Protein AF-0000000079155772 (afdb_homodimer)

Sequence (1200 aa):
MSNVIRKEHMIHVKEYICRWAYECAIPFHAFEKDSFKIMLEAVGQFGRGAPPPTRYEMGETYLKKEVERTINLLTPYKDEWKSNGCSIMTDAWFDRKRRSIMNLCVNSKMVTVFLSSKESSDEAHTSEHIHEYVESCINEVGPENVVQIVTDNASNNMGAAKFLKEKRPTIFWTYCATHTLNLMLEGIGGLPRYKKILNHAKTLTVFIYDHHKTLAMMRHFTKKRDIVRPGVTRFASAFLTLQSLADKKAQLKQMFTSDEWESCRLSNTVKGKAAYDTVVNATFWTGVALCLKVFAPLVKVLRMVDADRKPSMGFVYGEIQNAKQEIINALGNNKKTYEPIMDIISKKMKGRLDTTLHLTAYLLNPYYLYKNLEIQNDIDVTDALVDFVDTIYPVDHSLQNHIVMVELPVYMGKQEKFSREIAIKGCEVNNDKFDPANWWVAYGASTPQLRKIATRILSLTTSSSGCERNWSTFEGVHTKKRNRLEASKLNNLVFVQFNANLMENNKKRKTKDMEVLLAKDASEAQEWIVENDVLLDEGEPDEAIGDEEFLQNRRSSRLRELDEEEFVSDDEEELNEDVEYESDGVNINEQIGATLEEEDMSNVIRKEHMIHVKEYICRWAYECAIPFHAFEKDSFKIMLEAVGQFGRGAPPPTRYEMGETYLKKEVERTINLLTPYKDEWKSNGCSIMTDAWFDRKRRSIMNLCVNSKMVTVFLSSKESSDEAHTSEHIHEYVESCINEVGPENVVQIVTDNASNNMGAAKFLKEKRPTIFWTYCATHTLNLMLEGIGGLPRYKKILNHAKTLTVFIYDHHKTLAMMRHFTKKRDIVRPGVTRFASAFLTLQSLADKKAQLKQMFTSDEWESCRLSNTVKGKAAYDTVVNATFWTGVALCLKVFAPLVKVLRMVDADRKPSMGFVYGEIQNAKQEIINALGNNKKTYEPIMDIISKKMKGRLDTTLHLTAYLLNPYYLYKNLEIQNDIDVTDALVDFVDTIYPVDHSLQNHIVMVELPVYMGKQEKFSREIAIKGCEVNNDKFDPANWWVAYGASTPQLRKIATRILSLTTSSSGCERNWSTFEGVHTKKRNRLEASKLNNLVFVQFNANLMENNKKRKTKDMEVLLAKDASEAQEWIVENDVLLDEGEPDEAIGDEEFLQNRRSSRLRELDEEEFVSDDEEELNEDVEYESDGVNINEQIGATLEEED

InterPro domains:
  IPR007021 Domain of unknown function DUF659 [PF04937] (53-203)
  IPR008906 HAT, C-terminal dimerisation domain [PF05699] (428-499)
  IPR012337 Ribonuclease H-like superfamily [SSF53098] (78-502)

Solvent-accessible surface area (backbone atoms only — not comparable to full-atom values): 64706 Å² total; per-residue (Å²): 107,72,63,59,52,45,49,51,47,49,51,50,35,37,45,32,47,42,51,32,31,44,56,61,65,51,63,65,69,57,54,70,37,68,50,41,53,52,26,43,35,42,35,6,65,67,18,69,75,63,71,71,62,49,61,63,42,50,65,43,59,49,40,55,52,47,42,53,50,48,56,60,70,45,45,68,60,56,56,44,24,68,71,32,25,26,29,41,26,44,45,66,45,52,50,90,86,58,40,32,34,38,37,37,29,40,35,36,65,86,49,71,42,65,72,50,60,41,79,35,35,75,49,60,81,38,22,65,55,51,34,51,55,51,49,53,48,38,62,71,74,32,62,90,20,44,47,32,35,29,28,60,78,36,64,37,50,54,49,16,39,52,54,41,43,73,75,40,60,57,41,43,72,43,34,18,44,43,62,42,47,35,49,33,50,43,53,49,43,63,35,69,86,44,30,56,50,50,49,50,52,49,53,42,51,40,54,33,69,62,32,50,62,48,37,39,49,47,28,62,56,48,71,68,50,77,71,51,66,66,27,89,86,39,51,65,26,47,55,46,22,50,51,38,47,61,75,38,42,68,38,50,42,48,46,65,70,30,69,69,34,68,70,35,74,56,48,74,35,74,68,34,42,50,40,42,50,51,61,70,34,63,66,52,55,52,44,49,53,50,49,50,57,56,45,46,46,56,50,53,49,36,48,51,40,51,61,55,84,52,47,27,28,32,43,53,48,55,48,50,54,50,23,53,50,49,34,34,57,70,56,69,67,38,61,84,70,41,44,66,49,51,51,43,45,51,59,55,32,58,82,36,55,61,32,46,67,33,33,29,21,31,59,64,20,53,51,51,32,75,73,38,65,67,54,74,71,34,61,71,39,51,48,17,41,55,53,42,42,46,43,69,39,70,82,42,61,66,59,42,46,44,42,63,69,51,37,43,51,36,62,78,62,39,38,77,59,44,51,37,66,67,52,52,61,59,32,68,53,90,51,93,79,54,46,65,26,59,50,32,70,71,42,25,70,90,26,58,70,55,28,52,51,41,26,26,48,28,23,25,67,43,38,38,48,74,64,55,70,51,39,66,59,46,50,63,57,54,27,79,87,42,61,81,52,52,69,66,50,47,37,50,49,49,41,39,20,52,43,48,51,44,52,50,48,52,53,44,48,75,67,52,79,60,68,70,69,79,32,80,51,34,71,51,41,40,47,63,59,27,46,78,72,41,49,61,70,73,69,72,81,68,80,72,81,75,86,76,74,74,77,60,22,13,43,63,84,64,61,78,72,60,66,77,72,77,79,72,75,72,75,73,74,75,76,69,82,74,74,76,75,76,72,81,77,73,92,79,78,92,78,86,70,86,64,95,72,88,80,135,109,71,64,58,52,45,50,51,47,49,50,50,34,36,45,32,48,44,50,32,30,45,56,62,65,50,63,66,67,58,54,69,37,65,50,41,54,52,28,42,34,42,35,7,66,68,18,69,74,62,71,71,61,49,62,64,42,50,66,43,59,48,39,55,51,46,42,53,50,49,55,59,69,45,45,68,60,56,55,43,24,67,71,32,26,26,29,40,27,46,46,71,48,60,48,88,87,58,41,31,33,38,36,37,31,40,36,36,66,86,48,71,42,62,71,50,60,43,80,35,35,76,50,63,82,37,24,64,56,50,34,50,55,51,49,53,47,37,62,70,73,32,63,89,23,43,47,32,36,30,28,59,77,35,61,36,51,55,51,16,42,54,55,42,43,71,75,40,59,56,40,45,72,44,35,16,44,43,60,41,48,36,48,32,51,43,53,49,42,61,36,67,85,42,29,55,50,51,49,51,51,50,52,40,52,40,54,33,69,71,33,50,62,48,37,39,49,46,28,61,55,48,71,67,51,78,69,48,64,65,25,89,87,38,48,66,28,47,55,45,22,49,51,38,46,61,75,39,42,68,39,50,42,48,44,63,68,30,68,69,35,69,71,34,77,56,49,75,34,75,67,34,42,51,41,41,49,51,61,70,33,64,65,50,55,54,44,49,53,49,48,50,55,57,46,44,46,56,49,51,50,36,50,51,41,51,64,54,83,52,46,27,27,32,42,53,48,57,48,50,55,50,22,52,52,50,34,33,57,69,56,69,67,38,62,84,70,40,46,64,49,51,50,43,45,52,60,53,31,59,81,36,56,61,33,47,67,32,32,28,20,32,60,64,20,52,51,52,32,75,73,38,65,67,56,74,72,34,62,71,40,52,49,17,39,54,52,43,43,44,42,68,38,70,82,42,60,67,59,41,47,43,39,64,68,52,36,42,49,35,62,77,63,40,39,78,58,45,52,37,66,67,52,51,61,59,32,68,54,90,52,95,78,53,46,63,24,58,49,31,70,73,41,25,72,90,26,57,69,55,26,54,51,41,26,25,48,28,25,26,66,42,39,38,48,75,64,56,70,52,39,65,56,46,50,64,56,52,27,80,88,43,61,79,53,51,70,66,53,48,37,48,49,50,42,41,21,52,43,48,51,45,53,48,49,52,52,43,50,74,66,52,79,61,67,70,70,79,32,80,51,33,71,50,42,40,48,62,58,26,46,76,73,40,51,60,75,72,71,72,83,66,81,72,80,77,82,75,77,73,77,63,32,12,39,61,87,68,64,80,72,59,63,78,72,76,78,73,76,74,77,74,75,74,76,68,79,74,73,74,76,76,69,82,78,76,84,75,82,68,93,84,73,82,84,75,84,90,89,124

Nearest PDB structures (foldseek):
  6dww-assembly1_A  TM=7.690E-01  e=1.644E-14  Musca domestica
  4d1q-assembly1_H-2  TM=7.116E-01  e=4.304E-15  Musca domestica
  6dwz-assembly1_E  TM=7.554E-01  e=4.445E-14  Musca domestica
  8sjd-assembly1_C  TM=7.728E-01  e=3.697E-13  Musca domestica
  3f2k-assembly1_A  TM=3.544E-01  e=8.106E-02  Homo sapiens

Organism: Lactuca saligna (NCBI:txid75948)

Secondary structure (DSSP, 8-state):
-HHHHHHHHHHHHHHHHHHHHHHTT--GGGGGSHHHHHHHHHHHHH-TTPPPPPHHIIIIIHHHHHHHHHHHHTHHHHHHHHHH-EEEEEEEEE-TT--EEEEEEEE-SS-EEEEEEEE-SSS-S-HHHHHHHHHHHHHHH-TTTEEEEEE-S-HHHHHHHHHHHHH-TTSEEEE-HHHHHHHHHHHHHTSHHHHHHHHHHHHHHHHHHH-HHHHHHHHHHTTSPPPPPPPSS-THHHHHHHHHHHHTHHHHHHHHTSHHHHHSGGGGSHHHHHHHHHHH-HHHHHHHHHHHHHHHHHHHHHHHHHH-SS--TTTHHHHHHHHHHHHHHHTTT-HHHHHHHHHHHHHHHTTTTSSHHHHHHHHH-HHHHTT-GGGGG-HHHHHHHHHHHHHHSSS-HHHHHIIIIIIHHHHHTT-GGGGSHHHHHHTS---TT--HHHHHHHH-TTSHHHHHHHHHHHT--S--HHHHTTHHHHHHHTSGGGTTS-HHHHHHHHHHHHHHHHHHHHHHHHHH---SSSSTTHHHHHHHHS-S----------SSS---TT--------------------------------------------------/-HHHHHHHHHHHHHHHHHHHHHHTT--GGGGGSHHHHHHHHHHHHH-TTPPPPPHHIIIIIHHHHHHHHHHHHTHHHHHHHHHH-EEEEEEEEE-TT--EEEEEEEE-SS-EEEEEEEE-SSS-S-HHHHHHHHHHHHHHH-TTTEEEEEE-S-HHHHHHHHHHHHH-TTSEEEE-HHHHHHHHHHHHHTSHHHHHHHHHHHHHHHHHHH-HHHHHHHHHHTTSPPPPPPPSS-THHHHHHHHHHHHTHHHHHHHHTSHHHHHSGGGGSHHHHHHHHHHH-HHHHHHHHHHHHHHHHHHHHHHHHHH-SS--HHHHHHHHHHHHHHHHHHTTT-HHHHHHHHHHHHHHHTTTTSSHHHHHHHHH-HHHHTT-GGGGG-HHHHHHHHHHHHHHSSS-HHHHHIIIIIIHHHHHTT-GGGGSHHHHHHTS---TT--HHHHHHHH-TTSHHHHHHHHHHHT--S--HHHHTTHHHHHHHTSGGGTTS-HHHHHHHHHHHHHHHHHHHHHHHHHH---SSSSTTHHHHHHHHS-S----------SS----TT--------------------------------------------------

pLDDT: mean 78.75, std 24.97, range [15.59, 98.25]

Foldseek 3Di:
DVVVVVVVVVVVVVVVVVVVCVVVVPDPVVCVDPVNVVVVVVDVVVDPDDDDDDPCCVLPVVLVVLLVVLVVVCVVVLVQLLQQAKEKEKFWFAFPVGFIKIWIWIDWFQFIATDFMDGCRPPPLALVVVLVVVVVVCVVSPVNSHAEYEYALFPRVVSVQVVCCVVAVRHYYFYAPLNLLQQLLVQVCPPPLNVVLLVLLLLLLLVQVLDPLSVVLLCVLVVNDHQQHAADQGCLSSLSNLVSCLVCLVSLLCSCPDPSNVPDPLCPDPSNVSSNCLSVDPVSSVSSVLSNQLSVQSSVLSCVQLLPLGACLLPNVVSVVVSLVSNCVSVVVDCVPSVSSVVSSCVSCPPHCLALLSLQSPCLQLLNCLVPLCSCVDPSSLVSNLVSLCRNPVPCVVVSCCLSPPLSCCCSVCHDQSVDPCLSVLSNDDDSPRQSLVSLVVRVPVRVVVNSVNSNSSGYRSRSSLVVLCVVVLNVCCDPVNVPDDSVSSGSVSSSVVSVVRVVVSVCVVVPVDDSCPPPCVVVVVVVSRQPCQSPCPPDPPPPDPDPDDPPRPDGSDRPNNPPPDPPPPPPPPPVPCPPPPPPDDPDDDDDDDDPDDDD/DVVVVVVVVVVVVVVVVVVVCVVVVPDPVVCVDVVNVVVVVVDVVVDPDDDDDDPCCVLPVVLVVLLVVLVVVCVVVLVQLLQQAKEKEKFWFAAPVGFIKIWIWIDWQQFIATDFMDTCRPPPLALVVVLVVVVVVCVVSPVNSHAEYEYALAPRVVSVQVVCCVVAVRHYYFYAPLNLLQQLLVQVCPPPLNVVLLVLLLLLLLVQVVDPLSVVLLCVLVVNDHQQHAADQGCLSSLSNLVSCLVCLVSLLCSCPDPSNVPDPLCPDPSNVSSNCLSVDPVSSVSSVLSNQLSVQSSVLSCVQLLPLGACLLPNVVSVVVSLVSNCVSVVVDCVPSVSSVVSSCVSCPPHCLALLSLQSPCLQCLNCLVPLCSCVDPSSLVSNLVSLCRNPVPCVVVSCCLNPPLVCCCSVCHDQSVDPCLSVLNNDDDSPRQSLVSLVVRVPVRVVVNSVNSNSSGYRNRSSLVQLLVVVLNVCCDPVNVPDDSVSSGSVSSSVSSVVRVVVSVCVVPPVDDSCPPPCVVVVSVVSRQPCQSPPPPDPPPPDPPPDPPDRDDGSDRPPNP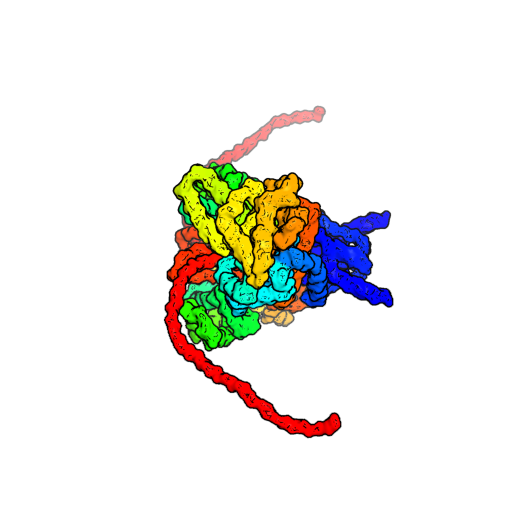PPPPPPPPPPPPPPCPPPPPPDDPPDDPDDDDDDDDD

Radius of gyration: 36.74 Å; Cα contacts (8 Å, |Δi|>4): 1649; chains: 2; bounding box: 143×110×102 Å

Structure (mmCIF, N/CA/C/O backbone):
data_AF-0000000079155772-model_v1
#
loop_
_entity.id
_entity.type
_entity.pdbx_description
1 polymer 'DUF659 domain-containing protein'
#
loop_
_atom_site.group_PDB
_atom_site.id
_atom_site.type_symbol
_atom_site.label_atom_id
_atom_site.label_alt_id
_atom_site.label_comp_id
_atom_site.label_asym_id
_atom_site.label_entity_id
_atom_site.label_seq_id
_atom_site.pdbx_PDB_ins_code
_atom_site.Cartn_x
_atom_site.Cartn_y
_atom_site.Cartn_z
_atom_site.occupancy
_atom_site.B_iso_or_equiv
_atom_site.auth_seq_id
_atom_site.auth_comp_id
_atom_site.auth_asym_id
_atom_site.auth_atom_id
_atom_site.pdbx_PDB_model_num
ATOM 1 N N . MET A 1 1 ? 27.094 -21.469 36.656 1 51.09 1 MET A N 1
ATOM 2 C CA . MET A 1 1 ? 26.172 -22.359 35.969 1 51.09 1 MET A CA 1
ATOM 3 C C . MET A 1 1 ? 24.812 -21.688 35.781 1 51.09 1 MET A C 1
ATOM 5 O O . MET A 1 1 ? 24.234 -21.766 34.688 1 51.09 1 MET A O 1
ATOM 9 N N . SER A 1 2 ? 24.422 -20.906 36.875 1 62.75 2 SER A N 1
ATOM 10 C CA . SER A 1 2 ? 23.125 -20.234 36.875 1 62.75 2 SER A CA 1
ATOM 11 C C . SER A 1 2 ? 23.109 -19.078 35.875 1 62.75 2 SER A C 1
ATOM 13 O O . SER A 1 2 ? 22.125 -18.891 35.125 1 62.75 2 SER A O 1
ATOM 15 N N . ASN A 1 3 ? 24.297 -18.453 35.688 1 71.44 3 ASN A N 1
ATOM 16 C CA . ASN A 1 3 ? 24.406 -17.312 34.812 1 71.44 3 ASN A CA 1
ATOM 17 C C . ASN A 1 3 ? 24.422 -17.75 33.344 1 71.44 3 ASN A C 1
ATOM 19 O O . ASN A 1 3 ? 23.859 -17.078 32.469 1 71.44 3 ASN A O 1
ATOM 23 N N . VAL A 1 4 ? 25.203 -18.891 33.156 1 73.88 4 VAL A N 1
ATOM 24 C CA . VAL A 1 4 ? 25.297 -19.422 31.797 1 73.88 4 VAL A CA 1
ATOM 25 C C . VAL A 1 4 ? 23.922 -19.875 31.328 1 73.88 4 VAL A C 1
ATOM 27 O O . VAL A 1 4 ? 23.547 -19.641 30.172 1 73.88 4 VAL A O 1
ATOM 30 N N . ILE A 1 5 ? 23.234 -20.562 32.25 1 73.5 5 ILE A N 1
ATOM 31 C CA . ILE A 1 5 ? 21.891 -21.047 31.906 1 73.5 5 ILE A CA 1
ATOM 32 C C . ILE A 1 5 ? 20.969 -19.875 31.625 1 73.5 5 ILE A C 1
ATOM 34 O O . ILE A 1 5 ? 20.156 -19.922 30.703 1 73.5 5 ILE A O 1
ATOM 38 N N . ARG A 1 6 ? 21.234 -18.891 32.312 1 81.62 6 ARG A N 1
ATOM 39 C CA . ARG A 1 6 ? 20.391 -17.719 32.156 1 81.62 6 ARG A CA 1
ATOM 40 C C . ARG A 1 6 ? 20.672 -17.047 30.797 1 81.62 6 ARG A C 1
ATOM 42 O O . ARG A 1 6 ? 19.75 -16.578 30.125 1 81.62 6 ARG A O 1
ATOM 49 N N . LYS A 1 7 ? 21.938 -17.047 30.484 1 84.94 7 LYS A N 1
ATOM 50 C CA . LYS A 1 7 ? 22.328 -16.469 29.203 1 84.94 7 LYS A CA 1
ATOM 51 C C . LYS A 1 7 ? 21.75 -17.266 28.031 1 84.94 7 LYS A C 1
ATOM 53 O O . LYS A 1 7 ? 21.312 -16.688 27.031 1 84.94 7 LYS A O 1
ATOM 58 N N . GLU A 1 8 ? 21.766 -18.516 28.234 1 87.12 8 GLU A N 1
ATOM 59 C CA . GLU A 1 8 ? 21.203 -19.391 27.203 1 87.12 8 GLU A CA 1
ATOM 60 C C . GLU A 1 8 ? 19.703 -19.172 27.062 1 87.12 8 GLU A C 1
ATOM 62 O O . GLU A 1 8 ? 19.156 -19.156 25.953 1 87.12 8 GLU A O 1
ATOM 67 N N . HIS A 1 9 ? 19.109 -19.016 28.219 1 88.5 9 HIS A N 1
ATOM 68 C CA . HIS A 1 9 ? 17.672 -18.766 28.203 1 88.5 9 HIS A CA 1
ATOM 69 C C . HIS A 1 9 ? 17.359 -17.422 27.562 1 88.5 9 HIS A C 1
ATOM 71 O O . HIS A 1 9 ? 16.359 -17.297 26.859 1 88.5 9 HIS A O 1
ATOM 77 N N . MET A 1 10 ? 18.234 -16.531 27.781 1 91.62 10 MET A N 1
ATOM 78 C CA . MET A 1 10 ? 18.078 -15.219 27.188 1 91.62 10 MET A CA 1
ATOM 79 C C . MET A 1 10 ? 18.156 -15.297 25.672 1 91.62 10 MET A C 1
ATOM 81 O O . MET A 1 10 ? 17.391 -14.648 24.969 1 91.62 10 MET A O 1
ATOM 85 N N . ILE A 1 11 ? 19.047 -16.047 25.25 1 92 11 ILE A N 1
ATOM 86 C CA . ILE A 1 11 ? 19.234 -16.234 23.812 1 92 11 ILE A CA 1
ATOM 87 C C . ILE A 1 11 ? 17.984 -16.891 23.203 1 92 11 ILE A C 1
ATOM 89 O O . ILE A 1 11 ? 17.516 -16.469 22.156 1 92 11 ILE A O 1
ATOM 93 N N . HIS A 1 12 ? 17.422 -17.828 23.922 1 92 12 HIS A N 1
ATOM 94 C CA . HIS A 1 12 ? 16.234 -18.516 23.453 1 92 12 HIS A CA 1
ATOM 95 C C . HIS A 1 12 ? 15.047 -17.562 23.359 1 92 12 HIS A C 1
ATOM 97 O O . HIS A 1 12 ? 14.266 -17.625 22.406 1 92 12 HIS A O 1
ATOM 103 N N . VAL A 1 13 ? 14.977 -16.75 24.344 1 94.62 13 VAL A N 1
ATOM 104 C CA . VAL A 1 13 ? 13.883 -15.789 24.359 1 94.62 13 VAL A CA 1
ATOM 105 C C . VAL A 1 13 ? 13.984 -14.875 23.141 1 94.62 13 VAL A C 1
ATOM 107 O O . VAL A 1 13 ? 13.008 -14.672 22.422 1 94.62 13 VAL A O 1
ATOM 110 N N . LYS A 1 14 ? 15.156 -14.383 22.875 1 95.62 14 LYS A N 1
ATOM 111 C CA . LYS A 1 14 ? 15.367 -13.469 21.766 1 95.62 14 LYS A CA 1
ATOM 112 C C . LYS A 1 14 ? 15.133 -14.18 20.422 1 95.62 14 LYS A C 1
ATOM 114 O O . LYS A 1 14 ? 14.578 -13.586 19.5 1 95.62 14 LYS A O 1
ATOM 119 N N . GLU A 1 15 ? 15.492 -15.406 20.391 1 95.19 15 GLU A N 1
ATOM 120 C CA . GLU A 1 15 ? 15.289 -16.188 19.172 1 95.19 15 GLU A CA 1
ATOM 121 C C . GLU A 1 15 ? 13.805 -16.359 18.875 1 95.19 15 GLU A C 1
ATOM 123 O O . GLU A 1 15 ? 13.375 -16.219 17.719 1 95.19 15 GLU A O 1
ATOM 128 N N . TYR A 1 16 ? 13.094 -16.641 19.891 1 95.5 16 TYR A N 1
ATOM 129 C CA . TYR A 1 16 ? 11.672 -16.875 19.703 1 95.5 16 TYR A CA 1
ATOM 130 C C . TYR A 1 16 ? 10.938 -15.578 19.391 1 95.5 16 TYR A C 1
ATOM 132 O O . TYR A 1 16 ? 9.977 -15.57 18.625 1 95.5 16 TYR A O 1
ATOM 140 N N . ILE A 1 17 ? 11.391 -14.461 19.969 1 96.38 17 ILE A N 1
ATOM 141 C CA . ILE A 1 17 ? 10.836 -13.156 19.625 1 96.38 17 ILE A CA 1
ATOM 142 C C . ILE A 1 17 ? 11.078 -12.867 18.141 1 96.38 17 ILE A C 1
ATOM 144 O O . ILE A 1 17 ? 10.156 -12.477 17.422 1 96.38 17 ILE A O 1
ATOM 148 N N . CYS A 1 18 ? 12.258 -13.109 17.719 1 96 18 CYS A N 1
ATOM 149 C CA . CYS A 1 18 ? 12.641 -12.812 16.344 1 96 18 CYS A CA 1
ATOM 150 C C . CYS A 1 18 ? 11.898 -13.727 15.367 1 96 18 CYS A C 1
ATOM 152 O O . CYS A 1 18 ? 11.469 -13.273 14.305 1 96 18 CYS A O 1
ATOM 154 N N . ARG A 1 19 ? 11.766 -14.953 15.727 1 94.31 19 ARG A N 1
ATOM 155 C CA . ARG A 1 19 ? 11.039 -15.891 14.875 1 94.31 19 ARG A CA 1
ATOM 156 C C . ARG A 1 19 ? 9.617 -15.414 14.609 1 94.31 19 ARG A C 1
ATOM 158 O O . ARG A 1 19 ? 9.156 -15.422 13.469 1 94.31 19 ARG A O 1
ATOM 165 N N . TRP A 1 20 ? 8.984 -14.992 15.664 1 94 20 TRP A N 1
ATOM 166 C CA . TRP A 1 20 ? 7.629 -14.461 15.523 1 94 20 TRP A CA 1
ATOM 167 C C . TRP A 1 20 ? 7.621 -13.188 14.695 1 94 20 TRP A C 1
ATOM 169 O O . TRP A 1 20 ? 6.754 -13 13.836 1 94 20 TRP A O 1
ATOM 179 N N . ALA A 1 21 ? 8.578 -12.344 14.914 1 93.88 21 ALA A N 1
ATOM 180 C CA . ALA A 1 21 ? 8.688 -11.086 14.172 1 93.88 21 ALA A CA 1
ATOM 181 C C . ALA A 1 21 ? 8.836 -11.344 12.68 1 93.88 21 ALA A C 1
ATOM 183 O O . ALA A 1 21 ? 8.18 -10.688 11.859 1 93.88 21 ALA A O 1
ATOM 184 N N . TYR A 1 22 ? 9.688 -12.336 12.352 1 89.44 22 TYR A N 1
ATOM 185 C CA . TYR A 1 22 ? 9.953 -12.641 10.945 1 89.44 22 TYR A CA 1
ATOM 186 C C . TYR A 1 22 ? 8.727 -13.25 10.281 1 89.44 22 TYR A C 1
ATOM 188 O O . TYR A 1 22 ? 8.359 -12.859 9.164 1 89.44 22 TYR A O 1
ATOM 196 N N . GLU A 1 23 ? 8.109 -14.125 10.914 1 87.19 23 GLU A N 1
ATOM 197 C CA . GLU A 1 23 ? 6.961 -14.852 10.375 1 87.19 23 GLU A CA 1
ATOM 198 C C . GLU A 1 23 ? 5.801 -13.898 10.078 1 87.19 23 GLU A C 1
ATOM 200 O O . GLU A 1 23 ? 5.109 -14.047 9.07 1 87.19 23 GLU A O 1
ATOM 205 N N . CYS A 1 24 ? 5.648 -12.945 10.945 1 86.62 24 CYS A N 1
ATOM 206 C CA . CYS A 1 24 ? 4.5 -12.047 10.812 1 86.62 24 CYS A CA 1
ATOM 207 C C . CYS A 1 24 ? 4.91 -10.719 10.188 1 86.62 24 CYS A C 1
ATOM 209 O O . CYS A 1 24 ? 4.102 -9.797 10.102 1 86.62 24 CYS A O 1
ATOM 211 N N . ALA A 1 25 ? 6.117 -10.609 9.797 1 82.81 25 ALA A N 1
ATOM 212 C CA . ALA A 1 25 ? 6.637 -9.398 9.156 1 82.81 25 ALA A CA 1
ATOM 213 C C . ALA A 1 25 ? 6.391 -8.172 10.031 1 82.81 25 ALA A C 1
ATOM 215 O O . ALA A 1 25 ? 5.922 -7.141 9.547 1 82.81 25 ALA A O 1
ATOM 216 N N . ILE A 1 26 ? 6.594 -8.266 11.32 1 87.25 26 ILE A N 1
ATOM 217 C CA . ILE A 1 26 ? 6.48 -7.133 12.234 1 87.25 26 ILE A CA 1
ATOM 218 C C . ILE A 1 26 ? 7.727 -6.258 12.133 1 87.25 26 ILE A C 1
ATOM 220 O O . ILE A 1 26 ? 8.852 -6.758 12.195 1 87.25 26 ILE A O 1
ATOM 224 N N . PRO A 1 27 ? 7.578 -4.977 11.922 1 84.25 27 PRO A N 1
ATOM 225 C CA . PRO A 1 27 ? 8.75 -4.105 11.836 1 84.25 27 PRO A CA 1
ATOM 226 C C . PRO A 1 27 ? 9.625 -4.156 13.086 1 84.25 27 PRO A C 1
ATOM 228 O O . PRO A 1 27 ? 9.102 -4.207 14.203 1 84.25 27 PRO A O 1
ATOM 231 N N . PHE A 1 28 ? 10.93 -4.051 12.922 1 88.44 28 PHE A N 1
ATOM 232 C CA . PHE A 1 28 ? 11.875 -4.242 14.016 1 88.44 28 PHE A CA 1
ATOM 233 C C . PHE A 1 28 ? 11.766 -3.111 15.031 1 88.44 28 PHE A C 1
ATOM 235 O O . PHE A 1 28 ? 12.016 -3.311 16.219 1 88.44 28 PHE A O 1
ATOM 242 N N . HIS A 1 29 ? 11.352 -1.942 14.609 1 87 29 HIS A N 1
ATOM 243 C CA . HIS A 1 29 ? 11.273 -0.809 15.523 1 87 29 HIS A CA 1
ATOM 244 C C . HIS A 1 29 ? 10.164 -1.011 16.562 1 87 29 HIS A C 1
ATOM 246 O O . HIS A 1 29 ? 10.18 -0.386 17.625 1 87 29 HIS A O 1
ATOM 252 N N . ALA A 1 30 ? 9.125 -1.816 16.219 1 89.25 30 ALA A N 1
ATOM 253 C CA . ALA A 1 30 ? 8.031 -2.107 17.141 1 89.25 30 ALA A CA 1
ATOM 254 C C . ALA A 1 30 ? 8.555 -2.734 18.422 1 89.25 30 ALA A C 1
ATOM 256 O O . ALA A 1 30 ? 7.965 -2.557 19.5 1 89.25 30 ALA A O 1
ATOM 257 N N . PHE A 1 31 ? 9.711 -3.404 18.359 1 94.06 31 PHE A N 1
ATOM 258 C CA . PHE A 1 31 ? 10.227 -4.152 19.5 1 94.06 31 PHE A CA 1
ATOM 259 C C . PHE A 1 31 ? 11.125 -3.271 20.359 1 94.06 31 PHE A C 1
ATOM 261 O O . PHE A 1 31 ? 11.602 -3.703 21.422 1 94.06 31 PHE A O 1
ATOM 268 N N . GLU A 1 32 ? 11.312 -2.047 19.969 1 89.81 32 GLU A N 1
ATOM 269 C CA . GLU A 1 32 ? 12.086 -1.084 20.75 1 89.81 32 GLU A CA 1
ATOM 270 C C . GLU A 1 32 ? 11.18 -0.212 21.609 1 89.81 32 GLU A C 1
ATOM 272 O O . GLU A 1 32 ? 11.648 0.488 22.5 1 89.81 32 GLU A O 1
ATOM 277 N N . LYS A 1 33 ? 9.891 -0.283 21.359 1 89.88 33 LYS A N 1
ATOM 278 C CA . LYS A 1 33 ? 8.938 0.563 22.078 1 89.88 33 LYS A CA 1
ATOM 279 C C . LYS A 1 33 ? 8.836 0.171 23.547 1 89.88 33 LYS A C 1
ATOM 281 O O . LYS A 1 33 ? 9 -1 23.891 1 89.88 33 LYS A O 1
ATOM 286 N N . ASP A 1 34 ? 8.523 1.099 24.375 1 89.31 34 ASP A N 1
ATOM 287 C CA . ASP A 1 34 ? 8.375 0.866 25.812 1 89.31 34 ASP A CA 1
ATOM 288 C C . ASP A 1 34 ? 7.211 -0.082 26.094 1 89.31 34 ASP A C 1
ATOM 290 O O . ASP A 1 34 ? 7.27 -0.882 27.031 1 89.31 34 ASP A O 1
ATOM 294 N N . SER A 1 35 ? 6.168 0.038 25.281 1 91.69 35 SER A N 1
ATOM 295 C CA . SER A 1 35 ? 5.008 -0.824 25.469 1 91.69 35 SER A CA 1
ATOM 296 C C . SER A 1 35 ? 5.383 -2.295 25.344 1 91.69 35 SER A C 1
ATOM 298 O O . SER A 1 35 ? 4.844 -3.146 26.047 1 91.69 35 SER A O 1
ATOM 300 N N . PHE A 1 36 ? 6.312 -2.688 24.453 1 95.12 36 PHE A N 1
ATOM 301 C CA . PHE A 1 36 ? 6.758 -4.07 24.297 1 95.12 36 PHE A CA 1
ATOM 302 C C . PHE A 1 36 ? 7.527 -4.52 25.531 1 95.12 36 PHE A C 1
ATOM 304 O O . PHE A 1 36 ? 7.348 -5.645 26.016 1 95.12 36 PHE A O 1
ATOM 311 N N . LYS A 1 37 ? 8.398 -3.646 26.031 1 94 37 LYS A N 1
ATOM 312 C CA . LYS A 1 37 ? 9.172 -3.953 27.219 1 94 37 LYS A CA 1
ATOM 313 C C . LYS A 1 37 ? 8.266 -4.223 28.422 1 94 37 LYS A C 1
ATOM 315 O O . LYS A 1 37 ? 8.508 -5.148 29.188 1 94 37 LYS A O 1
ATOM 320 N N . ILE A 1 38 ? 7.27 -3.389 28.531 1 94 38 ILE A N 1
ATOM 321 C CA . ILE A 1 38 ? 6.316 -3.541 29.625 1 94 38 ILE A CA 1
ATOM 322 C C . ILE A 1 38 ? 5.562 -4.863 29.484 1 94 38 ILE A C 1
ATOM 324 O O . ILE A 1 38 ? 5.328 -5.562 30.469 1 94 38 ILE A O 1
ATOM 328 N N . MET A 1 39 ? 5.203 -5.156 28.266 1 94.75 39 MET A N 1
ATOM 329 C CA . MET A 1 39 ? 4.531 -6.422 27.984 1 94.75 39 MET A CA 1
ATOM 330 C C . MET A 1 39 ? 5.422 -7.605 28.359 1 94.75 39 MET A C 1
ATOM 332 O O . MET A 1 39 ? 4.965 -8.555 29 1 94.75 39 MET A O 1
ATOM 336 N N . LEU A 1 40 ? 6.723 -7.559 27.984 1 94.94 40 LEU A N 1
ATOM 337 C CA . LEU A 1 40 ? 7.672 -8.617 28.312 1 94.94 40 LEU A CA 1
ATOM 338 C C . LEU A 1 40 ? 7.781 -8.812 29.828 1 94.94 40 LEU A C 1
ATOM 340 O O . LEU A 1 40 ? 7.809 -9.945 30.312 1 94.94 40 LEU A O 1
ATOM 344 N N . GLU A 1 41 ? 7.852 -7.688 30.453 1 94.5 41 GLU A N 1
ATOM 345 C CA . GLU A 1 41 ? 7.961 -7.73 31.906 1 94.5 41 GLU A CA 1
ATOM 346 C C . GLU A 1 41 ? 6.715 -8.344 32.531 1 94.5 41 GLU A C 1
ATOM 348 O O . GLU A 1 41 ? 6.816 -9.125 33.469 1 94.5 41 GLU A O 1
ATOM 353 N N . ALA A 1 42 ? 5.574 -7.98 32.031 1 94.38 42 ALA A N 1
ATOM 354 C CA . ALA A 1 42 ? 4.316 -8.508 32.562 1 94.38 42 ALA A CA 1
ATOM 355 C C . ALA A 1 42 ? 4.227 -10.023 32.344 1 94.38 42 ALA A C 1
ATOM 357 O O . ALA A 1 42 ? 3.779 -10.75 33.25 1 94.38 42 ALA A O 1
ATOM 358 N N . VAL A 1 43 ? 4.633 -10.492 31.219 1 94.5 43 VAL A N 1
ATOM 359 C CA . VAL A 1 43 ? 4.617 -11.914 30.922 1 94.5 43 VAL A CA 1
ATOM 360 C C . VAL A 1 43 ? 5.625 -12.641 31.812 1 94.5 43 VAL A C 1
ATOM 362 O O . VAL A 1 43 ? 5.34 -13.727 32.312 1 94.5 43 VAL A O 1
ATOM 365 N N . GLY A 1 44 ? 6.793 -12.031 31.906 1 93.5 44 GLY A N 1
ATOM 366 C CA . GLY A 1 44 ? 7.789 -12.602 32.781 1 93.5 44 GLY A CA 1
ATOM 367 C C . GLY A 1 44 ? 7.312 -12.727 34.219 1 93.5 44 GLY A C 1
ATOM 368 O O . GLY A 1 44 ? 7.621 -13.711 34.906 1 93.5 44 GLY A O 1
ATOM 369 N N . GLN A 1 45 ? 6.574 -11.734 34.688 1 92 45 GLN A N 1
ATOM 370 C CA . GLN A 1 45 ? 6.035 -11.742 36.031 1 92 45 GLN A CA 1
ATOM 371 C C . GLN A 1 45 ? 4.957 -12.805 36.188 1 92 45 GLN A C 1
ATOM 373 O O . GLN A 1 45 ? 4.824 -13.406 37.281 1 92 45 GLN A O 1
ATOM 378 N N . PHE A 1 46 ? 4.219 -13.031 35.219 1 92.25 46 PHE A N 1
ATOM 379 C CA . PHE A 1 46 ? 3.172 -14.047 35.25 1 92.25 46 PHE A CA 1
ATOM 380 C C . PHE A 1 46 ? 3.771 -15.445 35.312 1 92.25 46 PHE A C 1
ATOM 382 O O . PHE A 1 46 ? 3.279 -16.297 36.031 1 92.25 46 PHE A O 1
ATOM 389 N N . GLY A 1 47 ? 4.789 -15.672 34.438 1 90.69 47 GLY A N 1
ATOM 390 C CA . GLY A 1 47 ? 5.441 -16.969 34.438 1 90.69 47 GLY A CA 1
ATOM 391 C C . GLY A 1 47 ? 4.934 -17.875 33.344 1 90.69 47 GLY A C 1
ATOM 392 O O . GLY A 1 47 ? 4.539 -17.406 32.25 1 90.69 47 GLY A O 1
ATOM 393 N N . ARG A 1 48 ? 4.969 -19.156 33.562 1 90.62 48 ARG A N 1
ATOM 394 C CA . ARG A 1 48 ? 4.641 -20.141 32.531 1 90.62 48 ARG A CA 1
ATOM 395 C C . ARG A 1 48 ? 3.137 -20.203 32.312 1 90.62 48 ARG A C 1
ATOM 397 O O . ARG A 1 48 ? 2.344 -20.031 33.219 1 90.62 48 ARG A O 1
ATOM 404 N N . GLY A 1 49 ? 2.77 -20.344 30.969 1 89.88 49 GLY A N 1
ATOM 405 C CA . GLY A 1 49 ? 1.392 -20.672 30.641 1 89.88 49 GLY A CA 1
ATOM 406 C C . GLY A 1 49 ? 0.541 -19.438 30.391 1 89.88 49 GLY A C 1
ATOM 407 O O . GLY A 1 49 ? -0.688 -19.5 30.469 1 89.88 49 GLY A O 1
ATOM 408 N N . ALA A 1 50 ? 1.136 -18.328 30.219 1 90.12 50 ALA A N 1
ATOM 409 C CA . ALA A 1 50 ? 0.355 -17.125 29.922 1 90.12 50 ALA A CA 1
ATOM 410 C C . ALA A 1 50 ? -0.404 -17.281 28.609 1 90.12 50 ALA A C 1
ATOM 412 O O . ALA A 1 50 ? 0.195 -17.578 27.562 1 90.12 50 ALA A O 1
ATOM 413 N N . PRO A 1 51 ? -1.697 -17.141 28.641 1 89.62 51 PRO A N 1
ATOM 414 C CA . PRO A 1 51 ? -2.453 -17.281 27.391 1 89.62 51 PRO A CA 1
ATOM 415 C C . PRO A 1 51 ? -2.486 -16 26.578 1 89.62 51 PRO A C 1
ATOM 417 O O . PRO A 1 51 ? -2.576 -14.906 27.141 1 89.62 51 PRO A O 1
ATOM 420 N N . PRO A 1 52 ? -2.414 -16.109 25.281 1 93.88 52 PRO A N 1
ATOM 421 C CA . PRO A 1 52 ? -2.604 -14.914 24.453 1 93.88 52 PRO A CA 1
ATOM 422 C C . PRO A 1 52 ? -4.055 -14.445 24.406 1 93.88 52 PRO A C 1
ATOM 424 O O . PRO A 1 52 ? -4.969 -15.234 24.672 1 93.88 52 PRO A O 1
ATOM 427 N N . PRO A 1 53 ? -4.301 -13.188 24.203 1 94.69 53 PRO A N 1
ATOM 428 C CA . PRO A 1 53 ? -5.672 -12.711 24 1 94.69 53 PRO A CA 1
ATOM 429 C C . PRO A 1 53 ? -6.293 -13.227 22.703 1 94.69 53 PRO A C 1
ATOM 431 O O . PRO A 1 53 ? -5.578 -13.477 21.734 1 94.69 53 PRO A O 1
ATOM 434 N N . THR A 1 54 ? -7.598 -13.422 22.734 1 92.44 54 THR A N 1
ATOM 435 C CA . THR A 1 54 ? -8.32 -13.797 21.531 1 92.44 54 THR A CA 1
ATOM 436 C C . THR A 1 54 ? -8.594 -12.578 20.656 1 92.44 54 THR A C 1
ATOM 438 O O . THR A 1 54 ? -8.477 -11.445 21.109 1 92.44 54 THR A O 1
ATOM 441 N N . ARG A 1 55 ? -8.961 -12.852 19.453 1 88.94 55 ARG A N 1
ATOM 442 C CA . ARG A 1 55 ? -9.281 -11.766 18.531 1 88.94 55 ARG A CA 1
ATOM 443 C C . ARG A 1 55 ? -10.453 -10.938 19.047 1 88.94 55 ARG A C 1
ATOM 445 O O . ARG A 1 55 ? -10.453 -9.711 18.922 1 88.94 55 ARG A O 1
ATOM 452 N N . TYR A 1 56 ? -11.352 -11.586 19.578 1 89.25 56 TYR A N 1
ATOM 453 C CA . TYR A 1 56 ? -12.508 -10.898 20.141 1 89.25 56 TYR A CA 1
ATOM 454 C C . TYR A 1 56 ? -12.102 -10.008 21.312 1 89.25 56 TYR A C 1
ATOM 456 O O . TYR A 1 56 ? -12.547 -8.859 21.406 1 89.25 56 TYR A O 1
ATOM 464 N N . GLU A 1 57 ? -11.32 -10.562 22.156 1 94.31 57 GLU A N 1
ATOM 465 C CA . GLU A 1 57 ? -10.852 -9.781 23.297 1 94.31 57 GLU A CA 1
ATOM 466 C C . GLU A 1 57 ? -10.062 -8.555 22.844 1 94.31 57 GLU A C 1
ATOM 468 O O . GLU A 1 57 ? -10.203 -7.477 23.422 1 94.31 57 GLU A O 1
ATOM 473 N N . MET A 1 58 ? -9.266 -8.727 21.828 1 94.31 58 MET A N 1
ATOM 474 C CA . MET A 1 58 ? -8.422 -7.637 21.344 1 94.31 58 MET A CA 1
ATOM 475 C C . MET A 1 58 ? -9.266 -6.566 20.656 1 94.31 58 MET A C 1
ATOM 477 O O . MET A 1 58 ? -8.969 -5.375 20.766 1 94.31 58 MET A O 1
ATOM 481 N N . GLY A 1 59 ? -10.281 -6.973 19.922 1 89.75 59 GLY A N 1
ATOM 482 C CA . GLY A 1 59 ? -11.078 -6.051 19.125 1 89.75 59 GLY A CA 1
ATOM 483 C C . GLY A 1 59 ? -12.172 -5.363 19.922 1 89.75 59 GLY A C 1
ATOM 484 O O . GLY A 1 59 ? -12.68 -4.316 19.516 1 89.75 59 GLY A O 1
ATOM 485 N N . GLU A 1 60 ? -12.516 -5.914 21.094 1 91.19 60 GLU A N 1
ATOM 486 C CA . GLU A 1 60 ? -13.664 -5.375 21.828 1 91.19 60 GLU A CA 1
ATOM 487 C C . GLU A 1 60 ? -13.297 -5.078 23.281 1 91.19 60 GLU A C 1
ATOM 489 O O . GLU A 1 60 ? -13.109 -3.918 23.641 1 91.19 60 GLU A O 1
ATOM 494 N N . THR A 1 61 ? -12.977 -6.094 24 1 93.19 61 THR A N 1
ATOM 495 C CA . THR A 1 61 ? -12.812 -5.973 25.438 1 93.19 61 THR A CA 1
ATOM 496 C C . THR A 1 61 ? -11.648 -5.043 25.766 1 93.19 61 THR A C 1
ATOM 498 O O . THR A 1 61 ? -11.828 -4.035 26.453 1 93.19 61 THR A O 1
ATOM 501 N N . TYR A 1 62 ? -10.562 -5.359 25.375 1 95.19 62 TYR A N 1
ATOM 502 C CA . TYR A 1 62 ? -9.375 -4.617 25.781 1 95.19 62 TYR A CA 1
ATOM 503 C C . TYR A 1 62 ? -9.234 -3.33 24.984 1 95.19 62 TYR A C 1
ATOM 505 O O . TYR A 1 62 ? -8.57 -2.387 25.422 1 95.19 62 TYR A O 1
ATOM 513 N N . LEU A 1 63 ? -9.82 -3.285 23.781 1 93.81 63 LEU A N 1
ATOM 514 C CA . LEU A 1 63 ? -9.82 -2.041 23.016 1 93.81 63 LEU A CA 1
ATOM 515 C C . LEU A 1 63 ? -10.625 -0.962 23.734 1 93.81 63 LEU A C 1
ATOM 517 O O . LEU A 1 63 ? -10.18 0.182 23.844 1 93.81 63 LEU A O 1
ATOM 521 N N . LYS A 1 64 ? -11.812 -1.37 24.234 1 93.56 64 LYS A N 1
ATOM 522 C CA . LYS A 1 64 ? -12.641 -0.436 24.984 1 93.56 64 LYS A CA 1
ATOM 523 C C . LYS A 1 64 ? -11.914 0.069 26.219 1 93.56 64 LYS A C 1
ATOM 525 O O . LYS A 1 64 ? -11.961 1.262 26.531 1 93.56 64 LYS A O 1
ATOM 530 N N . LYS A 1 65 ? -11.273 -0.804 26.859 1 94.38 65 LYS A N 1
ATOM 531 C CA . LYS A 1 65 ? -10.523 -0.433 28.047 1 94.38 65 LYS A CA 1
ATOM 532 C C . LYS A 1 65 ? -9.383 0.525 27.703 1 94.38 65 LYS A C 1
ATOM 534 O O . LYS A 1 65 ? -9.117 1.474 28.438 1 94.38 65 LYS A O 1
ATOM 539 N N . GLU A 1 66 ? -8.719 0.238 26.609 1 94.56 66 GLU A N 1
ATOM 540 C CA . GLU A 1 66 ? -7.598 1.08 26.203 1 94.56 66 GLU A CA 1
ATOM 541 C C . GLU A 1 66 ? -8.07 2.467 25.781 1 94.56 66 GLU A C 1
ATOM 543 O O . GLU A 1 66 ? -7.367 3.457 25.984 1 94.56 66 GLU A O 1
ATOM 548 N N . VAL A 1 67 ? -9.242 2.518 25.172 1 93.31 67 VAL A N 1
ATOM 549 C CA . VAL A 1 67 ? -9.836 3.805 24.812 1 93.31 67 VAL A CA 1
ATOM 550 C C . VAL A 1 67 ? -10.062 4.637 26.078 1 93.31 67 VAL A C 1
ATOM 552 O O . VAL A 1 67 ? -9.695 5.812 26.125 1 93.31 67 VAL A O 1
ATOM 555 N N . GLU A 1 68 ? -10.602 3.99 27.062 1 93.19 68 GLU A N 1
ATOM 556 C CA . GLU A 1 68 ? -10.852 4.672 28.328 1 93.19 68 GLU A CA 1
ATOM 557 C C . GLU A 1 68 ? -9.547 5.141 28.969 1 93.19 68 GLU A C 1
ATOM 559 O O . GLU A 1 68 ? -9.477 6.258 29.484 1 93.19 68 GLU A O 1
ATOM 564 N N . ARG A 1 69 ? -8.625 4.32 28.938 1 93.5 69 ARG A N 1
ATOM 565 C CA . ARG A 1 69 ? -7.324 4.684 29.484 1 93.5 69 ARG A CA 1
ATOM 566 C C . ARG A 1 69 ? -6.727 5.871 28.75 1 93.5 69 ARG A C 1
ATOM 568 O O . ARG A 1 69 ? -6.191 6.793 29.359 1 93.5 69 ARG A O 1
ATOM 575 N N . THR A 1 70 ? -6.785 5.832 27.469 1 91.75 70 THR A N 1
ATOM 576 C CA . THR A 1 70 ? -6.238 6.898 26.641 1 91.75 70 THR A CA 1
ATOM 577 C C . THR A 1 70 ? -6.957 8.219 26.922 1 91.75 70 THR A C 1
ATOM 579 O O . THR A 1 70 ? -6.324 9.273 26.984 1 91.75 70 THR A O 1
ATOM 582 N N . ILE A 1 71 ? -8.289 8.141 27.094 1 89.75 71 ILE A N 1
ATOM 583 C CA . ILE A 1 71 ? -9.078 9.328 27.406 1 89.75 71 ILE A CA 1
ATOM 584 C C . ILE A 1 71 ? -8.578 9.945 28.719 1 89.75 71 ILE A C 1
ATOM 586 O O . ILE A 1 71 ? -8.406 11.164 28.812 1 89.75 71 ILE A O 1
ATOM 590 N N . ASN A 1 72 ? -8.258 9.102 29.625 1 90.62 72 ASN A N 1
ATOM 591 C CA . ASN A 1 72 ? -7.77 9.578 30.922 1 90.62 72 ASN A CA 1
ATOM 592 C C . ASN A 1 72 ? -6.379 10.195 30.797 1 90.62 72 ASN A C 1
ATOM 594 O O . ASN A 1 72 ? -6.078 11.188 31.469 1 90.62 72 ASN A O 1
ATOM 598 N N . LEU A 1 73 ? -5.574 9.602 30.016 1 88.69 73 LEU A N 1
ATOM 599 C CA . LEU A 1 73 ? -4.219 10.102 29.828 1 88.69 73 LEU A CA 1
ATOM 600 C C . LEU A 1 73 ? -4.234 11.453 29.125 1 88.69 73 LEU A C 1
ATOM 602 O O . LEU A 1 73 ? -3.289 12.234 29.25 1 88.69 73 LEU A O 1
ATOM 606 N N . LEU A 1 74 ? -5.324 11.766 28.391 1 88.31 74 LEU A N 1
ATOM 607 C CA . LEU A 1 74 ? -5.414 13.008 27.625 1 88.31 74 LEU A CA 1
ATOM 608 C C . LEU A 1 74 ? -5.992 14.125 28.484 1 88.31 74 LEU A C 1
ATOM 610 O O . LEU A 1 74 ? -6 15.289 28.062 1 88.31 74 LEU A O 1
ATOM 614 N N . THR A 1 75 ? -6.359 13.844 29.688 1 87 75 THR A N 1
ATOM 615 C CA . THR A 1 75 ? -7.043 14.797 30.562 1 87 75 THR A CA 1
ATOM 616 C C . THR A 1 75 ? -6.164 16.016 30.828 1 87 75 THR A C 1
ATOM 618 O O . THR A 1 75 ? -6.637 17.156 30.766 1 87 75 THR A O 1
ATOM 621 N N . PRO A 1 76 ? -4.891 15.805 31.031 1 82.38 76 PRO A N 1
ATOM 622 C CA . PRO A 1 76 ? -4.059 16.984 31.266 1 82.38 76 PRO A CA 1
ATOM 623 C C . PRO A 1 76 ? -4.02 17.938 30.062 1 82.38 76 PRO A C 1
ATOM 625 O O . PRO A 1 76 ? -3.916 19.141 30.234 1 82.38 76 PRO A O 1
ATOM 628 N N . TYR A 1 77 ? -4.066 17.438 28.984 1 82.19 77 TYR A N 1
ATOM 629 C CA . TYR A 1 77 ? -4.059 18.266 27.781 1 82.19 77 TYR A CA 1
ATOM 630 C C . TYR A 1 77 ? -5.379 19.016 27.625 1 82.19 77 TYR A C 1
ATOM 632 O O . TYR A 1 77 ? -5.398 20.156 27.156 1 82.19 77 TYR A O 1
ATOM 640 N N . LYS A 1 78 ? -6.395 18.391 28.078 1 85.19 78 LYS A N 1
ATOM 641 C CA . LYS A 1 78 ? -7.703 19.047 28.016 1 85.19 78 LYS A CA 1
ATOM 642 C C . LYS A 1 78 ? -7.766 20.25 28.938 1 85.19 78 LYS A C 1
ATOM 644 O O . LYS A 1 78 ? -8.445 21.234 28.641 1 85.19 78 LYS A O 1
ATOM 649 N N . ASP A 1 79 ? -7.051 20.156 29.938 1 86.19 79 ASP A N 1
ATOM 650 C CA . ASP A 1 79 ? -7.004 21.266 30.875 1 86.19 79 ASP A CA 1
ATOM 651 C C . ASP A 1 79 ? -6.281 22.469 30.266 1 86.19 79 ASP A C 1
ATOM 653 O O . ASP A 1 79 ? -6.602 23.609 30.578 1 86.19 79 ASP A O 1
ATOM 657 N N . GLU A 1 80 ? -5.402 22.188 29.453 1 86.69 80 GLU A N 1
ATOM 658 C CA . GLU A 1 80 ? -4.676 23.266 28.781 1 86.69 80 GLU A CA 1
ATOM 659 C C . GLU A 1 80 ? -5.582 24.031 27.828 1 86.69 80 GLU A C 1
ATOM 661 O O . GLU A 1 80 ? -5.355 25.203 27.547 1 86.69 80 GLU A O 1
ATOM 666 N N . TRP A 1 81 ? -6.617 23.328 27.312 1 90.38 81 TRP A N 1
ATOM 667 C CA . TRP A 1 81 ? -7.547 23.984 26.391 1 90.38 81 TRP A CA 1
ATOM 668 C C . TRP A 1 81 ? -8.25 25.156 27.078 1 90.38 81 TRP A C 1
ATOM 670 O O . TRP A 1 81 ? -8.562 26.156 26.422 1 90.38 81 TRP A O 1
ATOM 680 N N . LYS A 1 82 ? -8.359 25.031 28.344 1 87.12 82 LYS A N 1
ATOM 681 C CA . LYS A 1 82 ? -9.055 26.062 29.109 1 87.12 82 LYS A CA 1
ATOM 682 C C . LYS A 1 82 ? -8.211 27.328 29.219 1 87.12 82 LYS A C 1
ATOM 684 O O . LYS A 1 82 ? -8.734 28.438 29.141 1 87.12 82 LYS A O 1
ATOM 689 N N . SER A 1 83 ? -6.977 27.125 29.359 1 84.12 83 SER A N 1
ATOM 690 C CA . SER A 1 83 ? -6.102 28.25 29.609 1 84.12 83 SER A CA 1
ATOM 691 C C . SER A 1 83 ? -5.621 28.891 28.312 1 84.12 83 SER A C 1
ATOM 693 O O . SER A 1 83 ? -5.645 30.109 28.156 1 84.12 83 SER A O 1
ATOM 695 N N . ASN A 1 84 ? -5.199 28.125 27.359 1 88.44 84 ASN A N 1
ATOM 696 C CA . ASN A 1 84 ? -4.523 28.625 26.172 1 88.44 84 ASN A CA 1
ATOM 697 C C . ASN A 1 84 ? -5.43 28.562 24.953 1 88.44 84 ASN A C 1
ATOM 699 O O . ASN A 1 84 ? -5.066 29.047 23.875 1 88.44 84 ASN A O 1
ATOM 703 N N . GLY A 1 85 ? -6.629 28.078 25.141 1 91.38 85 GLY A N 1
ATOM 704 C CA . GLY A 1 85 ? -7.484 27.891 23.969 1 91.38 85 GLY A CA 1
ATOM 705 C C . GLY A 1 85 ? -7.039 26.766 23.062 1 91.38 85 GLY A C 1
ATOM 706 O O . GLY A 1 85 ? -5.984 26.172 23.297 1 91.38 85 GLY A O 1
ATOM 707 N N . CYS A 1 86 ? -7.887 26.391 22.109 1 94.75 86 CYS A N 1
ATOM 708 C CA . CYS A 1 86 ? -7.527 25.312 21.203 1 94.75 86 CYS A CA 1
ATOM 709 C C . CYS A 1 86 ? -8.141 25.516 19.828 1 94.75 86 CYS A C 1
ATOM 711 O O . CYS A 1 86 ? -8.969 26.406 19.641 1 94.75 86 CYS A O 1
ATOM 713 N N . SER A 1 87 ? -7.586 24.828 18.891 1 95.31 87 SER A N 1
ATOM 714 C CA . SER A 1 87 ? -8.078 24.812 17.516 1 95.31 87 SER A CA 1
ATOM 715 C C . SER A 1 87 ? -8.656 23.438 17.156 1 95.31 87 SER A C 1
ATOM 717 O O . SER A 1 87 ? -8.055 22.406 17.453 1 95.31 87 SER A O 1
ATOM 719 N N . ILE A 1 88 ? -9.812 23.453 16.562 1 95.06 88 ILE A N 1
ATOM 720 C CA . ILE A 1 88 ? -10.359 22.219 16 1 95.06 88 ILE A CA 1
ATOM 721 C C . ILE A 1 88 ? -9.977 22.094 14.531 1 95.06 88 ILE A C 1
ATOM 723 O O . ILE A 1 88 ? -10.102 23.062 13.766 1 95.06 88 ILE A O 1
ATOM 727 N N . MET A 1 89 ? -9.469 21.016 14.227 1 91.94 89 MET A N 1
ATOM 728 C CA . MET A 1 89 ? -9.039 20.766 12.852 1 91.94 89 MET A CA 1
ATOM 729 C C . MET A 1 89 ? -9.805 19.609 12.234 1 91.94 89 MET A C 1
ATOM 731 O O . MET A 1 89 ? -10.102 18.625 12.914 1 91.94 89 MET A O 1
ATOM 735 N N . THR A 1 90 ? -10.133 19.75 10.977 1 84.19 90 THR A N 1
ATOM 736 C CA . THR A 1 90 ? -10.797 18.672 10.258 1 84.19 90 THR A CA 1
ATOM 737 C C . THR A 1 90 ? -10.031 18.297 8.992 1 84.19 90 THR A C 1
ATOM 739 O O . THR A 1 90 ? -9.367 19.156 8.398 1 84.19 90 THR A O 1
ATOM 742 N N . ASP A 1 91 ? -9.977 17.062 8.734 1 75.5 91 ASP A N 1
ATOM 743 C CA . ASP A 1 91 ? -9.422 16.578 7.473 1 75.5 91 ASP A CA 1
ATOM 744 C C . ASP A 1 91 ? -10.25 15.422 6.922 1 75.5 91 ASP A C 1
ATOM 746 O O . ASP A 1 91 ? -10.867 14.68 7.684 1 75.5 91 ASP A O 1
ATOM 750 N N . ALA A 1 92 ? -10.43 15.469 5.672 1 72.88 92 ALA A N 1
ATOM 751 C CA . ALA A 1 92 ? -11.164 14.391 5.023 1 72.88 92 ALA A CA 1
ATOM 752 C C . ALA A 1 92 ? -10.234 13.508 4.199 1 72.88 92 ALA A C 1
ATOM 754 O O . ALA A 1 92 ? -9.297 14.008 3.562 1 72.88 92 ALA A O 1
ATOM 755 N N . TRP A 1 93 ? -10.422 12.188 4.324 1 67.69 93 TRP A N 1
ATOM 756 C CA . TRP A 1 93 ? -9.633 11.258 3.518 1 67.69 93 TRP A CA 1
ATOM 757 C C . TRP A 1 93 ? -10.492 10.102 3.029 1 67.69 93 TRP A C 1
ATOM 759 O O . TRP A 1 93 ? -11.609 9.906 3.512 1 67.69 93 TRP A O 1
ATOM 769 N N . PHE A 1 94 ? -10.047 9.492 2.006 1 66.31 94 PHE A N 1
ATOM 770 C CA . PHE A 1 94 ? -10.711 8.32 1.464 1 66.31 94 PHE A CA 1
ATOM 771 C C . PHE A 1 94 ? -9.883 7.062 1.704 1 66.31 94 PHE A C 1
ATOM 773 O O . PHE A 1 94 ? -8.656 7.094 1.573 1 66.31 94 PHE A O 1
ATOM 780 N N . ASP A 1 95 ? -10.484 6.039 2.135 1 62.06 95 ASP A N 1
ATOM 781 C CA . ASP A 1 95 ? -9.766 4.781 2.312 1 62.06 95 ASP A CA 1
ATOM 782 C C . ASP A 1 95 ? -9.695 4.004 1.001 1 62.06 95 ASP A C 1
ATOM 784 O O . ASP A 1 95 ? -10.188 4.465 -0.031 1 62.06 95 ASP A O 1
ATOM 788 N N . ARG A 1 96 ? -9.078 2.855 1.059 1 57.53 96 ARG A N 1
ATOM 789 C CA . ARG A 1 96 ? -8.859 2.035 -0.13 1 57.53 96 ARG A CA 1
ATOM 790 C C . ARG A 1 96 ? -10.188 1.599 -0.74 1 57.53 96 ARG A C 1
ATOM 792 O O . ARG A 1 96 ? -10.281 1.38 -1.95 1 57.53 96 ARG A O 1
ATOM 799 N N . LYS A 1 97 ? -11.227 1.547 0.081 1 60.84 97 LYS A N 1
ATOM 800 C CA . LYS A 1 97 ? -12.555 1.173 -0.394 1 60.84 97 LYS A CA 1
ATOM 801 C C . LYS A 1 97 ? -13.352 2.4 -0.832 1 60.84 97 LYS A C 1
ATOM 803 O O . LYS A 1 97 ? -14.555 2.314 -1.069 1 60.84 97 LYS A O 1
ATOM 808 N N . ARG A 1 98 ? -12.633 3.617 -0.777 1 65.31 98 ARG A N 1
ATOM 809 C CA . ARG A 1 98 ? -13.188 4.891 -1.223 1 65.31 98 ARG A CA 1
ATOM 810 C C . ARG A 1 98 ? -14.273 5.379 -0.267 1 65.31 98 ARG A C 1
ATOM 812 O O . ARG A 1 98 ? -15.234 6.012 -0.689 1 65.31 98 ARG A O 1
ATOM 819 N N . ARG A 1 99 ? -14.188 4.898 0.832 1 70 99 ARG A N 1
ATOM 820 C CA . ARG A 1 99 ? -15.039 5.492 1.86 1 70 99 ARG A CA 1
ATOM 821 C C . ARG A 1 99 ? -14.508 6.863 2.277 1 70 99 ARG A C 1
ATOM 823 O O . ARG A 1 99 ? -13.305 7.043 2.457 1 70 99 ARG A O 1
ATOM 830 N N . SER A 1 100 ? -15.367 7.742 2.328 1 72.81 100 SER A N 1
ATOM 831 C CA . SER A 1 100 ? -14.984 9.078 2.771 1 72.81 100 SER A CA 1
ATOM 832 C C . SER A 1 100 ? -14.992 9.18 4.293 1 72.81 100 SER A C 1
ATOM 834 O O . SER A 1 100 ? -16.016 8.914 4.93 1 72.81 100 SER A O 1
ATOM 836 N N . ILE A 1 101 ? -13.867 9.492 4.863 1 74.88 101 ILE A N 1
ATOM 837 C CA . ILE A 1 101 ? -13.742 9.602 6.312 1 74.88 101 ILE A CA 1
ATOM 838 C C . ILE A 1 101 ? -13.32 11.016 6.688 1 74.88 101 ILE A C 1
ATOM 840 O O . ILE A 1 101 ? -12.406 11.586 6.078 1 74.88 101 ILE A O 1
ATOM 844 N N . MET A 1 102 ? -14.023 11.617 7.617 1 80.38 102 MET A N 1
ATOM 845 C CA . MET A 1 102 ? -13.664 12.922 8.156 1 80.38 102 MET A CA 1
ATOM 846 C C . MET A 1 102 ? -13.117 12.797 9.578 1 80.38 102 MET A C 1
ATOM 848 O O . MET A 1 102 ? -13.734 12.156 10.43 1 80.38 102 MET A O 1
ATOM 852 N N . ASN A 1 103 ? -11.93 13.344 9.758 1 80.38 103 ASN A N 1
ATOM 853 C CA . ASN A 1 103 ? -11.281 13.305 11.062 1 80.38 103 ASN A CA 1
ATOM 854 C C . ASN A 1 103 ? -11.398 14.641 11.789 1 80.38 103 ASN A C 1
ATOM 856 O O . ASN A 1 103 ? -11.391 15.695 11.156 1 80.38 103 ASN A O 1
ATOM 860 N N . LEU A 1 104 ? -11.508 14.539 13.078 1 87.5 104 LEU A N 1
ATOM 861 C CA . LEU A 1 104 ? -11.484 15.719 13.938 1 87.5 104 LEU A CA 1
ATOM 862 C C . LEU A 1 104 ? -10.336 15.648 14.938 1 87.5 104 LEU A C 1
ATOM 864 O O . LEU A 1 104 ? -10.164 14.633 15.625 1 87.5 104 LEU A O 1
ATOM 868 N N . CYS A 1 105 ? -9.57 16.672 14.953 1 89 105 CYS A N 1
ATOM 869 C CA . CYS A 1 105 ? -8.461 16.797 15.891 1 89 105 CYS A CA 1
ATOM 870 C C . CYS A 1 105 ? -8.523 18.141 16.625 1 89 105 CYS A C 1
ATOM 872 O O . CYS A 1 105 ? -9.078 19.109 16.109 1 89 105 CYS A O 1
ATOM 874 N N . VAL A 1 106 ? -8.031 18.109 17.766 1 91.19 106 VAL A N 1
ATOM 875 C CA . VAL A 1 106 ? -7.918 19.344 18.547 1 91.19 106 VAL A CA 1
ATOM 876 C C . VAL A 1 106 ? -6.445 19.672 18.781 1 91.19 106 VAL A C 1
ATOM 878 O O . VAL A 1 106 ? -5.688 18.844 19.266 1 91.19 106 VAL A O 1
ATOM 881 N N . ASN A 1 107 ? -6.082 20.844 18.312 1 90.5 107 ASN A N 1
ATOM 882 C CA . ASN A 1 107 ? -4.703 21.297 18.484 1 90.5 107 ASN A CA 1
ATOM 883 C C . ASN A 1 107 ? -4.582 22.344 19.578 1 90.5 107 ASN A C 1
ATOM 885 O O . ASN A 1 107 ? -5.418 23.25 19.672 1 90.5 107 ASN A O 1
ATOM 889 N N . SER A 1 108 ? -3.686 22.141 20.422 1 89.62 108 SER A N 1
ATOM 890 C CA . SER A 1 108 ? -3.299 23.125 21.438 1 89.62 108 SER A CA 1
ATOM 891 C C . SER A 1 108 ? -1.794 23.359 21.422 1 89.62 108 SER A C 1
ATOM 893 O O . SER A 1 108 ? -1.078 22.812 20.578 1 89.62 108 SER A O 1
ATOM 895 N N . LYS A 1 109 ? -1.357 24.234 22.25 1 86.25 109 LYS A N 1
ATOM 896 C CA . LYS A 1 109 ? 0.045 24.641 22.266 1 86.25 109 LYS A CA 1
ATOM 897 C C . LYS A 1 109 ? 0.966 23.438 22.406 1 86.25 109 LYS A C 1
ATOM 899 O O . LYS A 1 109 ? 2.006 23.359 21.75 1 86.25 109 LYS A O 1
ATOM 904 N N . MET A 1 110 ? 0.515 22.469 23.062 1 76.38 110 MET A N 1
ATOM 905 C CA . MET A 1 110 ? 1.407 21.359 23.422 1 76.38 110 MET A CA 1
ATOM 906 C C . MET A 1 110 ? 1.282 20.219 22.422 1 76.38 110 MET A C 1
ATOM 908 O O . MET A 1 110 ? 2.27 19.547 22.109 1 76.38 110 MET A O 1
ATOM 912 N N . VAL A 1 111 ? -0.003 20 22.016 1 78.88 111 VAL A N 1
ATOM 913 C CA . VAL A 1 111 ? -0.155 18.734 21.297 1 78.88 111 VAL A CA 1
ATOM 914 C C . VAL A 1 111 ? -1.407 18.781 20.422 1 78.88 111 VAL A C 1
ATOM 916 O O . VAL A 1 111 ? -2.273 19.641 20.609 1 78.88 111 VAL A O 1
ATOM 919 N N . THR A 1 112 ? -1.408 17.984 19.406 1 84 112 THR A N 1
ATOM 920 C CA . THR A 1 112 ? -2.617 17.703 18.641 1 84 112 THR A CA 1
ATOM 921 C C . THR A 1 112 ? -3.24 16.375 19.078 1 84 112 THR A C 1
ATOM 923 O O . THR A 1 112 ? -2.576 15.336 19.062 1 84 112 THR A O 1
ATOM 926 N N . VAL A 1 113 ? -4.465 16.422 19.547 1 85.38 113 VAL A N 1
ATOM 927 C CA . VAL A 1 113 ? -5.184 15.25 20.016 1 85.38 113 VAL A CA 1
ATOM 928 C C . VAL A 1 113 ? -6.215 14.812 18.984 1 85.38 113 VAL A C 1
ATOM 930 O O . VAL A 1 113 ? -6.945 15.648 18.438 1 85.38 113 VAL A O 1
ATOM 933 N N . PHE A 1 114 ? -6.184 13.555 18.688 1 86 114 PHE A N 1
ATOM 934 C CA . PHE A 1 114 ? -7.234 13 17.844 1 86 114 PHE A CA 1
ATOM 935 C C . PHE A 1 114 ? -8.508 12.758 18.656 1 86 114 PHE A C 1
ATOM 937 O O . PHE A 1 114 ? -8.469 12.133 19.719 1 86 114 PHE A O 1
ATOM 944 N N . LEU A 1 115 ? -9.602 13.227 18.125 1 86.44 115 LEU A N 1
ATOM 945 C CA . LEU A 1 115 ? -10.844 13.102 18.875 1 86.44 115 LEU A CA 1
ATOM 946 C C . LEU A 1 115 ? -11.727 12.016 18.281 1 86.44 115 LEU A C 1
ATOM 948 O O . LEU A 1 115 ? -12.203 11.133 19 1 86.44 115 LEU A O 1
ATOM 952 N N . SER A 1 116 ? -11.984 12.117 16.969 1 82.94 116 SER A N 1
ATOM 953 C CA . SER A 1 116 ? -12.898 11.148 16.375 1 82.94 116 SER A CA 1
ATOM 954 C C . SER A 1 116 ? -12.82 11.18 14.852 1 82.94 116 SER A C 1
ATOM 956 O O . SER A 1 116 ? -12.258 12.117 14.273 1 82.94 116 SER A O 1
ATOM 958 N N . SER A 1 117 ? -13.312 10.094 14.273 1 79.62 117 SER A N 1
ATOM 959 C CA . SER A 1 117 ? -13.484 10.008 12.828 1 79.62 117 SER A CA 1
ATOM 960 C C . SER A 1 117 ? -14.891 9.547 12.461 1 79.62 117 SER A C 1
ATOM 962 O O . SER A 1 117 ? -15.492 8.758 13.188 1 79.62 117 SER A O 1
ATOM 964 N N . LYS A 1 118 ? -15.398 10.117 11.438 1 76.44 118 LYS A N 1
ATOM 965 C CA . LYS A 1 118 ? -16.734 9.75 10.977 1 76.44 118 LYS A CA 1
ATOM 966 C C . LYS A 1 118 ? -16.734 9.406 9.492 1 76.44 118 LYS A C 1
ATOM 968 O O . LYS A 1 118 ? -16.094 10.094 8.695 1 76.44 118 LYS A O 1
ATOM 973 N N . GLU A 1 119 ? -17.312 8.219 9.219 1 73.88 119 GLU A N 1
ATOM 974 C CA . GLU A 1 119 ? -17.5 7.891 7.809 1 73.88 119 GLU A CA 1
ATOM 975 C C . GLU A 1 119 ? -18.609 8.758 7.191 1 73.88 119 GLU A C 1
ATOM 977 O O . GLU A 1 119 ? -19.688 8.883 7.758 1 73.88 119 GLU A O 1
ATOM 982 N N . SER A 1 120 ? -18.281 9.477 6.195 1 71.25 120 SER A N 1
ATOM 983 C CA . SER A 1 120 ? -19.234 10.375 5.559 1 71.25 120 SER A CA 1
ATOM 984 C C . SER A 1 120 ? -19.5 9.977 4.109 1 71.25 120 SER A C 1
ATOM 986 O O . SER A 1 120 ? -19.703 10.836 3.25 1 71.25 120 SER A O 1
ATOM 988 N N . SER A 1 121 ? -19.453 8.688 3.865 1 63.62 121 SER A N 1
ATOM 989 C CA . SER A 1 121 ? -19.594 8.242 2.482 1 63.62 121 SER A CA 1
ATOM 990 C C . SER A 1 121 ? -20.984 8.586 1.939 1 63.62 121 SER A C 1
ATOM 992 O O . SER A 1 121 ? -21.125 8.898 0.756 1 63.62 121 SER A O 1
ATOM 994 N N . ASP A 1 122 ? -22 8.508 2.828 1 60.78 122 ASP A N 1
ATOM 995 C CA . ASP A 1 122 ? -23.391 8.727 2.412 1 60.78 122 ASP A CA 1
ATOM 996 C C . ASP A 1 122 ? -23.703 10.219 2.307 1 60.78 122 ASP A C 1
ATOM 998 O O . ASP A 1 122 ? -24.547 10.625 1.503 1 60.78 122 ASP A O 1
ATOM 1002 N N . GLU A 1 123 ? -23.109 10.953 3.234 1 60.25 123 GLU A N 1
ATOM 1003 C CA . GLU A 1 123 ? -23.406 12.375 3.338 1 60.25 123 GLU A CA 1
ATOM 1004 C C . GLU A 1 123 ? -22.344 13.211 2.639 1 60.25 123 GLU A C 1
ATOM 1006 O O . GLU A 1 123 ? -21.156 13.094 2.943 1 60.25 123 GLU A O 1
ATOM 1011 N N . ALA A 1 124 ? -22.531 13.281 1.299 1 58.06 124 ALA A N 1
ATOM 1012 C CA . ALA A 1 124 ? -21.562 14.117 0.604 1 58.06 124 ALA A CA 1
ATOM 1013 C C . ALA A 1 124 ? -20.891 15.094 1.567 1 58.06 124 ALA A C 1
ATOM 1015 O O . ALA A 1 124 ? -21.438 15.406 2.627 1 58.06 124 ALA A O 1
ATOM 1016 N N . HIS A 1 125 ? -19.625 15.203 1.569 1 66.88 125 HIS A N 1
ATOM 1017 C CA . HIS A 1 125 ? -18.969 16.266 2.324 1 66.88 125 HIS A CA 1
ATOM 1018 C C . HIS A 1 125 ? -19.641 17.609 2.094 1 66.88 125 HIS A C 1
ATOM 1020 O O . HIS A 1 125 ? -19.016 18.531 1.566 1 66.88 125 HIS A O 1
ATOM 1026 N N . THR A 1 126 ? -21.016 17.625 2.555 1 76.69 126 THR A N 1
ATOM 1027 C CA . THR A 1 126 ? -21.719 18.891 2.373 1 76.69 126 THR A CA 1
ATOM 1028 C C . THR A 1 126 ? -21.359 19.875 3.482 1 76.69 126 THR A C 1
ATOM 1030 O O . THR A 1 126 ? -20.891 19.469 4.547 1 76.69 126 THR A O 1
ATOM 1033 N N . SER A 1 127 ? -21.609 21.141 3.209 1 85.75 127 SER A N 1
ATOM 1034 C CA . SER A 1 127 ? -21.328 22.203 4.172 1 85.75 127 SER A CA 1
ATOM 1035 C C . SER A 1 127 ? -22.109 22 5.465 1 85.75 127 SER A C 1
ATOM 1037 O O . SER A 1 127 ? -21.594 22.219 6.559 1 85.75 127 SER A O 1
ATOM 1039 N N . GLU A 1 128 ? -23.312 21.531 5.332 1 86.75 128 GLU A N 1
ATOM 1040 C CA . GLU A 1 128 ? -24.172 21.328 6.488 1 86.75 128 GLU A CA 1
ATOM 1041 C C . GLU A 1 128 ? -23.672 20.203 7.375 1 86.75 128 GLU A C 1
ATOM 1043 O O . GLU A 1 128 ? -23.641 20.328 8.602 1 86.75 128 GLU A O 1
ATOM 1048 N N . HIS A 1 129 ? -23.281 19.234 6.727 1 84 129 HIS A N 1
ATOM 1049 C CA . HIS A 1 129 ? -22.812 18.062 7.477 1 84 129 HIS A CA 1
ATOM 1050 C C . HIS A 1 129 ? -21.5 18.359 8.18 1 84 129 HIS A C 1
ATOM 1052 O O . HIS A 1 129 ? -21.281 17.922 9.312 1 84 129 HIS A O 1
ATOM 1058 N N . ILE A 1 130 ? -20.688 19.016 7.461 1 87.75 130 ILE A N 1
ATOM 1059 C CA . ILE A 1 130 ? -19.422 19.391 8.062 1 87.75 130 ILE A CA 1
ATOM 1060 C C . ILE A 1 130 ? -19.672 20.281 9.281 1 87.75 130 ILE A C 1
ATOM 1062 O O . ILE A 1 130 ? -19.062 20.078 10.336 1 87.75 130 ILE A O 1
ATOM 1066 N N . HIS A 1 131 ? -20.578 21.219 9.078 1 91.75 131 HIS A N 1
ATOM 1067 C CA . HIS A 1 131 ? -20.906 22.109 10.172 1 91.75 131 HIS A CA 1
ATOM 1068 C C . HIS A 1 131 ? -21.453 21.344 11.375 1 91.75 131 HIS A C 1
ATOM 1070 O O . HIS A 1 131 ? -21.078 21.625 12.516 1 91.75 131 HIS A O 1
ATOM 1076 N N . GLU A 1 132 ? -22.281 20.391 11.109 1 90.31 132 GLU A N 1
ATOM 1077 C CA . GLU A 1 132 ? -22.859 19.594 12.188 1 90.31 132 GLU A CA 1
ATOM 1078 C C . GLU A 1 132 ? -21.781 18.812 12.93 1 90.31 132 GLU A C 1
ATOM 1080 O O . GLU A 1 132 ? -21.828 18.703 14.164 1 90.31 132 GLU A O 1
ATOM 1085 N N . TYR A 1 133 ? -20.984 18.281 12.227 1 89 133 TYR A N 1
ATOM 1086 C CA . TYR A 1 133 ? -19.922 17.484 12.812 1 89 133 TYR A CA 1
ATOM 1087 C C . TYR A 1 133 ? -18.984 18.359 13.648 1 89 133 TYR A C 1
ATOM 1089 O O . TYR A 1 133 ? -18.609 17.984 14.766 1 89 133 TYR A O 1
ATOM 1097 N N . VAL A 1 134 ? -18.641 19.516 13.172 1 92.88 134 VAL A N 1
ATOM 1098 C CA . VAL A 1 134 ? -17.781 20.453 13.875 1 92.88 134 VAL A CA 1
ATOM 1099 C C . VAL A 1 134 ? -18.5 20.969 15.125 1 92.88 134 VAL A C 1
ATOM 1101 O O . VAL A 1 134 ? -17.875 21.125 16.188 1 92.88 134 VAL A O 1
ATOM 1104 N N . GLU A 1 135 ? -19.766 21.203 14.953 1 94.38 135 GLU A N 1
ATOM 1105 C CA . GLU A 1 135 ? -20.547 21.688 16.078 1 94.38 135 GLU A CA 1
ATOM 1106 C C . GLU A 1 135 ? -20.562 20.672 17.219 1 94.38 135 GLU A C 1
ATOM 1108 O O . GLU A 1 135 ? -20.469 21.047 18.391 1 94.38 135 GLU A O 1
ATOM 1113 N N . SER A 1 136 ? -20.719 19.5 16.828 1 92.44 136 SER A N 1
ATOM 1114 C CA . SER A 1 136 ? -20.688 18.453 17.844 1 92.44 136 SER A CA 1
ATOM 1115 C C . SER A 1 136 ? -19.344 18.422 18.578 1 92.44 136 SER A C 1
ATOM 1117 O O . SER A 1 136 ? -19.297 18.234 19.781 1 92.44 136 SER A O 1
ATOM 1119 N N . CYS A 1 137 ? -18.328 18.641 17.891 1 92.56 137 CYS A N 1
ATOM 1120 C CA . CYS A 1 137 ? -17 18.672 18.469 1 92.56 137 CYS A CA 1
ATOM 1121 C C . CYS A 1 137 ? -16.812 19.859 19.391 1 92.56 137 CYS A C 1
ATOM 1123 O O . CYS A 1 137 ? -16.219 19.75 20.469 1 92.56 137 CYS A O 1
ATOM 1125 N N . ILE A 1 138 ? -17.312 21.016 18.969 1 96.06 138 ILE A N 1
ATOM 1126 C CA . ILE A 1 138 ? -17.234 22.234 19.766 1 96.06 138 ILE A CA 1
ATOM 1127 C C . ILE A 1 138 ? -17.906 22 21.125 1 96.06 138 ILE A C 1
ATOM 1129 O O . ILE A 1 138 ? -17.359 22.375 22.156 1 96.06 138 ILE A O 1
ATOM 1133 N N . ASN A 1 139 ? -19 21.312 21.047 1 95 139 ASN A N 1
ATOM 1134 C CA . ASN A 1 139 ? -19.734 21.031 22.281 1 95 139 ASN A CA 1
ATOM 1135 C C . ASN A 1 139 ? -18.969 20.062 23.188 1 95 139 ASN A C 1
ATOM 1137 O O . ASN A 1 139 ? -19 20.203 24.406 1 95 139 ASN A O 1
ATOM 1141 N N . GLU A 1 140 ? -18.359 19.156 22.578 1 91.06 140 GLU A N 1
ATOM 1142 C CA . GLU A 1 140 ? -17.594 18.188 23.344 1 91.06 140 GLU A CA 1
ATOM 1143 C C . GLU A 1 140 ? -16.375 18.844 24 1 91.06 140 GLU A C 1
ATOM 1145 O O . GLU A 1 140 ? -16.062 18.547 25.156 1 91.06 140 GLU A O 1
ATOM 1150 N N . VAL A 1 141 ? -15.648 19.672 23.312 1 93.56 141 VAL A N 1
ATOM 1151 C CA . VAL A 1 141 ? -14.422 20.328 23.766 1 93.56 141 VAL A CA 1
ATOM 1152 C C . VAL A 1 141 ? -14.781 21.453 24.734 1 93.56 141 VAL A C 1
ATOM 1154 O O . VAL A 1 141 ? -14.039 21.719 25.688 1 93.56 141 VAL A O 1
ATOM 1157 N N . GLY A 1 142 ? -15.938 22.047 24.578 1 94 142 GLY A N 1
ATOM 1158 C CA . GLY A 1 142 ? -16.344 23.266 25.266 1 94 142 GLY A CA 1
ATOM 1159 C C . GLY A 1 142 ? -16.203 24.516 24.422 1 94 142 GLY A C 1
ATOM 1160 O O . GLY A 1 142 ? -15.086 24.938 24.125 1 94 142 GLY A O 1
ATOM 1161 N N . PRO A 1 143 ? -17.25 25.125 24.078 1 94.56 143 PRO A N 1
ATOM 1162 C CA . PRO A 1 143 ? -17.203 26.281 23.188 1 94.56 143 PRO A CA 1
ATOM 1163 C C . PRO A 1 143 ? -16.281 27.391 23.703 1 94.56 143 PRO A C 1
ATOM 1165 O O . PRO A 1 143 ? -15.695 28.125 22.891 1 94.56 143 PRO A O 1
ATOM 1168 N N . GLU A 1 144 ? -16.156 27.484 25 1 92.31 144 GLU A N 1
ATOM 1169 C CA . GLU A 1 144 ? -15.344 28.547 25.578 1 92.31 144 GLU A CA 1
ATOM 1170 C C . GLU A 1 144 ? -13.859 28.281 25.328 1 92.31 144 GLU A C 1
ATOM 1172 O O . GLU A 1 144 ? -13.047 29.219 25.375 1 92.31 144 GLU A O 1
ATOM 1177 N N . ASN A 1 145 ? -13.555 27.031 25.062 1 94.69 145 ASN A N 1
ATOM 1178 C CA . ASN A 1 145 ? -12.164 26.656 24.875 1 94.69 145 ASN A CA 1
ATOM 1179 C C . ASN A 1 145 ? -11.734 26.797 23.422 1 94.69 145 ASN A C 1
ATOM 1181 O O . ASN A 1 145 ? -10.539 26.891 23.125 1 94.69 145 ASN A O 1
ATOM 1185 N N . VAL A 1 146 ? -12.703 26.812 22.516 1 96.44 146 VAL A N 1
ATOM 1186 C CA . VAL A 1 146 ? -12.406 26.781 21.078 1 96.44 146 VAL A CA 1
ATOM 1187 C C . VAL A 1 146 ? -12.234 28.203 20.547 1 96.44 146 VAL A C 1
ATOM 1189 O O . VAL A 1 146 ? -13.141 29.031 20.688 1 96.44 146 VAL A O 1
ATOM 1192 N N . VAL A 1 147 ? -11.102 28.438 19.969 1 96.25 147 VAL A N 1
ATOM 1193 C CA . VAL A 1 147 ? -10.836 29.766 19.422 1 96.25 147 VAL A CA 1
ATOM 1194 C C . VAL A 1 147 ? -11.094 29.75 17.906 1 96.25 147 VAL A C 1
ATOM 1196 O O . VAL A 1 147 ? -11.625 30.719 17.359 1 96.25 147 VAL A O 1
ATOM 1199 N N . GLN A 1 148 ? -10.695 28.609 17.328 1 96.56 148 GLN A N 1
ATOM 1200 C CA . GLN A 1 148 ? -10.836 28.594 15.875 1 96.56 148 GLN A CA 1
ATOM 1201 C C . GLN A 1 148 ? -11.039 27.172 15.359 1 96.56 148 GLN A C 1
ATOM 1203 O O . GLN A 1 148 ? -10.734 26.203 16.062 1 96.56 148 GLN A O 1
ATOM 1208 N N . ILE A 1 149 ? -11.555 27.141 14.133 1 96.06 149 ILE A N 1
ATOM 1209 C CA . ILE A 1 149 ? -11.625 25.938 13.312 1 96.06 149 ILE A CA 1
ATOM 1210 C C . ILE A 1 149 ? -10.703 26.094 12.102 1 96.06 149 ILE A C 1
ATOM 1212 O O . ILE A 1 149 ? -10.711 27.125 11.43 1 96.06 149 ILE A O 1
ATOM 1216 N N . VAL A 1 150 ? -9.867 25.094 11.93 1 94 150 VAL A N 1
ATOM 1217 C CA . VAL A 1 150 ? -8.953 25.141 10.797 1 94 150 VAL A CA 1
ATOM 1218 C C . VAL A 1 150 ? -9.297 24.031 9.812 1 94 150 VAL A C 1
ATOM 1220 O O . VAL A 1 150 ? -9.344 22.844 10.18 1 94 150 VAL A O 1
ATOM 1223 N N . THR A 1 151 ? -9.578 24.328 8.617 1 89.81 151 THR A N 1
ATOM 1224 C CA . THR A 1 151 ? -9.891 23.344 7.582 1 89.81 151 THR A CA 1
ATOM 1225 C C . THR A 1 151 ? -9.117 23.641 6.301 1 89.81 151 THR A C 1
ATOM 1227 O O . THR A 1 151 ? -8.453 24.672 6.199 1 89.81 151 THR A O 1
ATOM 1230 N N . ASP A 1 152 ? -9.18 22.75 5.434 1 82.69 152 ASP A N 1
ATOM 1231 C CA . ASP A 1 152 ? -8.586 23.016 4.125 1 82.69 152 ASP A CA 1
ATOM 1232 C C . ASP A 1 152 ? -9.43 24.016 3.342 1 82.69 152 ASP A C 1
ATOM 1234 O O . ASP A 1 152 ? -10.391 24.578 3.873 1 82.69 152 ASP A O 1
ATOM 1238 N N . ASN A 1 153 ? -9 24.391 2.168 1 77.81 153 ASN A N 1
ATOM 1239 C CA . ASN A 1 153 ? -9.609 25.469 1.386 1 77.81 153 ASN A CA 1
ATOM 1240 C C . ASN A 1 153 ? -10.742 24.938 0.507 1 77.81 153 ASN A C 1
ATOM 1242 O O . ASN A 1 153 ? -11.133 25.578 -0.466 1 77.81 153 ASN A O 1
ATOM 1246 N N . ALA A 1 154 ? -11.344 23.797 0.868 1 77.62 154 ALA A N 1
ATOM 1247 C CA . ALA A 1 154 ? -12.414 23.234 0.047 1 77.62 154 ALA A CA 1
ATOM 1248 C C . ALA A 1 154 ? -13.695 24.047 0.176 1 77.62 154 ALA A C 1
ATOM 1250 O O . ALA A 1 154 ? -13.961 24.641 1.229 1 77.62 154 ALA A O 1
ATOM 1251 N N . SER A 1 155 ? -14.469 24.125 -0.866 1 78.69 155 SER A N 1
ATOM 1252 C CA . SER A 1 155 ? -15.68 24.953 -0.924 1 78.69 155 SER A CA 1
ATOM 1253 C C . SER A 1 155 ? -16.688 24.516 0.136 1 78.69 155 SER A C 1
ATOM 1255 O O . SER A 1 155 ? -17.391 25.359 0.707 1 78.69 155 SER A O 1
ATOM 1257 N N . ASN A 1 156 ? -16.734 23.281 0.352 1 81.88 156 ASN A N 1
ATOM 1258 C CA . ASN A 1 156 ? -17.672 22.781 1.355 1 81.88 156 ASN A CA 1
ATOM 1259 C C . ASN A 1 156 ? -17.328 23.297 2.748 1 81.88 156 ASN A C 1
ATOM 1261 O O . ASN A 1 156 ? -18.219 23.531 3.566 1 81.88 156 ASN A O 1
ATOM 1265 N N . ASN A 1 157 ? -16.109 23.469 2.982 1 85.12 157 ASN A N 1
ATOM 1266 C CA . ASN A 1 157 ? -15.688 24.031 4.262 1 85.12 157 ASN A CA 1
ATOM 1267 C C . ASN A 1 157 ? -16.047 25.5 4.379 1 85.12 157 ASN A C 1
ATOM 1269 O O . ASN A 1 157 ? -16.375 25.984 5.469 1 85.12 157 ASN A O 1
ATOM 1273 N N . MET A 1 158 ? -16.031 26.203 3.26 1 84.69 158 MET A N 1
ATOM 1274 C CA . MET A 1 158 ? -16.406 27.609 3.26 1 84.69 158 MET A CA 1
ATOM 1275 C C . MET A 1 158 ? -17.875 27.781 3.607 1 84.69 158 MET A C 1
ATOM 1277 O O . MET A 1 158 ? -18.25 28.703 4.324 1 84.69 158 MET A O 1
ATOM 1281 N N . GLY A 1 159 ? -18.641 26.891 2.99 1 87.56 159 GLY A N 1
ATOM 1282 C CA . GLY A 1 159 ? -20.047 26.875 3.354 1 87.56 159 GLY A CA 1
ATOM 1283 C C . GLY A 1 159 ? -20.281 26.578 4.82 1 87.56 159 GLY A C 1
ATOM 1284 O O . GLY A 1 159 ? -21.141 27.203 5.461 1 87.56 159 GLY A O 1
ATOM 1285 N N . ALA A 1 160 ? -19.547 25.688 5.332 1 91.44 160 ALA A N 1
ATOM 1286 C CA . ALA A 1 160 ? -19.656 25.328 6.742 1 91.44 160 ALA A CA 1
ATOM 1287 C C . ALA A 1 160 ? -19.25 26.5 7.637 1 91.44 160 ALA A C 1
ATOM 1289 O O . ALA A 1 160 ? -19.828 26.703 8.703 1 91.44 160 ALA A O 1
ATOM 1290 N N . ALA A 1 161 ? -18.297 27.25 7.223 1 92.19 161 ALA A N 1
ATOM 1291 C CA . ALA A 1 161 ? -17.812 28.422 7.957 1 92.19 161 ALA A CA 1
ATOM 1292 C C . ALA A 1 161 ? -18.922 29.453 8.125 1 92.19 161 ALA A C 1
ATOM 1294 O O . ALA A 1 161 ? -19.016 30.094 9.172 1 92.19 161 ALA A O 1
ATOM 1295 N N . LYS A 1 162 ? -19.688 29.609 7.129 1 92.88 162 LYS A N 1
ATOM 1296 C CA . LYS A 1 162 ? -20.797 30.562 7.191 1 92.88 162 LYS A CA 1
ATOM 1297 C C . LYS A 1 162 ? -21.828 30.156 8.234 1 92.88 162 LYS A C 1
ATOM 1299 O O . LYS A 1 162 ? -22.344 30.984 8.977 1 92.88 162 LYS A O 1
ATOM 1304 N N . PHE A 1 163 ? -22.109 28.906 8.25 1 94.25 163 PHE A N 1
ATOM 1305 C CA . PHE A 1 163 ? -23.047 28.391 9.234 1 94.25 163 PHE A CA 1
ATOM 1306 C C . PHE A 1 163 ? -22.531 28.625 10.648 1 94.25 163 PHE A C 1
ATOM 1308 O O . PHE A 1 163 ? -23.297 29 11.539 1 94.25 163 PHE A O 1
ATOM 1315 N N . LEU A 1 164 ? -21.297 28.406 10.82 1 94.81 164 LEU A N 1
ATOM 1316 C CA . LEU A 1 164 ? -20.703 28.578 12.148 1 94.81 164 LEU A CA 1
ATOM 1317 C C . LEU A 1 164 ? -20.75 30.031 12.578 1 94.81 164 LEU A C 1
ATOM 1319 O O . LEU A 1 164 ? -21.016 30.344 13.75 1 94.81 164 LEU A O 1
ATOM 1323 N N . LYS A 1 165 ? -20.391 30.938 11.664 1 93 165 LYS A N 1
ATOM 1324 C CA . LYS A 1 165 ? -20.375 32.375 11.969 1 93 165 LYS A CA 1
ATOM 1325 C C . LYS A 1 165 ? -21.75 32.844 12.453 1 93 165 LYS A C 1
ATOM 1327 O O . LYS A 1 165 ? -21.844 33.688 13.328 1 93 165 LYS A O 1
ATOM 1332 N N . GLU A 1 166 ? -22.734 32.25 11.945 1 93.12 166 GLU A N 1
ATOM 1333 C CA . GLU A 1 166 ? -24.094 32.625 12.344 1 93.12 166 GLU A CA 1
ATOM 1334 C C . GLU A 1 166 ? -24.438 32.062 13.727 1 93.12 166 GLU A C 1
ATOM 1336 O O . GLU A 1 166 ? -25.062 32.75 14.547 1 93.12 166 GLU A O 1
ATOM 1341 N N . LYS A 1 167 ? -24 30.922 13.961 1 94.19 167 LYS A N 1
ATOM 1342 C CA . LYS A 1 167 ? -24.375 30.234 15.203 1 94.19 167 LYS A CA 1
ATOM 1343 C C . LYS A 1 167 ? -23.438 30.641 16.344 1 94.19 167 LYS A C 1
ATOM 1345 O O . LYS A 1 167 ? -23.875 30.781 17.484 1 94.19 167 LYS A O 1
ATOM 1350 N N . ARG A 1 168 ? -22.141 30.719 16 1 95.25 168 ARG A N 1
ATOM 1351 C CA . ARG A 1 168 ? -21.109 31.047 16.984 1 95.25 168 ARG A CA 1
ATOM 1352 C C . ARG A 1 168 ? -20.156 32.094 16.438 1 95.25 168 ARG A C 1
ATOM 1354 O O . ARG A 1 168 ? -19.016 31.797 16.094 1 95.25 168 ARG A O 1
ATOM 1361 N N . PRO A 1 169 ? -20.547 33.281 16.531 1 93.25 169 PRO A N 1
ATOM 1362 C CA . PRO A 1 169 ? -19.766 34.344 15.898 1 93.25 169 PRO A CA 1
ATOM 1363 C C . PRO A 1 169 ? -18.438 34.594 16.609 1 93.25 169 PRO A C 1
ATOM 1365 O O . PRO A 1 169 ? -17.547 35.25 16.047 1 93.25 169 PRO A O 1
ATOM 1368 N N . THR A 1 170 ? -18.234 34.062 17.797 1 94.56 170 THR A N 1
ATOM 1369 C CA . THR A 1 170 ? -17.016 34.312 18.547 1 94.56 170 THR A CA 1
ATOM 1370 C C . THR A 1 170 ? -15.914 33.344 18.172 1 94.56 170 THR A C 1
ATOM 1372 O O . THR A 1 170 ? -14.758 33.5 18.547 1 94.56 170 THR A O 1
ATOM 1375 N N . ILE A 1 171 ? -16.297 32.25 17.469 1 96.25 171 ILE A N 1
ATOM 1376 C CA . ILE A 1 171 ? -15.312 31.266 17.047 1 96.25 171 ILE A CA 1
ATOM 1377 C C . ILE A 1 171 ? -14.891 31.547 15.602 1 96.25 171 ILE A C 1
ATOM 1379 O O . ILE A 1 171 ? -15.734 31.75 14.727 1 96.25 171 ILE A O 1
ATOM 1383 N N . PHE A 1 172 ? -13.641 31.625 15.391 1 96.38 172 PHE A N 1
ATOM 1384 C CA . PHE A 1 172 ? -13.117 31.953 14.07 1 96.38 172 PHE A CA 1
ATOM 1385 C C . PHE A 1 172 ? -12.992 30.703 13.203 1 96.38 172 PHE A C 1
ATOM 1387 O O . PHE A 1 172 ? -12.797 29.609 13.727 1 96.38 172 PHE A O 1
ATOM 1394 N N . TRP A 1 173 ? -13.219 30.828 11.898 1 95.38 173 TRP A N 1
ATOM 1395 C CA . TRP A 1 173 ? -12.938 29.781 10.914 1 95.38 173 TRP A CA 1
ATOM 1396 C C . TRP A 1 173 ? -11.805 30.203 9.984 1 95.38 173 TRP A C 1
ATOM 1398 O O . TRP A 1 173 ? -11.93 31.188 9.25 1 95.38 173 TRP A O 1
ATOM 1408 N N . THR A 1 174 ? -10.688 29.531 10.094 1 94.62 174 THR A N 1
ATOM 1409 C CA . THR A 1 174 ? -9.539 29.859 9.258 1 94.62 174 THR A CA 1
ATOM 1410 C C . THR A 1 174 ? -9.18 28.703 8.344 1 94.62 174 THR A C 1
ATOM 1412 O O . THR A 1 174 ? -9.648 27.578 8.539 1 94.62 174 THR A O 1
ATOM 1415 N N . TYR A 1 175 ? -8.406 29.047 7.359 1 93.38 175 TYR A N 1
ATOM 1416 C CA . TYR A 1 175 ? -8.031 28.047 6.371 1 93.38 175 TYR A CA 1
ATOM 1417 C C . TYR A 1 175 ? -6.57 27.641 6.539 1 93.38 175 TYR A C 1
ATOM 1419 O O . TYR A 1 175 ? -5.734 28.453 6.93 1 93.38 175 TYR A O 1
ATOM 1427 N N . CYS A 1 176 ? -6.301 26.406 6.227 1 92.19 176 CYS A N 1
ATOM 1428 C CA . CYS A 1 176 ? -5.008 25.781 6.484 1 92.19 176 CYS A CA 1
ATOM 1429 C C . CYS A 1 176 ? -3.895 26.531 5.75 1 92.19 176 CYS A C 1
ATOM 1431 O O . CYS A 1 176 ? -3.949 26.688 4.527 1 92.19 176 CYS A O 1
ATOM 1433 N N . ALA A 1 177 ? -2.867 26.875 6.457 1 94.19 177 ALA A N 1
ATOM 1434 C CA . ALA A 1 177 ? -1.737 27.609 5.906 1 94.19 177 ALA A CA 1
ATOM 1435 C C . ALA A 1 177 ? -0.923 26.75 4.949 1 94.19 177 ALA A C 1
ATOM 1437 O O . ALA A 1 177 ? -0.454 27.234 3.916 1 94.19 177 ALA A O 1
ATOM 1438 N N . THR A 1 178 ? -0.746 25.516 5.312 1 89.81 178 THR A N 1
ATOM 1439 C CA . THR A 1 178 ? 0.02 24.609 4.461 1 89.81 178 THR A CA 1
ATOM 1440 C C . THR A 1 178 ? -0.601 24.516 3.068 1 89.81 178 THR A C 1
ATOM 1442 O O . THR A 1 178 ? 0.101 24.641 2.062 1 89.81 178 THR A O 1
ATOM 1445 N N . HIS A 1 179 ? -1.876 24.375 3 1 87.81 179 HIS A N 1
ATOM 1446 C CA . HIS A 1 179 ? -2.574 24.281 1.723 1 87.81 179 HIS A CA 1
ATOM 1447 C C . HIS A 1 179 ? -2.508 25.609 0.964 1 87.81 179 HIS A C 1
ATOM 1449 O O . HIS A 1 179 ? -2.326 25.625 -0.255 1 87.81 179 HIS A O 1
ATOM 1455 N N . THR A 1 180 ? -2.664 26.641 1.678 1 93.19 180 THR A N 1
ATOM 1456 C CA . THR A 1 180 ? -2.654 27.969 1.056 1 93.19 180 THR A CA 1
ATOM 1457 C C . THR A 1 180 ? -1.286 28.266 0.449 1 93.19 180 THR A C 1
ATOM 1459 O O . THR A 1 180 ? -1.196 28.766 -0.675 1 93.19 180 THR A O 1
ATOM 1462 N N . LEU A 1 181 ? -0.247 27.953 1.213 1 93.62 181 LEU A N 1
ATOM 1463 C CA . LEU A 1 181 ? 1.107 28.188 0.72 1 93.62 181 LEU A CA 1
ATOM 1464 C C . LEU A 1 181 ? 1.399 27.312 -0.49 1 93.62 181 LEU A C 1
ATOM 1466 O O . LEU A 1 181 ? 2.076 27.734 -1.428 1 93.62 181 LEU A O 1
ATOM 1470 N N . ASN A 1 182 ? 0.894 26.156 -0.427 1 89.94 182 ASN A N 1
ATOM 1471 C CA . ASN A 1 182 ? 1.033 25.281 -1.587 1 89.94 182 ASN A CA 1
ATOM 1472 C C . ASN A 1 182 ? 0.361 25.875 -2.82 1 89.94 182 ASN A C 1
ATOM 1474 O O . ASN A 1 182 ? 0.878 25.75 -3.932 1 89.94 182 ASN A O 1
ATOM 1478 N N . LEU A 1 183 ? -0.743 26.484 -2.615 1 91 183 LEU A N 1
ATOM 1479 C CA . LEU A 1 183 ? -1.445 27.141 -3.711 1 91 183 LEU A CA 1
ATOM 1480 C C . LEU A 1 183 ? -0.628 28.312 -4.258 1 91 183 LEU A C 1
ATOM 1482 O O . LEU A 1 183 ? -0.619 28.547 -5.469 1 91 183 LEU A O 1
ATOM 1486 N N . MET A 1 184 ? 0.024 29.016 -3.389 1 94.75 184 MET A N 1
ATOM 1487 C CA . MET A 1 184 ? 0.895 30.109 -3.822 1 94.75 184 MET A CA 1
ATOM 1488 C C . MET A 1 184 ? 2.014 29.578 -4.719 1 94.75 184 MET A C 1
ATOM 1490 O O . MET A 1 184 ? 2.262 30.141 -5.793 1 94.75 184 MET A O 1
ATOM 1494 N N . LEU A 1 185 ? 2.594 28.531 -4.23 1 93.44 185 LEU A N 1
ATOM 1495 C CA . LEU A 1 185 ? 3.711 27.938 -4.969 1 93.44 185 LEU A CA 1
ATOM 1496 C C . LEU A 1 185 ? 3.25 27.406 -6.316 1 93.44 185 LEU A C 1
ATOM 1498 O O . LEU A 1 185 ? 3.945 27.547 -7.32 1 93.44 185 LEU A O 1
ATOM 1502 N N . GLU A 1 186 ? 2.113 26.797 -6.305 1 91.19 186 GLU A N 1
ATOM 1503 C CA . GLU A 1 186 ? 1.541 26.297 -7.551 1 91.19 186 GLU A CA 1
ATOM 1504 C C . GLU A 1 186 ? 1.264 27.438 -8.531 1 91.19 186 GLU A C 1
ATOM 1506 O O . GLU A 1 186 ? 1.532 27.312 -9.727 1 91.19 186 GLU A O 1
ATOM 1511 N N . GLY A 1 187 ? 0.687 28.531 -8 1 94.12 187 GLY A N 1
ATOM 1512 C CA . GLY A 1 187 ? 0.441 29.703 -8.836 1 94.12 187 GLY A CA 1
ATOM 1513 C C . GLY A 1 187 ? 1.706 30.281 -9.438 1 94.12 187 GLY A C 1
ATOM 1514 O O . GLY A 1 187 ? 1.738 30.609 -10.625 1 94.12 187 GLY A O 1
ATOM 1515 N N . ILE A 1 188 ? 2.723 30.359 -8.672 1 94.88 188 ILE A N 1
ATOM 1516 C CA . ILE A 1 188 ? 3.998 30.891 -9.141 1 94.88 188 ILE A CA 1
ATOM 1517 C C . ILE A 1 188 ? 4.609 29.938 -10.164 1 94.88 188 ILE A C 1
ATOM 1519 O O . ILE A 1 188 ? 5.113 30.375 -11.203 1 94.88 188 ILE A O 1
ATOM 1523 N N . GLY A 1 189 ? 4.555 28.688 -9.836 1 92.75 189 GLY A N 1
ATOM 1524 C CA . GLY A 1 189 ? 5.055 27.688 -10.758 1 92.75 189 GLY A CA 1
ATOM 1525 C C . GLY A 1 189 ? 4.32 27.672 -12.086 1 92.75 189 GLY A C 1
ATOM 1526 O O . GLY A 1 189 ? 4.844 27.188 -13.086 1 92.75 189 GLY A O 1
ATOM 1527 N N . GLY A 1 190 ? 3.123 28.188 -12.07 1 92.94 190 GLY A N 1
ATOM 1528 C CA . GLY A 1 190 ? 2.309 28.234 -13.273 1 92.94 190 GLY A CA 1
ATOM 1529 C C . GLY A 1 190 ? 2.674 29.375 -14.203 1 92.94 190 GLY A C 1
ATOM 1530 O O . GLY A 1 190 ? 2.242 29.422 -15.352 1 92.94 190 GLY A O 1
ATOM 1531 N N . LEU A 1 191 ? 3.482 30.297 -13.688 1 95.44 191 LEU A N 1
ATOM 1532 C CA . LEU A 1 191 ? 3.961 31.375 -14.547 1 95.44 191 LEU A CA 1
ATOM 1533 C C . LEU A 1 191 ? 4.883 30.828 -15.641 1 95.44 191 LEU A C 1
ATOM 1535 O O . LEU A 1 191 ? 5.676 29.922 -15.391 1 95.44 191 LEU A O 1
ATOM 1539 N N . PRO A 1 192 ? 4.828 31.297 -16.812 1 94.31 192 PRO A N 1
ATOM 1540 C CA . PRO A 1 192 ? 5.535 30.719 -17.969 1 94.31 192 PRO A CA 1
ATOM 1541 C C . PRO A 1 192 ? 7.035 30.562 -17.719 1 94.31 192 PRO A C 1
ATOM 1543 O O . PRO A 1 192 ? 7.625 29.547 -18.094 1 94.31 192 PRO A O 1
ATOM 1546 N N . ARG A 1 193 ? 7.641 31.578 -17.141 1 91.75 193 ARG A N 1
ATOM 1547 C CA . ARG A 1 193 ? 9.078 31.578 -16.906 1 91.75 193 ARG A CA 1
ATOM 1548 C C . ARG A 1 193 ? 9.5 30.375 -16.078 1 91.75 193 ARG A C 1
ATOM 1550 O O . ARG A 1 193 ? 10.555 29.781 -16.312 1 91.75 193 ARG A O 1
ATOM 1557 N N . TYR A 1 194 ? 8.719 30.031 -15.172 1 94.44 194 TYR A N 1
ATOM 1558 C CA . TYR A 1 194 ? 9.047 28.953 -14.25 1 94.44 194 TYR A CA 1
ATOM 1559 C C . TYR A 1 194 ? 8.445 27.641 -14.711 1 94.44 194 TYR A C 1
ATOM 1561 O O . TYR A 1 194 ? 9.023 26.562 -14.5 1 94.44 194 TYR A O 1
ATOM 1569 N N . LYS A 1 195 ? 7.312 27.672 -15.32 1 94.12 195 LYS A N 1
ATOM 1570 C CA . LYS A 1 195 ? 6.578 26.5 -15.781 1 94.12 195 LYS A CA 1
ATOM 1571 C C . LYS A 1 195 ? 7.426 25.672 -16.75 1 94.12 195 LYS A C 1
ATOM 1573 O O . LYS A 1 195 ? 7.426 24.438 -16.672 1 94.12 195 LYS A O 1
ATOM 1578 N N . LYS A 1 196 ? 8.102 26.328 -17.594 1 94 196 LYS A N 1
ATOM 1579 C CA . LYS A 1 196 ? 8.938 25.641 -18.578 1 94 196 LYS A CA 1
ATOM 1580 C C . LYS A 1 196 ? 10.031 24.828 -17.906 1 94 196 LYS A C 1
ATOM 1582 O O . LYS A 1 196 ? 10.273 23.672 -18.266 1 94 196 LYS A O 1
ATOM 1587 N N . ILE A 1 197 ? 10.664 25.422 -17 1 94.56 197 ILE A N 1
ATOM 1588 C CA . ILE A 1 197 ? 11.758 24.766 -16.297 1 94.56 197 ILE A CA 1
ATOM 1589 C C . ILE A 1 197 ? 11.219 23.578 -15.492 1 94.56 197 ILE A C 1
ATOM 1591 O O . ILE A 1 197 ? 11.82 22.5 -15.492 1 94.56 197 ILE A O 1
ATOM 1595 N N . LEU A 1 198 ? 10.117 23.812 -14.852 1 92.56 198 LEU A N 1
ATOM 1596 C CA . LEU A 1 198 ? 9.508 22.766 -14.039 1 92.56 198 LEU A CA 1
ATOM 1597 C C . LEU A 1 198 ? 9.086 21.578 -14.914 1 92.56 198 LEU A C 1
ATOM 1599 O O . LEU A 1 198 ? 9.25 20.422 -14.516 1 92.56 198 LEU A O 1
ATOM 1603 N N . ASN A 1 199 ? 8.57 21.859 -16 1 91.62 199 ASN A N 1
ATOM 1604 C CA . ASN A 1 199 ? 8.164 20.812 -16.938 1 91.62 199 ASN A CA 1
ATOM 1605 C C . ASN A 1 199 ? 9.359 20.016 -17.422 1 91.62 199 ASN A C 1
ATOM 1607 O O . ASN A 1 199 ? 9.281 18.781 -17.531 1 91.62 199 ASN A O 1
ATOM 1611 N N . HIS A 1 200 ? 10.422 20.703 -17.75 1 93.81 200 HIS A N 1
ATOM 1612 C CA . HIS A 1 200 ? 11.633 20.016 -18.188 1 93.81 200 HIS A CA 1
ATOM 1613 C C . HIS A 1 200 ? 12.188 19.125 -17.078 1 93.81 200 HIS A C 1
ATOM 1615 O O . HIS A 1 200 ? 12.633 18 -17.344 1 93.81 200 HIS A O 1
ATOM 1621 N N . ALA A 1 201 ? 12.148 19.672 -15.898 1 93.31 201 ALA A N 1
ATOM 1622 C CA . ALA A 1 201 ? 12.633 18.906 -14.75 1 93.31 201 ALA A CA 1
ATOM 1623 C C . ALA A 1 201 ? 11.789 17.656 -14.531 1 93.31 201 ALA A C 1
ATOM 1625 O O . ALA A 1 201 ? 12.328 16.578 -14.266 1 93.31 201 ALA A O 1
ATOM 1626 N N . LYS A 1 202 ? 10.516 17.844 -14.609 1 89.25 202 LYS A N 1
ATOM 1627 C CA . LYS A 1 202 ? 9.594 16.719 -14.438 1 89.25 202 LYS A CA 1
ATOM 1628 C C . LYS A 1 202 ? 9.797 15.664 -15.523 1 89.25 202 LYS A C 1
ATOM 1630 O O . LYS A 1 202 ? 9.859 14.469 -15.234 1 89.25 202 LYS A O 1
ATOM 1635 N N . THR A 1 203 ? 9.906 16.078 -16.75 1 90.62 203 THR A N 1
ATOM 1636 C CA . THR A 1 203 ? 10.102 15.172 -17.875 1 90.62 203 THR A CA 1
ATOM 1637 C C . THR A 1 203 ? 11.398 14.391 -17.734 1 90.62 203 THR A C 1
ATOM 1639 O O . THR A 1 203 ? 11.438 13.188 -17.984 1 90.62 203 THR A O 1
ATOM 1642 N N . LEU A 1 204 ? 12.414 15.102 -17.359 1 93.31 204 LEU A N 1
ATOM 1643 C CA . LEU A 1 204 ? 13.711 14.469 -17.156 1 93.31 204 LEU A CA 1
ATOM 1644 C C . LEU A 1 204 ? 13.633 13.406 -16.062 1 93.31 204 LEU A C 1
ATOM 1646 O O . LEU A 1 204 ? 14.109 12.289 -16.25 1 93.31 204 LEU A O 1
ATOM 1650 N N . THR A 1 205 ? 13.031 13.789 -14.977 1 89.81 205 THR A N 1
ATOM 1651 C CA . THR A 1 205 ? 12.93 12.875 -13.844 1 89.81 205 THR A CA 1
ATOM 1652 C C . THR A 1 205 ? 12.086 11.656 -14.203 1 89.81 205 THR A C 1
ATOM 1654 O O . THR A 1 205 ? 12.445 10.523 -13.859 1 89.81 205 THR A O 1
ATOM 1657 N N . VAL A 1 206 ? 11.016 11.914 -14.852 1 86.69 206 VAL A N 1
ATOM 1658 C CA . VAL A 1 206 ? 10.125 10.828 -15.258 1 86.69 206 VAL A CA 1
ATOM 1659 C C . VAL A 1 206 ? 10.875 9.883 -16.203 1 86.69 206 VAL A C 1
ATOM 1661 O O . VAL A 1 206 ? 10.758 8.656 -16.078 1 86.69 206 VAL A O 1
ATOM 1664 N N . PHE A 1 207 ? 11.648 10.367 -17.141 1 89.94 207 PHE A N 1
ATOM 1665 C CA . PHE A 1 207 ? 12.414 9.555 -18.078 1 89.94 207 PHE A CA 1
ATOM 1666 C C . PHE A 1 207 ? 13.391 8.656 -17.344 1 89.94 207 PHE A C 1
ATOM 1668 O O . PHE A 1 207 ? 13.531 7.477 -17.672 1 89.94 207 PHE A O 1
ATOM 1675 N N . ILE A 1 208 ? 14.023 9.203 -16.438 1 89.69 208 ILE A N 1
ATOM 1676 C CA . ILE A 1 208 ? 15.039 8.477 -15.688 1 89.69 208 ILE A CA 1
ATOM 1677 C C . ILE A 1 208 ? 14.391 7.324 -14.93 1 89.69 208 ILE A C 1
ATOM 1679 O O . ILE A 1 208 ? 14.93 6.215 -14.883 1 89.69 208 ILE A O 1
ATOM 1683 N N . TYR A 1 209 ? 13.258 7.582 -14.375 1 84.62 209 TYR A N 1
ATOM 1684 C CA . TYR A 1 209 ? 12.625 6.582 -13.523 1 84.62 209 TYR A CA 1
ATOM 1685 C C . TYR A 1 209 ? 11.781 5.617 -14.352 1 84.62 209 TYR A C 1
ATOM 1687 O O . TYR A 1 209 ? 11.359 4.57 -13.859 1 84.62 209 TYR A O 1
ATOM 1695 N N . ASP A 1 210 ? 11.57 5.938 -15.555 1 80.56 210 ASP A N 1
ATOM 1696 C CA . ASP A 1 210 ? 10.688 5.156 -16.406 1 80.56 210 ASP A CA 1
ATOM 1697 C C . ASP A 1 210 ? 11.391 3.908 -16.938 1 80.56 210 ASP A C 1
ATOM 1699 O O . ASP A 1 210 ? 10.742 2.975 -17.406 1 80.56 210 ASP A O 1
ATOM 1703 N N . HIS A 1 211 ? 12.703 3.906 -16.906 1 79.81 211 HIS A N 1
ATOM 1704 C CA . HIS A 1 211 ? 13.469 2.789 -17.438 1 79.81 211 HIS A CA 1
ATOM 1705 C C . HIS A 1 211 ? 14.453 2.25 -16.406 1 79.81 211 HIS A C 1
ATOM 1707 O O . HIS A 1 211 ? 15.141 3.023 -15.734 1 79.81 211 HIS A O 1
ATOM 1713 N N . HIS A 1 212 ? 14.539 0.976 -16.344 1 75.81 212 HIS A N 1
ATOM 1714 C CA . HIS A 1 212 ? 15.422 0.333 -15.375 1 75.81 212 HIS A CA 1
ATOM 1715 C C . HIS A 1 212 ? 16.875 0.675 -15.656 1 75.81 212 HIS A C 1
ATOM 1717 O O . HIS A 1 212 ? 17.672 0.867 -14.719 1 75.81 212 HIS A O 1
ATOM 1723 N N . LYS A 1 213 ? 17.203 0.704 -16.875 1 81.88 213 LYS A N 1
ATOM 1724 C CA . LYS A 1 213 ? 18.594 0.966 -17.266 1 81.88 213 LYS A CA 1
ATOM 1725 C C . LYS A 1 213 ? 19.016 2.371 -16.844 1 81.88 213 LYS A C 1
ATOM 1727 O O . LYS A 1 213 ? 20.094 2.553 -16.266 1 81.88 213 LYS A O 1
ATOM 1732 N N . THR A 1 214 ? 18.109 3.301 -17.156 1 89 214 THR A N 1
ATOM 1733 C CA . THR A 1 214 ? 18.453 4.672 -16.797 1 89 214 THR A CA 1
ATOM 1734 C C . THR A 1 214 ? 18.484 4.836 -15.281 1 89 214 THR A C 1
ATOM 1736 O O . THR A 1 214 ? 19.328 5.562 -14.75 1 89 214 THR A O 1
ATOM 1739 N N . LEU A 1 215 ? 17.594 4.227 -14.641 1 87.25 215 LEU A N 1
ATOM 1740 C CA . LEU A 1 215 ? 17.547 4.281 -13.18 1 87.25 215 LEU A CA 1
ATOM 1741 C C . LEU A 1 215 ? 18.812 3.682 -12.578 1 87.25 215 LEU A C 1
ATOM 1743 O O . LEU A 1 215 ? 19.391 4.238 -11.633 1 87.25 215 LEU A O 1
ATOM 1747 N N . ALA A 1 216 ? 19.188 2.555 -13.094 1 82.62 216 ALA A N 1
ATOM 1748 C CA . ALA A 1 216 ? 20.406 1.915 -12.617 1 82.62 216 ALA A CA 1
ATOM 1749 C C . ALA A 1 216 ? 21.625 2.805 -12.859 1 82.62 216 ALA A C 1
ATOM 1751 O O . ALA A 1 216 ? 22.516 2.902 -12.008 1 82.62 216 ALA A O 1
ATOM 1752 N N . MET A 1 217 ? 21.719 3.402 -14.016 1 90.19 217 MET A N 1
ATOM 1753 C CA . MET A 1 217 ? 22.812 4.309 -14.336 1 90.19 217 MET A CA 1
ATOM 1754 C C . MET A 1 217 ? 22.844 5.492 -13.375 1 90.19 217 MET A C 1
ATOM 1756 O O . MET A 1 217 ? 23.906 5.891 -12.906 1 90.19 217 MET A O 1
ATOM 1760 N N . MET A 1 218 ? 21.656 6.035 -13.172 1 91.31 218 MET A N 1
ATOM 1761 C CA . MET A 1 218 ? 21.562 7.172 -12.258 1 91.31 218 MET A CA 1
ATOM 1762 C C . MET A 1 218 ? 22.078 6.793 -10.867 1 91.31 218 MET A C 1
ATOM 1764 O O . MET A 1 218 ? 22.859 7.531 -10.266 1 91.31 218 MET A O 1
ATOM 1768 N N . ARG A 1 219 ? 21.656 5.648 -10.359 1 87 219 ARG A N 1
ATOM 1769 C CA . ARG A 1 219 ? 22.062 5.203 -9.039 1 87 219 ARG A CA 1
ATOM 1770 C C . ARG A 1 219 ? 23.562 4.922 -9 1 87 219 ARG A C 1
ATOM 1772 O O . ARG A 1 219 ? 24.219 5.121 -7.977 1 87 219 ARG A O 1
ATOM 1779 N N . HIS A 1 220 ? 24.078 4.449 -10.07 1 87.44 220 HIS A N 1
ATOM 1780 C CA . HIS A 1 220 ? 25.516 4.207 -10.18 1 87.44 220 HIS A CA 1
ATOM 1781 C C . HIS A 1 220 ? 26.297 5.512 -10.086 1 87.44 220 HIS A C 1
ATOM 1783 O O . HIS A 1 220 ? 27.281 5.602 -9.328 1 87.44 220 HIS A O 1
ATOM 1789 N N . PHE A 1 221 ? 25.906 6.508 -10.781 1 92.38 221 PHE A N 1
ATOM 1790 C CA . PHE A 1 221 ? 26.641 7.766 -10.859 1 92.38 221 PHE A CA 1
ATOM 1791 C C . PHE A 1 221 ? 26.391 8.609 -9.609 1 92.38 221 PHE A C 1
ATOM 1793 O O . PHE A 1 221 ? 27.25 9.391 -9.211 1 92.38 221 PHE A O 1
ATOM 1800 N N . THR A 1 222 ? 25.234 8.523 -9 1 90.81 222 THR A N 1
ATOM 1801 C CA . THR A 1 222 ? 24.906 9.328 -7.828 1 90.81 222 THR A CA 1
ATOM 1802 C C . THR A 1 222 ? 25.25 8.57 -6.547 1 90.81 222 THR A C 1
ATOM 1804 O O . THR A 1 222 ? 24.938 9.031 -5.449 1 90.81 222 THR A O 1
ATOM 1807 N N . LYS A 1 223 ? 25.828 7.355 -6.703 1 84.81 223 LYS A N 1
ATOM 1808 C CA . LYS A 1 223 ? 26.203 6.52 -5.566 1 84.81 223 LYS A CA 1
ATOM 1809 C C . LYS A 1 223 ? 24.984 6.172 -4.719 1 84.81 223 LYS A C 1
ATOM 1811 O O . LYS A 1 223 ? 24.984 6.367 -3.504 1 84.81 223 LYS A O 1
ATOM 1816 N N . LYS A 1 224 ? 23.922 5.812 -5.414 1 71.81 224 LYS A N 1
ATOM 1817 C CA . LYS A 1 224 ? 22.688 5.242 -4.871 1 71.81 224 LYS A CA 1
ATOM 1818 C C . LYS A 1 224 ? 21.844 6.312 -4.188 1 71.81 224 LYS A C 1
ATOM 1820 O O . LYS A 1 224 ? 21.078 6.012 -3.27 1 71.81 224 LYS A O 1
ATOM 1825 N N . ARG A 1 225 ? 22.141 7.574 -4.523 1 79.56 225 ARG A N 1
ATOM 1826 C CA . ARG A 1 225 ? 21.234 8.633 -4.078 1 79.56 225 ARG A CA 1
ATOM 1827 C C . ARG A 1 225 ? 20.172 8.922 -5.129 1 79.56 225 ARG A C 1
ATOM 1829 O O . ARG A 1 225 ? 20.469 9.414 -6.215 1 79.56 225 ARG A O 1
ATOM 1836 N N . ASP A 1 226 ? 18.953 8.719 -4.801 1 81.25 226 ASP A N 1
ATOM 1837 C CA . ASP A 1 226 ? 17.875 8.859 -5.762 1 81.25 226 ASP A CA 1
ATOM 1838 C C . ASP A 1 226 ? 17.438 10.32 -5.883 1 81.25 226 ASP A C 1
ATOM 1840 O O . ASP A 1 226 ? 17.656 11.117 -4.969 1 81.25 226 ASP A O 1
ATOM 1844 N N . ILE A 1 227 ? 16.953 10.711 -7.004 1 83.88 227 ILE A N 1
ATOM 1845 C CA . ILE A 1 227 ? 16.312 12.008 -7.211 1 83.88 227 ILE A CA 1
ATOM 1846 C C . ILE A 1 227 ? 14.93 12.008 -6.562 1 83.88 227 ILE A C 1
ATOM 1848 O O . ILE A 1 227 ? 14.195 11.023 -6.656 1 83.88 227 ILE A O 1
ATOM 1852 N N . VAL A 1 228 ? 14.688 13.078 -5.836 1 78.81 228 VAL A N 1
ATOM 1853 C CA . VAL A 1 228 ? 13.359 13.18 -5.238 1 78.81 228 VAL A CA 1
ATOM 1854 C C . VAL A 1 228 ? 12.305 13.297 -6.336 1 78.81 228 VAL A C 1
ATOM 1856 O O . VAL A 1 228 ? 12.398 14.156 -7.211 1 78.81 228 VAL A O 1
ATOM 1859 N N . ARG A 1 229 ? 11.352 12.43 -6.289 1 75.06 229 ARG A N 1
ATOM 1860 C CA . ARG A 1 229 ? 10.305 12.414 -7.309 1 75.06 229 ARG A CA 1
ATOM 1861 C C . ARG A 1 229 ? 9.203 13.414 -6.977 1 75.06 229 ARG A C 1
ATOM 1863 O O . ARG A 1 229 ? 8.867 13.617 -5.809 1 75.06 229 ARG A O 1
ATOM 1870 N N . PRO A 1 230 ? 8.75 14.031 -8.031 1 67.12 230 PRO A N 1
ATOM 1871 C CA . PRO A 1 230 ? 7.672 15 -7.781 1 67.12 230 PRO A CA 1
ATOM 1872 C C . PRO A 1 230 ? 6.371 14.336 -7.34 1 67.12 230 PRO A C 1
ATOM 1874 O O . PRO A 1 230 ? 6.023 13.258 -7.836 1 67.12 230 PRO A O 1
ATOM 1877 N N . GLY A 1 231 ? 5.801 14.82 -6.176 1 59.84 231 GLY A N 1
ATOM 1878 C CA . GLY A 1 231 ? 4.496 14.352 -5.742 1 59.84 231 GLY A CA 1
ATOM 1879 C C . GLY A 1 231 ? 3.354 14.93 -6.559 1 59.84 231 GLY A C 1
ATOM 1880 O O . GLY A 1 231 ? 3.498 15.992 -7.168 1 59.84 231 GLY A O 1
ATOM 1881 N N . VAL A 1 232 ? 2.268 14.289 -6.648 1 49.25 232 VAL A N 1
ATOM 1882 C CA . VAL A 1 232 ? 1.131 14.688 -7.473 1 49.25 232 VAL A CA 1
ATOM 1883 C C . VAL A 1 232 ? 0.41 15.867 -6.824 1 49.25 232 VAL A C 1
ATOM 1885 O O . VAL A 1 232 ? -0.057 16.766 -7.516 1 49.25 232 VAL A O 1
ATOM 1888 N N . THR A 1 233 ? 0.321 15.898 -5.531 1 47.66 233 THR A N 1
ATOM 1889 C CA . THR A 1 233 ? -0.649 16.812 -4.941 1 47.66 233 THR A CA 1
ATOM 1890 C C . THR A 1 233 ? 0.057 17.953 -4.219 1 47.66 233 THR A C 1
ATOM 1892 O O . THR A 1 233 ? -0.586 18.906 -3.783 1 47.66 233 THR A O 1
ATOM 1895 N N . ARG A 1 234 ? 1.359 17.828 -4.215 1 60.44 234 ARG A N 1
ATOM 1896 C CA . ARG A 1 234 ? 2.023 18.859 -3.414 1 60.44 234 ARG A CA 1
ATOM 1897 C C . ARG A 1 234 ? 3.137 19.531 -4.207 1 60.44 234 ARG A C 1
ATOM 1899 O O . ARG A 1 234 ? 4.125 18.891 -4.57 1 60.44 234 ARG A O 1
ATOM 1906 N N . PHE A 1 235 ? 2.906 20.766 -4.457 1 64.69 235 PHE A N 1
ATOM 1907 C CA . PHE A 1 235 ? 3.869 21.531 -5.238 1 64.69 235 PHE A CA 1
ATOM 1908 C C . PHE A 1 235 ? 5.207 21.609 -4.508 1 64.69 235 PHE A C 1
ATOM 1910 O O . PHE A 1 235 ? 6.246 21.812 -5.137 1 64.69 235 PHE A O 1
ATOM 1917 N N . ALA A 1 236 ? 5.121 21.469 -3.234 1 72.06 236 ALA A N 1
ATOM 1918 C CA . ALA A 1 236 ? 6.371 21.5 -2.477 1 72.06 236 ALA A CA 1
ATOM 1919 C C . ALA A 1 236 ? 7.316 20.391 -2.939 1 72.06 236 ALA A C 1
ATOM 1921 O O . ALA A 1 236 ? 8.539 20.531 -2.855 1 72.06 236 ALA A O 1
ATOM 1922 N N . SER A 1 237 ? 6.707 19.453 -3.52 1 76.31 237 SER A N 1
ATOM 1923 C CA . SER A 1 237 ? 7.531 18.359 -4.012 1 76.31 237 SER A CA 1
ATOM 1924 C C . SER A 1 237 ? 8.32 18.766 -5.25 1 76.31 237 SER A C 1
ATOM 1926 O O . SER A 1 237 ? 9.438 18.297 -5.465 1 76.31 237 SER A O 1
ATOM 1928 N N . ALA A 1 238 ? 7.734 19.656 -5.969 1 81.06 238 ALA A N 1
ATOM 1929 C CA . ALA A 1 238 ? 8.438 20.141 -7.152 1 81.06 238 ALA A CA 1
ATOM 1930 C C . ALA A 1 238 ? 9.719 20.875 -6.762 1 81.06 238 ALA A C 1
ATOM 1932 O O . ALA A 1 238 ? 10.75 20.75 -7.43 1 81.06 238 ALA A O 1
ATOM 1933 N N . PHE A 1 239 ? 9.664 21.641 -5.715 1 85.38 239 PHE A N 1
ATOM 1934 C CA . PHE A 1 239 ? 10.836 22.344 -5.211 1 85.38 239 PHE A CA 1
ATOM 1935 C C . PHE A 1 239 ? 11.914 21.359 -4.789 1 85.38 239 PHE A C 1
ATOM 1937 O O . PHE A 1 239 ? 13.094 21.531 -5.105 1 85.38 239 PHE A O 1
ATOM 1944 N N . LEU A 1 240 ? 11.492 20.312 -4.16 1 85.56 240 LEU A N 1
ATOM 1945 C CA . LEU A 1 240 ? 12.445 19.297 -3.688 1 85.56 240 LEU A CA 1
ATOM 1946 C C . LEU A 1 240 ? 13.078 18.562 -4.859 1 85.56 240 LEU A C 1
ATOM 1948 O O . LEU A 1 240 ? 14.266 18.219 -4.812 1 85.56 240 LEU A O 1
ATOM 1952 N N . THR A 1 241 ? 12.273 18.312 -5.781 1 87.56 241 THR A N 1
ATOM 1953 C CA . THR A 1 241 ? 12.797 17.688 -6.988 1 87.56 241 THR A CA 1
ATOM 1954 C C . THR A 1 241 ? 13.859 18.562 -7.637 1 87.56 241 THR A C 1
ATOM 1956 O O . THR A 1 241 ? 14.93 18.078 -8.016 1 87.56 241 THR A O 1
ATOM 1959 N N . LEU A 1 242 ? 13.594 19.844 -7.727 1 92.5 242 LEU A N 1
ATOM 1960 C CA . LEU A 1 242 ? 14.539 20.781 -8.32 1 92.5 242 LEU A CA 1
ATOM 1961 C C . LEU A 1 242 ? 15.828 20.844 -7.5 1 92.5 242 LEU A C 1
ATOM 1963 O O . LEU A 1 242 ? 16.922 20.844 -8.062 1 92.5 242 LEU A O 1
ATOM 1967 N N . GLN A 1 243 ? 15.625 20.891 -6.25 1 90.94 243 GLN A N 1
ATOM 1968 C CA . GLN A 1 243 ? 16.781 20.922 -5.359 1 90.94 243 GLN A CA 1
ATOM 1969 C C . GLN A 1 243 ? 17.625 19.641 -5.504 1 90.94 243 GLN A C 1
ATOM 1971 O O . GLN A 1 243 ? 18.844 19.719 -5.543 1 90.94 243 GLN A O 1
ATOM 1976 N N . SER A 1 244 ? 16.922 18.531 -5.574 1 91.25 244 SER A N 1
ATOM 1977 C CA . SER A 1 244 ? 17.609 17.25 -5.73 1 91.25 244 SER A CA 1
ATOM 1978 C C . SER A 1 244 ? 18.359 17.188 -7.055 1 91.25 244 SER A C 1
ATOM 1980 O O . SER A 1 244 ? 19.469 16.672 -7.113 1 91.25 244 SER A O 1
ATOM 1982 N N . LEU A 1 245 ? 17.766 17.703 -8.062 1 93.38 245 LEU A N 1
ATOM 1983 C CA . LEU A 1 245 ? 18.406 17.75 -9.375 1 93.38 245 LEU A CA 1
ATOM 1984 C C . LEU A 1 245 ? 19.641 18.656 -9.344 1 93.38 245 LEU A C 1
ATOM 1986 O O . LEU A 1 245 ? 20.688 18.281 -9.859 1 93.38 245 LEU A O 1
ATOM 1990 N N . ALA A 1 246 ? 19.469 19.797 -8.742 1 94.62 246 ALA A N 1
ATOM 1991 C CA . ALA A 1 246 ? 20.578 20.75 -8.656 1 94.62 246 ALA A CA 1
ATOM 1992 C C . ALA A 1 246 ? 21.766 20.141 -7.898 1 94.62 246 ALA A C 1
ATOM 1994 O O . ALA A 1 246 ? 22.922 20.344 -8.273 1 94.62 246 ALA A O 1
ATOM 1995 N N . ASP A 1 247 ? 21.484 19.438 -6.875 1 93.81 247 ASP A N 1
ATOM 1996 C CA . ASP A 1 247 ? 22.516 18.812 -6.055 1 93.81 247 ASP A CA 1
ATOM 1997 C C . ASP A 1 247 ? 23.266 17.734 -6.84 1 93.81 247 ASP A C 1
ATOM 1999 O O . ASP A 1 247 ? 24.422 17.453 -6.555 1 93.81 247 ASP A O 1
ATOM 2003 N N . LYS A 1 248 ? 22.609 17.156 -7.805 1 94.69 248 LYS A N 1
ATOM 2004 C CA . LYS A 1 248 ? 23.188 16.031 -8.555 1 94.69 248 LYS A CA 1
ATOM 2005 C C . LYS A 1 248 ? 23.531 16.453 -9.977 1 94.69 248 LYS A C 1
ATOM 2007 O O . LYS A 1 248 ? 23.641 15.617 -10.875 1 94.69 248 LYS A O 1
ATOM 2012 N N . LYS A 1 249 ? 23.609 17.75 -10.172 1 95.25 249 LYS A N 1
ATOM 2013 C CA . LYS A 1 249 ? 23.859 18.297 -11.5 1 95.25 249 LYS A CA 1
ATOM 2014 C C . LYS A 1 249 ? 25.125 17.703 -12.117 1 95.25 249 LYS A C 1
ATOM 2016 O O . LYS A 1 249 ? 25.094 17.219 -13.25 1 95.25 249 LYS A O 1
ATOM 2021 N N . ALA A 1 250 ? 26.156 17.641 -11.398 1 94.56 250 ALA A N 1
ATOM 2022 C CA . ALA A 1 250 ? 27.438 17.156 -11.906 1 94.56 250 ALA A CA 1
ATOM 2023 C C . ALA A 1 250 ? 27.359 15.672 -12.25 1 94.56 250 ALA A C 1
ATOM 2025 O O . ALA A 1 250 ? 27.859 15.242 -13.297 1 94.56 250 ALA A O 1
ATOM 2026 N N . GLN A 1 251 ? 26.766 14.922 -11.391 1 95.62 251 GLN A N 1
ATOM 2027 C CA . GLN A 1 251 ? 26.641 13.484 -11.594 1 95.62 251 GLN A CA 1
ATOM 2028 C C . GLN A 1 251 ? 25.75 13.172 -12.789 1 95.62 251 GLN A C 1
ATOM 2030 O O . GLN A 1 251 ? 26.016 12.25 -13.555 1 95.62 251 GLN A O 1
ATOM 2035 N N . LEU A 1 252 ? 24.703 13.945 -12.945 1 95.75 252 LEU A N 1
ATOM 2036 C CA . LEU A 1 252 ? 23.781 13.734 -14.062 1 95.75 252 LEU A CA 1
ATOM 2037 C C . LEU A 1 252 ? 24.438 14.094 -15.391 1 95.75 252 LEU A C 1
ATOM 2039 O O . LEU A 1 252 ? 24.25 13.414 -16.391 1 95.75 252 LEU A O 1
ATOM 2043 N N . LYS A 1 253 ? 25.172 15.156 -15.352 1 95.56 253 LYS A N 1
ATOM 2044 C CA . LYS A 1 253 ? 25.922 15.531 -16.547 1 95.56 253 LYS A CA 1
ATOM 2045 C C . LYS A 1 253 ? 26.906 14.43 -16.938 1 95.56 253 LYS A C 1
ATOM 2047 O O . LYS A 1 253 ? 27.047 14.102 -18.125 1 95.56 253 LYS A O 1
ATOM 2052 N N . GLN A 1 254 ? 27.531 13.852 -15.969 1 95.56 254 GLN A N 1
ATOM 2053 C CA . GLN A 1 254 ? 28.453 12.75 -16.219 1 95.56 254 GLN A CA 1
ATOM 2054 C C . GLN A 1 254 ? 27.719 11.531 -16.766 1 95.56 254 GLN A C 1
ATOM 2056 O O . GLN A 1 254 ? 28.219 10.859 -17.672 1 95.56 254 GLN A O 1
ATOM 2061 N N . MET A 1 255 ? 26.625 11.266 -16.203 1 95.5 255 MET A N 1
ATOM 2062 C CA . MET A 1 255 ? 25.828 10.117 -16.625 1 95.5 255 MET A CA 1
ATOM 2063 C C . MET A 1 255 ? 25.453 10.211 -18.094 1 95.5 255 MET A C 1
ATOM 2065 O O . MET A 1 255 ? 25.703 9.273 -18.859 1 95.5 255 MET A O 1
ATOM 2069 N N . PHE A 1 256 ? 24.969 11.359 -18.547 1 95.56 256 PHE A N 1
ATOM 2070 C CA . PHE A 1 256 ? 24.422 11.492 -19.891 1 95.56 256 PHE A CA 1
ATOM 2071 C C . PHE A 1 256 ? 25.531 11.75 -20.906 1 95.56 256 PHE A C 1
ATOM 2073 O O . PHE A 1 256 ? 25.297 11.703 -22.125 1 95.56 256 PHE A O 1
ATOM 2080 N N . THR A 1 257 ? 26.734 11.977 -20.406 1 93.75 257 THR A N 1
ATOM 2081 C CA . THR A 1 257 ? 27.859 12.125 -21.312 1 93.75 257 THR A CA 1
ATOM 2082 C C . THR A 1 257 ? 28.797 10.922 -21.219 1 93.75 257 THR A C 1
ATOM 2084 O O . THR A 1 257 ? 29.906 10.953 -21.734 1 93.75 257 THR A O 1
ATOM 2087 N N . SER A 1 258 ? 28.422 9.945 -20.578 1 94.06 258 SER A N 1
ATOM 2088 C CA . SER A 1 258 ? 29.219 8.75 -20.359 1 94.06 258 SER A CA 1
ATOM 2089 C C . SER A 1 258 ? 29.141 7.812 -21.562 1 94.06 258 SER A C 1
ATOM 2091 O O . SER A 1 258 ? 28.25 7.934 -22.406 1 94.06 258 SER A O 1
ATOM 2093 N N . ASP A 1 259 ? 30.062 6.82 -21.547 1 93.19 259 ASP A N 1
ATOM 2094 C CA . ASP A 1 259 ? 30.078 5.785 -22.578 1 93.19 259 ASP A CA 1
ATOM 2095 C C . ASP A 1 259 ? 28.891 4.832 -22.406 1 93.19 259 ASP A C 1
ATOM 2097 O O . ASP A 1 259 ? 28.328 4.352 -23.391 1 93.19 259 ASP A O 1
ATOM 2101 N N . GLU A 1 260 ? 28.609 4.668 -21.219 1 90.62 260 GLU A N 1
ATOM 2102 C CA . GLU A 1 260 ? 27.484 3.785 -20.906 1 90.62 260 GLU A CA 1
ATOM 2103 C C . GLU A 1 260 ? 26.188 4.309 -21.5 1 90.62 260 GLU A C 1
ATOM 2105 O O . GLU A 1 260 ? 25.391 3.535 -22.031 1 90.62 260 GLU A O 1
ATOM 2110 N N . TRP A 1 261 ? 26.016 5.609 -21.422 1 93.88 261 TRP A N 1
ATOM 2111 C CA . TRP A 1 261 ? 24.828 6.23 -21.984 1 93.88 261 TRP A CA 1
ATOM 2112 C C . TRP A 1 261 ? 24.844 6.172 -23.5 1 93.88 261 TRP A C 1
ATOM 2114 O O . TRP A 1 261 ? 23.844 5.844 -24.141 1 93.88 261 TRP A O 1
ATOM 2124 N N . GLU A 1 262 ? 25.969 6.41 -24.031 1 92.25 262 GLU A N 1
ATOM 2125 C CA . GLU A 1 262 ? 26.094 6.434 -25.484 1 92.25 262 GLU A CA 1
ATOM 2126 C C . GLU A 1 262 ? 25.828 5.059 -26.094 1 92.25 262 GLU A C 1
ATOM 2128 O O . GLU A 1 262 ? 25.281 4.953 -27.188 1 92.25 262 GLU A O 1
ATOM 2133 N N . SER A 1 263 ? 26.156 4.07 -25.344 1 90.56 263 SER A N 1
ATOM 2134 C CA . SER A 1 263 ? 25.969 2.701 -25.812 1 90.56 263 SER A CA 1
ATOM 2135 C C . SER A 1 263 ? 24.562 2.203 -25.547 1 90.56 263 SER A C 1
ATOM 2137 O O . SER A 1 263 ? 24.125 1.187 -26.094 1 90.56 263 SER A O 1
ATOM 2139 N N . CYS A 1 264 ? 23.844 2.932 -24.734 1 88.19 264 CYS A N 1
ATOM 2140 C CA . CYS A 1 264 ? 22.484 2.543 -24.359 1 88.19 264 CYS A CA 1
ATOM 2141 C C . CYS A 1 264 ? 21.5 2.826 -25.484 1 88.19 264 CYS A C 1
ATOM 2143 O O . CYS A 1 264 ? 21.547 3.895 -26.094 1 88.19 264 CYS A O 1
ATOM 2145 N N . ARG A 1 265 ? 20.609 1.941 -25.781 1 87.81 265 ARG A N 1
ATOM 2146 C CA . ARG A 1 265 ? 19.625 2.066 -26.844 1 87.81 265 ARG A CA 1
ATOM 2147 C C . ARG A 1 265 ? 18.719 3.27 -26.609 1 87.81 265 ARG A C 1
ATOM 2149 O O . ARG A 1 265 ? 18.219 3.881 -27.562 1 87.81 265 ARG A O 1
ATOM 2156 N N . LEU A 1 266 ? 18.547 3.619 -25.391 1 90.94 266 LEU A N 1
ATOM 2157 C CA . LEU A 1 266 ? 17.625 4.695 -25.031 1 90.94 266 LEU A CA 1
ATOM 2158 C C . LEU A 1 266 ? 18.188 6.047 -25.469 1 90.94 266 LEU A C 1
ATOM 2160 O O . LEU A 1 266 ? 17.438 7.016 -25.594 1 90.94 266 LEU A O 1
ATOM 2164 N N . SER A 1 267 ? 19.5 6.148 -25.672 1 92.81 267 SER A N 1
ATOM 2165 C CA . SER A 1 267 ? 20.141 7.402 -26.047 1 92.81 267 SER A CA 1
ATOM 2166 C C . SER A 1 267 ? 19.688 7.855 -27.438 1 92.81 267 SER A C 1
ATOM 2168 O O . SER A 1 267 ? 19.75 9.039 -27.75 1 92.81 267 SER A O 1
ATOM 2170 N N . ASN A 1 268 ? 19.156 6.914 -28.156 1 91.75 268 ASN A N 1
ATOM 2171 C CA . ASN A 1 268 ? 18.766 7.227 -29.531 1 91.75 268 ASN A CA 1
ATOM 2172 C C . ASN A 1 268 ? 17.266 7.48 -29.656 1 91.75 268 ASN A C 1
ATOM 2174 O O . ASN A 1 268 ? 16.781 7.852 -30.719 1 91.75 268 ASN A O 1
ATOM 2178 N N . THR A 1 269 ? 16.578 7.316 -28.594 1 92.69 269 THR A N 1
ATOM 2179 C CA . THR A 1 269 ? 15.148 7.609 -28.609 1 92.69 269 THR A CA 1
ATOM 2180 C C . THR A 1 269 ? 14.898 9.109 -28.516 1 92.69 269 THR A C 1
ATOM 2182 O O . THR A 1 269 ? 15.789 9.867 -28.125 1 92.69 269 THR A O 1
ATOM 2185 N N . VAL A 1 270 ? 13.734 9.523 -28.922 1 92.88 270 VAL A N 1
ATOM 2186 C CA . VAL A 1 270 ? 13.359 10.938 -28.875 1 92.88 270 VAL A CA 1
ATOM 2187 C C . VAL A 1 270 ? 13.438 11.438 -27.422 1 92.88 270 VAL A C 1
ATOM 2189 O O . VAL A 1 270 ? 13.984 12.516 -27.172 1 92.88 270 VAL A O 1
ATOM 2192 N N . LYS A 1 271 ? 12.953 10.672 -26.516 1 92.38 271 LYS A N 1
ATOM 2193 C CA . LYS A 1 271 ? 12.953 11.047 -25.109 1 92.38 271 LYS A CA 1
ATOM 2194 C C . LYS A 1 271 ? 14.375 11.086 -24.547 1 92.38 271 LYS A C 1
ATOM 2196 O O . LYS A 1 271 ? 14.695 11.93 -23.703 1 92.38 271 LYS A O 1
ATOM 2201 N N . GLY A 1 272 ? 15.148 10.148 -24.984 1 93.88 272 GLY A N 1
ATOM 2202 C CA . GLY A 1 272 ? 16.531 10.109 -24.531 1 93.88 272 GLY A CA 1
ATOM 2203 C C . GLY A 1 272 ? 17.344 11.312 -24.984 1 93.88 272 GLY A C 1
ATOM 2204 O O . GLY A 1 272 ? 18.125 11.867 -24.203 1 93.88 272 GLY A O 1
ATOM 2205 N N . LYS A 1 273 ? 17.141 11.711 -26.203 1 94.12 273 LYS A N 1
ATOM 2206 C CA . LYS A 1 273 ? 17.828 12.891 -26.734 1 94.12 273 LYS A CA 1
ATOM 2207 C C . LYS A 1 273 ? 17.375 14.156 -26.016 1 94.12 273 LYS A C 1
ATOM 2209 O O . LYS A 1 273 ? 18.188 15.039 -25.734 1 94.12 273 LYS A O 1
ATOM 2214 N N . ALA A 1 274 ? 16.109 14.141 -25.781 1 94 274 ALA A N 1
ATOM 2215 C CA . ALA A 1 274 ? 15.578 15.289 -25.047 1 94 274 ALA A CA 1
ATOM 2216 C C . ALA A 1 274 ? 16.188 15.367 -23.656 1 94 274 ALA A C 1
ATOM 2218 O O . ALA A 1 274 ? 16.469 16.469 -23.156 1 94 274 ALA A O 1
ATOM 2219 N N . ALA A 1 275 ? 16.266 14.25 -22.984 1 95.31 275 ALA A N 1
ATOM 2220 C CA . ALA A 1 275 ? 16.875 14.195 -21.656 1 95.31 275 ALA A CA 1
ATOM 2221 C C . ALA A 1 275 ? 18.328 14.656 -21.688 1 95.31 275 ALA A C 1
ATOM 2223 O O . ALA A 1 275 ? 18.766 15.43 -20.844 1 95.31 275 ALA A O 1
ATOM 2224 N N . TYR A 1 276 ? 19.047 14.188 -22.719 1 95.62 276 TYR A N 1
ATOM 2225 C CA . TYR A 1 276 ? 20.422 14.609 -22.891 1 95.62 276 TYR A CA 1
ATOM 2226 C C . TYR A 1 276 ? 20.516 16.109 -23.125 1 95.62 276 TYR A C 1
ATOM 2228 O O . TYR A 1 276 ? 21.328 16.797 -22.484 1 95.62 276 TYR A O 1
ATOM 2236 N N . ASP A 1 277 ? 19.688 16.609 -23.922 1 95.44 277 ASP A N 1
ATOM 2237 C CA . ASP A 1 277 ? 19.688 18.031 -24.234 1 95.44 277 ASP A CA 1
ATOM 2238 C C . ASP A 1 277 ? 19.406 18.875 -22.984 1 95.44 277 ASP A C 1
ATOM 2240 O O . ASP A 1 277 ? 20.016 19.938 -22.812 1 95.44 277 ASP A O 1
ATOM 2244 N N . THR A 1 278 ? 18.516 18.469 -22.219 1 96.06 278 THR A N 1
ATOM 2245 C CA . THR A 1 278 ? 18.141 19.188 -21 1 96.06 278 THR A CA 1
ATOM 2246 C C . THR A 1 278 ? 19.312 19.25 -20.031 1 96.06 278 THR A C 1
ATOM 2248 O O . THR A 1 278 ? 19.625 20.312 -19.5 1 96.06 278 THR A O 1
ATOM 2251 N N . VAL A 1 279 ? 19.969 18.156 -19.859 1 96.06 279 VAL A N 1
ATOM 2252 C CA . VAL A 1 279 ? 21.016 18.047 -18.844 1 96.06 279 VAL A CA 1
ATOM 2253 C C . VAL A 1 279 ? 22.25 18.828 -19.281 1 96.06 279 VAL A C 1
ATOM 2255 O O . VAL A 1 279 ? 22.938 19.422 -18.453 1 96.06 279 VAL A O 1
ATOM 2258 N N . VAL A 1 280 ? 22.516 18.859 -20.562 1 94.69 280 VAL A N 1
ATOM 2259 C CA . VAL A 1 280 ? 23.719 19.516 -21.031 1 94.69 280 VAL A CA 1
ATOM 2260 C C . VAL A 1 280 ? 23.469 21.016 -21.203 1 94.69 280 VAL A C 1
ATOM 2262 O O . VAL A 1 280 ? 24.406 21.812 -21.219 1 94.69 280 VAL A O 1
ATOM 2265 N N . ASN A 1 281 ? 22.25 21.406 -21.266 1 94.06 281 ASN A N 1
ATOM 2266 C CA . ASN A 1 281 ? 21.875 22.781 -21.5 1 94.06 281 ASN A CA 1
ATOM 2267 C C . ASN A 1 281 ? 22.125 23.656 -20.266 1 94.06 281 ASN A C 1
ATOM 2269 O O . ASN A 1 281 ? 21.469 23.484 -19.234 1 94.06 281 ASN A O 1
ATOM 2273 N N . ALA A 1 282 ? 22.891 24.625 -20.375 1 94 282 ALA A N 1
ATOM 2274 C CA . ALA A 1 282 ? 23.234 25.516 -19.281 1 94 282 ALA A CA 1
ATOM 2275 C C . ALA A 1 282 ? 22.047 26.375 -18.875 1 94 282 ALA A C 1
ATOM 2277 O O . ALA A 1 282 ? 21.891 26.719 -17.688 1 94 282 ALA A O 1
ATOM 2278 N N . THR A 1 283 ? 21.234 26.703 -19.797 1 94.62 283 THR A N 1
ATOM 2279 C CA . THR A 1 283 ? 20.078 27.547 -19.547 1 94.62 283 THR A CA 1
ATOM 2280 C C . THR A 1 283 ? 19.094 26.828 -18.609 1 94.62 283 THR A C 1
ATOM 2282 O O . THR A 1 283 ? 18.438 27.469 -17.781 1 94.62 283 THR A O 1
ATOM 2285 N N . PHE A 1 284 ? 19.062 25.578 -18.797 1 96.12 284 PHE A N 1
ATOM 2286 C CA . PHE A 1 284 ? 18.188 24.797 -17.922 1 96.12 284 PHE A CA 1
ATOM 2287 C C . PHE A 1 284 ? 18.641 24.922 -16.469 1 96.12 284 PHE A C 1
ATOM 2289 O O . PHE A 1 284 ? 17.828 25.188 -15.578 1 96.12 284 PHE A O 1
ATOM 2296 N N . TRP A 1 285 ? 19.875 24.797 -16.234 1 96.75 285 TRP A N 1
ATOM 2297 C CA . TRP A 1 285 ? 20.406 24.797 -14.875 1 96.75 285 TRP A CA 1
ATOM 2298 C C . TRP A 1 285 ? 20.344 26.188 -14.273 1 96.75 285 TRP A C 1
ATOM 2300 O O . TRP A 1 285 ? 20.141 26.344 -13.062 1 96.75 285 TRP A O 1
ATOM 2310 N N . THR A 1 286 ? 20.469 27.219 -15.07 1 96 286 THR A N 1
ATOM 2311 C CA . THR A 1 286 ? 20.281 28.578 -14.594 1 96 286 THR A CA 1
ATOM 2312 C C . THR A 1 286 ? 18.828 28.812 -14.203 1 96 286 THR A C 1
ATOM 2314 O O . THR A 1 286 ? 18.547 29.531 -13.227 1 96 286 THR A O 1
ATOM 2317 N N . GLY A 1 287 ? 18 28.25 -15 1 95.81 287 GLY A N 1
ATOM 2318 C CA . GLY A 1 287 ? 16.594 28.312 -14.672 1 95.81 287 GLY A CA 1
ATOM 2319 C C . GLY A 1 287 ? 16.25 27.609 -13.375 1 95.81 287 GLY A C 1
ATOM 2320 O O . GLY A 1 287 ? 15.445 28.094 -12.578 1 95.81 287 GLY A O 1
ATOM 2321 N N . VAL A 1 288 ? 16.875 26.469 -13.172 1 96.5 288 VAL A N 1
ATOM 2322 C CA . VAL A 1 288 ? 16.656 25.703 -11.945 1 96.5 288 VAL A CA 1
ATOM 2323 C C . VAL A 1 288 ? 17.125 26.531 -10.742 1 96.5 288 VAL A C 1
ATOM 2325 O O . VAL A 1 288 ? 16.422 26.609 -9.734 1 96.5 288 VAL A O 1
ATOM 2328 N N . ALA A 1 289 ? 18.25 27.156 -10.852 1 95.75 289 ALA A N 1
ATOM 2329 C CA . ALA A 1 289 ? 18.781 27.984 -9.773 1 95.75 289 ALA A CA 1
ATOM 2330 C C . ALA A 1 289 ? 17.859 29.156 -9.484 1 95.75 289 ALA A C 1
ATOM 2332 O O . ALA A 1 289 ? 17.641 29.516 -8.32 1 95.75 289 ALA A O 1
ATOM 2333 N N . LEU A 1 290 ? 17.344 29.734 -10.477 1 94.75 290 LEU A N 1
ATOM 2334 C CA . LEU A 1 290 ? 16.422 30.859 -10.32 1 94.75 290 LEU A CA 1
ATOM 2335 C C . LEU A 1 290 ? 15.141 30.406 -9.617 1 94.75 290 LEU A C 1
ATOM 2337 O O . LEU A 1 290 ? 14.648 31.094 -8.711 1 94.75 290 LEU A O 1
ATOM 2341 N N . CYS A 1 291 ? 14.609 29.312 -10.094 1 95 291 CYS A N 1
ATOM 2342 C CA . CYS A 1 291 ? 13.406 28.766 -9.461 1 95 291 CYS A CA 1
ATOM 2343 C C . CYS A 1 291 ? 13.641 28.547 -7.969 1 95 291 CYS A C 1
ATOM 2345 O O . CYS A 1 291 ? 12.789 28.891 -7.148 1 95 291 CYS A O 1
ATOM 2347 N N . LEU A 1 292 ? 14.766 27.969 -7.648 1 95.25 292 LEU A N 1
ATOM 2348 C CA . LEU A 1 292 ? 15.07 27.672 -6.258 1 95.25 292 LEU A CA 1
ATOM 2349 C C . LEU A 1 292 ? 15.172 28.938 -5.43 1 95.25 292 LEU A C 1
ATOM 2351 O O . LEU A 1 292 ? 14.688 29 -4.297 1 95.25 292 LEU A O 1
ATOM 2355 N N . LYS A 1 293 ? 15.695 29.922 -5.973 1 94.69 293 LYS A N 1
ATOM 2356 C CA . LYS A 1 293 ? 15.852 31.188 -5.277 1 94.69 293 LYS A CA 1
ATOM 2357 C C . LYS A 1 293 ? 14.5 31.844 -5.02 1 94.69 293 LYS A C 1
ATOM 2359 O O . LYS A 1 293 ? 14.289 32.469 -3.965 1 94.69 293 LYS A O 1
ATOM 2364 N N . VAL A 1 294 ? 13.656 31.719 -5.949 1 95.06 294 VAL A N 1
ATOM 2365 C CA . VAL A 1 294 ? 12.359 32.406 -5.871 1 95.06 294 VAL A CA 1
ATOM 2366 C C . VAL A 1 294 ? 11.422 31.594 -4.965 1 95.06 294 VAL A C 1
ATOM 2368 O O . VAL A 1 294 ? 10.625 32.188 -4.227 1 95.06 294 VAL A O 1
ATOM 2371 N N . PHE A 1 295 ? 11.531 30.297 -5.004 1 94.5 295 PHE A N 1
ATOM 2372 C CA . PHE A 1 295 ? 10.609 29.438 -4.262 1 94.5 295 PHE A CA 1
ATOM 2373 C C . PHE A 1 295 ? 11.062 29.281 -2.816 1 94.5 295 PHE A C 1
ATOM 2375 O O . PHE A 1 295 ? 10.242 29.062 -1.923 1 94.5 295 PHE A O 1
ATOM 2382 N N . ALA A 1 296 ? 12.289 29.375 -2.486 1 94.31 296 ALA A N 1
ATOM 2383 C CA . ALA A 1 296 ? 12.898 29.031 -1.206 1 94.31 296 ALA A CA 1
ATOM 2384 C C . ALA A 1 296 ? 12.242 29.781 -0.06 1 94.31 296 ALA A C 1
ATOM 2386 O O . ALA A 1 296 ? 11.93 29.203 0.982 1 94.31 296 ALA A O 1
ATOM 2387 N N . PRO A 1 297 ? 12.023 31.094 -0.242 1 96 297 PRO A N 1
ATOM 2388 C CA . PRO A 1 297 ? 11.445 31.828 0.881 1 96 297 PRO A CA 1
ATOM 2389 C C . PRO A 1 297 ? 10.078 31.297 1.293 1 96 297 PRO A C 1
ATOM 2391 O O . PRO A 1 297 ? 9.805 31.125 2.484 1 96 297 PRO A O 1
ATOM 2394 N N . LEU A 1 298 ? 9.211 31.016 0.342 1 95.56 298 LEU A N 1
ATOM 2395 C CA . LEU A 1 298 ? 7.875 30.516 0.655 1 95.56 298 LEU A CA 1
ATOM 2396 C C . LEU A 1 298 ? 7.938 29.078 1.168 1 95.56 298 LEU A C 1
ATOM 2398 O O . LEU A 1 298 ? 7.141 28.688 2.02 1 95.56 298 LEU A O 1
ATOM 2402 N N . VAL A 1 299 ? 8.844 28.328 0.635 1 92.38 299 VAL A N 1
ATOM 2403 C CA . VAL A 1 299 ? 9.008 26.953 1.089 1 92.38 299 VAL A CA 1
ATOM 2404 C C . VAL A 1 299 ? 9.453 26.938 2.549 1 92.38 299 VAL A C 1
ATOM 2406 O O . VAL A 1 299 ? 9.055 26.047 3.316 1 92.38 299 VAL A O 1
ATOM 2409 N N . LYS A 1 300 ? 10.258 27.875 2.891 1 92.12 300 LYS A N 1
ATOM 2410 C CA . LYS A 1 300 ? 10.68 28 4.285 1 92.12 300 LYS A CA 1
ATOM 2411 C C . LYS A 1 300 ? 9.477 28.219 5.199 1 92.12 300 LYS A C 1
ATOM 2413 O O . LYS A 1 300 ? 9.391 27.625 6.273 1 92.12 300 LYS A O 1
ATOM 2418 N N . VAL A 1 301 ? 8.57 29.078 4.785 1 94.56 301 VAL A N 1
ATOM 2419 C CA . VAL A 1 301 ? 7.367 29.344 5.566 1 94.56 301 VAL A CA 1
ATOM 2420 C C . VAL A 1 301 ? 6.5 28.078 5.613 1 94.56 301 VAL A C 1
ATOM 2422 O O . VAL A 1 301 ? 5.93 27.75 6.656 1 94.56 301 VAL A O 1
ATOM 2425 N N . LEU A 1 302 ? 6.41 27.453 4.484 1 92.06 302 LEU A N 1
ATOM 2426 C CA . LEU A 1 302 ? 5.637 26.219 4.391 1 92.06 302 LEU A CA 1
ATOM 2427 C C . LEU A 1 302 ? 6.164 25.188 5.371 1 92.06 302 LEU A C 1
ATOM 2429 O O . LEU A 1 302 ? 5.387 24.516 6.066 1 92.06 302 LEU A O 1
ATOM 2433 N N . ARG A 1 303 ? 7.441 25.031 5.43 1 87.19 303 ARG A N 1
ATOM 2434 C CA . ARG A 1 303 ? 8.055 24.078 6.344 1 87.19 303 ARG A CA 1
ATOM 2435 C C . ARG A 1 303 ? 7.766 24.453 7.797 1 87.19 303 ARG A C 1
ATOM 2437 O O . ARG A 1 303 ? 7.539 23.578 8.633 1 87.19 303 ARG A O 1
ATOM 2444 N N . MET A 1 304 ? 7.746 25.672 8.047 1 89.12 304 MET A N 1
ATOM 2445 C CA . MET A 1 304 ? 7.484 26.141 9.406 1 89.12 304 MET A CA 1
ATOM 2446 C C . MET A 1 304 ? 6.07 25.781 9.844 1 89.12 304 MET A C 1
ATOM 2448 O O . MET A 1 304 ? 5.875 25.266 10.945 1 89.12 304 MET A O 1
ATOM 2452 N N . VAL A 1 305 ? 5.117 26 8.984 1 90.81 305 VAL A N 1
ATOM 2453 C CA . VAL A 1 305 ? 3.725 25.781 9.367 1 90.81 305 VAL A CA 1
ATOM 2454 C C . VAL A 1 305 ? 3.395 24.297 9.32 1 90.81 305 VAL A C 1
ATOM 2456 O O . VAL A 1 305 ? 2.523 23.828 10.055 1 90.81 305 VAL A O 1
ATOM 2459 N N . ASP A 1 306 ? 4.051 23.594 8.5 1 82.44 306 ASP A N 1
ATOM 2460 C CA . ASP A 1 306 ? 3.799 22.172 8.344 1 82.44 306 ASP A CA 1
ATOM 2461 C C . ASP A 1 306 ? 4.418 21.375 9.5 1 82.44 306 ASP A C 1
ATOM 2463 O O . ASP A 1 306 ? 3.863 20.359 9.93 1 82.44 306 ASP A O 1
ATOM 2467 N N . ALA A 1 307 ? 5.598 21.75 9.898 1 74.81 307 ALA A N 1
ATOM 2468 C CA . ALA A 1 307 ? 6.305 21.047 10.969 1 74.81 307 ALA A CA 1
ATOM 2469 C C . ALA A 1 307 ? 5.562 21.188 12.297 1 74.81 307 ALA A C 1
ATOM 2471 O O . ALA A 1 307 ? 5.57 20.266 13.109 1 74.81 307 ALA A O 1
ATOM 2472 N N . ASP A 1 308 ? 4.879 22.156 12.477 1 71.12 308 ASP A N 1
ATOM 2473 C CA . ASP A 1 308 ? 4.094 22.453 13.672 1 71.12 308 ASP A CA 1
ATOM 2474 C C . ASP A 1 308 ? 4.914 22.219 14.938 1 71.12 308 ASP A C 1
ATOM 2476 O O . ASP A 1 308 ? 4.434 21.594 15.891 1 71.12 308 ASP A O 1
ATOM 2480 N N . ARG A 1 309 ? 6.188 22.656 14.961 1 75.81 309 ARG A N 1
ATOM 2481 C CA . ARG A 1 309 ? 7.051 22.562 16.125 1 75.81 309 ARG A CA 1
ATOM 2482 C C . ARG A 1 309 ? 6.586 23.516 17.234 1 75.81 309 ARG A C 1
ATOM 2484 O O . ARG A 1 309 ? 6.637 23.172 18.422 1 75.81 309 ARG A O 1
ATOM 2491 N N . LYS A 1 310 ? 6.25 24.625 16.828 1 85.81 310 LYS A N 1
ATOM 2492 C CA . LYS A 1 310 ? 5.598 25.609 17.688 1 85.81 310 LYS A CA 1
ATOM 2493 C C . LYS A 1 310 ? 4.387 26.219 17 1 85.81 310 LYS A C 1
ATOM 2495 O O . LYS A 1 310 ? 4.25 26.141 15.781 1 85.81 310 LYS A O 1
ATOM 2500 N N . PRO A 1 311 ? 3.539 26.797 17.812 1 92.56 311 PRO A N 1
ATOM 2501 C CA . PRO A 1 311 ? 2.361 27.406 17.188 1 92.56 311 PRO A CA 1
ATOM 2502 C C . PRO A 1 311 ? 2.725 28.438 16.125 1 92.56 311 PRO A C 1
ATOM 2504 O O . PRO A 1 311 ? 3.6 29.281 16.359 1 92.56 311 PRO A O 1
ATOM 2507 N N . SER A 1 312 ? 2.062 28.375 15.062 1 94.75 312 SER A N 1
ATOM 2508 C CA . SER A 1 312 ? 2.494 29.172 13.906 1 94.75 312 SER A CA 1
ATOM 2509 C C . SER A 1 312 ? 1.647 30.422 13.75 1 94.75 312 SER A C 1
ATOM 2511 O O . SER A 1 312 ? 1.992 31.312 12.969 1 94.75 312 SER A O 1
ATOM 2513 N N . MET A 1 313 ? 0.6 30.625 14.445 1 96.5 313 MET A N 1
ATOM 2514 C CA . MET A 1 313 ? -0.343 31.719 14.25 1 96.5 313 MET A CA 1
ATOM 2515 C C . MET A 1 313 ? 0.356 33.062 14.383 1 96.5 313 MET A C 1
ATOM 2517 O O . MET A 1 313 ? 0.124 33.969 13.578 1 96.5 313 MET A O 1
ATOM 2521 N N . GLY A 1 314 ? 1.238 33.188 15.297 1 96.75 314 GLY A N 1
ATOM 2522 C CA . GLY A 1 314 ? 1.915 34.469 15.516 1 96.75 314 GLY A CA 1
ATOM 2523 C C . GLY A 1 314 ? 3 34.75 14.492 1 96.75 314 GLY A C 1
ATOM 2524 O O . GLY A 1 314 ? 3.533 35.844 14.438 1 96.75 314 GLY A O 1
ATOM 2525 N N . PHE A 1 315 ? 3.301 33.812 13.633 1 96.88 315 PHE A N 1
ATOM 2526 C CA . PHE A 1 315 ? 4.48 33.969 12.789 1 96.88 315 PHE A CA 1
ATOM 2527 C C . PHE A 1 315 ? 4.094 33.969 11.312 1 96.88 315 PHE A C 1
ATOM 2529 O O . PHE A 1 315 ? 4.812 34.531 10.477 1 96.88 315 PHE A O 1
ATOM 2536 N N . VAL A 1 316 ? 2.982 33.375 10.914 1 97.19 316 VAL A N 1
ATOM 2537 C CA . VAL A 1 316 ? 2.686 33.062 9.523 1 97.19 316 VAL A CA 1
ATOM 2538 C C . VAL A 1 316 ? 2.609 34.344 8.703 1 97.19 316 VAL A C 1
ATOM 2540 O O . VAL A 1 316 ? 3.23 34.438 7.645 1 97.19 316 VAL A O 1
ATOM 2543 N N . TYR A 1 317 ? 1.897 35.312 9.164 1 97.62 317 TYR A N 1
ATOM 2544 C CA . TYR A 1 317 ? 1.739 36.562 8.414 1 97.62 317 TYR A CA 1
ATOM 2545 C C . TYR A 1 317 ? 3.074 37.281 8.266 1 97.62 317 TYR A C 1
ATOM 2547 O O . TYR A 1 317 ? 3.439 37.688 7.164 1 97.62 317 TYR A O 1
ATOM 2555 N N . GLY A 1 318 ? 3.797 37.438 9.359 1 96.94 318 GLY A N 1
ATOM 2556 C CA . GLY A 1 318 ? 5.09 38.094 9.328 1 96.94 318 GLY A CA 1
ATOM 2557 C C . GLY A 1 318 ? 6.102 37.406 8.438 1 96.94 318 GLY A C 1
ATOM 2558 O O . GLY A 1 318 ? 6.844 38.062 7.707 1 96.94 318 GLY A O 1
ATOM 2559 N N . GLU A 1 319 ? 6.105 36.125 8.516 1 97 319 GLU A N 1
ATOM 2560 C CA . GLU A 1 319 ? 7.066 35.344 7.723 1 97 319 GLU A CA 1
ATOM 2561 C C . GLU A 1 319 ? 6.727 35.406 6.238 1 97 319 GLU A C 1
ATOM 2563 O O . GLU A 1 319 ? 7.617 35.375 5.387 1 97 319 GLU A O 1
ATOM 2568 N N . ILE A 1 320 ? 5.441 35.469 5.926 1 97.88 320 ILE A N 1
ATOM 2569 C CA . ILE A 1 320 ? 5.055 35.625 4.531 1 97.88 320 ILE A CA 1
ATOM 2570 C C . ILE A 1 320 ? 5.523 37 4.031 1 97.88 320 ILE A C 1
ATOM 2572 O O . ILE A 1 320 ? 6.012 37.125 2.902 1 97.88 320 ILE A O 1
ATOM 2576 N N . GLN A 1 321 ? 5.395 38.062 4.875 1 96.44 321 GLN A N 1
ATOM 2577 C CA . GLN A 1 321 ? 5.898 39.375 4.5 1 96.44 321 GLN A CA 1
ATOM 2578 C C . GLN A 1 321 ? 7.406 39.344 4.262 1 96.44 321 GLN A C 1
ATOM 2580 O O . GLN A 1 321 ? 7.898 39.906 3.297 1 96.44 321 GLN A O 1
ATOM 2585 N N . ASN A 1 322 ? 8.07 38.656 5.121 1 96.5 322 ASN A N 1
ATOM 2586 C CA . ASN A 1 322 ? 9.508 38.5 4.941 1 96.5 322 ASN A CA 1
ATOM 2587 C C . ASN A 1 322 ? 9.836 37.75 3.646 1 96.5 322 ASN A C 1
ATOM 2589 O O . ASN A 1 322 ? 10.789 38.094 2.947 1 96.5 322 ASN A O 1
ATOM 2593 N N . ALA A 1 323 ? 9.055 36.719 3.402 1 97.88 323 ALA A N 1
ATOM 2594 C CA . ALA A 1 323 ? 9.258 35.938 2.186 1 97.88 323 ALA A CA 1
ATOM 2595 C C . ALA A 1 323 ? 9.078 36.812 0.942 1 97.88 323 ALA A C 1
ATOM 2597 O O . ALA A 1 323 ? 9.828 36.688 -0.025 1 97.88 323 ALA A O 1
ATOM 2598 N N . LYS A 1 324 ? 8.055 37.656 0.939 1 97.44 324 LYS A N 1
ATOM 2599 C CA . LYS A 1 324 ? 7.832 38.594 -0.164 1 97.44 324 LYS A CA 1
ATOM 2600 C C . LYS A 1 324 ? 9.062 39.469 -0.407 1 97.44 324 LYS A C 1
ATOM 2602 O O . LYS A 1 324 ? 9.516 39.594 -1.545 1 97.44 324 LYS A O 1
ATOM 2607 N N . GLN A 1 325 ? 9.602 39.938 0.645 1 96.75 325 GLN A N 1
ATOM 2608 C CA . GLN A 1 325 ? 10.766 40.812 0.54 1 96.75 325 GLN A CA 1
ATOM 2609 C C . GLN A 1 325 ? 11.977 40.062 0.013 1 96.75 325 GLN A C 1
ATOM 2611 O O . GLN A 1 325 ? 12.742 40.562 -0.803 1 96.75 325 GLN A O 1
ATOM 2616 N N . GLU A 1 326 ? 12.141 38.875 0.47 1 97.19 326 GLU A N 1
ATOM 2617 C CA . GLU A 1 326 ? 13.258 38.062 0.009 1 97.19 326 GLU A CA 1
ATOM 2618 C C . GLU A 1 326 ? 13.141 37.75 -1.483 1 97.19 326 GLU A C 1
ATOM 2620 O O . GLU A 1 326 ? 14.148 37.719 -2.193 1 97.19 326 GLU A O 1
ATOM 2625 N N . ILE A 1 327 ? 11.953 37.531 -1.925 1 97.31 327 ILE A N 1
ATOM 2626 C CA . ILE A 1 327 ? 11.727 37.25 -3.338 1 97.31 327 ILE A CA 1
ATOM 2627 C C . ILE A 1 327 ? 12.039 38.469 -4.168 1 97.31 327 ILE A C 1
ATOM 2629 O O . ILE A 1 327 ? 12.688 38.406 -5.215 1 97.31 327 ILE A O 1
ATOM 2633 N N . ILE A 1 328 ? 11.625 39.656 -3.701 1 97.25 328 ILE A N 1
ATOM 2634 C CA . ILE A 1 328 ? 11.891 40.906 -4.387 1 97.25 328 ILE A CA 1
ATOM 2635 C C . ILE A 1 328 ? 13.398 41.125 -4.504 1 97.25 328 ILE A C 1
ATOM 2637 O O . ILE A 1 328 ? 13.898 41.5 -5.57 1 97.25 328 ILE A O 1
ATOM 2641 N N . ASN 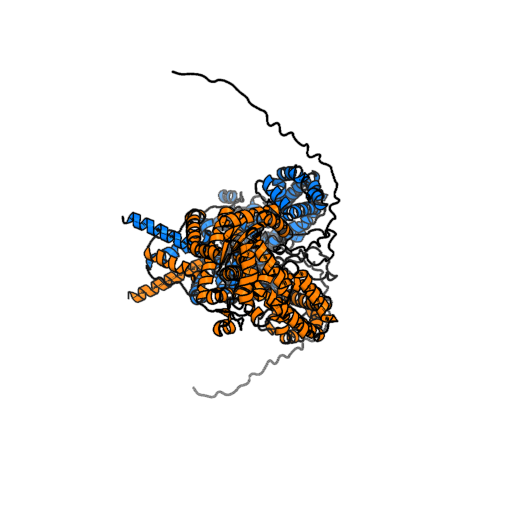A 1 329 ? 14.109 40.781 -3.461 1 96 329 ASN A N 1
ATOM 2642 C CA . ASN A 1 329 ? 15.562 40.906 -3.459 1 96 329 ASN A CA 1
ATOM 2643 C C . ASN A 1 329 ? 16.219 39.906 -4.414 1 96 329 ASN A C 1
ATOM 2645 O O . ASN A 1 329 ? 17.172 40.25 -5.117 1 96 329 ASN A O 1
ATOM 2649 N N . ALA A 1 330 ? 15.688 38.75 -4.398 1 93.94 330 ALA A N 1
ATOM 2650 C CA . ALA A 1 330 ? 16.25 37.688 -5.238 1 93.94 330 ALA A CA 1
ATOM 2651 C C . ALA A 1 330 ? 16.094 38.062 -6.719 1 93.94 330 ALA A C 1
ATOM 2653 O O . ALA A 1 330 ? 16.938 37.656 -7.539 1 93.94 330 ALA A O 1
ATOM 2654 N N . LEU A 1 331 ? 15.109 38.844 -7.023 1 95.62 331 LEU A N 1
ATOM 2655 C CA . LEU A 1 331 ? 14.844 39.188 -8.414 1 95.62 331 LEU A CA 1
ATOM 2656 C C . LEU A 1 331 ? 15.422 40.562 -8.75 1 95.62 331 LEU A C 1
ATOM 2658 O O . LEU A 1 331 ? 15.047 41.156 -9.75 1 95.62 331 LEU A O 1
ATOM 2662 N N . GLY A 1 332 ? 16.25 41.062 -7.941 1 94.19 332 GLY A N 1
ATOM 2663 C CA . GLY A 1 332 ? 16.969 42.312 -8.203 1 94.19 332 GLY A CA 1
ATOM 2664 C C . GLY A 1 332 ? 16.078 43.531 -8.133 1 94.19 332 GLY A C 1
ATOM 2665 O O . GLY A 1 332 ? 16.312 44.531 -8.844 1 94.19 332 GLY A O 1
ATOM 2666 N N . ASN A 1 333 ? 14.969 43.469 -7.449 1 94 333 ASN A N 1
ATOM 2667 C CA . ASN A 1 333 ? 14.031 44.562 -7.27 1 94 333 ASN A CA 1
ATOM 2668 C C . ASN A 1 333 ? 13.469 45.062 -8.602 1 94 333 ASN A C 1
ATOM 2670 O O . ASN A 1 333 ? 13.234 46.25 -8.789 1 94 333 ASN A O 1
ATOM 2674 N N . ASN A 1 334 ? 13.438 44.094 -9.523 1 94.5 334 ASN A N 1
ATOM 2675 C CA . ASN A 1 334 ? 12.828 44.406 -10.812 1 94.5 334 ASN A CA 1
ATOM 2676 C C . ASN A 1 334 ? 11.312 44.219 -10.766 1 94.5 334 ASN A C 1
ATOM 2678 O O . ASN A 1 334 ? 10.812 43.094 -10.719 1 94.5 334 ASN A O 1
ATOM 2682 N N . LYS A 1 335 ? 10.523 45.25 -10.867 1 94.38 335 LYS A N 1
ATOM 2683 C CA . LYS A 1 335 ? 9.078 45.281 -10.68 1 94.38 335 LYS A CA 1
ATOM 2684 C C . LYS A 1 335 ? 8.375 44.375 -11.695 1 94.38 335 LYS A C 1
ATOM 2686 O O . LYS A 1 335 ? 7.391 43.719 -11.359 1 94.38 335 LYS A O 1
ATOM 2691 N N . LYS A 1 336 ? 8.875 44.344 -12.875 1 93.38 336 LYS A N 1
ATOM 2692 C CA . LYS A 1 336 ? 8.258 43.531 -13.93 1 93.38 336 LYS A CA 1
ATOM 2693 C C . LYS A 1 336 ? 8.312 42.062 -13.609 1 93.38 336 LYS A C 1
ATOM 2695 O O . LYS A 1 336 ? 7.391 41.312 -13.945 1 93.38 336 LYS A O 1
ATOM 2700 N N . THR A 1 337 ? 9.297 41.75 -12.898 1 93.81 337 THR A N 1
ATOM 2701 C CA . THR A 1 337 ? 9.516 40.312 -12.656 1 93.81 337 THR A CA 1
ATOM 2702 C C . THR A 1 337 ? 8.844 39.875 -11.359 1 93.81 337 THR A C 1
ATOM 2704 O O . THR A 1 337 ? 8.336 38.75 -11.273 1 93.81 337 THR A O 1
ATOM 2707 N N . TYR A 1 338 ? 8.852 40.781 -10.375 1 96.12 338 TYR A N 1
ATOM 2708 C CA . TYR A 1 338 ? 8.352 40.312 -9.094 1 96.12 338 TYR A CA 1
ATOM 2709 C C . TYR A 1 338 ? 6.867 40.594 -8.938 1 96.12 338 TYR A C 1
ATOM 2711 O O . TYR A 1 338 ? 6.191 40 -8.102 1 96.12 338 TYR A O 1
ATOM 2719 N N . GLU A 1 339 ? 6.266 41.531 -9.641 1 96.75 339 GLU A N 1
ATOM 2720 C CA . GLU A 1 339 ? 4.883 41.969 -9.469 1 96.75 339 GLU A CA 1
ATOM 2721 C C . GLU A 1 339 ? 3.908 40.812 -9.68 1 96.75 339 GLU A C 1
ATOM 2723 O O . GLU A 1 339 ? 2.98 40.625 -8.891 1 96.75 339 GLU A O 1
ATOM 2728 N N . PRO A 1 340 ? 4.121 40.094 -10.789 1 96.81 340 PRO A N 1
ATOM 2729 C CA . PRO A 1 340 ? 3.197 38.969 -10.961 1 96.81 340 PRO A CA 1
ATOM 2730 C C . PRO A 1 340 ? 3.221 37.969 -9.789 1 96.81 340 PRO A C 1
ATOM 2732 O O . PRO A 1 340 ? 2.189 37.406 -9.438 1 96.81 340 PRO A O 1
ATOM 2735 N N . ILE A 1 341 ? 4.336 37.781 -9.203 1 97.5 341 ILE A N 1
ATOM 2736 C CA . ILE A 1 341 ? 4.488 36.875 -8.07 1 97.5 341 ILE A CA 1
ATOM 2737 C C . ILE A 1 341 ? 3.777 37.438 -6.848 1 97.5 341 ILE A C 1
ATOM 2739 O O . ILE A 1 341 ? 3.057 36.75 -6.145 1 97.5 341 ILE A O 1
ATOM 2743 N N . MET A 1 342 ? 3.938 38.75 -6.625 1 97.69 342 MET A N 1
ATOM 2744 C CA . MET A 1 342 ? 3.285 39.438 -5.508 1 97.69 342 MET A CA 1
ATOM 2745 C C . MET A 1 342 ? 1.768 39.375 -5.648 1 97.69 342 MET A C 1
ATOM 2747 O O . MET A 1 342 ? 1.056 39.219 -4.656 1 97.69 342 MET A O 1
ATOM 2751 N N . ASP A 1 343 ? 1.336 39.438 -6.867 1 97.25 343 ASP A N 1
ATOM 2752 C CA . ASP A 1 343 ? -0.099 39.375 -7.125 1 97.25 343 ASP A CA 1
ATOM 2753 C C . ASP A 1 343 ? -0.659 38 -6.77 1 97.25 343 ASP A C 1
ATOM 2755 O O . ASP A 1 343 ? -1.734 37.906 -6.176 1 97.25 343 ASP A O 1
ATOM 2759 N N . ILE A 1 344 ? 0.067 37.031 -7.09 1 97.38 344 ILE A N 1
ATOM 2760 C CA . ILE A 1 344 ? -0.357 35.656 -6.805 1 97.38 344 ILE A CA 1
ATOM 2761 C C . ILE A 1 344 ? -0.407 35.438 -5.297 1 97.38 344 ILE A C 1
ATOM 2763 O O . ILE A 1 344 ? -1.391 34.906 -4.77 1 97.38 344 ILE A O 1
ATOM 2767 N N . ILE A 1 345 ? 0.627 35.844 -4.594 1 97.75 345 ILE A N 1
ATOM 2768 C CA . ILE A 1 345 ? 0.708 35.656 -3.146 1 97.75 345 ILE A CA 1
ATOM 2769 C C . ILE A 1 345 ? -0.436 36.406 -2.467 1 97.75 345 ILE A C 1
ATOM 2771 O O . ILE A 1 345 ? -1.128 35.875 -1.612 1 97.75 345 ILE A O 1
ATOM 2775 N N . SER A 1 346 ? -0.651 37.625 -2.887 1 96.56 346 SER A N 1
ATOM 2776 C CA . SER A 1 346 ? -1.697 38.469 -2.287 1 96.56 346 SER A CA 1
ATOM 2777 C C . SER A 1 346 ? -3.08 37.875 -2.559 1 96.56 346 SER A C 1
ATOM 2779 O O . SER A 1 346 ? -3.939 37.875 -1.674 1 96.56 346 SER A O 1
ATOM 2781 N N . LYS A 1 347 ? -3.27 37.375 -3.732 1 96.31 347 LYS A N 1
ATOM 2782 C CA . LYS A 1 347 ? -4.559 36.812 -4.109 1 96.31 347 LYS A CA 1
ATOM 2783 C C . LYS A 1 347 ? -4.859 35.562 -3.303 1 96.31 347 LYS A C 1
ATOM 2785 O O . LYS A 1 347 ? -5.977 35.375 -2.816 1 96.31 347 LYS A O 1
ATOM 2790 N N . LYS A 1 348 ? -3.898 34.75 -3.166 1 95.56 348 LYS A N 1
ATOM 2791 C CA . LYS A 1 348 ? -4.105 33.469 -2.459 1 95.56 348 LYS A CA 1
ATOM 2792 C C . LYS A 1 348 ? -4.199 33.719 -0.952 1 95.56 348 LYS A C 1
ATOM 2794 O O . LYS A 1 348 ? -4.852 32.938 -0.243 1 95.56 348 LYS A O 1
ATOM 2799 N N . MET A 1 349 ? -3.545 34.719 -0.45 1 95.56 349 MET A N 1
ATOM 2800 C CA . MET A 1 349 ? -3.518 35.031 0.976 1 95.56 349 MET A CA 1
ATOM 2801 C C . MET A 1 349 ? -4.82 35.688 1.413 1 95.56 349 MET A C 1
ATOM 2803 O O . MET A 1 349 ? -5.258 35.5 2.553 1 95.56 349 MET A O 1
ATOM 2807 N N . LYS A 1 350 ? -5.441 36.344 0.536 1 94.5 350 LYS A N 1
ATOM 2808 C CA . LYS A 1 350 ? -6.613 37.156 0.865 1 94.5 350 LYS A CA 1
ATOM 2809 C C . LYS A 1 350 ? -7.73 36.281 1.438 1 94.5 350 LYS A C 1
ATOM 2811 O O . LYS A 1 350 ? -8.18 35.344 0.797 1 94.5 350 LYS A O 1
ATOM 2816 N N . GLY A 1 351 ? -8.109 36.594 2.629 1 91.75 351 GLY A N 1
ATOM 2817 C CA . GLY A 1 351 ? -9.203 35.906 3.281 1 91.75 351 GLY A CA 1
ATOM 2818 C C . GLY A 1 351 ? -8.781 34.594 3.902 1 91.75 351 GLY A C 1
ATOM 2819 O O . GLY A 1 351 ? -9.586 33.906 4.547 1 91.75 351 GLY A O 1
ATOM 2820 N N . ARG A 1 352 ? -7.531 34.281 3.738 1 94 352 ARG A N 1
ATOM 2821 C CA . ARG A 1 352 ? -7.086 32.969 4.238 1 94 352 ARG A CA 1
ATOM 2822 C C . ARG A 1 352 ? -6.031 33.156 5.328 1 94 352 ARG A C 1
ATOM 2824 O O . ARG A 1 352 ? -6.152 32.562 6.41 1 94 352 ARG A O 1
ATOM 2831 N N . LEU A 1 353 ? -5.008 33.906 5.066 1 96.69 353 LEU A N 1
ATOM 2832 C CA . LEU A 1 353 ? -3.91 34.062 6.016 1 96.69 353 LEU A CA 1
ATOM 2833 C C . LEU A 1 353 ? -3.74 35.5 6.434 1 96.69 353 LEU A C 1
ATOM 2835 O O . LEU A 1 353 ? -2.695 35.875 6.969 1 96.69 353 LEU A O 1
ATOM 2839 N N . ASP A 1 354 ? -4.719 36.312 6.105 1 96.12 354 ASP A N 1
ATOM 2840 C CA . ASP A 1 354 ? -4.727 37.719 6.496 1 96.12 354 ASP A CA 1
ATOM 2841 C C . ASP A 1 354 ? -6.031 38.094 7.195 1 96.12 354 ASP A C 1
ATOM 2843 O O . ASP A 1 354 ? -6.512 39.219 7.074 1 96.12 354 ASP A O 1
ATOM 2847 N N . THR A 1 355 ? -6.574 37.125 7.844 1 95.62 355 THR A N 1
ATOM 2848 C CA . THR A 1 355 ? -7.812 37.375 8.57 1 95.62 355 THR A CA 1
ATOM 2849 C C . THR A 1 355 ? -7.539 38.188 9.836 1 95.62 355 THR A C 1
ATOM 2851 O O . THR A 1 355 ? -6.383 38.406 10.195 1 95.62 355 THR A O 1
ATOM 2854 N N . THR A 1 356 ? -8.664 38.562 10.445 1 96.38 356 THR A N 1
ATOM 2855 C CA . THR A 1 356 ? -8.586 39.312 11.688 1 96.38 356 THR A CA 1
ATOM 2856 C C . THR A 1 356 ? -7.738 38.594 12.727 1 96.38 356 THR A C 1
ATOM 2858 O O . THR A 1 356 ? -6.941 39.219 13.43 1 96.38 356 THR A O 1
ATOM 2861 N N . LEU A 1 357 ? -7.863 37.375 12.758 1 97.06 357 LEU A N 1
ATOM 2862 C CA . LEU A 1 357 ? -7.121 36.562 13.719 1 97.06 357 LEU A CA 1
ATOM 2863 C C . LEU A 1 357 ? -5.625 36.594 13.406 1 97.06 357 LEU A C 1
ATOM 2865 O O . LEU A 1 357 ? -4.805 36.75 14.312 1 97.06 357 LEU A O 1
ATOM 2869 N N . HIS A 1 358 ? -5.227 36.469 12.18 1 97.88 358 HIS A N 1
ATOM 2870 C CA . HIS A 1 358 ? -3.83 36.438 11.758 1 97.88 358 HIS A CA 1
ATOM 2871 C C . HIS A 1 358 ? -3.154 37.781 12.031 1 97.88 358 HIS A C 1
ATOM 2873 O O . HIS A 1 358 ? -2.045 37.812 12.57 1 97.88 358 HIS A O 1
ATOM 2879 N N . LEU A 1 359 ? -3.824 38.812 11.656 1 98.06 359 LEU A N 1
ATOM 2880 C CA . LEU A 1 359 ? -3.256 40.156 11.789 1 98.06 359 LEU A CA 1
ATOM 2881 C C . LEU A 1 359 ? -3.121 40.531 13.258 1 98.06 359 LEU A C 1
ATOM 2883 O O . LEU A 1 359 ? -2.139 41.188 13.648 1 98.06 359 LEU A O 1
ATOM 2887 N N . THR A 1 360 ? -4.141 40.188 14.023 1 98.25 360 THR A N 1
ATOM 2888 C CA . THR A 1 360 ? -4.066 40.438 15.461 1 98.25 360 THR A CA 1
ATOM 2889 C C . THR A 1 360 ? -2.896 39.688 16.094 1 98.25 360 THR A C 1
ATOM 2891 O O . THR A 1 360 ? -2.16 40.25 16.906 1 98.25 360 THR A O 1
ATOM 2894 N N . ALA A 1 361 ? -2.725 38.469 15.703 1 98.19 361 ALA A N 1
ATOM 2895 C CA . ALA A 1 361 ? -1.612 37.656 16.219 1 98.19 361 ALA A CA 1
ATOM 2896 C C . ALA A 1 361 ? -0.271 38.281 15.82 1 98.19 361 ALA A C 1
ATOM 2898 O O . ALA A 1 361 ? 0.676 38.281 16.609 1 98.19 361 ALA A O 1
ATOM 2899 N N . TYR A 1 362 ? -0.204 38.75 14.617 1 98 362 TYR A N 1
ATOM 2900 C CA . TYR A 1 362 ? 0.997 39.406 14.117 1 98 362 TYR A CA 1
ATOM 2901 C C . TYR A 1 362 ? 1.344 40.625 14.969 1 98 362 TYR A C 1
ATOM 2903 O O . TYR A 1 362 ? 2.496 40.812 15.367 1 98 362 TYR A O 1
ATOM 2911 N N . LEU A 1 363 ? 0.357 41.375 15.297 1 98.19 363 LEU A N 1
ATOM 2912 C CA . LEU A 1 363 ? 0.546 42.594 16.094 1 98.19 363 LEU A CA 1
ATOM 2913 C C . LEU A 1 363 ? 0.98 42.25 17.5 1 98.19 363 LEU A C 1
ATOM 2915 O O . LEU A 1 363 ? 1.824 42.938 18.094 1 98.19 363 LEU A O 1
ATOM 2919 N N . LEU A 1 364 ? 0.406 41.219 18.031 1 97.94 364 LEU A N 1
ATOM 2920 C CA . LEU A 1 364 ? 0.628 40.906 19.438 1 97.94 364 LEU A CA 1
ATOM 2921 C C . LEU A 1 364 ? 1.89 40.062 19.594 1 97.94 364 LEU A C 1
ATOM 2923 O O . LEU A 1 364 ? 2.262 39.688 20.719 1 97.94 364 LEU A O 1
ATOM 2927 N N . ASN A 1 365 ? 2.514 39.656 18.5 1 98.06 365 ASN A N 1
ATOM 2928 C CA . ASN A 1 365 ? 3.812 39 18.562 1 98.06 365 ASN A CA 1
ATOM 2929 C C . ASN A 1 365 ? 4.941 40 18.766 1 98.06 365 ASN A C 1
ATOM 2931 O O . ASN A 1 365 ? 5.293 40.719 17.844 1 98.06 365 ASN A O 1
ATOM 2935 N N . PRO A 1 366 ? 5.52 40.031 19.891 1 97.5 366 PRO A N 1
ATOM 2936 C CA . PRO A 1 366 ? 6.52 41.031 20.203 1 97.5 366 PRO A CA 1
ATOM 2937 C C . PRO A 1 366 ? 7.766 40.938 19.328 1 97.5 366 PRO A C 1
ATOM 2939 O O . PRO A 1 366 ? 8.5 41.906 19.172 1 97.5 366 PRO A O 1
ATOM 2942 N N . TYR A 1 367 ? 7.988 39.812 18.766 1 97.19 367 TYR A N 1
ATOM 2943 C CA . TYR A 1 367 ? 9.133 39.656 17.875 1 97.19 367 TYR A CA 1
ATOM 2944 C C . TYR A 1 367 ? 9.055 40.594 16.703 1 97.19 367 TYR A C 1
ATOM 2946 O O . TYR A 1 367 ? 10.078 41.156 16.266 1 97.19 367 TYR A O 1
ATOM 2954 N N . TYR A 1 368 ? 7.891 40.844 16.234 1 97.44 368 TYR A N 1
ATOM 2955 C CA . TYR A 1 368 ? 7.727 41.688 15.062 1 97.44 368 TYR A CA 1
ATOM 2956 C C . TYR A 1 368 ? 7.539 43.156 15.484 1 97.44 368 TYR A C 1
ATOM 2958 O O . TYR A 1 368 ? 8.203 44.031 14.953 1 97.44 368 TYR A O 1
ATOM 2966 N N . LEU A 1 369 ? 6.629 43.375 16.406 1 96.88 369 LEU A N 1
ATOM 2967 C CA . LEU A 1 369 ? 6.285 44.75 16.781 1 96.88 369 LEU A CA 1
ATOM 2968 C C . LEU A 1 369 ? 7.496 45.469 17.359 1 96.88 369 LEU A C 1
ATOM 2970 O O . LEU A 1 369 ? 7.734 46.625 17.047 1 96.88 369 LEU A O 1
ATOM 2974 N N . TYR A 1 370 ? 8.234 44.844 18.188 1 95.62 370 TYR A N 1
ATOM 2975 C CA . TYR A 1 370 ? 9.328 45.5 18.891 1 95.62 370 TYR A CA 1
ATOM 2976 C C . TYR A 1 370 ? 10.547 45.625 17.984 1 95.62 370 TYR A C 1
ATOM 2978 O O . TYR A 1 370 ? 11.461 46.406 18.281 1 95.62 370 TYR A O 1
ATOM 2986 N N . LYS A 1 371 ? 10.586 44.906 16.906 1 93.56 371 LYS A N 1
ATOM 2987 C CA . LYS A 1 371 ? 11.609 45.094 15.883 1 93.56 371 LYS A CA 1
ATOM 2988 C C . LYS A 1 371 ? 11.273 46.25 14.969 1 93.56 371 LYS A C 1
ATOM 2990 O O . LYS A 1 371 ? 12.172 46.938 14.469 1 93.56 371 LYS A O 1
ATOM 2995 N N . ASN A 1 372 ? 10 46.375 14.727 1 94.56 372 ASN A N 1
ATOM 2996 C CA . ASN A 1 372 ? 9.508 47.438 13.859 1 94.56 372 ASN A CA 1
ATOM 2997 C C . ASN A 1 372 ? 8.234 48.062 14.406 1 94.56 372 ASN A C 1
ATOM 2999 O O . ASN A 1 372 ? 7.129 47.625 14.102 1 94.56 372 ASN A O 1
ATOM 3003 N N . LEU A 1 373 ? 8.305 49.125 15.039 1 93.06 373 LEU A N 1
ATOM 3004 C CA . LEU A 1 373 ? 7.18 49.781 15.703 1 93.06 373 LEU A CA 1
ATOM 3005 C C . LEU A 1 373 ? 6.227 50.406 14.68 1 93.06 373 LEU A C 1
ATOM 3007 O O . LEU A 1 373 ? 5.09 50.719 15.016 1 93.06 373 LEU A O 1
ATOM 3011 N N . GLU A 1 374 ? 6.695 50.469 13.438 1 93.81 374 GLU A N 1
ATOM 3012 C CA . GLU A 1 374 ? 5.859 51.062 12.398 1 93.81 374 GLU A CA 1
ATOM 3013 C C . GLU A 1 374 ? 4.645 50.188 12.102 1 93.81 374 GLU A C 1
ATOM 3015 O O . GLU A 1 374 ? 3.689 50.625 11.461 1 93.81 374 GLU A O 1
ATOM 3020 N N . ILE A 1 375 ? 4.645 48.969 12.602 1 94.88 375 ILE A N 1
ATOM 3021 C CA . ILE A 1 375 ? 3.533 48.031 12.422 1 94.88 375 ILE A CA 1
ATOM 3022 C C . ILE A 1 375 ? 2.27 48.625 13.055 1 94.88 375 ILE A C 1
ATOM 3024 O O . ILE A 1 375 ? 1.163 48.406 12.555 1 94.88 375 ILE A O 1
ATOM 3028 N N . GLN A 1 376 ? 2.439 49.406 14.125 1 92.38 376 GLN A N 1
ATOM 3029 C CA . GLN A 1 376 ? 1.314 50 14.844 1 92.38 376 GLN A CA 1
ATOM 3030 C C . GLN A 1 376 ? 0.58 51.031 13.984 1 92.38 376 GLN A C 1
ATOM 3032 O O . GLN A 1 376 ? -0.582 51.344 14.242 1 92.38 376 GLN A O 1
ATOM 3037 N N . ASN A 1 377 ? 1.316 51.531 12.945 1 93.19 377 ASN A N 1
ATOM 3038 C CA . ASN A 1 377 ? 0.732 52.531 12.078 1 93.19 377 ASN A CA 1
ATOM 3039 C C . ASN A 1 377 ? 0.027 51.906 10.875 1 93.19 377 ASN A C 1
ATOM 3041 O O . ASN A 1 377 ? -0.59 52.594 10.078 1 93.19 377 ASN A O 1
ATOM 3045 N N . ASP A 1 378 ? 0.12 50.688 10.758 1 94.69 378 ASP A N 1
ATOM 3046 C CA . ASP A 1 378 ? -0.602 49.969 9.703 1 94.69 378 ASP A CA 1
ATOM 3047 C C . ASP A 1 378 ? -2.092 49.875 10.023 1 94.69 378 ASP A C 1
ATOM 3049 O O . ASP A 1 378 ? -2.488 49.188 10.977 1 94.69 378 ASP A O 1
ATOM 3053 N N . ILE A 1 379 ? -2.9 50.375 9.242 1 94.88 379 ILE A N 1
ATOM 3054 C CA . ILE A 1 379 ? -4.332 50.5 9.492 1 94.88 379 ILE A CA 1
ATOM 3055 C C . ILE A 1 379 ? -4.992 49.125 9.5 1 94.88 379 ILE A C 1
ATOM 3057 O O . ILE A 1 379 ? -5.879 48.875 10.312 1 94.88 379 ILE A O 1
ATOM 3061 N N . ASP A 1 380 ? -4.605 48.312 8.555 1 94.62 380 ASP A N 1
ATOM 3062 C CA . ASP A 1 380 ? -5.195 46.969 8.477 1 94.62 380 ASP A CA 1
ATOM 3063 C C . ASP A 1 380 ? -4.941 46.188 9.758 1 94.62 380 ASP A C 1
ATOM 3065 O O . ASP A 1 380 ? -5.824 45.469 10.25 1 94.62 380 ASP A O 1
ATOM 3069 N N . VAL A 1 381 ? -3.768 46.312 10.336 1 96.44 381 VAL A N 1
ATOM 3070 C CA . VAL A 1 381 ? -3.365 45.562 11.523 1 96.44 381 VAL A CA 1
ATOM 3071 C C . VAL A 1 381 ? -4.098 46.094 12.75 1 96.44 381 VAL A C 1
ATOM 3073 O O . VAL A 1 381 ? -4.613 45.312 13.562 1 96.44 381 VAL A O 1
ATOM 3076 N N . THR A 1 382 ? -4.176 47.406 12.922 1 94.31 382 THR A N 1
ATOM 3077 C CA . THR A 1 382 ? -4.844 48 14.078 1 94.31 382 THR A CA 1
ATOM 3078 C C . THR A 1 382 ? -6.352 47.75 14 1 94.31 382 THR A C 1
ATOM 3080 O O . THR A 1 382 ? -6.996 47.5 15.023 1 94.31 382 THR A O 1
ATOM 3083 N N . ASP A 1 383 ? -6.871 47.875 12.805 1 96.06 383 ASP A N 1
ATOM 3084 C CA . ASP A 1 383 ? -8.289 47.594 12.625 1 96.06 383 ASP A CA 1
ATOM 3085 C C . ASP A 1 383 ? -8.617 46.156 12.969 1 96.06 383 ASP A C 1
ATOM 3087 O O . ASP A 1 383 ? -9.68 45.875 13.516 1 96.06 383 ASP A O 1
ATOM 3091 N N . ALA A 1 384 ? -7.73 45.312 12.602 1 96.81 384 ALA A N 1
ATOM 3092 C CA . ALA A 1 384 ? -7.934 43.906 12.859 1 96.81 384 ALA A CA 1
ATOM 3093 C C . ALA A 1 384 ? -8.062 43.625 14.352 1 96.81 384 ALA A C 1
ATOM 3095 O O . ALA A 1 384 ? -8.875 42.812 14.773 1 96.81 384 ALA A O 1
ATOM 3096 N N . LEU A 1 385 ? -7.227 44.219 15.18 1 96.06 385 LEU A N 1
ATOM 3097 C CA . LEU A 1 385 ? -7.301 44.031 16.625 1 96.06 385 LEU A CA 1
ATOM 3098 C C . LEU A 1 385 ? -8.633 44.531 17.172 1 96.06 385 LEU A C 1
ATOM 3100 O O . LEU A 1 385 ? -9.234 43.875 18.031 1 96.06 385 LEU A O 1
ATOM 3104 N N . VAL A 1 386 ? -9.039 45.688 16.688 1 95.88 386 VAL A N 1
ATOM 3105 C CA . VAL A 1 386 ? -10.312 46.25 17.141 1 95.88 386 VAL A CA 1
ATOM 3106 C C . VAL A 1 386 ? -11.445 45.312 16.75 1 95.88 386 VAL A C 1
ATOM 3108 O O . VAL A 1 386 ? -12.32 45 17.562 1 95.88 386 VAL A O 1
ATOM 3111 N N . ASP A 1 387 ? -11.398 44.875 15.508 1 96.31 387 ASP A N 1
ATOM 3112 C CA . ASP A 1 387 ? -12.398 43.938 15.031 1 96.31 387 ASP A CA 1
ATOM 3113 C C . ASP A 1 387 ? -12.367 42.656 15.844 1 96.31 387 ASP A C 1
ATOM 3115 O O . ASP A 1 387 ? -13.414 42.031 16.109 1 96.31 387 ASP A O 1
ATOM 3119 N N . PHE A 1 388 ? -11.227 42.219 16.203 1 97.06 388 PHE A N 1
ATOM 3120 C CA . PHE A 1 388 ? -11.055 41 16.984 1 97.06 388 PHE A CA 1
ATOM 3121 C C . PHE A 1 388 ? -11.719 41.125 18.344 1 97.06 388 PHE A C 1
ATOM 3123 O O . PHE A 1 388 ? -12.469 40.219 18.766 1 97.06 388 PHE A O 1
ATOM 3130 N N . VAL A 1 389 ? -11.422 42.188 19.047 1 96.44 389 VAL A N 1
ATOM 3131 C CA . VAL A 1 389 ? -11.977 42.406 20.391 1 96.44 389 VAL A CA 1
ATOM 3132 C C . VAL A 1 389 ? -13.492 42.531 20.297 1 96.44 389 VAL A C 1
ATOM 3134 O O . VAL A 1 389 ? -14.203 42.031 21.188 1 96.44 389 VAL A O 1
ATOM 3137 N N . ASP A 1 390 ? -13.914 43.156 19.25 1 95.62 390 ASP A N 1
ATOM 3138 C CA . ASP A 1 390 ? -15.352 43.25 19.016 1 95.62 390 ASP A CA 1
ATOM 3139 C C . ASP A 1 390 ? -15.977 41.875 18.812 1 95.62 390 ASP A C 1
ATOM 3141 O O . ASP A 1 390 ? -17.109 41.625 19.234 1 95.62 390 ASP A O 1
ATOM 3145 N N . THR A 1 391 ? -15.297 41 18.234 1 95.12 391 THR A N 1
ATOM 3146 C CA . THR A 1 391 ? -15.789 39.656 17.922 1 95.12 391 THR A CA 1
ATOM 3147 C C . THR A 1 391 ? -15.844 38.812 19.188 1 95.12 391 THR A C 1
ATOM 3149 O O . THR A 1 391 ? -16.828 38.094 19.422 1 95.12 391 THR A O 1
ATOM 3152 N N . ILE A 1 392 ? -14.82 38.875 20 1 94.25 392 ILE A N 1
ATOM 3153 C CA . ILE A 1 392 ? -14.734 37.969 21.156 1 94.25 392 ILE A CA 1
ATOM 3154 C C . ILE A 1 392 ? -15.562 38.531 22.312 1 94.25 392 ILE A C 1
ATOM 3156 O O . ILE A 1 392 ? -16.031 37.781 23.156 1 94.25 392 ILE A O 1
ATOM 3160 N N . TYR A 1 393 ? -15.672 39.875 22.359 1 93.81 393 TYR A N 1
ATOM 3161 C CA . TYR A 1 393 ? -16.484 40.5 23.375 1 93.81 393 TYR A CA 1
ATOM 3162 C C . TYR A 1 393 ? -17.594 41.344 22.75 1 93.81 393 TYR A C 1
ATOM 3164 O O . TYR A 1 393 ? -17.641 42.562 22.969 1 93.81 393 TYR A O 1
ATOM 3172 N N . PRO A 1 394 ? -18.531 40.781 22.156 1 90.12 394 PRO A N 1
ATOM 3173 C CA . PRO A 1 394 ? -19.5 41.531 21.359 1 90.12 394 PRO A CA 1
ATOM 3174 C C . PRO A 1 394 ? -20.406 42.406 22.219 1 90.12 394 PRO A C 1
ATOM 3176 O O . PRO A 1 394 ? -20.859 43.469 21.766 1 90.12 394 PRO A O 1
ATOM 3179 N N . VAL A 1 395 ? -20.688 42.125 23.422 1 90.75 395 VAL A N 1
ATOM 3180 C CA . VAL A 1 395 ? -21.688 42.844 24.219 1 90.75 395 VAL A CA 1
ATOM 3181 C C . VAL A 1 395 ? -21 43.719 25.266 1 90.75 395 VAL A C 1
ATOM 3183 O O . VAL A 1 395 ? -21.594 44.656 25.797 1 90.75 395 VAL A O 1
ATOM 3186 N N . ASP A 1 396 ? -19.766 43.469 25.516 1 94.06 396 ASP A N 1
ATOM 3187 C CA . ASP A 1 396 ? -19.062 44.156 26.594 1 94.06 396 ASP A CA 1
ATOM 3188 C C . ASP A 1 396 ? -18.219 45.312 26.047 1 94.06 396 ASP A C 1
ATOM 3190 O O . ASP A 1 396 ? -17 45.25 25.984 1 94.06 396 ASP A O 1
ATOM 3194 N N . HIS A 1 397 ? -18.781 46.438 25.844 1 94.06 397 HIS A N 1
ATOM 3195 C CA . HIS A 1 397 ? -18.141 47.594 25.266 1 94.06 397 HIS A CA 1
ATOM 3196 C C . HIS A 1 397 ? -17.125 48.219 26.219 1 94.06 397 HIS A C 1
ATOM 3198 O O . HIS A 1 397 ? -16.109 48.781 25.781 1 94.06 397 HIS A O 1
ATOM 3204 N N . SER A 1 398 ? -17.422 48.094 27.453 1 95.94 398 SER A N 1
ATOM 3205 C CA . SER A 1 398 ? -16.484 48.594 28.453 1 95.94 398 SER A CA 1
ATOM 3206 C C . SER A 1 398 ? -15.164 47.844 28.406 1 95.94 398 SER A C 1
ATOM 3208 O O . SER A 1 398 ? -14.094 48.469 28.438 1 95.94 398 SER A O 1
ATOM 3210 N N . LEU A 1 399 ? -15.32 46.625 28.312 1 95.69 399 LEU A N 1
ATOM 3211 C CA . LEU A 1 399 ? -14.117 45.781 28.234 1 95.69 399 LEU A CA 1
ATOM 3212 C C . LEU A 1 399 ? -13.367 46.031 26.938 1 95.69 399 LEU A C 1
ATOM 3214 O O . LEU A 1 399 ? -12.133 46.062 26.922 1 95.69 399 LEU A O 1
ATOM 3218 N N . GLN A 1 400 ? -14.086 46.188 25.875 1 96 400 GLN A N 1
ATOM 3219 C CA . GLN A 1 400 ? -13.484 46.5 24.578 1 96 400 GLN A CA 1
ATOM 3220 C C . GLN A 1 400 ? -12.633 47.75 24.656 1 96 400 GLN A C 1
ATOM 3222 O O . GLN A 1 400 ? -11.477 47.75 24.234 1 96 400 GLN A O 1
ATOM 3227 N N . ASN A 1 401 ? -13.25 48.75 25.203 1 95.88 401 ASN A N 1
ATOM 3228 C CA . ASN A 1 401 ? -12.578 50.031 25.312 1 95.88 401 ASN A CA 1
ATOM 3229 C C . ASN A 1 401 ? -11.352 49.969 26.219 1 95.88 401 ASN A C 1
ATOM 3231 O O . ASN A 1 401 ? -10.32 50.594 25.938 1 95.88 401 ASN A O 1
ATOM 3235 N N . HIS A 1 402 ? -11.562 49.25 27.266 1 97.06 402 HIS A N 1
ATOM 3236 C CA . HIS A 1 402 ? -10.445 49.094 28.203 1 97.06 402 HIS A CA 1
ATOM 3237 C C . HIS A 1 402 ? -9.25 48.438 27.516 1 97.06 402 HIS A C 1
ATOM 3239 O O . HIS A 1 402 ? -8.117 48.875 27.688 1 97.06 402 HIS A O 1
ATOM 3245 N N . ILE A 1 403 ? -9.484 47.406 26.75 1 97 403 ILE A N 1
ATOM 3246 C CA . ILE A 1 403 ? -8.422 46.688 26.078 1 97 403 ILE A CA 1
ATOM 3247 C C . ILE A 1 403 ? -7.754 47.562 25.031 1 97 403 ILE A C 1
ATOM 3249 O O . ILE A 1 403 ? -6.523 47.656 24.969 1 97 403 ILE A O 1
ATOM 3253 N N . VAL A 1 404 ? -8.5 48.281 24.219 1 96.31 404 VAL A N 1
ATOM 3254 C CA . VAL A 1 404 ? -8.008 49.031 23.062 1 96.31 404 VAL A CA 1
ATOM 3255 C C . VAL A 1 404 ? -7.414 50.344 23.5 1 96.31 404 VAL A C 1
ATOM 3257 O O . VAL A 1 404 ? -6.383 50.781 22.984 1 96.31 404 VAL A O 1
ATOM 3260 N N . MET A 1 405 ? -7.906 50.969 24.547 1 96.19 405 MET A N 1
ATOM 3261 C CA . MET A 1 405 ? -7.531 52.344 24.875 1 96.19 405 MET A CA 1
ATOM 3262 C C . MET A 1 405 ? -6.562 52.375 26.062 1 96.19 405 MET A C 1
ATOM 3264 O O . MET A 1 405 ? -5.848 53.375 26.25 1 96.19 405 MET A O 1
ATOM 3268 N N . VAL A 1 406 ? -6.625 51.375 26.797 1 96.5 406 VAL A N 1
ATOM 3269 C CA . VAL A 1 406 ? -5.828 51.406 28.016 1 96.5 406 VAL A CA 1
ATOM 3270 C C . VAL A 1 406 ? -4.684 50.406 27.922 1 96.5 406 VAL A C 1
ATOM 3272 O O . VAL A 1 406 ? -3.51 50.781 28 1 96.5 406 VAL A O 1
ATOM 3275 N N . GLU A 1 407 ? -5.047 49.188 27.672 1 97.31 407 GLU A N 1
ATOM 3276 C CA . GLU A 1 407 ? -4.035 48.156 27.75 1 97.31 407 GLU A CA 1
ATOM 3277 C C . GLU A 1 407 ? -3.174 48.125 26.5 1 97.31 407 GLU A C 1
ATOM 3279 O O . GLU A 1 407 ? -1.954 47.938 26.578 1 97.31 407 GLU A O 1
ATOM 3284 N N . LEU A 1 408 ? -3.764 48.219 25.312 1 96.69 408 LEU A N 1
ATOM 3285 C CA . LEU A 1 408 ? -3.041 48.094 24.047 1 96.69 408 LEU A CA 1
ATOM 3286 C C . LEU A 1 408 ? -1.947 49.156 23.953 1 96.69 408 LEU A C 1
ATOM 3288 O O . LEU A 1 408 ? -0.817 48.875 23.562 1 96.69 408 LEU A O 1
ATOM 3292 N N . PRO A 1 409 ? -2.16 50.406 24.328 1 96 409 PRO A N 1
ATOM 3293 C CA . PRO A 1 409 ? -1.11 51.406 24.25 1 96 409 PRO A CA 1
ATOM 3294 C C . PRO A 1 409 ? 0.069 51.094 25.172 1 96 409 PRO A C 1
ATOM 3296 O O . PRO A 1 409 ? 1.211 51.438 24.859 1 96 409 PRO A O 1
ATOM 3299 N N . VAL A 1 410 ? -0.238 50.469 26.281 1 97 410 VAL A N 1
ATOM 3300 C CA . VAL A 1 410 ? 0.821 50.094 27.219 1 97 410 VAL A CA 1
ATOM 3301 C C . VAL A 1 410 ? 1.78 49.125 26.547 1 97 410 VAL A C 1
ATOM 3303 O O . VAL A 1 410 ? 3 49.25 26.656 1 97 410 VAL A O 1
ATOM 3306 N N . TYR A 1 411 ? 1.25 48.188 25.859 1 97.12 411 TYR A N 1
ATOM 3307 C CA . TYR A 1 411 ? 2.033 47.188 25.141 1 97.12 411 TYR A CA 1
ATOM 3308 C C . TYR A 1 411 ? 2.754 47.844 23.953 1 97.12 411 TYR A C 1
ATOM 3310 O O . TYR A 1 411 ? 3.961 47.656 23.781 1 97.12 411 TYR A O 1
ATOM 3318 N N . MET A 1 412 ? 1.999 48.594 23.141 1 96.06 412 MET A N 1
ATOM 3319 C CA . MET A 1 412 ? 2.553 49.188 21.922 1 96.06 412 MET A CA 1
ATOM 3320 C C . MET A 1 412 ? 3.654 50.188 22.25 1 96.06 412 MET A C 1
ATOM 3322 O O . MET A 1 412 ? 4.613 50.344 21.5 1 96.06 412 MET A O 1
ATOM 3326 N N . GLY A 1 413 ? 3.504 50.781 23.422 1 94.25 413 GLY A N 1
ATOM 3327 C CA . GLY A 1 413 ? 4.453 51.781 23.828 1 94.25 413 GLY A CA 1
ATOM 3328 C C . GLY A 1 413 ? 5.59 51.25 24.672 1 94.25 413 GLY A C 1
ATOM 3329 O O . GLY A 1 413 ? 6.422 52 25.172 1 94.25 413 GLY A O 1
ATOM 3330 N N . LYS A 1 414 ? 5.703 49.969 24.891 1 94.81 414 LYS A N 1
ATOM 3331 C CA . LYS A 1 414 ? 6.719 49.344 25.703 1 94.81 414 LYS A CA 1
ATOM 3332 C C . LYS A 1 414 ? 6.758 49.906 27.109 1 94.81 414 LYS A C 1
ATOM 3334 O O . LYS A 1 414 ? 7.816 50.312 27.594 1 94.81 414 LYS A O 1
ATOM 3339 N N . GLN A 1 415 ? 5.602 49.969 27.656 1 94.94 415 GLN A N 1
ATOM 3340 C CA . GLN A 1 415 ? 5.516 50.562 28.984 1 94.94 415 GLN A CA 1
ATOM 3341 C C . GLN A 1 415 ? 5.445 49.5 30.062 1 94.94 415 GLN A C 1
ATOM 3343 O O . GLN A 1 415 ? 5.203 48.312 29.781 1 94.94 415 GLN A O 1
ATOM 3348 N N . GLU A 1 416 ? 5.762 49.938 31.328 1 94.19 416 GLU A N 1
ATOM 3349 C CA . GLU A 1 416 ? 5.691 49.062 32.5 1 94.19 416 GLU A CA 1
ATOM 3350 C C . GLU A 1 416 ? 6.625 47.875 32.375 1 94.19 416 GLU A C 1
ATOM 3352 O O . GLU A 1 416 ? 7.801 48.031 32.031 1 94.19 416 GLU A O 1
ATOM 3357 N N . LYS A 1 417 ? 6.105 46.656 32.469 1 94.06 417 LYS A N 1
ATOM 3358 C CA . LYS A 1 417 ? 6.953 45.469 32.469 1 94.06 417 LYS A CA 1
ATOM 3359 C C . LYS A 1 417 ? 7.504 45.219 31.078 1 94.06 417 LYS A C 1
ATOM 3361 O O . LYS A 1 417 ? 8.523 44.531 30.922 1 94.06 417 LYS A O 1
ATOM 3366 N N . PHE A 1 418 ? 6.93 45.719 30.047 1 95.94 418 PHE A N 1
ATOM 3367 C CA . PHE A 1 418 ? 7.352 45.531 28.656 1 95.94 418 PHE A CA 1
ATOM 3368 C C . PHE A 1 418 ? 8.625 46.281 28.359 1 95.94 418 PHE A C 1
ATOM 3370 O O . PHE A 1 418 ? 9.305 46.031 27.375 1 95.94 418 PHE A O 1
ATOM 3377 N N . SER A 1 419 ? 8.922 47.312 29.188 1 94 419 SER A N 1
ATOM 3378 C CA . SER A 1 419 ? 10.078 48.188 28.969 1 94 419 SER A CA 1
ATOM 3379 C C . SER A 1 419 ? 11.359 47.531 29.484 1 94 419 SER A C 1
ATOM 3381 O O . SER A 1 419 ? 12.461 48 29.172 1 94 419 SER A O 1
ATOM 3383 N N . ARG A 1 420 ? 11.164 46.531 30.266 1 95.12 420 ARG A N 1
ATOM 3384 C CA . ARG A 1 420 ? 12.328 45.844 30.844 1 95.12 420 ARG A CA 1
ATOM 3385 C C . ARG A 1 420 ? 13.25 45.312 29.766 1 95.12 420 ARG A C 1
ATOM 3387 O O . ARG A 1 420 ? 12.781 44.812 28.734 1 95.12 420 ARG A O 1
ATOM 3394 N N . GLU A 1 421 ? 14.508 45.406 30.031 1 94.56 421 GLU A N 1
ATOM 3395 C CA . GLU A 1 421 ? 15.508 44.969 29.062 1 94.56 421 GLU A CA 1
ATOM 3396 C C . GLU A 1 421 ? 15.375 43.469 28.766 1 94.56 4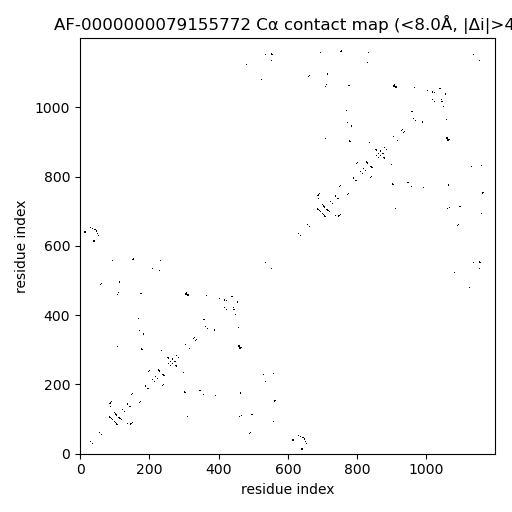21 GLU A C 1
ATOM 3398 O O . GLU A 1 421 ? 15.555 43.031 27.625 1 94.56 421 GLU A O 1
ATOM 3403 N N . ILE A 1 422 ? 15.055 42.719 29.734 1 94.62 422 ILE A N 1
ATOM 3404 C CA . ILE A 1 422 ? 14.93 41.281 29.578 1 94.62 422 ILE A CA 1
ATOM 3405 C C . ILE A 1 422 ? 13.75 40.969 28.672 1 94.62 422 ILE A C 1
ATOM 3407 O O . ILE A 1 422 ? 13.789 40 27.906 1 94.62 422 ILE A O 1
ATOM 3411 N N . ALA A 1 423 ? 12.742 41.656 28.75 1 95.56 423 ALA A N 1
ATOM 3412 C CA . ALA A 1 423 ? 11.57 41.469 27.891 1 95.56 423 ALA A CA 1
ATOM 3413 C C . ALA A 1 423 ? 11.891 41.812 26.438 1 95.56 423 ALA A C 1
ATOM 3415 O O . ALA A 1 423 ? 11.508 41.062 25.531 1 95.56 423 ALA A O 1
ATOM 3416 N N . ILE A 1 424 ? 12.586 42.875 26.281 1 94.81 424 ILE A N 1
ATOM 3417 C CA . ILE A 1 424 ? 12.922 43.344 24.938 1 94.81 424 ILE A CA 1
ATOM 3418 C C . ILE A 1 424 ? 13.922 42.375 24.297 1 94.81 424 ILE A C 1
ATOM 3420 O O . ILE A 1 424 ? 13.758 42 23.141 1 94.81 424 ILE A O 1
ATOM 3424 N N . LYS A 1 425 ? 14.906 41.938 25 1 93.88 425 LYS A N 1
ATOM 3425 C CA . LYS A 1 425 ? 15.914 41 24.5 1 93.88 425 LYS A CA 1
ATOM 3426 C C . LYS A 1 425 ? 15.32 39.625 24.266 1 93.88 425 LYS A C 1
ATOM 3428 O O . LYS A 1 425 ? 15.758 38.875 23.375 1 93.88 425 LYS A O 1
ATOM 3433 N N . GLY A 1 426 ? 14.312 39.344 25.047 1 93.06 426 GLY A N 1
ATOM 3434 C CA . GLY A 1 426 ? 13.703 38.031 25 1 93.06 426 GLY A CA 1
ATOM 3435 C C . GLY A 1 426 ? 12.945 37.781 23.703 1 93.06 426 GLY A C 1
ATOM 3436 O O . GLY A 1 426 ? 12.711 36.625 23.328 1 93.06 426 GLY A O 1
ATOM 3437 N N . CYS A 1 427 ? 12.586 38.781 23 1 94.62 427 CYS A N 1
ATOM 3438 C CA . CYS A 1 427 ? 11.797 38.594 21.781 1 94.62 427 CYS A CA 1
ATOM 3439 C C . CYS A 1 427 ? 12.578 39.031 20.547 1 94.62 427 CYS A C 1
ATOM 3441 O O . CYS A 1 427 ? 12.016 39.188 19.469 1 94.62 427 CYS A O 1
ATOM 3443 N N . GLU A 1 428 ? 13.852 39.188 20.641 1 92.81 428 GLU A N 1
ATOM 3444 C CA . GLU A 1 428 ? 14.688 39.719 19.578 1 92.81 428 GLU A CA 1
ATOM 3445 C C . GLU A 1 428 ? 14.992 38.656 18.516 1 92.81 428 GLU A C 1
ATOM 3447 O O . GLU A 1 428 ? 15.164 38.969 17.344 1 92.81 428 GLU A O 1
ATOM 3452 N N . VAL A 1 429 ? 15.062 37.469 19.031 1 91.81 429 VAL A N 1
ATOM 3453 C CA . VAL A 1 429 ? 15.445 36.406 18.109 1 91.81 429 VAL A CA 1
ATOM 3454 C C . VAL A 1 429 ? 14.359 35.344 18.094 1 91.81 429 VAL A C 1
ATOM 3456 O O . VAL A 1 429 ? 13.828 34.969 19.141 1 91.81 429 VAL A O 1
ATOM 3459 N N . ASN A 1 430 ? 14.016 35 16.891 1 89.44 430 ASN A N 1
ATOM 3460 C CA . ASN A 1 430 ? 13.039 33.938 16.719 1 89.44 430 ASN A CA 1
ATOM 3461 C C . ASN A 1 430 ? 13.719 32.562 16.547 1 89.44 430 ASN A C 1
ATOM 3463 O O . ASN A 1 430 ? 13.766 32.031 15.438 1 89.44 430 ASN A O 1
ATOM 3467 N N . ASN A 1 431 ? 14.211 32 17.609 1 83.94 431 ASN A N 1
ATOM 3468 C CA . ASN A 1 431 ? 14.789 30.672 17.578 1 83.94 431 ASN A CA 1
ATOM 3469 C C . ASN A 1 431 ? 13.781 29.609 18.031 1 83.94 431 ASN A C 1
ATOM 3471 O O . ASN A 1 431 ? 12.617 29.922 18.266 1 83.94 431 ASN A O 1
ATOM 3475 N N . ASP A 1 432 ? 14.102 28.438 18.094 1 79 432 ASP A N 1
ATOM 3476 C CA . ASP A 1 432 ? 13.211 27.328 18.422 1 79 432 ASP A CA 1
ATOM 3477 C C . ASP A 1 432 ? 12.695 27.438 19.859 1 79 432 ASP A C 1
ATOM 3479 O O . ASP A 1 432 ? 11.641 26.891 20.172 1 79 432 ASP A O 1
ATOM 3483 N N . LYS A 1 433 ? 13.32 28.219 20.625 1 82 433 LYS A N 1
ATOM 3484 C CA . LYS A 1 433 ? 12.969 28.328 22.031 1 82 433 LYS A CA 1
ATOM 3485 C C . LYS A 1 433 ? 12.031 29.5 22.281 1 82 433 LYS A C 1
ATOM 3487 O O . LYS A 1 433 ? 11.359 29.547 23.312 1 82 433 LYS A O 1
ATOM 3492 N N . PHE A 1 434 ? 12.008 30.391 21.391 1 91.69 434 PHE A N 1
ATOM 3493 C CA . PHE A 1 434 ? 11.172 31.578 21.609 1 91.69 434 PHE A CA 1
ATOM 3494 C C . PHE A 1 434 ? 9.703 31.234 21.422 1 91.69 434 PHE A C 1
ATOM 3496 O O . PHE A 1 434 ? 9.297 30.734 20.375 1 91.69 434 PHE A O 1
ATOM 3503 N N . ASP A 1 435 ? 8.945 31.531 22.438 1 93 435 ASP A N 1
ATOM 3504 C CA . ASP A 1 435 ? 7.5 31.344 22.453 1 93 435 ASP A CA 1
ATOM 3505 C C . ASP A 1 435 ? 6.789 32.625 22.859 1 93 435 ASP A C 1
ATOM 3507 O O . ASP A 1 435 ? 6.832 33.031 24.031 1 93 435 ASP A O 1
ATOM 3511 N N . PRO A 1 436 ? 6.145 33.188 21.859 1 96.19 436 PRO A N 1
ATOM 3512 C CA . PRO A 1 436 ? 5.512 34.469 22.172 1 96.19 436 PRO A CA 1
ATOM 3513 C C . PRO A 1 436 ? 4.426 34.344 23.234 1 96.19 436 PRO A C 1
ATOM 3515 O O . PRO A 1 436 ? 4.191 35.312 23.984 1 96.19 436 PRO A O 1
ATOM 3518 N N . ALA A 1 437 ? 3.727 33.25 23.297 1 94.94 437 ALA A N 1
ATOM 3519 C CA . ALA A 1 437 ? 2.721 33.062 24.344 1 94.94 437 ALA A CA 1
ATOM 3520 C C . ALA A 1 437 ? 3.359 33.062 25.734 1 94.94 437 ALA A C 1
ATOM 3522 O O . ALA A 1 437 ? 2.854 33.688 26.656 1 94.94 437 ALA A O 1
ATOM 3523 N N . ASN A 1 438 ? 4.441 32.375 25.859 1 93.94 438 ASN A N 1
ATOM 3524 C CA . ASN A 1 438 ? 5.168 32.344 27.109 1 93.94 438 ASN A CA 1
ATOM 3525 C C . ASN A 1 438 ? 5.715 33.75 27.469 1 93.94 438 ASN A C 1
ATOM 3527 O O . ASN A 1 438 ? 5.781 34.094 28.641 1 93.94 438 ASN A O 1
ATOM 3531 N N . TRP A 1 439 ? 6.184 34.438 26.453 1 96.62 439 TRP A N 1
ATOM 3532 C CA . TRP A 1 439 ? 6.652 35.812 26.656 1 96.62 439 TRP A CA 1
ATOM 3533 C C . TRP A 1 439 ? 5.562 36.656 27.281 1 96.62 439 TRP A C 1
ATOM 3535 O O . TRP A 1 439 ? 5.82 37.406 28.219 1 96.62 439 TRP A O 1
ATOM 3545 N N . TRP A 1 440 ? 4.355 36.594 26.828 1 96.94 440 TRP A N 1
ATOM 3546 C CA . TRP A 1 440 ? 3.225 37.344 27.344 1 96.94 440 TRP A CA 1
ATOM 3547 C C . TRP A 1 440 ? 2.895 36.938 28.766 1 96.94 440 TRP A C 1
ATOM 3549 O O . TRP A 1 440 ? 2.525 37.781 29.594 1 96.94 440 TRP A O 1
ATOM 3559 N N . VAL A 1 441 ? 2.975 35.656 29.031 1 94.88 441 VAL A N 1
ATOM 3560 C CA . VAL A 1 441 ? 2.715 35.156 30.391 1 94.88 441 VAL A CA 1
ATOM 3561 C C . VAL A 1 441 ? 3.736 35.75 31.359 1 94.88 441 VAL A C 1
ATOM 3563 O O . VAL A 1 441 ? 3.393 36.125 32.469 1 94.88 441 VAL A O 1
ATOM 3566 N N . ALA A 1 442 ? 4.898 35.938 30.922 1 95.81 442 ALA A N 1
ATOM 3567 C CA . ALA A 1 442 ? 5.996 36.375 31.766 1 95.81 442 ALA A CA 1
ATOM 3568 C C . ALA A 1 442 ? 5.938 37.906 31.969 1 95.81 442 ALA A C 1
ATOM 3570 O O . ALA A 1 442 ? 6.191 38.375 33.062 1 95.81 442 ALA A O 1
ATOM 3571 N N . TYR A 1 443 ? 5.57 38.625 30.938 1 96.25 443 TYR A N 1
ATOM 3572 C CA . TYR A 1 443 ? 5.805 40.062 31.016 1 96.25 443 TYR A CA 1
ATOM 3573 C C . TYR A 1 443 ? 4.508 40.844 30.828 1 96.25 443 TYR A C 1
ATOM 3575 O O . TYR A 1 443 ? 4.48 42.062 30.984 1 96.25 443 TYR A O 1
ATOM 3583 N N . GLY A 1 444 ? 3.354 40.188 30.562 1 95.56 444 GLY A N 1
ATOM 3584 C CA . GLY A 1 444 ? 2.113 40.875 30.234 1 95.56 444 GLY A CA 1
ATOM 3585 C C . GLY A 1 444 ? 1.228 41.125 31.438 1 95.56 444 GLY A C 1
ATOM 3586 O O . GLY A 1 444 ? 0.035 41.375 31.297 1 95.56 444 GLY A O 1
ATOM 3587 N N . ALA A 1 445 ? 1.713 41.125 32.625 1 94.44 445 ALA A N 1
ATOM 3588 C CA . ALA A 1 445 ? 0.914 41.219 33.844 1 94.44 445 ALA A CA 1
ATOM 3589 C C . ALA A 1 445 ? 0.225 42.562 33.969 1 94.44 445 ALA A C 1
ATOM 3591 O O . ALA A 1 445 ? -0.858 42.688 34.531 1 94.44 445 ALA A O 1
ATOM 3592 N N . SER A 1 446 ? 0.813 43.625 33.469 1 94.44 446 SER A N 1
ATOM 3593 C CA . SER A 1 446 ? 0.263 44.969 33.531 1 94.44 446 SER A CA 1
ATOM 3594 C C . SER A 1 446 ? -0.949 45.125 32.625 1 94.44 446 SER A C 1
ATOM 3596 O O . SER A 1 446 ? -1.698 46.094 32.719 1 94.44 446 SER A O 1
ATOM 3598 N N . THR A 1 447 ? -1.117 44.25 31.703 1 97.38 447 THR A N 1
ATOM 3599 C CA . THR A 1 447 ? -2.236 44.219 30.766 1 97.38 447 THR A CA 1
ATOM 3600 C C . THR A 1 447 ? -2.957 42.875 30.797 1 97.38 447 THR A C 1
ATOM 3602 O O . THR A 1 447 ? -2.889 42.125 29.844 1 97.38 447 THR A O 1
ATOM 3605 N N . PRO A 1 448 ? -3.756 42.625 31.828 1 96.25 448 PRO A N 1
ATOM 3606 C CA . PRO A 1 448 ? -4.285 41.281 32.094 1 96.25 448 PRO A CA 1
ATOM 3607 C C . PRO A 1 448 ? -5.219 40.812 30.984 1 96.25 448 PRO A C 1
ATOM 3609 O O . PRO A 1 448 ? -5.18 39.625 30.609 1 96.25 448 PRO A O 1
ATOM 3612 N N . GLN A 1 449 ? -6.078 41.656 30.5 1 96.06 449 GLN A N 1
ATOM 3613 C CA . GLN A 1 449 ? -7.016 41.219 29.469 1 96.06 449 GLN A CA 1
ATOM 3614 C C . GLN A 1 449 ? -6.301 40.969 28.141 1 96.06 449 GLN A C 1
ATOM 3616 O O . GLN A 1 449 ? -6.586 40 27.453 1 96.06 449 GLN A O 1
ATOM 3621 N N . LEU A 1 450 ? -5.41 41.875 27.812 1 96.88 450 LEU A N 1
ATOM 3622 C CA . LEU A 1 450 ? -4.625 41.719 26.594 1 96.88 450 LEU A CA 1
ATOM 3623 C C . LEU A 1 450 ? -3.725 40.5 26.672 1 96.88 450 LEU A C 1
ATOM 3625 O O . LEU A 1 450 ? -3.514 39.812 25.672 1 96.88 450 LEU A O 1
ATOM 3629 N N . ARG A 1 451 ? -3.195 40.25 27.844 1 96.88 451 ARG A N 1
ATOM 3630 C CA . ARG A 1 451 ? -2.363 39.094 28.094 1 96.88 451 ARG A CA 1
ATOM 3631 C C . ARG A 1 451 ? -3.139 37.781 27.828 1 96.88 451 ARG A C 1
ATOM 3633 O O . ARG A 1 451 ? -2.621 36.875 27.188 1 96.88 451 ARG A O 1
ATOM 3640 N N . LYS A 1 452 ? -4.344 37.75 28.312 1 94.94 452 LYS A N 1
ATOM 3641 C CA . LYS A 1 452 ? -5.199 36.594 28.109 1 94.94 452 LYS A CA 1
ATOM 3642 C C . LYS A 1 452 ? -5.457 36.344 26.625 1 94.94 452 LYS A C 1
ATOM 3644 O O . LYS A 1 452 ? -5.352 35.219 26.141 1 94.94 452 LYS A O 1
ATOM 3649 N N . ILE A 1 453 ? -5.727 37.406 25.922 1 95.88 453 ILE A N 1
ATOM 3650 C CA . ILE A 1 453 ? -6.012 37.312 24.484 1 95.88 453 ILE A CA 1
ATOM 3651 C C . ILE A 1 453 ? -4.766 36.875 23.734 1 95.88 453 ILE A C 1
ATOM 3653 O O . ILE A 1 453 ? -4.828 35.938 22.922 1 95.88 453 ILE A O 1
ATOM 3657 N N . ALA A 1 454 ? -3.627 37.5 24.016 1 97.56 454 ALA A N 1
ATOM 3658 C CA . ALA A 1 454 ? -2.375 37.219 23.328 1 97.56 454 ALA A CA 1
ATOM 3659 C C . ALA A 1 454 ? -1.941 35.781 23.531 1 97.56 454 ALA A C 1
ATOM 3661 O O . ALA A 1 454 ? -1.529 35.094 22.594 1 97.56 454 ALA A O 1
ATOM 3662 N N . THR A 1 455 ? -2.049 35.312 24.75 1 96.12 455 THR A N 1
ATOM 3663 C CA . THR A 1 455 ? -1.636 33.938 25.078 1 96.12 455 THR A CA 1
ATOM 3664 C C . THR A 1 455 ? -2.482 32.938 24.312 1 96.12 455 THR A C 1
ATOM 3666 O O . THR A 1 455 ? -1.957 31.953 23.781 1 96.12 455 THR A O 1
ATOM 3669 N N . ARG A 1 456 ? -3.713 33.188 24.188 1 95.56 456 ARG A N 1
ATOM 3670 C CA . ARG A 1 456 ? -4.629 32.25 23.516 1 95.56 456 ARG A CA 1
ATOM 3671 C C . ARG A 1 456 ? -4.379 32.25 22.016 1 95.56 456 ARG A C 1
ATOM 3673 O O . ARG A 1 456 ? -4.273 31.172 21.406 1 95.56 456 ARG A O 1
ATOM 3680 N N . ILE A 1 457 ? -4.234 33.406 21.438 1 96.38 457 ILE A N 1
ATOM 3681 C CA . ILE A 1 457 ? -4.148 33.5 19.984 1 96.38 457 ILE A CA 1
ATOM 3682 C C . ILE A 1 457 ? -2.768 33.031 19.531 1 96.38 457 ILE A C 1
ATOM 3684 O O . ILE A 1 457 ? -2.641 32.406 18.469 1 96.38 457 ILE A O 1
ATOM 3688 N N . LEU A 1 458 ? -1.71 33.344 20.312 1 97.19 458 LEU A N 1
ATOM 3689 C CA . LEU A 1 458 ? -0.341 33 19.922 1 97.19 458 LEU A CA 1
ATOM 3690 C C . LEU A 1 458 ? -0.032 31.547 20.172 1 97.19 458 LEU A C 1
ATOM 3692 O O . LEU A 1 458 ? 1.021 31.047 19.766 1 97.19 458 LEU A O 1
ATOM 3696 N N . SER A 1 459 ? -0.993 30.828 20.766 1 95.06 459 SER A N 1
ATOM 3697 C CA . SER A 1 459 ? -0.839 29.406 21.031 1 95.06 459 SER A CA 1
ATOM 3698 C C . SER A 1 459 ? -1.527 28.562 19.953 1 95.06 459 SER A C 1
ATOM 3700 O O . SER A 1 459 ? -1.58 27.344 20.047 1 95.06 459 SER A O 1
ATOM 3702 N N . LEU A 1 460 ? -1.959 29.172 18.906 1 95.38 460 LEU A N 1
ATOM 3703 C CA . LEU A 1 460 ? -2.764 28.484 17.906 1 95.38 460 LEU A CA 1
ATOM 3704 C C . LEU A 1 460 ? -1.905 28.062 16.719 1 95.38 460 LEU A C 1
ATOM 3706 O O . LEU A 1 460 ? -0.915 28.719 16.391 1 95.38 460 LEU A O 1
ATOM 3710 N N . THR A 1 461 ? -2.305 26.969 16.094 1 93.25 461 THR A N 1
ATOM 3711 C CA . THR A 1 461 ? -1.732 26.531 14.82 1 93.25 461 THR A CA 1
ATOM 3712 C C . THR A 1 461 ? -2.432 27.219 13.648 1 93.25 461 THR A C 1
ATOM 3714 O O . THR A 1 461 ? -3.498 27.812 13.82 1 93.25 461 THR A O 1
ATOM 3717 N N . THR A 1 462 ? -1.789 27.219 12.555 1 94.81 462 THR A N 1
ATOM 3718 C CA . THR A 1 462 ? -2.422 27.75 11.352 1 94.81 462 THR A CA 1
ATOM 3719 C C . THR A 1 462 ? -2.619 26.641 10.32 1 94.81 462 THR A C 1
ATOM 3721 O O . THR A 1 462 ? -3.125 26.891 9.219 1 94.81 462 THR A O 1
ATOM 3724 N N . SER A 1 463 ? -2.195 25.469 10.656 1 89.62 463 SER A N 1
ATOM 3725 C CA . SER A 1 463 ? -2.232 24.391 9.68 1 89.62 463 SER A CA 1
ATOM 3726 C C . SER A 1 463 ? -2.982 23.188 10.219 1 89.62 463 SER A C 1
ATOM 3728 O O . SER A 1 463 ? -2.932 22.891 11.414 1 89.62 463 SER A O 1
ATOM 3730 N N . SER A 1 464 ? -3.676 22.5 9.344 1 83.06 464 SER A N 1
ATOM 3731 C CA . SER A 1 464 ? -4.355 21.25 9.703 1 83.06 464 SER A CA 1
ATOM 3732 C C . SER A 1 464 ? -3.506 20.031 9.352 1 83.06 464 SER A C 1
ATOM 3734 O O . SER A 1 464 ? -4 18.906 9.352 1 83.06 464 SER A O 1
ATOM 3736 N N . SER A 1 465 ? -2.242 20.203 9.008 1 74.31 465 SER A N 1
ATOM 3737 C CA . SER A 1 465 ? -1.353 19.141 8.562 1 74.31 465 SER A CA 1
ATOM 3738 C C . SER A 1 465 ? -1.161 18.094 9.641 1 74.31 465 SER A C 1
ATOM 3740 O O . SER A 1 465 ? -0.895 16.922 9.336 1 74.31 465 SER A O 1
ATOM 3742 N N . GLY A 1 466 ? -1.262 18.516 10.867 1 70.5 466 GLY A N 1
ATOM 3743 C CA . GLY A 1 466 ? -1.139 17.562 11.961 1 70.5 466 GLY A CA 1
ATOM 3744 C C . GLY A 1 466 ? -2.148 16.438 11.875 1 70.5 466 GLY A C 1
ATOM 3745 O O . GLY A 1 466 ? -1.881 15.32 12.336 1 70.5 466 GLY A O 1
ATOM 3746 N N . CYS A 1 467 ? -3.275 16.734 11.266 1 70.25 467 CYS A N 1
ATOM 3747 C CA . CYS A 1 467 ? -4.301 15.711 11.078 1 70.25 467 CYS A CA 1
ATOM 3748 C C . CYS A 1 467 ? -3.906 14.742 9.977 1 70.25 467 CYS A C 1
ATOM 3750 O O . CYS A 1 467 ? -4.242 13.555 10.039 1 70.25 467 CYS A O 1
ATOM 3752 N N . GLU A 1 468 ? -3.148 15.195 8.961 1 63.56 468 GLU A N 1
ATOM 3753 C CA . GLU A 1 468 ? -2.805 14.414 7.777 1 63.56 468 GLU A CA 1
ATOM 3754 C C . GLU A 1 468 ? -1.657 13.445 8.062 1 63.56 468 GLU A C 1
ATOM 3756 O O . GLU A 1 468 ? -1.589 12.359 7.484 1 63.56 468 GLU A O 1
ATOM 3761 N N . ARG A 1 469 ? -0.669 13.883 8.805 1 58.38 469 ARG A N 1
ATOM 3762 C CA . ARG A 1 469 ? 0.529 13.102 9.086 1 58.38 469 ARG A CA 1
ATOM 3763 C C . ARG A 1 469 ? 0.168 11.75 9.703 1 58.38 469 ARG A C 1
ATOM 3765 O O . ARG A 1 469 ? 0.911 10.781 9.555 1 58.38 469 ARG A O 1
ATOM 3772 N N . ASN A 1 470 ? -0.954 11.758 10.203 1 54.53 470 ASN A N 1
ATOM 3773 C CA . ASN A 1 470 ? -1.286 10.539 10.922 1 54.53 470 ASN A CA 1
ATOM 3774 C C . ASN A 1 470 ? -2.045 9.555 10.047 1 54.53 470 ASN A C 1
ATOM 3776 O O . ASN A 1 470 ? -2.461 8.492 10.508 1 54.53 470 ASN A O 1
ATOM 3780 N N . TRP A 1 471 ? -2.057 9.938 8.812 1 57.34 471 TRP A N 1
ATOM 3781 C CA . TRP A 1 471 ? -2.85 9.109 7.906 1 57.34 471 TRP A CA 1
ATOM 3782 C C . TRP A 1 471 ? -2.129 7.809 7.586 1 57.34 471 TRP A C 1
ATOM 3784 O O . TRP A 1 471 ? -2.768 6.766 7.406 1 57.34 471 TRP A O 1
ATOM 3794 N N . SER A 1 472 ? -0.78 7.93 7.562 1 52.97 472 SER A N 1
ATOM 3795 C CA . SER A 1 472 ? -0.093 6.676 7.281 1 52.97 472 SER A CA 1
ATOM 3796 C C . SER A 1 472 ? -0.484 5.598 8.289 1 52.97 472 SER A C 1
ATOM 3798 O O . SER A 1 472 ? -0.63 4.426 7.922 1 52.97 472 SER A O 1
ATOM 3800 N N . THR A 1 473 ? -0.694 6.148 9.461 1 53.56 473 THR A N 1
ATOM 3801 C CA . THR A 1 473 ? -1.135 5.227 10.5 1 53.56 473 THR A CA 1
ATOM 3802 C C . THR A 1 473 ? -2.525 4.684 10.188 1 53.56 473 THR A C 1
ATOM 3804 O O . THR A 1 473 ? -2.787 3.49 10.367 1 53.56 473 THR A O 1
ATOM 3807 N N . PHE A 1 474 ? -3.32 5.598 9.617 1 55.41 474 PHE A N 1
ATOM 3808 C CA . PHE A 1 474 ? -4.691 5.234 9.281 1 55.41 474 PHE A CA 1
ATOM 3809 C C . PHE A 1 474 ? -4.719 4.195 8.164 1 55.41 474 PHE A C 1
ATOM 3811 O O . PHE A 1 474 ? -5.516 3.256 8.203 1 55.41 474 PHE A O 1
ATOM 3818 N N . GLU A 1 475 ? -3.828 4.457 7.297 1 56.88 475 GLU A N 1
ATOM 3819 C CA . GLU A 1 475 ? -3.781 3.562 6.145 1 56.88 475 GLU A CA 1
ATOM 3820 C C . GLU A 1 475 ? -3.389 2.146 6.559 1 56.88 475 GLU A C 1
ATOM 3822 O O . GLU A 1 475 ? -3.887 1.169 5.996 1 56.88 475 GLU A O 1
ATOM 3827 N N . GLY A 1 476 ? -2.527 2.168 7.527 1 56.03 476 GLY A N 1
ATOM 3828 C CA . GLY A 1 476 ? -2.111 0.859 8.008 1 56.03 476 GLY A CA 1
ATOM 3829 C C . GLY A 1 476 ? -3.23 0.089 8.68 1 56.03 476 GLY A C 1
ATOM 3830 O O . GLY A 1 476 ? -3.305 -1.136 8.57 1 56.03 476 GLY A O 1
ATOM 3831 N N . VAL A 1 477 ? -4.07 0.894 9.398 1 52.47 477 VAL A N 1
ATOM 3832 C CA . VAL A 1 477 ? -5.172 0.264 10.117 1 52.47 477 VAL A CA 1
ATOM 3833 C C . VAL A 1 477 ? -6.309 -0.05 9.148 1 52.47 477 VAL A C 1
ATOM 3835 O O . VAL A 1 477 ? -7.008 -1.054 9.305 1 52.47 477 VAL A O 1
ATOM 3838 N N . HIS A 1 478 ? -6.379 0.832 8.141 1 47.62 478 HIS A N 1
ATOM 3839 C CA . HIS A 1 478 ? -7.473 0.683 7.191 1 47.62 478 HIS A CA 1
ATOM 3840 C C . HIS A 1 478 ? -7.094 -0.26 6.051 1 47.62 478 HIS A C 1
ATOM 3842 O O . HIS A 1 478 ? -7.785 -0.316 5.031 1 47.62 478 HIS A O 1
ATOM 3848 N N . THR A 1 479 ? -5.961 -0.959 6.242 1 45.94 479 THR A N 1
ATOM 3849 C CA . THR A 1 479 ? -5.543 -1.833 5.152 1 45.94 479 THR A CA 1
ATOM 3850 C C . THR A 1 479 ? -6.621 -2.865 4.84 1 45.94 479 THR A C 1
ATOM 3852 O O . THR A 1 479 ? -7.535 -3.08 5.641 1 45.94 479 THR A O 1
ATOM 3855 N N . LYS A 1 480 ? -6.586 -3.328 3.689 1 42.06 480 LYS A N 1
ATOM 3856 C CA . LYS A 1 480 ? -7.461 -4.379 3.18 1 42.06 480 LYS A CA 1
ATOM 3857 C C . LYS A 1 480 ? -7.672 -5.473 4.223 1 42.06 480 LYS A C 1
ATOM 3859 O O . LYS A 1 480 ? -8.766 -6.023 4.344 1 42.06 480 LYS A O 1
ATOM 3864 N N . LYS A 1 481 ? -6.676 -5.723 4.969 1 42 481 LYS A N 1
ATOM 3865 C CA . LYS A 1 481 ? -6.762 -6.836 5.906 1 42 481 LYS A CA 1
ATOM 3866 C C . LYS A 1 481 ? -7.684 -6.504 7.078 1 42 481 LYS A C 1
ATOM 3868 O O . LYS A 1 481 ? -8.297 -7.395 7.668 1 42 481 LYS A O 1
ATOM 3873 N N . ARG A 1 482 ? -7.844 -5.219 7.363 1 42.84 482 ARG A N 1
ATOM 3874 C CA . ARG A 1 482 ? -8.656 -4.844 8.516 1 42.84 482 ARG A CA 1
ATOM 3875 C C . ARG A 1 482 ? -10.031 -4.34 8.07 1 42.84 482 ARG A C 1
ATOM 3877 O O . ARG A 1 482 ? -10.82 -3.869 8.898 1 42.84 482 ARG A O 1
ATOM 3884 N N . ASN A 1 483 ? -10.297 -4.383 6.781 1 44.47 483 ASN A N 1
ATOM 3885 C CA . ASN A 1 483 ? -11.461 -3.836 6.094 1 44.47 483 ASN A CA 1
ATOM 3886 C C . ASN A 1 483 ? -12.766 -4.332 6.715 1 44.47 483 ASN A C 1
ATOM 3888 O O . ASN A 1 483 ? -13.812 -3.699 6.566 1 44.47 483 ASN A O 1
ATOM 3892 N N . ARG A 1 484 ? -12.602 -5.395 7.559 1 49.09 484 ARG A N 1
ATOM 3893 C CA . ARG A 1 484 ? -13.891 -5.914 8 1 49.09 484 ARG A CA 1
ATOM 3894 C C . ARG A 1 484 ? -14.32 -5.266 9.312 1 49.09 484 ARG A C 1
ATOM 3896 O O . ARG A 1 484 ? -15.375 -5.594 9.852 1 49.09 484 ARG A O 1
ATOM 3903 N N . LEU A 1 485 ? -13.438 -4.359 9.703 1 54.66 485 LEU A N 1
ATOM 3904 C CA . LEU A 1 485 ? -13.805 -3.861 11.023 1 54.66 485 LEU A CA 1
ATOM 3905 C C . LEU A 1 485 ? -14.93 -2.836 10.922 1 54.66 485 LEU A C 1
ATOM 3907 O O . LEU A 1 485 ? -14.969 -2.039 9.984 1 54.66 485 LEU A O 1
ATOM 3911 N N . GLU A 1 486 ? -15.906 -3.002 11.734 1 62.91 486 GLU A N 1
ATOM 3912 C CA . GLU A 1 486 ? -16.953 -2.002 11.883 1 62.91 486 GLU A CA 1
ATOM 3913 C C . GLU A 1 486 ? -16.375 -0.61 12.102 1 62.91 486 GLU A C 1
ATOM 3915 O O . GLU A 1 486 ? -15.305 -0.469 12.695 1 62.91 486 GLU A O 1
ATOM 3920 N N . ALA A 1 487 ? -16.969 0.363 11.578 1 65 487 ALA A N 1
ATOM 3921 C CA . ALA A 1 487 ? -16.531 1.756 11.602 1 65 487 ALA A CA 1
ATOM 3922 C C . ALA A 1 487 ? -16.172 2.193 13.016 1 65 487 ALA A C 1
ATOM 3924 O O . ALA A 1 487 ? -15.18 2.891 13.227 1 65 487 ALA A O 1
ATOM 3925 N N . SER A 1 488 ? -16.938 1.639 13.992 1 72.62 488 SER A N 1
ATOM 3926 C CA . SER A 1 488 ? -16.703 2.049 15.375 1 72.62 488 SER A CA 1
ATOM 3927 C C . SER A 1 488 ? -15.391 1.488 15.906 1 72.62 488 SER A C 1
ATOM 3929 O O . SER A 1 488 ? -14.641 2.188 16.594 1 72.62 488 SER A O 1
ATOM 3931 N N . LYS A 1 489 ? -15.164 0.252 15.578 1 78.69 489 LYS A N 1
ATOM 3932 C CA . LYS A 1 489 ? -13.93 -0.387 16.016 1 78.69 489 LYS A CA 1
ATOM 3933 C C . LYS A 1 489 ? -12.711 0.269 15.375 1 78.69 489 LYS A C 1
ATOM 3935 O O . LYS A 1 489 ? -11.688 0.472 16.031 1 78.69 489 LYS A O 1
ATOM 3940 N N . LEU A 1 490 ? -12.938 0.64 14.211 1 76.31 490 LEU A N 1
ATOM 3941 C CA . LEU A 1 490 ? -11.859 1.299 13.492 1 76.31 490 LEU A CA 1
ATOM 3942 C C . LEU A 1 490 ? -11.547 2.662 14.102 1 76.31 490 LEU A C 1
ATOM 3944 O O . LEU A 1 490 ? -10.383 3.029 14.25 1 76.31 490 LEU A O 1
ATOM 3948 N N . ASN A 1 491 ? -12.57 3.361 14.484 1 78.5 491 ASN A N 1
ATOM 3949 C CA . ASN A 1 491 ? -12.391 4.656 15.133 1 78.5 491 ASN A CA 1
ATOM 3950 C C . ASN A 1 491 ? -11.633 4.52 16.453 1 78.5 491 ASN A C 1
ATOM 3952 O O . ASN A 1 491 ? -10.742 5.32 16.75 1 78.5 491 ASN A O 1
ATOM 3956 N N . ASN A 1 492 ? -12.031 3.51 17.172 1 85.62 492 ASN A N 1
ATOM 3957 C CA . ASN A 1 492 ? -11.375 3.283 18.453 1 85.62 492 ASN A CA 1
ATOM 3958 C C . ASN A 1 492 ? -9.898 2.934 18.266 1 85.62 492 ASN A C 1
ATOM 3960 O O . ASN A 1 492 ? -9.047 3.4 19.031 1 85.62 492 ASN A O 1
ATOM 3964 N N . LEU A 1 493 ? -9.656 2.148 17.328 1 85.38 493 LEU A N 1
ATOM 3965 C CA . LEU A 1 493 ? -8.281 1.741 17.062 1 85.38 493 LEU A CA 1
ATOM 3966 C C . LEU A 1 493 ? -7.434 2.936 16.641 1 85.38 493 LEU A C 1
ATOM 3968 O O . LEU A 1 493 ? -6.309 3.102 17.125 1 85.38 493 LEU A O 1
ATOM 3972 N N . VAL A 1 494 ? -7.996 3.748 15.797 1 80.44 494 VAL A N 1
ATOM 3973 C CA . VAL A 1 494 ? -7.277 4.926 15.32 1 80.44 494 VAL A CA 1
ATOM 3974 C C . VAL A 1 494 ? -7.07 5.906 16.469 1 80.44 494 VAL A C 1
ATOM 3976 O O . VAL A 1 494 ? -5.992 6.488 16.609 1 80.44 494 VAL A O 1
ATOM 3979 N N . PHE A 1 495 ? -8.109 6.051 17.328 1 85.19 495 PHE A N 1
ATOM 3980 C CA . PHE A 1 495 ? -8.039 6.93 18.484 1 85.19 495 PHE A CA 1
ATOM 3981 C C . PHE A 1 495 ? -6.891 6.535 19.406 1 85.19 495 PHE A C 1
ATOM 3983 O O . PHE A 1 495 ? -6.094 7.383 19.812 1 85.19 495 PHE A O 1
ATOM 3990 N N . VAL A 1 496 ? -6.805 5.254 19.609 1 88.12 496 VAL A N 1
ATOM 3991 C CA . VAL A 1 496 ? -5.789 4.758 20.531 1 88.12 496 VAL A CA 1
ATOM 3992 C C . VAL A 1 496 ? -4.406 4.871 19.891 1 88.12 496 VAL A C 1
ATOM 3994 O O . VAL A 1 496 ? -3.469 5.375 20.516 1 88.12 496 VAL A O 1
ATOM 3997 N N . GLN A 1 497 ? -4.277 4.398 18.734 1 84.94 497 GLN A N 1
ATOM 3998 C CA . GLN A 1 497 ? -2.982 4.379 18.062 1 84.94 497 GLN A CA 1
ATOM 3999 C C . GLN A 1 497 ? -2.441 5.793 17.875 1 84.94 497 GLN A C 1
ATOM 4001 O O . GLN A 1 497 ? -1.277 6.066 18.172 1 84.94 497 GLN A O 1
ATOM 4006 N N . PHE A 1 498 ? -3.264 6.66 17.438 1 80.31 498 PHE A N 1
ATOM 4007 C CA . PHE A 1 498 ? -2.852 8.031 17.156 1 80.31 498 PHE A CA 1
ATOM 4008 C C . PHE A 1 498 ? -2.379 8.719 18.438 1 80.31 498 PHE A C 1
ATOM 4010 O O . PHE A 1 498 ? -1.299 9.312 18.453 1 80.31 498 PHE A O 1
ATOM 4017 N N . ASN A 1 499 ? -3.162 8.625 19.359 1 84 499 ASN A N 1
ATOM 4018 C CA . ASN A 1 499 ? -2.873 9.375 20.578 1 84 499 ASN A CA 1
ATOM 4019 C C . ASN A 1 499 ? -1.727 8.742 21.375 1 84 499 ASN A C 1
ATOM 4021 O O . ASN A 1 499 ? -0.98 9.445 22.047 1 84 499 ASN A O 1
ATOM 4025 N N . ALA A 1 500 ? -1.628 7.445 21.219 1 82.5 500 ALA A N 1
ATOM 4026 C CA . ALA A 1 500 ? -0.484 6.793 21.844 1 82.5 500 ALA A CA 1
ATOM 4027 C C . ALA A 1 500 ? 0.827 7.254 21.219 1 82.5 500 ALA A C 1
ATOM 4029 O O . ALA A 1 500 ? 1.796 7.543 21.922 1 82.5 500 ALA A O 1
ATOM 4030 N N . ASN A 1 501 ? 0.866 7.305 19.969 1 76.38 501 ASN A N 1
ATOM 4031 C CA . ASN A 1 501 ? 2.068 7.727 19.25 1 76.38 501 ASN A CA 1
ATOM 4032 C C . ASN A 1 501 ? 2.373 9.203 19.5 1 76.38 501 ASN A C 1
ATOM 4034 O O . ASN A 1 501 ? 3.537 9.586 19.609 1 76.38 501 ASN A O 1
ATOM 4038 N N . LEU A 1 502 ? 1.349 9.906 19.578 1 74.31 502 LEU A N 1
ATOM 4039 C CA . LEU A 1 502 ? 1.496 11.328 19.875 1 74.31 502 LEU A CA 1
ATOM 4040 C C . LEU A 1 502 ? 2.15 11.523 21.25 1 74.31 502 LEU A C 1
ATOM 4042 O O . LEU A 1 502 ? 3.074 12.328 21.391 1 74.31 502 LEU A O 1
ATOM 4046 N N . MET A 1 503 ? 1.66 10.828 22.156 1 76.31 503 MET A N 1
ATOM 4047 C CA . MET A 1 503 ? 2.178 10.961 23.516 1 76.31 503 MET A CA 1
ATOM 4048 C C . MET A 1 503 ? 3.627 10.492 23.594 1 76.31 503 MET A C 1
ATOM 4050 O O . MET A 1 503 ? 4.441 11.094 24.297 1 76.31 503 MET A O 1
ATOM 4054 N N . GLU A 1 504 ? 3.891 9.477 22.797 1 75.25 504 GLU A N 1
ATOM 4055 C CA . GLU A 1 504 ? 5.258 8.969 22.781 1 75.25 504 GLU A CA 1
ATOM 4056 C C . GLU A 1 504 ? 6.207 9.977 22.125 1 75.25 504 GLU A C 1
ATOM 4058 O O . GLU A 1 504 ? 7.324 10.18 22.609 1 75.25 504 GLU A O 1
ATOM 4063 N N . ASN A 1 505 ? 5.77 10.516 21.078 1 70.62 505 ASN A N 1
ATOM 4064 C CA . ASN A 1 505 ? 6.59 11.484 20.375 1 70.62 505 ASN A CA 1
ATOM 4065 C C . ASN A 1 505 ? 6.816 12.75 21.203 1 70.62 505 ASN A C 1
ATOM 4067 O O . ASN A 1 505 ? 7.902 13.328 21.172 1 70.62 505 ASN A O 1
ATOM 4071 N N . ASN A 1 506 ? 5.773 13.117 21.891 1 68.5 506 ASN A N 1
ATOM 4072 C CA . ASN A 1 506 ? 5.883 14.289 22.766 1 68.5 506 ASN A CA 1
ATOM 4073 C C . ASN A 1 506 ? 6.879 14.047 23.891 1 68.5 506 ASN A C 1
ATOM 4075 O O . ASN A 1 506 ? 7.637 14.953 24.25 1 68.5 506 ASN A O 1
ATOM 4079 N N . LYS A 1 507 ? 6.879 12.812 24.312 1 70.62 507 LYS A N 1
ATOM 4080 C CA . LYS A 1 507 ? 7.84 12.453 25.344 1 70.62 507 LYS A CA 1
ATOM 4081 C C . LYS A 1 507 ? 9.266 12.5 24.812 1 70.62 507 LYS A C 1
ATOM 4083 O O . LYS A 1 507 ? 10.172 13 25.5 1 70.62 507 LYS A O 1
ATOM 4088 N N . LYS A 1 508 ? 9.438 12.047 23.625 1 67.62 508 LYS A N 1
ATOM 4089 C CA . LYS A 1 508 ? 10.766 12.031 23 1 67.62 508 LYS A CA 1
ATOM 4090 C C . LYS A 1 508 ? 11.242 13.445 22.688 1 67.62 508 LYS A C 1
ATOM 4092 O O . LYS A 1 508 ? 12.43 13.75 22.844 1 67.62 508 LYS A O 1
ATOM 4097 N N . ARG A 1 509 ? 10.359 14.281 22.156 1 61.91 509 ARG A N 1
ATOM 4098 C CA . ARG A 1 509 ? 10.695 15.664 21.844 1 61.91 509 ARG A CA 1
ATOM 4099 C C . ARG A 1 509 ? 11.141 16.406 23.109 1 61.91 509 ARG A C 1
ATOM 4101 O O . ARG A 1 509 ? 12.07 17.219 23.062 1 61.91 509 ARG A O 1
ATOM 4108 N N . LYS A 1 510 ? 10.469 16.172 24.141 1 59.59 510 LYS A N 1
ATOM 4109 C CA . LYS A 1 510 ? 10.836 16.828 25.391 1 59.59 510 LYS A CA 1
ATOM 4110 C C . LYS A 1 510 ? 12.211 16.359 25.875 1 59.59 510 LYS A C 1
ATOM 4112 O O . LYS A 1 510 ? 12.961 17.141 26.469 1 59.59 510 LYS A O 1
ATOM 4117 N N . THR A 1 511 ? 12.438 15.07 25.484 1 56.41 511 THR A N 1
ATOM 4118 C CA . THR A 1 511 ? 13.719 14.547 25.938 1 56.41 511 THR A CA 1
ATOM 4119 C C . THR A 1 511 ? 14.828 14.852 24.938 1 56.41 511 THR A C 1
ATOM 4121 O O . THR A 1 511 ? 15.977 15.078 25.328 1 56.41 511 THR A O 1
ATOM 4124 N N . LYS A 1 512 ? 14.531 14.508 23.594 1 52.47 512 LYS A N 1
ATOM 4125 C CA . LYS A 1 512 ? 15.641 14.547 22.641 1 52.47 512 LYS A CA 1
ATOM 4126 C C . LYS A 1 512 ? 15.734 15.914 21.969 1 52.47 512 LYS A C 1
ATOM 4128 O O . LYS A 1 512 ? 16.719 16.203 21.266 1 52.47 512 LYS A O 1
ATOM 4133 N N . ASP A 1 513 ? 15.75 17.047 22.422 1 42.22 513 ASP A N 1
ATOM 4134 C CA . ASP A 1 513 ? 15.953 18.297 21.703 1 42.22 513 ASP A CA 1
ATOM 4135 C C . ASP A 1 513 ? 15.961 18.047 20.188 1 42.22 513 ASP A C 1
ATOM 4137 O O . ASP A 1 513 ? 16.672 18.734 19.453 1 42.22 513 ASP A O 1
ATOM 4141 N N . MET A 1 514 ? 15.656 17.016 19.531 1 37.34 514 MET A N 1
ATOM 4142 C CA . MET A 1 514 ? 15.977 16.594 18.172 1 37.34 514 MET A CA 1
ATOM 4143 C C . MET A 1 514 ? 15.016 17.234 17.172 1 37.34 514 MET A C 1
ATOM 4145 O O . MET A 1 514 ? 13.836 17.422 17.469 1 37.34 514 MET A O 1
ATOM 4149 N N . GLU A 1 515 ? 15.5 18 16.188 1 33.38 515 GLU A N 1
ATOM 4150 C CA . GLU A 1 515 ? 14.914 18.672 15.031 1 33.38 515 GLU A CA 1
ATOM 4151 C C . GLU A 1 515 ? 13.961 17.734 14.281 1 33.38 515 GLU A C 1
ATOM 4153 O O . GLU A 1 515 ? 14.344 16.641 13.867 1 33.38 515 GLU A O 1
ATOM 4158 N N . VAL A 1 516 ? 12.812 17.812 14.445 1 34.38 516 VAL A N 1
ATOM 4159 C CA . VAL A 1 516 ? 11.664 17.047 13.969 1 34.38 516 VAL A CA 1
ATOM 4160 C C . VAL A 1 516 ? 11.766 16.875 12.453 1 34.38 516 VAL A C 1
ATOM 4162 O O . VAL A 1 516 ? 11.328 15.852 11.914 1 34.38 516 VAL A O 1
ATOM 4165 N N . LEU A 1 517 ? 12.047 18.047 11.789 1 32.25 517 LEU A N 1
ATOM 4166 C CA . LEU A 1 517 ? 11.859 18.031 10.344 1 32.25 517 LEU A CA 1
ATOM 4167 C C . LEU A 1 517 ? 12.75 16.984 9.688 1 32.25 517 LEU A C 1
ATOM 4169 O O . LEU A 1 517 ? 12.453 16.516 8.586 1 32.25 517 LEU A O 1
ATOM 4173 N N . LEU A 1 518 ? 14.195 17.156 10.07 1 30.92 518 LEU A N 1
ATOM 4174 C CA . LEU A 1 518 ? 15.188 16.375 9.344 1 30.92 518 LEU A CA 1
ATOM 4175 C C . LEU A 1 518 ? 15.094 14.891 9.711 1 30.92 518 LEU A C 1
ATOM 4177 O O . LEU A 1 518 ? 16.016 14.125 9.461 1 30.92 518 LEU A O 1
ATOM 4181 N N . ALA A 1 519 ? 14.406 14.68 10.742 1 29.25 519 ALA A N 1
ATOM 4182 C CA . ALA A 1 519 ? 14.453 13.297 11.195 1 29.25 519 ALA A CA 1
ATOM 4183 C C . ALA A 1 519 ? 14.148 12.336 10.055 1 29.25 519 ALA A C 1
ATOM 4185 O O . ALA A 1 519 ? 13.445 12.688 9.109 1 29.25 519 ALA A O 1
ATOM 4186 N N . LYS A 1 520 ? 14.797 11.203 10.117 1 33.56 520 LYS A N 1
ATOM 4187 C CA . LYS A 1 520 ? 14.781 10.055 9.211 1 33.56 520 LYS A CA 1
ATOM 4188 C C . LYS A 1 520 ? 13.375 9.789 8.68 1 33.56 520 LYS A C 1
ATOM 4190 O O . LYS A 1 520 ? 13.195 9.031 7.727 1 33.56 520 LYS A O 1
ATOM 4195 N N . ASP A 1 521 ? 12.398 10.352 9.367 1 31.3 521 ASP A N 1
ATOM 4196 C CA . ASP A 1 521 ? 10.969 10.172 9.109 1 31.3 521 ASP A CA 1
ATOM 4197 C C . ASP A 1 521 ? 10.484 11.125 8.023 1 31.3 521 ASP A C 1
ATOM 4199 O O . ASP A 1 521 ? 9.336 11.039 7.582 1 31.3 521 ASP A O 1
ATOM 4203 N N . ALA A 1 522 ? 11.102 12.242 7.82 1 31.17 522 ALA A N 1
ATOM 4204 C CA . ALA A 1 522 ? 10.797 13.062 6.656 1 31.17 522 ALA A CA 1
ATOM 4205 C C . ALA A 1 522 ? 10.961 12.273 5.363 1 31.17 522 ALA A C 1
ATOM 4207 O O . ALA A 1 522 ? 10.211 12.469 4.406 1 31.17 522 ALA A O 1
ATOM 4208 N N . SER A 1 523 ? 12.109 11.633 5.219 1 32.28 523 SER A N 1
ATOM 4209 C CA . SER A 1 523 ? 12.219 10.664 4.133 1 32.28 523 SER A CA 1
ATOM 4210 C C . SER A 1 523 ? 11.055 9.672 4.168 1 32.28 523 SER A C 1
ATOM 4212 O O . SER A 1 523 ? 10.586 9.227 3.121 1 32.28 523 SER A O 1
ATOM 4214 N N . GLU A 1 524 ? 10.664 9.383 5.395 1 33.16 524 GLU A N 1
ATOM 4215 C CA . GLU A 1 524 ? 9.477 8.57 5.637 1 33.16 524 GLU A CA 1
ATOM 4216 C C . GLU A 1 524 ? 8.195 9.391 5.496 1 33.16 524 GLU A C 1
ATOM 4218 O O . GLU A 1 524 ? 7.164 8.867 5.074 1 33.16 524 GLU A O 1
ATOM 4223 N N . ALA A 1 525 ? 8.266 10.625 5.996 1 32.84 525 ALA A N 1
ATOM 4224 C CA . ALA A 1 525 ? 7.18 11.57 5.738 1 32.84 525 ALA A CA 1
ATOM 4225 C C . ALA A 1 525 ? 7.059 11.875 4.246 1 32.84 525 ALA A C 1
ATOM 4227 O O . ALA A 1 525 ? 5.969 12.18 3.756 1 32.84 525 ALA A O 1
ATOM 4228 N N . GLN A 1 526 ? 8.227 12.094 3.633 1 32 526 GLN A N 1
ATOM 4229 C CA . GLN A 1 526 ? 8.242 12.18 2.176 1 32 526 GLN A CA 1
ATOM 4230 C C . GLN A 1 526 ? 7.504 11 1.548 1 32 526 GLN A C 1
ATOM 4232 O O . GLN A 1 526 ? 7.07 11.078 0.396 1 32 526 GLN A O 1
ATOM 4237 N N . GLU A 1 527 ? 7.668 9.984 2.18 1 32.19 527 GLU A N 1
ATOM 4238 C CA . GLU A 1 527 ? 6.883 8.828 1.755 1 32.19 527 GLU A CA 1
ATOM 4239 C C . GLU A 1 527 ? 5.391 9.133 1.777 1 32.19 527 GLU A C 1
ATOM 4241 O O . GLU A 1 527 ? 4.629 8.602 0.965 1 32.19 527 GLU A O 1
ATOM 4246 N N . TRP A 1 528 ? 5.074 9.867 2.814 1 30.5 528 TRP A N 1
ATOM 4247 C CA . TRP A 1 528 ? 3.688 10.32 2.848 1 30.5 528 TRP A CA 1
ATOM 4248 C C . TRP A 1 528 ? 3.418 11.328 1.737 1 30.5 528 TRP A C 1
ATOM 4250 O O . TRP A 1 528 ? 2.283 11.461 1.271 1 30.5 528 TRP A O 1
ATOM 4260 N N . ILE A 1 529 ? 4.375 12.367 1.804 1 31.69 529 ILE A N 1
ATOM 4261 C CA . ILE A 1 529 ? 4.203 13.32 0.713 1 31.69 529 ILE A CA 1
ATOM 4262 C C . ILE A 1 529 ? 4.27 12.594 -0.626 1 31.69 529 ILE A C 1
ATOM 4264 O O . ILE A 1 529 ? 3.664 13.023 -1.608 1 31.69 529 ILE A O 1
ATOM 4268 N N . VAL A 1 530 ? 5.359 11.75 -0.66 1 30.53 530 VAL A N 1
ATOM 4269 C CA . VAL A 1 530 ? 5.434 11.039 -1.928 1 30.53 530 VAL A CA 1
ATOM 4270 C C . VAL A 1 530 ? 4.281 10.039 -2.025 1 30.53 530 VAL A C 1
ATOM 4272 O O . VAL A 1 530 ? 4.191 9.102 -1.224 1 30.53 530 VAL A O 1
ATOM 4275 N N . GLU A 1 531 ? 3.227 10.5 -2.238 1 30.64 531 GLU A N 1
ATOM 4276 C CA . GLU A 1 531 ? 2.223 9.586 -2.775 1 30.64 531 GLU A CA 1
ATOM 4277 C C . GLU A 1 531 ? 2.875 8.359 -3.416 1 30.64 531 GLU A C 1
ATOM 4279 O O . GLU A 1 531 ? 3.926 8.477 -4.051 1 30.64 531 GLU A O 1
ATOM 4284 N N . ASN A 1 532 ? 2.762 7.242 -2.789 1 31.05 532 ASN A N 1
ATOM 4285 C CA . ASN A 1 532 ? 3.25 6.066 -3.506 1 31.05 532 ASN A CA 1
ATOM 4286 C C . ASN A 1 532 ? 3.426 6.352 -4.992 1 31.05 532 ASN A C 1
ATOM 4288 O O . ASN A 1 532 ? 2.561 6.969 -5.617 1 31.05 532 ASN A O 1
ATOM 4292 N N . ASP A 1 533 ? 4.75 6.637 -5.34 1 30.14 533 ASP A N 1
ATOM 4293 C CA . ASP A 1 533 ? 5.262 6.832 -6.691 1 30.14 533 ASP A CA 1
ATOM 4294 C C . ASP A 1 533 ? 4.312 6.238 -7.73 1 30.14 533 ASP A C 1
ATOM 4296 O O . ASP A 1 533 ? 4.191 5.016 -7.84 1 30.14 533 ASP A O 1
ATOM 4300 N N . VAL A 1 534 ? 3.225 6.785 -7.805 1 30.59 534 VAL A N 1
ATOM 4301 C CA . VAL A 1 534 ? 2.586 6.547 -9.094 1 30.59 534 VAL A CA 1
ATOM 4302 C C . VAL A 1 534 ? 3.586 6.805 -10.219 1 30.59 534 VAL A C 1
ATOM 4304 O O . VAL A 1 534 ? 4.062 7.926 -10.391 1 30.59 534 VAL A O 1
ATOM 4307 N N . LEU A 1 535 ? 4.621 5.984 -10.406 1 29.69 535 LEU A N 1
ATOM 4308 C CA . LEU A 1 535 ? 5.371 6.148 -11.648 1 29.69 535 LEU A CA 1
ATOM 4309 C C . LEU A 1 535 ? 4.477 6.684 -12.758 1 29.69 535 LEU A C 1
ATOM 4311 O O . LEU A 1 535 ? 3.42 6.113 -13.039 1 29.69 535 LEU A O 1
ATOM 4315 N N . LEU A 1 536 ? 4.523 7.957 -13.039 1 28.77 536 LEU A N 1
ATOM 4316 C CA . LEU A 1 536 ? 4.109 8.672 -14.242 1 28.77 536 LEU A CA 1
ATOM 4317 C C . LEU A 1 536 ? 4.52 7.906 -15.492 1 28.77 536 LEU A C 1
ATOM 4319 O O . LEU A 1 536 ? 5.688 7.938 -15.891 1 28.77 536 LEU A O 1
ATOM 4323 N N . ASP A 1 537 ? 4.375 6.676 -15.688 1 27.31 537 ASP A N 1
ATOM 4324 C CA . ASP A 1 537 ? 4.793 6.242 -17.016 1 27.31 537 ASP A CA 1
ATOM 4325 C C . ASP A 1 537 ? 4.027 6.992 -18.109 1 27.31 537 ASP A C 1
ATOM 4327 O O . ASP A 1 537 ? 2.846 6.727 -18.328 1 27.31 537 ASP A O 1
ATOM 4331 N N . GLU A 1 538 ? 4.246 8.359 -18.328 1 28 538 GLU A N 1
ATOM 4332 C CA . GLU A 1 538 ? 3.945 8.961 -19.625 1 28 538 GLU A CA 1
ATOM 4333 C C . GLU A 1 538 ? 4.605 8.188 -20.766 1 28 538 GLU A C 1
ATOM 4335 O O . GLU A 1 538 ? 5.719 8.523 -21.172 1 28 538 GLU A O 1
ATOM 4340 N N . GLY A 1 539 ? 4.832 6.934 -20.75 1 26.62 539 GLY A N 1
ATOM 4341 C CA . GLY A 1 539 ? 5.449 6.469 -21.969 1 26.62 539 GLY A CA 1
ATOM 4342 C C . GLY A 1 539 ? 4.727 6.938 -23.219 1 26.62 539 GLY A C 1
ATOM 4343 O O . GLY A 1 539 ? 3.504 7.094 -23.219 1 26.62 539 GLY A O 1
ATOM 4344 N N . GLU A 1 540 ? 5.348 7.895 -23.969 1 25.19 540 GLU A N 1
ATOM 4345 C CA . GLU A 1 540 ? 5.055 8.133 -25.375 1 25.19 540 GLU A CA 1
ATOM 4346 C C . GLU A 1 540 ? 4.605 6.848 -26.078 1 25.19 540 GLU A C 1
ATOM 4348 O O . GLU A 1 540 ? 5.109 5.762 -25.766 1 25.19 540 GLU A O 1
ATOM 4353 N N . PRO A 1 541 ? 3.453 6.992 -26.875 1 26.47 541 PRO A N 1
ATOM 4354 C CA . PRO A 1 541 ? 3.002 5.984 -27.828 1 26.47 541 PRO A CA 1
ATOM 4355 C C . PRO A 1 541 ? 4.125 5.488 -28.75 1 26.47 541 PRO A C 1
ATOM 4357 O O . PRO A 1 541 ? 4.703 6.27 -29.5 1 26.47 541 PRO A O 1
ATOM 4360 N N . ASP A 1 542 ? 5.094 4.914 -28.312 1 24.2 542 ASP A N 1
ATOM 4361 C CA . ASP A 1 542 ? 5.785 4.383 -29.484 1 24.2 542 ASP A CA 1
ATOM 4362 C C . ASP A 1 542 ? 4.797 3.779 -30.469 1 24.2 542 ASP A C 1
ATOM 4364 O O . ASP A 1 542 ? 3.748 3.262 -30.078 1 24.2 542 ASP A O 1
ATOM 4368 N N . GLU A 1 543 ? 4.879 4.055 -31.828 1 24.23 543 GLU A N 1
ATOM 4369 C CA . GLU A 1 543 ? 4.184 3.754 -33.062 1 24.23 543 GLU A CA 1
ATOM 4370 C C . GLU A 1 543 ? 3.688 2.311 -33.094 1 24.23 543 GLU A C 1
ATOM 4372 O O . GLU A 1 543 ? 2.885 1.938 -33.969 1 24.23 543 GLU A O 1
ATOM 4377 N N . ALA A 1 544 ? 4.477 1.308 -32.844 1 25.08 544 ALA A N 1
ATOM 4378 C CA . ALA A 1 544 ? 3.998 0.068 -33.438 1 25.08 544 ALA A CA 1
ATOM 4379 C C . ALA A 1 544 ? 2.623 -0.312 -32.906 1 25.08 544 ALA A C 1
ATOM 4381 O O . ALA A 1 544 ? 1.715 -0.636 -33.688 1 25.08 544 ALA A O 1
ATOM 4382 N N . ILE A 1 545 ? 2.525 -1.188 -31.891 1 25.64 545 ILE A N 1
ATOM 4383 C CA . ILE A 1 545 ? 1.222 -1.843 -31.875 1 25.64 545 ILE A CA 1
ATOM 4384 C C . ILE A 1 545 ? 0.159 -0.866 -31.375 1 25.64 545 ILE A C 1
ATOM 4386 O O . ILE A 1 545 ? 0.399 -0.107 -30.438 1 25.64 545 ILE A O 1
ATOM 4390 N N . GLY A 1 546 ? -0.927 -0.558 -32.094 1 22.5 546 GLY A N 1
ATOM 4391 C CA . GLY A 1 546 ? -2.146 0.234 -32.125 1 22.5 546 GLY A CA 1
ATOM 4392 C C . GLY A 1 546 ? -2.783 0.369 -30.734 1 22.5 546 GLY A C 1
ATOM 4393 O O . GLY A 1 546 ? -3.58 1.28 -30.516 1 22.5 546 GLY A O 1
ATOM 4394 N N . ASP A 1 547 ? -3.094 -0.779 -30.047 1 22.45 547 ASP A N 1
ATOM 4395 C CA . ASP A 1 547 ? -4.262 -0.548 -29.203 1 22.45 547 ASP A CA 1
ATOM 4396 C C . ASP A 1 547 ? -3.904 0.308 -27.984 1 22.45 547 ASP A C 1
ATOM 4398 O O . ASP A 1 547 ? -2.898 0.056 -27.312 1 22.45 547 ASP A O 1
ATOM 4402 N N . GLU A 1 548 ? -4.391 1.564 -27.844 1 24.61 548 GLU A N 1
ATOM 4403 C CA . GLU A 1 548 ? -4.465 2.803 -27.078 1 24.61 548 GLU A CA 1
ATOM 4404 C C . GLU A 1 548 ? -4.578 2.52 -25.594 1 24.61 548 GLU A C 1
ATOM 4406 O O . GLU A 1 548 ? -4.324 3.4 -24.766 1 24.61 548 GLU A O 1
ATOM 4411 N N . GLU A 1 549 ? -5.281 1.464 -25.156 1 23.62 549 GLU A N 1
ATOM 4412 C CA . GLU A 1 549 ? -6.113 1.664 -23.984 1 23.62 549 GLU A CA 1
ATOM 4413 C C . GLU A 1 549 ? -5.293 1.545 -22.703 1 23.62 549 GLU A C 1
ATOM 4415 O O . GLU A 1 549 ? -5.836 1.632 -21.594 1 23.62 549 GLU A O 1
ATOM 4420 N N . PHE A 1 550 ? -4.078 1.055 -22.797 1 24.25 550 PHE A N 1
ATOM 4421 C CA . PHE A 1 550 ? -3.631 0.375 -21.578 1 24.25 550 PHE A CA 1
ATOM 4422 C C . PHE A 1 550 ? -3.189 1.382 -20.531 1 24.25 550 PHE A C 1
ATOM 4424 O O . PHE A 1 550 ? -2.709 0.999 -19.453 1 24.25 550 PHE A O 1
ATOM 4431 N N . LEU A 1 551 ? -2.889 2.564 -20.938 1 26.25 551 LEU A N 1
ATOM 4432 C CA . LEU A 1 551 ? -2.135 3.408 -20.016 1 26.25 551 LEU A CA 1
ATOM 4433 C C . LEU A 1 551 ? -3.02 3.887 -18.859 1 26.25 551 LEU A C 1
ATOM 4435 O O . LEU A 1 551 ? -3.605 4.969 -18.938 1 26.25 551 LEU A O 1
ATOM 4439 N N . GLN A 1 552 ? -3.936 3.016 -18.359 1 24.62 552 GLN A N 1
ATOM 4440 C CA . GLN A 1 552 ? -4.793 3.744 -17.438 1 24.62 552 GLN A CA 1
ATOM 4441 C C . GLN A 1 552 ? -4.035 4.117 -16.156 1 24.62 552 GLN A C 1
ATOM 4443 O O . GLN A 1 552 ? -3.27 3.312 -15.625 1 24.62 552 GLN A O 1
ATOM 4448 N N . ASN A 1 553 ? -3.9 5.375 -15.828 1 25.06 553 ASN A N 1
ATOM 4449 C CA . ASN A 1 553 ? -3.271 6.137 -14.75 1 25.06 553 ASN A CA 1
ATOM 4450 C C . ASN A 1 553 ? -3.73 5.66 -13.375 1 25.06 553 ASN A C 1
ATOM 4452 O O . ASN A 1 553 ? -4.934 5.582 -13.117 1 25.06 553 ASN A O 1
ATOM 4456 N N . ARG A 1 554 ? -3.055 4.84 -12.719 1 28.16 554 ARG A N 1
ATOM 4457 C CA . ARG A 1 554 ? -3.35 4.371 -11.367 1 28.16 554 ARG A CA 1
ATOM 4458 C C . ARG A 1 554 ? -3.676 5.543 -10.438 1 28.16 554 ARG A C 1
ATOM 4460 O O . ARG A 1 554 ? -2.893 6.488 -10.328 1 28.16 554 ARG A O 1
ATOM 4467 N N . ARG A 1 555 ? -5.035 5.855 -10.148 1 25.81 555 ARG A N 1
ATOM 4468 C CA . ARG A 1 555 ? -5.602 6.922 -9.32 1 25.81 555 ARG A CA 1
ATOM 4469 C C . ARG A 1 555 ? -5.047 6.871 -7.902 1 25.81 555 ARG A C 1
ATOM 4471 O O . ARG A 1 555 ? -5.133 5.84 -7.234 1 25.81 555 ARG A O 1
ATOM 4478 N N . SER A 1 556 ? -3.996 7.531 -7.574 1 25.59 556 SER A N 1
ATOM 4479 C CA . SER A 1 556 ? -3.496 7.867 -6.246 1 25.59 556 SER A CA 1
ATOM 4480 C C . SER A 1 556 ? -4.641 8.203 -5.297 1 25.59 556 SER A C 1
ATOM 4482 O O . SER A 1 556 ? -5.707 8.641 -5.73 1 25.59 556 SER A O 1
ATOM 4484 N N . SER A 1 557 ? -4.789 7.543 -4.137 1 24.91 557 SER A N 1
ATOM 4485 C CA . SER A 1 557 ? -5.672 8.039 -3.084 1 24.91 557 SER A CA 1
ATOM 4486 C C . SER A 1 557 ? -5.766 9.562 -3.115 1 24.91 557 SER A C 1
ATOM 4488 O O . SER A 1 557 ? -4.754 10.25 -3.02 1 24.91 557 SER A O 1
ATOM 4490 N N . ARG A 1 558 ? -6.684 10.164 -3.908 1 28.45 558 ARG A N 1
ATOM 4491 C CA . ARG A 1 558 ? -6.891 11.602 -4.082 1 28.45 558 ARG A CA 1
ATOM 4492 C C . ARG A 1 558 ? -7.082 12.289 -2.734 1 28.45 558 ARG A C 1
ATOM 4494 O O . ARG A 1 558 ? -8.023 11.984 -2 1 28.45 558 ARG A O 1
ATOM 4501 N N . LEU A 1 559 ? -6.109 12.766 -2.07 1 26.42 559 LEU A N 1
ATOM 4502 C CA . LEU A 1 559 ? -6.449 13.906 -1.229 1 26.42 559 LEU A CA 1
ATOM 4503 C C . LEU A 1 559 ? -7.344 14.891 -1.979 1 26.42 559 LEU A C 1
ATOM 4505 O O . LEU A 1 559 ? -7.23 15.023 -3.199 1 26.42 559 LEU A O 1
ATOM 4509 N N . ARG A 1 560 ? -8.422 15.398 -1.435 1 28.84 560 ARG A N 1
ATOM 4510 C CA . ARG A 1 560 ? -9.281 16.453 -1.952 1 28.84 560 ARG A CA 1
ATOM 4511 C C . ARG A 1 560 ? -8.469 17.531 -2.666 1 28.84 560 ARG A C 1
ATOM 4513 O O . ARG A 1 560 ? -7.625 18.188 -2.053 1 28.84 560 ARG A O 1
ATOM 4520 N N . GLU A 1 561 ? -8.125 17.281 -3.932 1 28.55 561 GLU A N 1
ATOM 4521 C CA . GLU A 1 561 ? -7.625 18.5 -4.574 1 28.55 561 GLU A CA 1
ATOM 4522 C C . GLU A 1 561 ? -8.602 19.656 -4.414 1 28.55 561 GLU A C 1
ATOM 4524 O O . GLU A 1 561 ? -9.797 19.516 -4.688 1 28.55 561 GLU A O 1
ATOM 4529 N N . LEU A 1 562 ? -8.32 20.656 -3.674 1 28.14 562 LEU A N 1
ATOM 4530 C CA . LEU A 1 562 ? -9.008 21.922 -3.479 1 28.14 562 LEU A CA 1
ATOM 4531 C C . LEU A 1 562 ? -9.305 22.594 -4.816 1 28.14 562 LEU A C 1
ATOM 4533 O O . LEU A 1 562 ? -8.391 23.031 -5.512 1 28.14 562 LEU A O 1
ATOM 4537 N N . ASP A 1 563 ? -10.203 22.141 -5.648 1 27.56 563 ASP A N 1
ATOM 4538 C CA . ASP A 1 563 ? -10.641 22.891 -6.816 1 27.56 563 ASP A CA 1
ATOM 4539 C C . ASP A 1 563 ? -11.016 24.328 -6.434 1 27.56 563 ASP A C 1
ATOM 4541 O O . ASP A 1 563 ? -11.867 24.547 -5.57 1 27.56 563 ASP A O 1
ATOM 4545 N N . GLU A 1 564 ? -10.195 25.281 -6.617 1 26.17 564 GLU A N 1
ATOM 4546 C CA . GLU A 1 564 ? -10.562 26.688 -6.594 1 26.17 564 GLU A CA 1
ATOM 4547 C C . GLU A 1 564 ? -11.68 26.984 -7.59 1 26.17 564 GLU A C 1
ATOM 4549 O O . GLU A 1 564 ? -11.445 27.031 -8.797 1 26.17 564 GLU A O 1
ATOM 4554 N N . GLU A 1 565 ? -12.906 26.578 -7.562 1 27.34 565 GLU A N 1
ATOM 4555 C CA . GLU A 1 565 ? -13.938 27.297 -8.305 1 27.34 565 GLU A CA 1
ATOM 4556 C C . GLU A 1 565 ? -13.789 28.797 -8.148 1 27.34 565 GLU A C 1
ATOM 4558 O O . GLU A 1 565 ? -13.641 29.297 -7.027 1 27.34 565 GLU A O 1
ATOM 4563 N N . GLU A 1 566 ? -13.281 29.531 -9.109 1 24.45 566 GLU A N 1
ATOM 4564 C CA . GLU A 1 566 ? -13.57 30.969 -9.117 1 24.45 566 GLU A CA 1
ATOM 4565 C C . GLU A 1 566 ? -15.023 31.234 -8.742 1 24.45 566 GLU A C 1
ATOM 4567 O O . GLU A 1 566 ? -15.938 30.578 -9.258 1 24.45 566 GLU A O 1
ATOM 4572 N N . PHE A 1 567 ? -15.289 31.891 -7.738 1 23.47 567 PHE A N 1
ATOM 4573 C CA . PHE A 1 567 ? -16.531 32.469 -7.234 1 23.47 567 PHE A CA 1
ATOM 4574 C C . PHE A 1 567 ? -17.234 33.281 -8.32 1 23.47 567 PHE A C 1
ATOM 4576 O O . PHE A 1 567 ? -16.875 34.406 -8.578 1 23.47 567 PHE A O 1
ATOM 4583 N N . VAL A 1 568 ? -17.391 32.844 -9.586 1 22.55 568 VAL A N 1
ATOM 4584 C CA . VAL A 1 568 ? -18.344 33.75 -10.242 1 22.55 568 VAL A CA 1
ATOM 4585 C C . VAL A 1 568 ? -19.625 33.844 -9.422 1 22.55 568 VAL A C 1
ATOM 4587 O O . VAL A 1 568 ? -20.219 32.812 -9.078 1 22.55 568 VAL A O 1
ATOM 4590 N N . SER A 1 569 ? -19.859 35 -8.789 1 20.41 569 SER A N 1
ATOM 4591 C CA . SER A 1 569 ? -21.047 35.5 -8.117 1 20.41 569 SER A CA 1
ATOM 4592 C C . SER A 1 569 ? -22.297 35.25 -8.961 1 20.41 569 SER A C 1
ATOM 4594 O O . SER A 1 569 ? -22.406 35.781 -10.07 1 20.41 569 SER A O 1
ATOM 4596 N N . ASP A 1 570 ? -22.688 34.125 -9.273 1 21.03 570 ASP A N 1
ATOM 4597 C CA . ASP A 1 570 ? -24.047 34.062 -9.828 1 21.03 570 ASP A CA 1
ATOM 4598 C C . ASP A 1 570 ? -24.969 35.031 -9.109 1 21.03 570 ASP A C 1
ATOM 4600 O O . ASP A 1 570 ? -25.047 35.031 -7.879 1 21.03 570 ASP A O 1
ATOM 4604 N N . ASP A 1 571 ? -25.281 36.219 -9.68 1 19.17 571 ASP A N 1
ATOM 4605 C CA . ASP A 1 571 ? -26.406 37.094 -9.414 1 19.17 571 ASP A CA 1
ATOM 4606 C C . ASP A 1 571 ? -27.703 36.312 -9.219 1 19.17 571 ASP A C 1
ATOM 4608 O O . ASP A 1 571 ? -28.094 35.562 -10.102 1 19.17 571 ASP A O 1
ATOM 4612 N N . GLU A 1 572 ? -27.953 35.812 -8.023 1 19.41 572 GLU A N 1
ATOM 4613 C CA . GLU A 1 572 ? -29.297 35.438 -7.625 1 19.41 572 GLU A CA 1
ATOM 4614 C C . GLU A 1 572 ? -30.328 36.438 -8.188 1 19.41 572 GLU A C 1
ATOM 4616 O O . GLU A 1 572 ? -30.266 37.625 -7.922 1 19.41 572 GLU A O 1
ATOM 4621 N N . GLU A 1 573 ? -30.703 36.375 -9.453 1 18.41 573 GLU A N 1
ATOM 4622 C CA . GLU A 1 573 ? -31.984 37.031 -9.758 1 18.41 573 GLU A CA 1
ATOM 4623 C C . GLU A 1 573 ? -33 36.812 -8.617 1 18.41 573 GLU A C 1
ATOM 4625 O O . GLU A 1 573 ? -33.094 35.719 -8.07 1 18.41 573 GLU A O 1
ATOM 4630 N N . GLU A 1 574 ? -33.375 37.969 -7.957 1 18.66 574 GLU A N 1
ATOM 4631 C CA . GLU A 1 574 ? -34.406 38.312 -6.996 1 18.66 574 GLU A CA 1
ATOM 4632 C C . GLU A 1 574 ? -35.75 37.688 -7.363 1 18.66 574 GLU A C 1
ATOM 4634 O O . GLU A 1 574 ? -36.469 38.219 -8.203 1 18.66 574 GLU A O 1
ATOM 4639 N N . LEU A 1 575 ? -35.875 36.531 -7.969 1 18.48 575 LEU A N 1
ATOM 4640 C CA . LEU A 1 575 ? -37.312 36.375 -8.125 1 18.48 575 LEU A CA 1
ATOM 4641 C C . LEU A 1 575 ? -38.031 36.625 -6.809 1 18.48 575 LEU A C 1
ATOM 4643 O O . LEU A 1 575 ? -37.688 36.062 -5.773 1 18.48 575 LEU A O 1
ATOM 4647 N N . ASN A 1 576 ? -38.719 37.844 -6.598 1 17.89 576 ASN A N 1
ATOM 4648 C CA . ASN A 1 576 ? -39.656 38.5 -5.68 1 17.89 576 ASN A CA 1
ATOM 4649 C C . ASN A 1 576 ? -40.781 37.531 -5.297 1 17.89 576 ASN A C 1
ATOM 4651 O O . ASN A 1 576 ? -41.812 37.969 -4.785 1 17.89 576 ASN A O 1
ATOM 4655 N N . GLU A 1 577 ? -40.812 36.219 -5.586 1 17.67 577 GLU A N 1
ATOM 4656 C CA . GLU A 1 577 ? -42.156 35.781 -5.262 1 17.67 577 GLU A CA 1
ATOM 4657 C C . GLU A 1 577 ? -42.531 36.156 -3.826 1 17.67 577 GLU A C 1
ATOM 4659 O O . GLU A 1 577 ? -41.719 36 -2.912 1 17.67 577 GLU A O 1
ATOM 4664 N N . ASP A 1 578 ? -43.562 37.031 -3.637 1 17.89 578 ASP A N 1
ATOM 4665 C CA . ASP A 1 578 ? -44.406 37.625 -2.611 1 17.89 578 ASP A CA 1
ATOM 4666 C C . ASP A 1 578 ? -44.875 36.562 -1.623 1 17.89 578 ASP A C 1
ATOM 4668 O O . ASP A 1 578 ? -45.875 35.844 -1.896 1 17.89 578 ASP A O 1
ATOM 4672 N N . VAL A 1 579 ? -44.094 35.594 -1.252 1 18.03 579 VAL A N 1
ATOM 4673 C CA . VAL A 1 579 ? -44.812 34.688 -0.346 1 18.03 579 VAL A CA 1
ATOM 4674 C C . VAL A 1 579 ? -45.375 35.5 0.821 1 18.03 579 VAL A C 1
ATOM 4676 O O . VAL A 1 579 ? -44.656 36.219 1.507 1 18.03 579 VAL A O 1
ATOM 4679 N N . GLU A 1 580 ? -46.688 35.781 0.757 1 16.83 580 GLU A N 1
ATOM 4680 C CA . GLU A 1 580 ? -47.594 36.438 1.692 1 16.83 580 GLU A CA 1
ATOM 4681 C C . GLU A 1 580 ? -47.469 35.844 3.094 1 16.83 580 GLU A C 1
ATOM 4683 O O . GLU A 1 580 ? -47.5 34.625 3.271 1 16.83 580 GLU A O 1
ATOM 4688 N N . TYR A 1 581 ? -46.656 36.5 3.953 1 17.86 581 TYR A N 1
ATOM 4689 C CA . TYR A 1 581 ? -46.531 36.312 5.391 1 17.86 581 TYR A CA 1
ATOM 4690 C C . TYR A 1 581 ? -47.906 36.219 6.047 1 17.86 581 TYR A C 1
ATOM 4692 O O . TYR A 1 581 ? -48.625 37.219 6.172 1 17.86 581 TYR A O 1
ATOM 4700 N N . GLU A 1 582 ? -48.781 35.156 5.648 1 16.89 582 GLU A N 1
ATOM 4701 C CA . GLU A 1 582 ? -50.031 35.219 6.371 1 16.89 582 GLU A CA 1
ATOM 4702 C C . GLU A 1 582 ? -49.812 35.406 7.867 1 16.89 582 GLU A C 1
ATOM 4704 O O . GLU A 1 582 ? -48.938 34.781 8.453 1 16.89 582 GLU A O 1
ATOM 4709 N N . SER A 1 583 ? -50.25 36.594 8.398 1 16.25 583 SER A N 1
ATOM 4710 C CA . SER A 1 583 ? -50.344 37.219 9.703 1 16.25 583 SER A CA 1
ATOM 4711 C C . SER A 1 583 ? -51.062 36.312 10.703 1 16.25 583 SER A C 1
ATOM 4713 O O . SER A 1 583 ? -52.25 36.094 10.594 1 16.25 583 SER A O 1
ATOM 4715 N N . ASP A 1 584 ? -50.656 34.969 10.773 1 17.23 584 ASP A N 1
ATOM 4716 C CA . ASP A 1 584 ? -51.594 34.312 11.711 1 17.23 584 ASP A CA 1
ATOM 4717 C C . ASP A 1 584 ? -51.719 35.156 12.984 1 17.23 584 ASP A C 1
ATOM 4719 O O . ASP A 1 584 ? -50.75 35.719 13.484 1 17.23 584 ASP A O 1
ATOM 4723 N N . GLY A 1 585 ? -53 35.594 13.297 1 16.66 585 GLY A N 1
ATOM 4724 C CA . GLY A 1 585 ? -53.75 36.375 14.258 1 16.66 585 GLY A CA 1
ATOM 4725 C C . GLY A 1 585 ? -53.438 36.031 15.703 1 16.66 585 GLY A C 1
ATOM 4726 O O . GLY A 1 585 ? -52.844 35 15.977 1 16.66 585 GLY A O 1
ATOM 4727 N N . VAL A 1 586 ? -53.562 37.031 16.688 1 18.08 586 VAL A N 1
ATOM 4728 C CA . VAL A 1 586 ? -53.281 37.531 18.016 1 18.08 586 VAL A CA 1
ATOM 4729 C C . VAL A 1 586 ? -53.969 36.688 19.078 1 18.08 586 VAL A C 1
ATOM 4731 O O . VAL A 1 586 ? -53.625 36.75 20.266 1 18.08 586 VAL A O 1
ATOM 4734 N N . ASN A 1 587 ? -54.656 35.469 18.844 1 16.69 587 ASN A N 1
ATOM 4735 C CA . ASN A 1 587 ? -55.719 35.469 19.844 1 16.69 587 ASN A CA 1
ATOM 4736 C C . ASN A 1 587 ? -55.156 35.531 21.25 1 16.69 587 ASN A C 1
ATOM 4738 O O . ASN A 1 587 ? -54.375 34.688 21.672 1 16.69 587 ASN A O 1
ATOM 4742 N N . ILE A 1 588 ? -55.25 36.75 21.969 1 17.41 588 ILE A N 1
ATOM 4743 C CA . ILE A 1 588 ? -54.938 37.375 23.25 1 17.41 588 ILE A CA 1
ATOM 4744 C C . ILE A 1 588 ? -55.562 36.562 24.375 1 17.41 588 ILE A C 1
ATOM 4746 O O . ILE A 1 588 ? -54.906 36.25 25.359 1 17.41 588 ILE A O 1
ATOM 4750 N N . ASN A 1 589 ? -56.938 36.625 24.578 1 15.98 589 ASN A N 1
ATOM 4751 C CA . ASN A 1 589 ? -57.594 37.188 25.75 1 15.98 589 ASN A CA 1
ATOM 4752 C C . ASN A 1 589 ? -57.75 36.188 26.859 1 15.98 589 ASN A C 1
ATOM 4754 O O . ASN A 1 589 ? -57.406 36.469 28.016 1 15.98 589 ASN A O 1
ATOM 4758 N N . GLU A 1 590 ? -58.906 35.406 26.906 1 16.55 590 GLU A N 1
ATOM 4759 C CA . GLU A 1 590 ? -59.844 35.469 28.016 1 16.55 590 GLU A CA 1
ATOM 4760 C C . GLU A 1 590 ? -59.375 34.625 29.203 1 16.55 590 GLU A C 1
ATOM 4762 O O . GLU A 1 590 ? -58.719 33.594 29.016 1 16.55 590 GLU A O 1
ATOM 4767 N N . GLN A 1 591 ? -59.656 35.156 30.562 1 16.72 591 GLN A N 1
ATOM 4768 C CA . GLN A 1 591 ? -59.688 35.312 32 1 16.72 591 GLN A CA 1
ATOM 4769 C C . GLN A 1 591 ? -60.375 34.125 32.656 1 16.72 591 GLN A C 1
ATOM 4771 O O . GLN A 1 591 ? -60.156 33.812 33.844 1 16.72 591 GLN A O 1
ATOM 4776 N N . ILE A 1 592 ? -61.438 33.5 32.188 1 16.59 592 ILE A N 1
ATOM 4777 C CA . ILE A 1 592 ? -62.469 33.344 33.188 1 16.59 592 ILE A CA 1
ATOM 4778 C C . ILE A 1 592 ? -62 32.344 34.25 1 16.59 592 ILE A C 1
ATOM 4780 O O . ILE A 1 592 ? -61.156 31.484 34 1 16.59 592 ILE A O 1
ATOM 4784 N N . GLY A 1 593 ? -62.906 32.156 35.312 1 16.11 593 GLY A N 1
ATOM 4785 C CA . GLY A 1 593 ? -63.375 32.094 36.688 1 16.11 593 GLY A CA 1
ATOM 4786 C C . GLY A 1 593 ? -63.406 30.688 37.25 1 16.11 593 GLY A C 1
ATOM 4787 O O . GLY A 1 593 ? -63.875 30.453 38.344 1 16.11 593 GLY A O 1
ATOM 4788 N N . ALA A 1 594 ? -63.25 29.578 36.531 1 18 594 ALA A N 1
ATOM 4789 C CA . ALA A 1 594 ? -64 28.578 37.281 1 18 594 ALA A CA 1
ATOM 4790 C C . ALA A 1 594 ? -63.594 28.531 38.75 1 18 594 ALA A C 1
ATOM 4792 O O . ALA A 1 594 ? -62.438 28.844 39.062 1 18 594 ALA A O 1
ATOM 4793 N N . THR A 1 595 ? -64.438 27.984 39.656 1 17.02 595 THR A N 1
ATOM 4794 C CA . THR A 1 595 ? -65.062 27.938 40.969 1 17.02 595 THR A CA 1
ATOM 4795 C C . THR A 1 595 ? -64.125 27.234 41.969 1 17.02 595 THR A C 1
ATOM 4797 O O . THR A 1 595 ? -64.5 27.062 43.125 1 17.02 595 THR A O 1
ATOM 4800 N N . LEU A 1 596 ? -62.906 26.828 41.906 1 19.12 596 LEU A N 1
ATOM 4801 C CA . LEU A 1 596 ? -62.781 25.969 43.094 1 19.12 596 LEU A CA 1
ATOM 4802 C C . LEU A 1 596 ? -63.188 26.703 44.344 1 19.12 596 LEU A C 1
ATOM 4804 O O . LEU A 1 596 ? -62.781 27.828 44.594 1 19.12 596 LEU A O 1
ATOM 4808 N N . GLU A 1 597 ? -64.438 26.422 45.219 1 17.42 597 GLU A N 1
ATOM 4809 C CA . GLU A 1 597 ? -65.062 26.594 46.531 1 17.42 597 GLU A CA 1
ATOM 4810 C C . GLU A 1 597 ? -64 26.594 47.656 1 17.42 597 GLU A C 1
ATOM 4812 O O . GLU A 1 597 ? -64.062 27.438 48.562 1 17.42 597 GLU A O 1
ATOM 4817 N N . GLU A 1 598 ? -63.5 25.438 48.188 1 20.12 598 GLU A N 1
ATOM 4818 C CA . GLU A 1 598 ? -63.75 25.203 49.625 1 20.12 598 GLU A CA 1
ATOM 4819 C C . GLU A 1 598 ? -63.219 26.344 50.469 1 20.12 598 GLU A C 1
ATOM 4821 O O . GLU A 1 598 ? -62.438 27.172 50 1 20.12 598 GLU A O 1
ATOM 4826 N N . GLU A 1 599 ? -63.062 26.125 52 1 21.98 599 GLU A N 1
ATOM 4827 C CA . GLU A 1 599 ? -63.375 26.516 53.375 1 21.98 599 GLU A CA 1
ATOM 4828 C C . GLU A 1 599 ? -62.438 27.609 53.875 1 21.98 599 GLU A C 1
ATOM 4830 O O . GLU A 1 599 ? -61.438 27.922 53.219 1 21.98 599 GLU A O 1
ATOM 4835 N N . ASP A 1 600 ? -61.938 27.531 55.312 1 19.19 600 ASP A N 1
ATOM 4836 C CA . ASP A 1 600 ? -61.406 28.609 56.125 1 19.19 600 ASP A CA 1
ATOM 4837 C C . ASP A 1 600 ? -60.156 29.188 55.5 1 19.19 600 ASP A C 1
ATOM 4839 O O . ASP A 1 600 ? -59.281 28.453 55 1 19.19 600 ASP A O 1
ATOM 4843 N N . MET B 1 1 ? -7.477 -17 46.719 1 51.31 1 MET B N 1
ATOM 4844 C CA . MET B 1 1 ? -6.719 -15.75 46.656 1 51.31 1 MET B CA 1
ATOM 4845 C C . MET B 1 1 ? -5.672 -15.828 45.531 1 51.31 1 MET B C 1
ATOM 4847 O O . MET B 1 1 ? -5.52 -14.891 44.75 1 51.31 1 MET B O 1
ATOM 4851 N N . SER B 1 2 ? -5.035 -17.094 45.469 1 62.62 2 SER B N 1
ATOM 4852 C CA . SER B 1 2 ? -3.971 -17.312 44.5 1 62.62 2 SER B CA 1
ATOM 4853 C C . SER B 1 2 ? -4.52 -17.344 43.062 1 62.62 2 SER B C 1
ATOM 4855 O O . SER B 1 2 ? -3.916 -16.781 42.156 1 62.62 2 SER B O 1
ATOM 4857 N N . ASN B 1 3 ? -5.766 -17.844 42.969 1 71.94 3 ASN B N 1
ATOM 4858 C CA . ASN B 1 3 ? -6.379 -17.953 41.625 1 71.94 3 ASN B CA 1
ATOM 4859 C C . ASN B 1 3 ? -6.859 -16.609 41.125 1 71.94 3 ASN B C 1
ATOM 4861 O O . ASN B 1 3 ? -6.77 -16.328 39.938 1 71.94 3 ASN B O 1
ATOM 4865 N N . VAL B 1 4 ? -7.434 -15.852 42.125 1 73.44 4 VAL B N 1
ATOM 4866 C CA . VAL B 1 4 ? -7.938 -14.531 41.781 1 73.44 4 VAL B CA 1
ATOM 4867 C C . VAL B 1 4 ? -6.777 -13.641 41.312 1 73.44 4 VAL B C 1
ATOM 4869 O O . VAL B 1 4 ? -6.895 -12.891 40.344 1 73.44 4 VAL B O 1
ATOM 4872 N N . ILE B 1 5 ? -5.695 -13.742 42.094 1 73.75 5 ILE B N 1
ATOM 4873 C CA . ILE B 1 5 ? -4.512 -12.953 41.781 1 73.75 5 ILE B CA 1
ATOM 4874 C C . ILE B 1 5 ? -3.965 -13.367 40.406 1 73.75 5 ILE B C 1
ATOM 4876 O O . ILE B 1 5 ? -3.553 -12.516 39.625 1 73.75 5 ILE B O 1
ATOM 4880 N N . ARG B 1 6 ? -4.105 -14.57 40.188 1 81.31 6 ARG B N 1
ATOM 4881 C CA . ARG B 1 6 ? -3.605 -15.078 38.906 1 81.31 6 ARG B CA 1
ATOM 4882 C C . ARG B 1 6 ? -4.465 -14.578 37.75 1 81.31 6 ARG B C 1
ATOM 4884 O O . ARG B 1 6 ? -3.943 -14.242 36.688 1 81.31 6 ARG B O 1
ATOM 4891 N N . LYS B 1 7 ? -5.746 -14.57 38.031 1 84.81 7 LYS B N 1
ATOM 4892 C CA . LYS B 1 7 ? -6.664 -14.086 37 1 84.81 7 LYS B CA 1
ATOM 4893 C C . LYS B 1 7 ? -6.43 -12.609 36.719 1 84.81 7 LYS B C 1
ATOM 4895 O O . LYS B 1 7 ? -6.492 -12.188 35.562 1 84.81 7 LYS B O 1
ATOM 4900 N N . GLU B 1 8 ? -6.164 -11.93 37.75 1 87.06 8 GLU B N 1
ATOM 4901 C CA . GLU B 1 8 ? -5.879 -10.508 37.594 1 87.06 8 GLU B CA 1
ATOM 4902 C C . GLU B 1 8 ? -4.59 -10.297 36.812 1 87.06 8 GLU B C 1
ATOM 4904 O O . GLU B 1 8 ? -4.508 -9.398 35.969 1 87.06 8 GLU B O 1
ATOM 4909 N N . HIS B 1 9 ? -3.662 -11.148 37.125 1 88.38 9 HIS B N 1
ATOM 4910 C CA . HIS B 1 9 ? -2.393 -11.047 36.406 1 88.38 9 HIS B CA 1
ATOM 4911 C C . HIS B 1 9 ? -2.561 -11.414 34.938 1 88.38 9 HIS B C 1
ATOM 4913 O O . HIS B 1 9 ? -1.918 -10.82 34.062 1 88.38 9 HIS B O 1
ATOM 4919 N N . MET B 1 10 ? -3.441 -12.32 34.75 1 91.44 10 MET B N 1
ATOM 4920 C CA . MET B 1 10 ? -3.732 -12.727 33.375 1 91.44 10 MET B CA 1
ATOM 4921 C C . MET B 1 10 ? -4.352 -11.57 32.594 1 91.44 10 MET B C 1
ATOM 4923 O O . MET B 1 10 ? -4.012 -11.359 31.422 1 91.44 10 MET B O 1
ATOM 4927 N N . ILE B 1 11 ? -5.184 -10.922 33.219 1 91.88 11 ILE B N 1
ATOM 4928 C CA . ILE B 1 11 ? -5.852 -9.789 32.594 1 91.88 11 ILE B CA 1
ATOM 4929 C C . ILE B 1 11 ? -4.824 -8.703 32.281 1 91.88 11 ILE B C 1
ATOM 4931 O O . ILE B 1 11 ? -4.844 -8.125 31.188 1 91.88 11 ILE B O 1
ATOM 4935 N N . HIS B 1 12 ? -3.895 -8.516 33.188 1 91.88 12 HIS B N 1
ATOM 4936 C CA . HIS B 1 12 ? -2.867 -7.504 32.969 1 91.88 12 HIS B CA 1
ATOM 4937 C C . HIS B 1 12 ? -1.966 -7.867 31.781 1 91.88 12 HIS B C 1
ATOM 4939 O O . HIS B 1 12 ? -1.595 -6.996 31 1 91.88 12 HIS B O 1
ATOM 4945 N N . VAL B 1 13 ? -1.674 -9.109 31.734 1 94.56 13 VAL B N 1
ATOM 4946 C CA . VAL B 1 13 ? -0.825 -9.57 30.641 1 94.56 13 VAL B CA 1
ATOM 4947 C C . VAL B 1 13 ? -1.518 -9.305 29.297 1 94.56 13 VAL B C 1
ATOM 4949 O O . VAL B 1 13 ? -0.915 -8.75 28.375 1 94.56 13 VAL B O 1
ATOM 4952 N N . LYS B 1 14 ? -2.771 -9.641 29.219 1 95.56 14 LYS B N 1
ATOM 4953 C CA . LYS B 1 14 ? -3.527 -9.461 27.984 1 95.56 14 LYS B CA 1
ATOM 4954 C C . LYS B 1 14 ? -3.678 -7.977 27.641 1 95.56 14 LYS B C 1
ATOM 4956 O O . LYS B 1 14 ? -3.613 -7.594 26.469 1 95.56 14 LYS B O 1
ATOM 4961 N N . GLU B 1 15 ? -3.828 -7.188 28.656 1 95.12 15 GLU B N 1
ATOM 4962 C CA . GLU B 1 15 ? -3.945 -5.746 28.453 1 95.12 15 GLU B CA 1
ATOM 4963 C C . GLU B 1 15 ? -2.666 -5.168 27.859 1 95.12 15 GLU B C 1
ATOM 4965 O O . GLU B 1 15 ? -2.717 -4.344 26.938 1 95.12 15 GLU B O 1
ATOM 4970 N N . TYR B 1 16 ? -1.591 -5.609 28.406 1 95.5 16 TYR B N 1
ATOM 4971 C CA . TYR B 1 16 ? -0.315 -5.078 27.938 1 95.5 16 TYR B CA 1
ATOM 4972 C C . TYR B 1 16 ? 0.011 -5.586 26.531 1 95.5 16 TYR B C 1
ATOM 4974 O O . TYR B 1 16 ? 0.612 -4.867 25.734 1 95.5 16 TYR B O 1
ATOM 4982 N N . ILE B 1 17 ? -0.377 -6.816 26.219 1 96.38 17 ILE B N 1
ATOM 4983 C CA . ILE B 1 17 ? -0.216 -7.34 24.875 1 96.38 17 ILE B CA 1
ATOM 4984 C C . ILE B 1 17 ? -1.028 -6.496 23.891 1 96.38 17 ILE B C 1
ATOM 4986 O O . ILE B 1 17 ? -0.514 -6.066 22.859 1 96.38 17 ILE B O 1
ATOM 4990 N N . CYS B 1 18 ? -2.238 -6.227 24.25 1 96.06 18 CYS B N 1
ATOM 4991 C CA . CYS B 1 18 ? -3.139 -5.477 23.391 1 96.06 18 CYS B CA 1
ATOM 4992 C C . CYS B 1 18 ? -2.66 -4.039 23.219 1 96.06 18 CYS B C 1
ATOM 4994 O O . CYS B 1 18 ? -2.727 -3.486 22.109 1 96.06 18 CYS B O 1
ATOM 4996 N N . ARG B 1 19 ? -2.197 -3.457 24.266 1 94.19 19 ARG B N 1
ATOM 4997 C CA . ARG B 1 19 ? -1.683 -2.092 24.203 1 94.19 19 ARG B CA 1
ATOM 4998 C C . ARG B 1 19 ? -0.557 -1.979 23.188 1 94.19 19 ARG B C 1
ATOM 5000 O O . ARG B 1 19 ? -0.544 -1.054 22.375 1 94.19 19 ARG B O 1
ATOM 5007 N N . TRP B 1 20 ? 0.334 -2.918 23.25 1 94 20 TRP B N 1
ATOM 5008 C CA . TRP B 1 20 ? 1.437 -2.941 22.297 1 94 20 TRP B CA 1
ATOM 5009 C C . TRP B 1 20 ? 0.924 -3.174 20.875 1 94 20 TRP B C 1
ATOM 5011 O O . TRP B 1 20 ? 1.378 -2.523 19.938 1 94 20 TRP B O 1
ATOM 5021 N N . ALA B 1 21 ? -0.01 -4.055 20.734 1 93.81 21 ALA B N 1
ATOM 5022 C CA . ALA B 1 21 ? -0.594 -4.363 19.422 1 93.81 21 ALA B CA 1
ATOM 5023 C C . ALA B 1 21 ? -1.232 -3.129 18.797 1 93.81 21 ALA B C 1
ATOM 5025 O O . ALA B 1 21 ? -1.04 -2.855 17.609 1 93.81 21 ALA B O 1
ATOM 5026 N N . TYR B 1 22 ? -1.956 -2.373 19.641 1 89.25 22 TYR B N 1
ATOM 5027 C CA . TYR B 1 22 ? -2.658 -1.191 19.156 1 89.25 22 TYR B CA 1
ATOM 5028 C C . TYR B 1 22 ? -1.674 -0.094 18.766 1 89.25 22 TYR B C 1
ATOM 5030 O O . TYR B 1 22 ? -1.809 0.524 17.719 1 89.25 22 TYR B O 1
ATOM 5038 N N . GLU B 1 23 ? -0.728 0.129 19.562 1 87.12 23 GLU B N 1
ATOM 5039 C CA . GLU B 1 23 ? 0.247 1.196 19.359 1 87.12 23 GLU B CA 1
ATOM 5040 C C . GLU B 1 23 ? 1.044 0.979 18.078 1 87.12 23 GLU B C 1
ATOM 5042 O O . GLU B 1 23 ? 1.337 1.933 17.359 1 87.12 23 GLU B O 1
ATOM 5047 N N . CYS B 1 24 ? 1.336 -0.257 17.812 1 86.69 24 CYS B N 1
ATOM 5048 C CA . CYS B 1 24 ? 2.191 -0.56 16.672 1 86.69 24 CYS B CA 1
ATOM 5049 C C . CYS B 1 24 ? 1.369 -1.053 15.492 1 86.69 24 CYS B C 1
ATOM 5051 O O . CYS B 1 24 ? 1.925 -1.468 14.469 1 86.69 24 CYS B O 1
ATOM 5053 N N . ALA B 1 25 ? 0.096 -1.05 15.617 1 82.94 25 ALA B N 1
ATOM 5054 C CA . ALA B 1 25 ? -0.814 -1.475 14.555 1 82.94 25 ALA B CA 1
ATOM 5055 C C . ALA B 1 25 ? -0.476 -2.883 14.07 1 82.94 25 ALA B C 1
ATOM 5057 O O . ALA B 1 25 ? -0.39 -3.129 12.867 1 82.94 25 ALA B O 1
ATOM 5058 N N . ILE B 1 26 ? -0.189 -3.789 14.969 1 87.38 26 ILE B N 1
ATOM 5059 C CA . ILE B 1 26 ? 0.057 -5.188 14.633 1 87.38 26 ILE B CA 1
ATOM 5060 C C . ILE B 1 26 ? -1.271 -5.898 14.383 1 87.38 26 ILE B C 1
ATOM 5062 O O . ILE B 1 26 ? -2.189 -5.812 15.203 1 87.38 26 ILE B O 1
ATOM 5066 N N . PRO B 1 27 ? -1.426 -6.574 13.266 1 84.38 27 PRO B N 1
ATOM 5067 C CA . PRO B 1 27 ? -2.682 -7.277 13.008 1 84.38 27 PRO B CA 1
ATOM 5068 C C . PRO B 1 27 ? -3.018 -8.305 14.086 1 84.38 27 PRO B C 1
ATOM 5070 O O . PRO B 1 27 ? -2.127 -9.008 14.578 1 84.38 27 PRO B O 1
ATOM 5073 N N . PHE B 1 28 ? -4.293 -8.461 14.398 1 88.5 28 PHE B N 1
ATOM 5074 C CA . PHE B 1 28 ? -4.73 -9.297 15.516 1 88.5 28 PHE B CA 1
ATOM 5075 C C . PHE B 1 28 ? -4.453 -10.766 15.234 1 88.5 28 PHE B C 1
ATOM 5077 O O . PHE B 1 28 ? -4.215 -11.547 16.156 1 88.5 28 PHE B O 1
ATOM 5084 N N . HIS B 1 29 ? -4.43 -11.164 13.984 1 87 29 HIS B N 1
ATOM 5085 C CA . HIS B 1 29 ? -4.219 -12.562 13.656 1 87 29 HIS B CA 1
ATOM 5086 C C . HIS B 1 29 ? -2.795 -13 13.992 1 87 29 HIS B C 1
ATOM 5088 O O . HIS B 1 29 ? -2.527 -14.195 14.141 1 87 29 HIS B O 1
ATOM 5094 N N . ALA B 1 30 ? -1.821 -12.047 14 1 89.31 30 ALA B N 1
ATOM 5095 C CA . ALA B 1 30 ? -0.434 -12.344 14.344 1 89.31 30 ALA B CA 1
ATOM 5096 C C . ALA B 1 30 ? -0.338 -12.969 15.734 1 89.31 30 ALA B C 1
ATOM 5098 O O . ALA B 1 30 ? 0.563 -13.766 16 1 89.31 30 ALA B O 1
ATOM 5099 N N . PHE B 1 31 ? -1.31 -12.664 16.609 1 94.12 31 PHE B N 1
ATOM 5100 C CA . PHE B 1 31 ? -1.239 -13.094 18 1 94.12 31 PHE B CA 1
ATOM 5101 C C . PHE B 1 31 ? -1.891 -14.461 18.172 1 94.12 31 PHE B C 1
ATOM 5103 O O . PHE B 1 31 ? -1.862 -15.031 19.266 1 94.12 31 PHE B O 1
ATOM 5110 N N . GLU B 1 32 ? -2.418 -15.008 17.125 1 89.94 32 GLU B N 1
ATOM 5111 C CA . GLU B 1 32 ? -3.01 -16.344 17.156 1 89.94 32 GLU B CA 1
ATOM 5112 C C . GLU B 1 32 ? -2.012 -17.406 16.688 1 89.94 32 GLU B C 1
ATOM 5114 O O . GLU B 1 32 ? -2.232 -18.594 16.875 1 89.94 32 GLU B O 1
ATOM 5119 N N . LYS B 1 33 ? -0.908 -16.969 16.125 1 89.94 33 LYS B N 1
ATOM 5120 C CA . LYS B 1 33 ? 0.083 -17.891 15.57 1 89.94 33 LYS B CA 1
ATOM 5121 C C . LYS B 1 33 ? 0.776 -18.688 16.672 1 89.94 33 LYS B C 1
ATOM 5123 O O . LYS B 1 33 ? 0.948 -18.188 17.797 1 89.94 33 LYS B O 1
ATOM 5128 N N . ASP B 1 34 ? 1.204 -19.844 16.359 1 89.38 34 ASP B N 1
ATOM 5129 C CA . ASP B 1 34 ? 1.9 -20.703 17.312 1 89.38 34 ASP B CA 1
ATOM 5130 C C . ASP B 1 34 ? 3.232 -20.094 17.734 1 89.38 34 ASP B C 1
ATOM 5132 O O . ASP B 1 34 ? 3.654 -20.266 18.891 1 89.38 34 ASP B O 1
ATOM 5136 N N . SER B 1 35 ? 3.875 -19.406 16.781 1 91.75 35 SER B N 1
ATOM 5137 C CA . SER B 1 35 ? 5.156 -18.797 17.109 1 91.75 35 SER B CA 1
ATOM 5138 C C . SER B 1 35 ? 5.016 -17.781 18.25 1 91.75 35 SER B C 1
ATOM 5140 O O . SER B 1 35 ? 5.914 -17.656 19.078 1 91.75 35 SER B O 1
ATOM 5142 N N . PHE B 1 36 ? 3.904 -17.031 18.359 1 95.12 36 PHE B N 1
ATOM 5143 C CA . PHE B 1 36 ? 3.682 -16.094 19.438 1 95.12 36 PHE B CA 1
ATOM 5144 C C . PHE B 1 36 ? 3.5 -16.812 20.766 1 95.12 36 PHE B C 1
ATOM 5146 O O . PHE B 1 36 ? 4.031 -16.391 21.797 1 95.12 36 PHE B O 1
ATOM 5153 N N . LYS B 1 37 ? 2.742 -17.891 20.719 1 94.12 37 LYS B N 1
ATOM 5154 C CA . LYS B 1 37 ? 2.52 -18.703 21.922 1 94.12 37 LYS B CA 1
ATOM 5155 C C . LYS B 1 37 ? 3.838 -19.234 22.484 1 94.12 37 LYS B C 1
ATOM 5157 O O . LYS B 1 37 ? 4.055 -19.234 23.688 1 94.12 37 LYS B O 1
ATOM 5162 N N . ILE B 1 38 ? 4.645 -19.703 21.578 1 94.06 38 ILE B N 1
ATOM 5163 C CA . ILE B 1 38 ? 5.941 -20.25 21.969 1 94.06 38 ILE B CA 1
ATOM 5164 C C . ILE B 1 38 ? 6.801 -19.125 22.562 1 94.06 38 ILE B C 1
ATOM 5166 O O . ILE B 1 38 ? 7.5 -19.344 23.562 1 94.06 38 ILE B O 1
ATOM 5170 N N . MET B 1 39 ? 6.738 -17.984 21.953 1 94.81 39 MET B N 1
ATOM 5171 C CA . MET B 1 39 ? 7.469 -16.844 22.469 1 94.81 39 MET B CA 1
ATOM 5172 C C . MET B 1 39 ? 6.992 -16.469 23.859 1 94.81 39 MET B C 1
ATOM 5174 O O . MET B 1 39 ? 7.809 -16.234 24.766 1 94.81 39 MET B O 1
ATOM 5178 N N . LEU B 1 40 ? 5.664 -16.453 24.109 1 94.94 40 LEU B N 1
ATOM 5179 C CA . LEU B 1 40 ? 5.098 -16.141 25.406 1 94.94 40 LEU B CA 1
ATOM 5180 C C . LEU B 1 40 ? 5.578 -17.141 26.469 1 94.94 40 LEU B C 1
ATOM 5182 O O . LEU B 1 40 ? 5.922 -16.75 27.578 1 94.94 40 LEU B O 1
ATOM 5186 N N . GLU B 1 41 ? 5.555 -18.359 26.031 1 94.56 41 GLU B N 1
ATOM 5187 C CA . GLU B 1 41 ? 5.992 -19.422 26.938 1 94.56 41 GLU B CA 1
ATOM 5188 C C . GLU B 1 41 ? 7.469 -19.25 27.297 1 94.56 41 GLU B C 1
ATOM 5190 O O . GLU B 1 41 ? 7.855 -19.453 28.453 1 94.56 41 GLU B O 1
ATOM 5195 N N . ALA B 1 42 ? 8.266 -18.938 26.328 1 94.44 42 ALA B N 1
ATOM 5196 C CA . ALA B 1 42 ? 9.695 -18.766 26.562 1 94.44 42 ALA B CA 1
ATOM 5197 C C . ALA B 1 42 ? 9.961 -17.594 27.516 1 94.44 42 ALA B C 1
ATOM 5199 O O . ALA B 1 42 ? 10.82 -17.688 28.391 1 94.44 42 ALA B O 1
ATOM 5200 N N . VAL B 1 43 ? 9.242 -16.516 27.344 1 94.5 43 VAL B N 1
ATOM 5201 C CA . VAL B 1 43 ? 9.391 -15.359 28.203 1 94.5 43 VAL B CA 1
ATOM 5202 C C . VAL B 1 43 ? 8.914 -15.695 29.609 1 94.5 43 VAL B C 1
ATOM 5204 O O . VAL B 1 43 ? 9.547 -15.312 30.609 1 94.5 43 VAL B O 1
ATOM 5207 N N . GLY B 1 44 ? 7.797 -16.375 29.656 1 93.62 44 GLY B N 1
ATOM 5208 C CA . GLY B 1 44 ? 7.305 -16.812 30.938 1 93.62 44 GLY B CA 1
ATOM 5209 C C . GLY B 1 44 ? 8.281 -17.703 31.688 1 93.62 44 GLY B C 1
ATOM 5210 O O . GLY B 1 44 ? 8.422 -17.594 32.906 1 93.62 44 GLY B O 1
ATOM 5211 N N . GLN B 1 45 ? 8.953 -18.562 30.969 1 92.19 45 GLN B N 1
ATOM 5212 C CA . GLN B 1 45 ? 9.945 -19.453 31.562 1 92.19 45 GLN B CA 1
ATOM 5213 C C . GLN B 1 45 ? 11.172 -18.688 32.031 1 92.19 45 GLN B C 1
ATOM 5215 O O . GLN B 1 45 ? 11.781 -19.047 33.031 1 92.19 45 GLN B O 1
ATOM 5220 N N . PHE B 1 46 ? 11.531 -17.703 31.359 1 92.5 46 PHE B N 1
ATOM 5221 C CA . PHE B 1 46 ? 12.672 -16.875 31.719 1 92.5 46 PHE B CA 1
ATOM 5222 C C . PHE B 1 46 ? 12.383 -16.094 33 1 92.5 46 PHE B C 1
ATOM 5224 O O . PHE B 1 46 ? 13.242 -15.984 33.875 1 92.5 46 PHE B O 1
ATOM 5231 N N . GLY B 1 47 ? 11.172 -15.492 33.031 1 90.69 47 GLY B N 1
ATOM 5232 C CA . GLY B 1 47 ? 10.789 -14.734 34.219 1 90.69 47 GLY B CA 1
ATOM 5233 C C . GLY B 1 47 ? 11 -13.234 34.062 1 90.69 47 GLY B C 1
ATOM 5234 O O . GLY B 1 47 ? 10.898 -12.703 32.969 1 90.69 47 GLY B O 1
ATOM 5235 N N . ARG B 1 48 ? 11.266 -12.57 35.188 1 90.62 48 ARG B N 1
ATOM 5236 C CA . ARG B 1 48 ? 11.359 -11.109 35.188 1 90.62 48 ARG B CA 1
ATOM 5237 C C . ARG B 1 48 ? 12.656 -10.641 34.531 1 90.62 48 ARG B C 1
ATOM 5239 O O . ARG B 1 48 ? 13.695 -11.297 34.656 1 90.62 48 ARG B O 1
ATOM 5246 N N . GLY B 1 49 ? 12.531 -9.523 33.75 1 90 49 GLY B N 1
ATOM 5247 C CA . GLY B 1 49 ? 13.727 -8.836 33.281 1 90 49 GLY B CA 1
ATOM 5248 C C . GLY B 1 49 ? 14.211 -9.312 31.938 1 90 49 GLY B C 1
ATOM 5249 O O . GLY B 1 49 ? 15.375 -9.125 31.578 1 90 49 GLY B O 1
ATOM 5250 N N . ALA B 1 50 ? 13.414 -10.039 31.234 1 90.31 50 ALA B N 1
ATOM 5251 C CA . ALA B 1 50 ? 13.812 -10.469 29.891 1 90.31 50 ALA B CA 1
ATOM 5252 C C . ALA B 1 50 ? 14.062 -9.273 28.984 1 90.31 50 ALA B C 1
ATOM 5254 O O . ALA B 1 50 ? 13.188 -8.414 28.828 1 90.31 50 ALA B O 1
ATOM 5255 N N . PRO B 1 51 ? 15.234 -9.164 28.438 1 89.75 51 PRO B N 1
ATOM 5256 C CA . PRO B 1 51 ? 15.492 -8.031 27.547 1 89.75 51 PRO B CA 1
ATOM 5257 C C . PRO B 1 51 ? 15.016 -8.273 26.125 1 89.75 51 PRO B C 1
ATOM 5259 O O . PRO B 1 51 ? 15.109 -9.391 25.625 1 89.75 51 PRO B O 1
ATOM 5262 N N . PRO B 1 52 ? 14.492 -7.27 25.484 1 93.94 52 PRO B N 1
ATOM 5263 C CA . PRO B 1 52 ? 14.156 -7.414 24.062 1 93.94 52 PRO B CA 1
ATOM 5264 C C . PRO B 1 52 ? 15.391 -7.449 23.172 1 93.94 52 PRO B C 1
ATOM 5266 O O . PRO B 1 52 ? 16.453 -6.977 23.562 1 93.94 52 PRO B O 1
ATOM 5269 N N . PRO B 1 53 ? 15.328 -8.094 22.047 1 94.69 53 PRO B N 1
ATOM 5270 C CA . PRO B 1 53 ? 16.422 -8.031 21.078 1 94.69 53 PRO B CA 1
ATOM 5271 C C . PRO B 1 53 ? 16.609 -6.641 20.484 1 94.69 53 PRO B C 1
ATOM 5273 O O . PRO B 1 53 ? 15.648 -5.875 20.375 1 94.69 53 PRO B O 1
ATOM 5276 N N . THR B 1 54 ? 17.844 -6.312 20.156 1 92.56 54 THR B N 1
ATOM 5277 C CA . THR B 1 54 ? 18.125 -5.055 19.469 1 92.56 54 THR B CA 1
ATOM 5278 C C . THR B 1 54 ? 17.859 -5.176 17.984 1 92.56 54 THR B C 1
ATOM 5280 O O . THR B 1 54 ? 17.734 -6.281 17.453 1 92.56 54 THR B O 1
ATOM 5283 N N . ARG B 1 55 ? 17.797 -4.055 17.344 1 89.06 55 ARG B N 1
ATOM 5284 C CA . ARG B 1 55 ? 17.562 -4.047 15.898 1 89.06 55 ARG B CA 1
ATOM 5285 C C . ARG B 1 55 ? 18.688 -4.777 15.164 1 89.06 55 ARG B C 1
ATOM 5287 O O . ARG B 1 55 ? 18.438 -5.492 14.195 1 89.06 55 ARG B O 1
ATOM 5294 N N . TYR B 1 56 ? 19.812 -4.586 15.617 1 89.38 56 TYR B N 1
ATOM 5295 C CA . TYR B 1 56 ? 20.969 -5.254 15.016 1 89.38 56 TYR B CA 1
ATOM 5296 C C . TYR B 1 56 ? 20.875 -6.762 15.195 1 89.38 56 TYR B C 1
ATOM 5298 O O . TYR B 1 56 ? 21.125 -7.52 14.25 1 89.38 56 TYR B O 1
ATOM 5306 N N . GLU B 1 57 ? 20.547 -7.152 16.359 1 94.38 57 GLU B N 1
ATOM 5307 C CA . GLU B 1 57 ? 20.406 -8.586 16.625 1 94.38 57 GLU B CA 1
ATOM 5308 C C . GLU B 1 57 ? 19.312 -9.195 15.75 1 94.38 57 GLU B C 1
ATOM 5310 O O . GLU B 1 57 ? 19.469 -10.312 15.25 1 94.38 57 GLU B O 1
ATOM 5315 N N . MET B 1 58 ? 18.25 -8.484 15.594 1 94.38 58 MET B N 1
ATOM 5316 C CA . MET B 1 58 ? 17.109 -8.984 14.82 1 94.38 58 MET B CA 1
ATOM 5317 C C . MET B 1 58 ? 17.453 -9.055 13.336 1 94.38 58 MET B C 1
ATOM 5319 O O . MET B 1 58 ? 17.031 -9.977 12.641 1 94.38 58 MET B O 1
ATOM 5323 N N . GLY B 1 59 ? 18.188 -8.078 12.836 1 89.81 59 GLY B N 1
ATOM 5324 C CA . GLY B 1 59 ? 18.469 -7.977 11.414 1 89.81 59 GLY B CA 1
ATOM 5325 C C . GLY B 1 59 ? 19.656 -8.828 10.977 1 89.81 59 GLY B C 1
ATOM 5326 O O . GLY B 1 59 ? 19.797 -9.125 9.789 1 89.81 59 GLY B O 1
ATOM 5327 N N . GLU B 1 60 ? 20.484 -9.258 11.93 1 91.19 60 GLU B N 1
ATOM 5328 C CA . GLU B 1 60 ? 21.703 -9.953 11.539 1 91.19 60 GLU B CA 1
ATOM 5329 C C . GLU B 1 60 ? 21.859 -11.273 12.297 1 91.19 60 GLU B C 1
ATOM 5331 O O . GLU B 1 60 ? 21.625 -12.344 11.734 1 91.19 60 GLU B O 1
ATOM 5336 N N . THR B 1 61 ? 22 -11.18 13.562 1 93.31 61 THR B N 1
ATOM 5337 C CA . THR B 1 61 ? 22.344 -12.344 14.367 1 93.31 61 THR B CA 1
ATOM 5338 C C . THR B 1 61 ? 21.25 -13.398 14.305 1 93.31 61 THR B C 1
ATOM 5340 O O . THR B 1 61 ? 21.5 -14.531 13.891 1 93.31 61 THR B O 1
ATOM 5343 N N . TYR B 1 62 ? 20.172 -13.078 14.711 1 95.25 62 TYR B N 1
ATOM 5344 C CA . TYR B 1 62 ? 19.109 -14.07 14.836 1 95.25 62 TYR B CA 1
ATOM 5345 C C . TYR B 1 62 ? 18.469 -14.359 13.484 1 95.25 62 TYR B C 1
ATOM 5347 O O . TYR B 1 62 ? 17.859 -15.406 13.289 1 95.25 62 TYR B O 1
ATOM 5355 N N . LEU B 1 63 ? 18.562 -13.414 12.547 1 93.88 63 LEU B N 1
ATOM 5356 C CA . LEU B 1 63 ? 18.062 -13.688 11.195 1 93.88 63 LEU B CA 1
ATOM 5357 C C . LEU B 1 63 ? 18.875 -14.789 10.531 1 93.88 63 LEU B C 1
ATOM 5359 O O . LEU B 1 63 ? 18.312 -15.703 9.93 1 93.88 63 LEU B O 1
ATOM 5363 N N . LYS B 1 64 ? 20.219 -14.672 10.672 1 93.62 64 LYS B N 1
ATOM 5364 C CA . LYS B 1 64 ? 21.094 -15.703 10.117 1 93.62 64 LYS B CA 1
ATOM 5365 C C . LYS B 1 64 ? 20.797 -17.062 10.734 1 93.62 64 LYS B C 1
ATOM 5367 O O . LYS B 1 64 ? 20.734 -18.078 10.023 1 93.62 64 LYS B O 1
ATOM 5372 N N . LYS B 1 65 ? 20.578 -17.062 11.977 1 94.44 65 LYS B N 1
ATOM 5373 C CA . LYS B 1 65 ? 20.266 -18.312 12.672 1 94.44 65 LYS B CA 1
ATOM 5374 C C . LYS B 1 65 ? 18.938 -18.875 12.188 1 94.44 65 LYS B C 1
ATOM 5376 O O . LYS B 1 65 ? 18.797 -20.094 12.008 1 94.44 65 LYS B O 1
ATOM 5381 N N . GLU B 1 66 ? 17.984 -18.016 12 1 94.62 66 GLU B N 1
ATOM 5382 C CA . GLU B 1 66 ? 16.672 -18.469 11.562 1 94.62 66 GLU B CA 1
ATOM 5383 C C . GLU B 1 66 ? 16.719 -19 10.133 1 94.62 66 GLU B C 1
ATOM 5385 O O . GLU B 1 66 ? 15.977 -19.922 9.781 1 94.62 66 GLU B O 1
ATOM 5390 N N . VAL B 1 67 ? 17.547 -18.375 9.312 1 93.38 67 VAL B N 1
ATOM 5391 C CA . VAL B 1 67 ? 17.75 -18.875 7.953 1 93.38 67 VAL B CA 1
ATOM 5392 C C . VAL B 1 67 ? 18.266 -20.312 7.996 1 93.38 67 VAL B C 1
ATOM 5394 O O . VAL B 1 67 ? 17.75 -21.188 7.309 1 93.38 67 VAL B O 1
ATOM 5397 N N . GLU B 1 68 ? 19.234 -20.5 8.836 1 93.25 68 GLU B N 1
ATOM 5398 C CA . GLU B 1 68 ? 19.812 -21.844 8.984 1 93.25 68 GLU B CA 1
ATOM 5399 C C . GLU B 1 68 ? 18.766 -22.844 9.484 1 93.25 68 GLU B C 1
ATOM 5401 O O . GLU B 1 68 ? 18.688 -23.969 8.984 1 93.25 68 GLU B O 1
ATOM 5406 N N . ARG B 1 69 ? 18.047 -22.422 10.398 1 93.5 69 ARG B N 1
ATOM 5407 C CA . ARG B 1 69 ? 17 -23.281 10.93 1 93.5 69 ARG B CA 1
ATOM 5408 C C . ARG B 1 69 ? 15.977 -23.625 9.844 1 93.5 69 ARG B C 1
ATOM 5410 O O . ARG B 1 69 ? 15.562 -24.781 9.719 1 93.5 69 ARG B O 1
ATOM 5417 N N . THR B 1 70 ? 15.57 -22.672 9.125 1 91.75 70 THR B N 1
ATOM 5418 C CA . THR B 1 70 ? 14.586 -22.859 8.062 1 91.75 70 THR B CA 1
ATOM 5419 C C . THR B 1 70 ? 15.125 -23.812 7 1 91.75 70 THR B C 1
ATOM 5421 O O . THR B 1 70 ? 14.391 -24.672 6.504 1 91.75 70 THR B O 1
ATOM 5424 N N . ILE B 1 71 ? 16.406 -23.672 6.668 1 89.62 71 ILE B N 1
ATOM 5425 C CA . ILE B 1 71 ? 17.047 -24.562 5.699 1 89.62 71 ILE B CA 1
ATOM 5426 C C . ILE B 1 71 ? 16.953 -26 6.184 1 89.62 71 ILE B C 1
ATOM 5428 O O . ILE B 1 71 ? 16.625 -26.906 5.414 1 89.62 71 ILE B O 1
ATOM 5432 N N . ASN B 1 72 ? 17.156 -26.172 7.441 1 90.62 72 ASN B N 1
ATOM 5433 C CA . ASN B 1 72 ? 17.094 -27.5 8.023 1 90.62 72 ASN B CA 1
ATOM 5434 C C . ASN B 1 72 ? 15.672 -28.062 8.008 1 90.62 72 ASN B C 1
ATOM 5436 O O . ASN B 1 72 ? 15.469 -29.25 7.77 1 90.62 72 ASN B O 1
ATOM 5440 N N . LEU B 1 73 ? 14.75 -27.234 8.281 1 88.69 73 LEU B N 1
ATOM 5441 C CA . LEU B 1 73 ? 13.359 -27.641 8.297 1 88.69 73 LEU B CA 1
ATOM 5442 C C . LEU B 1 73 ? 12.883 -28.031 6.895 1 88.69 73 LEU B C 1
ATOM 5444 O O . LEU B 1 73 ? 11.93 -28.797 6.746 1 88.69 73 LEU B O 1
ATOM 5448 N N . LEU B 1 74 ? 13.555 -27.516 5.855 1 88.25 74 LEU B N 1
ATOM 5449 C CA . LEU B 1 74 ? 13.148 -27.766 4.477 1 88.25 74 LEU B CA 1
ATOM 5450 C C . LEU B 1 74 ? 13.797 -29.031 3.939 1 88.25 74 LEU B C 1
ATOM 5452 O O . LEU B 1 74 ? 13.469 -29.5 2.844 1 88.25 74 LEU B O 1
ATOM 5456 N N . THR B 1 75 ? 14.633 -29.672 4.699 1 86.94 75 THR B N 1
ATOM 5457 C CA . THR B 1 75 ? 15.414 -30.828 4.258 1 86.94 75 THR B CA 1
ATOM 5458 C C . THR B 1 75 ? 14.5 -31.969 3.848 1 86.94 75 THR B C 1
ATOM 5460 O O . THR B 1 75 ? 14.711 -32.594 2.811 1 86.94 75 THR B O 1
ATOM 5463 N N . PRO B 1 76 ? 13.453 -32.188 4.598 1 82 76 PRO B N 1
ATOM 5464 C CA . PRO B 1 76 ? 12.57 -33.281 4.172 1 82 76 PRO B CA 1
ATOM 5465 C C . PRO B 1 76 ? 11.938 -33.062 2.807 1 82 76 PRO B C 1
ATOM 5467 O O . PRO B 1 76 ? 11.688 -34 2.057 1 82 76 PRO B O 1
ATOM 5470 N N . TYR B 1 77 ? 11.672 -31.922 2.518 1 81.94 77 TYR B N 1
ATOM 5471 C CA . TYR B 1 77 ? 11.086 -31.594 1.225 1 81.94 77 TYR B CA 1
ATOM 5472 C C . TYR B 1 77 ? 12.109 -31.766 0.104 1 81.94 77 TYR B C 1
ATOM 5474 O O . TYR B 1 77 ? 11.758 -32.188 -1.005 1 81.94 77 TYR B O 1
ATOM 5482 N N . LYS B 1 78 ? 13.32 -31.516 0.449 1 84.75 78 LYS B N 1
ATOM 5483 C CA . LYS B 1 78 ? 14.383 -31.688 -0.537 1 84.75 78 LYS B CA 1
ATOM 5484 C C . LYS B 1 78 ? 14.562 -33.156 -0.898 1 84.75 78 LYS B C 1
ATOM 5486 O O . LYS B 1 78 ? 14.914 -33.5 -2.035 1 84.75 78 LYS B O 1
ATOM 5491 N N . ASP B 1 79 ? 14.273 -33.938 0.012 1 86 79 ASP B N 1
ATOM 5492 C CA . ASP B 1 79 ? 14.375 -35.375 -0.239 1 86 79 ASP B CA 1
ATOM 5493 C C . ASP B 1 79 ? 13.289 -35.844 -1.205 1 86 79 ASP B C 1
ATOM 5495 O O . ASP B 1 79 ? 13.5 -36.781 -1.978 1 86 79 ASP B O 1
ATOM 5499 N N . GLU B 1 80 ? 12.242 -35.219 -1.159 1 86.38 80 GLU B N 1
ATOM 5500 C CA . GLU B 1 80 ? 11.148 -35.562 -2.064 1 86.38 80 GLU B CA 1
ATOM 5501 C C . GLU B 1 80 ? 11.5 -35.219 -3.51 1 86.38 80 GLU B C 1
ATOM 5503 O O . GLU B 1 80 ? 10.992 -35.844 -4.441 1 86.38 80 GLU B O 1
ATOM 5508 N N . TRP B 1 81 ? 12.375 -34.219 -3.674 1 90.31 81 TRP B N 1
ATOM 5509 C CA . TRP B 1 81 ? 12.789 -33.812 -5.016 1 90.31 81 TRP B CA 1
ATOM 5510 C C . TRP B 1 81 ? 13.469 -34.969 -5.734 1 90.31 81 TRP B C 1
ATOM 5512 O O . TRP B 1 81 ? 13.336 -35.125 -6.953 1 90.31 81 TRP B O 1
ATOM 5522 N N . LYS B 1 82 ? 14.055 -35.812 -4.949 1 87.06 82 LYS B N 1
ATOM 5523 C CA . LYS B 1 82 ? 14.789 -36.938 -5.512 1 87.06 82 LYS B CA 1
ATOM 5524 C C . LYS B 1 82 ? 13.836 -38 -6.055 1 87.06 82 LYS B C 1
ATOM 5526 O O . LYS B 1 82 ? 14.086 -38.562 -7.117 1 87.06 82 LYS B O 1
ATOM 5531 N N . SER B 1 83 ? 12.789 -38.156 -5.383 1 83.88 83 SER B N 1
ATOM 5532 C CA . SER B 1 83 ? 11.883 -39.219 -5.742 1 83.88 83 SER B CA 1
ATOM 5533 C C . SER B 1 83 ? 10.867 -38.781 -6.785 1 83.88 83 SER B C 1
ATOM 5535 O O . SER B 1 83 ? 10.625 -39.469 -7.77 1 83.88 83 SER B O 1
ATOM 5537 N N . ASN B 1 84 ? 10.281 -37.625 -6.617 1 88.5 84 ASN B N 1
ATOM 5538 C CA . ASN B 1 84 ? 9.148 -37.219 -7.434 1 88.5 84 ASN B CA 1
ATOM 5539 C C . ASN B 1 84 ? 9.547 -36.125 -8.422 1 88.5 84 ASN B C 1
ATOM 5541 O O . ASN B 1 84 ? 8.742 -35.719 -9.266 1 88.5 84 ASN B O 1
ATOM 5545 N N . GLY B 1 85 ? 10.805 -35.75 -8.398 1 91.31 85 GLY B N 1
ATOM 5546 C CA . GLY B 1 85 ? 11.203 -34.625 -9.25 1 91.31 85 GLY B CA 1
ATOM 5547 C C . GLY B 1 85 ? 10.664 -33.281 -8.781 1 91.31 85 GLY B C 1
ATOM 5548 O O . GLY B 1 85 ? 9.875 -33.219 -7.836 1 91.31 85 GLY B O 1
ATOM 5549 N N . CYS B 1 86 ? 11.156 -32.188 -9.367 1 94.69 86 CYS B N 1
ATOM 5550 C CA . CYS B 1 86 ? 10.688 -30.875 -8.969 1 94.69 86 CYS B CA 1
ATOM 5551 C C . CYS B 1 86 ? 10.711 -29.906 -10.141 1 94.69 86 CYS B C 1
ATOM 5553 O O . CYS B 1 86 ? 11.258 -30.219 -11.203 1 94.69 86 CYS B O 1
ATOM 5555 N N . SER B 1 87 ? 9.984 -28.859 -9.977 1 95.31 87 SER B N 1
ATOM 5556 C CA . SER B 1 87 ? 9.938 -27.766 -10.938 1 95.31 87 SER B CA 1
ATOM 5557 C C . SER B 1 87 ? 10.562 -26.5 -10.367 1 95.31 87 SER B C 1
ATOM 5559 O O . SER B 1 87 ? 10.305 -26.141 -9.211 1 95.31 87 SER B O 1
ATOM 5561 N N . ILE B 1 88 ? 11.398 -25.891 -11.133 1 95.06 88 ILE B N 1
ATOM 5562 C CA . ILE B 1 88 ? 11.906 -24.578 -10.758 1 95.06 88 ILE B CA 1
ATOM 5563 C C . ILE B 1 88 ? 11.047 -23.484 -11.383 1 95.06 88 ILE B C 1
ATOM 5565 O O . ILE B 1 88 ? 10.719 -23.547 -12.57 1 95.06 88 ILE B O 1
ATOM 5569 N N . MET B 1 89 ? 10.664 -22.625 -10.586 1 91.88 89 MET B N 1
ATOM 5570 C CA . MET B 1 89 ? 9.805 -21.531 -11.047 1 91.88 89 MET B CA 1
ATOM 5571 C C . MET B 1 89 ? 10.484 -20.172 -10.836 1 91.88 89 MET B C 1
ATOM 5573 O O . MET B 1 89 ? 11.172 -19.969 -9.836 1 91.88 89 MET B O 1
ATOM 5577 N N . THR B 1 90 ? 10.305 -19.297 -11.797 1 84.19 90 THR B N 1
ATOM 5578 C CA . THR B 1 90 ? 10.844 -17.953 -11.664 1 84.19 90 THR B CA 1
ATOM 5579 C C . THR B 1 90 ? 9.742 -16.906 -11.852 1 84.19 90 THR B C 1
ATOM 5581 O O . THR B 1 90 ? 8.773 -17.141 -12.57 1 84.19 90 THR B O 1
ATOM 5584 N N . ASP B 1 91 ? 9.82 -15.898 -11.078 1 75.69 91 ASP B N 1
ATOM 5585 C CA . ASP B 1 91 ? 8.938 -14.75 -11.242 1 75.69 91 ASP B CA 1
ATOM 5586 C C . ASP B 1 91 ? 9.695 -13.438 -11.016 1 75.69 91 ASP B C 1
ATOM 5588 O O . ASP B 1 91 ? 10.672 -13.406 -10.266 1 75.69 91 ASP B O 1
ATOM 5592 N N . ALA B 1 92 ? 9.391 -12.523 -11.828 1 73.25 92 ALA B N 1
ATOM 5593 C CA . ALA B 1 92 ? 10.023 -11.219 -11.68 1 73.25 92 ALA B CA 1
ATOM 5594 C C . ALA B 1 92 ? 9.016 -10.18 -11.18 1 73.25 92 ALA B C 1
ATOM 5596 O O . ALA B 1 92 ? 7.852 -10.195 -11.578 1 73.25 92 ALA B O 1
ATOM 5597 N N . TRP B 1 93 ? 9.469 -9.367 -10.211 1 67.94 93 TRP B N 1
ATOM 5598 C CA . TRP B 1 93 ? 8.617 -8.289 -9.719 1 67.94 93 TRP B CA 1
ATOM 5599 C C . TRP B 1 93 ? 9.43 -7.02 -9.469 1 67.94 93 TRP B C 1
ATOM 5601 O O . TRP B 1 93 ? 10.656 -7.059 -9.461 1 67.94 93 TRP B O 1
ATOM 5611 N N . PHE B 1 94 ? 8.742 -5.949 -9.453 1 66.56 94 PHE B N 1
ATOM 5612 C CA . PHE B 1 94 ? 9.352 -4.664 -9.156 1 66.56 94 PHE B CA 1
ATOM 5613 C C . PHE B 1 94 ? 8.906 -4.152 -7.789 1 66.56 94 PHE B C 1
ATOM 5615 O O . PHE B 1 94 ? 7.734 -4.285 -7.426 1 66.56 94 PHE B O 1
ATOM 5622 N N . ASP B 1 95 ? 9.805 -3.693 -7.02 1 62.16 95 ASP B N 1
ATOM 5623 C CA . ASP B 1 95 ? 9.438 -3.115 -5.734 1 62.16 95 ASP B CA 1
ATOM 5624 C C . ASP B 1 95 ? 9.023 -1.652 -5.887 1 62.16 95 ASP B C 1
ATOM 5626 O O . ASP B 1 95 ? 9.016 -1.117 -6.996 1 62.16 95 ASP B O 1
ATOM 5630 N N . ARG B 1 96 ? 8.664 -1.029 -4.789 1 57.88 96 ARG B N 1
ATOM 5631 C CA . ARG B 1 96 ? 8.172 0.345 -4.789 1 57.88 96 ARG B CA 1
ATOM 5632 C C . ARG B 1 96 ? 9.242 1.305 -5.312 1 57.88 96 ARG B C 1
ATOM 5634 O O . ARG B 1 96 ? 8.914 2.35 -5.883 1 57.88 96 ARG B O 1
ATOM 5641 N N . LYS B 1 97 ? 10.508 0.914 -5.188 1 61.12 97 LYS B N 1
ATOM 5642 C CA . LYS B 1 97 ? 11.609 1.734 -5.676 1 61.12 97 LYS B CA 1
ATOM 5643 C C . LYS B 1 97 ? 11.969 1.377 -7.117 1 61.12 97 LYS B C 1
ATOM 5645 O O . LYS B 1 97 ? 13 1.811 -7.633 1 61.12 97 LYS B O 1
ATOM 5650 N N . ARG B 1 98 ? 11.102 0.409 -7.707 1 65.56 98 ARG B N 1
ATOM 5651 C CA . ARG B 1 98 ? 11.234 -0.013 -9.094 1 65.56 98 ARG B CA 1
ATOM 5652 C C . ARG B 1 98 ? 12.484 -0.855 -9.305 1 65.56 98 ARG B C 1
ATOM 5654 O O . ARG B 1 98 ? 13.109 -0.802 -10.367 1 65.56 98 ARG B O 1
ATOM 5661 N N . ARG B 1 99 ? 12.898 -1.356 -8.297 1 70.31 99 ARG B N 1
ATOM 5662 C CA . ARG B 1 99 ? 13.938 -2.363 -8.453 1 70.31 99 ARG B CA 1
ATOM 5663 C C . ARG B 1 99 ? 13.375 -3.662 -9.008 1 70.31 99 ARG B C 1
ATOM 5665 O O . ARG B 1 99 ? 12.297 -4.105 -8.594 1 70.31 99 ARG B O 1
ATOM 5672 N N . SER B 1 100 ? 14.016 -4.152 -9.938 1 73 100 SER B N 1
ATOM 5673 C CA . SER B 1 100 ? 13.594 -5.426 -10.508 1 73 100 SER B CA 1
ATOM 5674 C C . SER B 1 100 ? 14.141 -6.602 -9.703 1 73 100 SER B C 1
ATOM 5676 O O . SER B 1 100 ? 15.352 -6.719 -9.508 1 73 100 SER B O 1
ATOM 5678 N N . ILE B 1 101 ? 13.25 -7.41 -9.195 1 75.06 101 ILE B N 1
ATOM 5679 C CA . ILE B 1 101 ? 13.641 -8.562 -8.391 1 75.06 101 ILE B CA 1
ATOM 5680 C C . ILE B 1 101 ? 13.148 -9.844 -9.055 1 75.06 101 ILE B C 1
ATOM 5682 O O . ILE B 1 101 ? 12 -9.93 -9.492 1 75.06 101 ILE B O 1
ATOM 5686 N N . MET B 1 102 ? 14.031 -10.805 -9.211 1 80.44 102 MET B N 1
ATOM 5687 C CA . MET B 1 102 ? 13.68 -12.125 -9.719 1 80.44 102 MET B CA 1
ATOM 5688 C C . MET B 1 102 ? 13.711 -13.164 -8.594 1 80.44 102 MET B C 1
ATOM 5690 O O . MET B 1 102 ? 14.688 -13.25 -7.852 1 80.44 102 MET B O 1
ATOM 5694 N N . ASN B 1 103 ? 12.594 -13.875 -8.477 1 80.62 103 ASN B N 1
ATOM 5695 C CA . ASN B 1 103 ? 12.484 -14.906 -7.457 1 80.62 103 ASN B CA 1
ATOM 5696 C C . ASN B 1 103 ? 12.625 -16.312 -8.055 1 80.62 103 ASN B C 1
ATOM 5698 O O . ASN B 1 103 ? 12.188 -16.547 -9.18 1 80.62 103 ASN B O 1
ATOM 5702 N N . LEU B 1 104 ? 13.211 -17.172 -7.27 1 87.38 104 LEU B N 1
ATOM 5703 C CA . LEU B 1 104 ? 13.305 -18.578 -7.629 1 87.38 104 LEU B CA 1
ATOM 5704 C C . LEU B 1 104 ? 12.625 -19.453 -6.574 1 87.38 104 LEU B C 1
ATOM 5706 O O . LEU B 1 104 ? 12.898 -19.312 -5.379 1 87.38 104 LEU B O 1
ATOM 5710 N N . CYS B 1 105 ? 11.742 -20.266 -7.043 1 89 105 CYS B N 1
ATOM 5711 C CA . CYS B 1 105 ? 11.055 -21.219 -6.184 1 89 105 CYS B CA 1
ATOM 5712 C C . CYS B 1 105 ? 11.148 -22.625 -6.754 1 89 105 CYS B C 1
ATOM 5714 O O . CYS B 1 105 ? 11.305 -22.797 -7.965 1 89 105 CYS B O 1
ATOM 5716 N N . VAL B 1 106 ? 11.125 -23.531 -5.895 1 91.12 106 VAL B N 1
ATOM 5717 C CA . VAL B 1 106 ? 11.086 -24.938 -6.301 1 91.12 106 VAL B CA 1
ATOM 5718 C C . VAL B 1 106 ? 9.758 -25.562 -5.875 1 91.12 106 VAL B C 1
ATOM 5720 O O . VAL B 1 106 ? 9.383 -25.484 -4.703 1 91.12 106 VAL B O 1
ATOM 5723 N N . ASN B 1 107 ? 9.07 -26.078 -6.867 1 90.5 107 ASN B N 1
ATOM 5724 C CA . ASN B 1 107 ? 7.785 -26.719 -6.598 1 90.5 107 ASN B CA 1
ATOM 5725 C C . ASN B 1 107 ? 7.887 -28.234 -6.691 1 90.5 107 ASN B C 1
ATOM 5727 O O . ASN B 1 107 ? 8.531 -28.766 -7.598 1 90.5 107 ASN B O 1
ATOM 5731 N N . SER B 1 108 ? 7.41 -28.859 -5.719 1 89.69 108 SER B N 1
ATOM 5732 C CA . SER B 1 108 ? 7.258 -30.312 -5.703 1 89.69 108 SER B CA 1
ATOM 5733 C C . SER B 1 108 ? 5.832 -30.719 -5.34 1 89.69 108 SER B C 1
ATOM 5735 O O . SER B 1 108 ? 4.965 -29.859 -5.16 1 89.69 108 SER B O 1
ATOM 5737 N N . LYS B 1 109 ? 5.578 -31.984 -5.336 1 86.06 109 LYS B N 1
ATOM 5738 C CA . LYS B 1 109 ? 4.23 -32.5 -5.113 1 86.06 109 LYS B CA 1
ATOM 5739 C C . LYS B 1 109 ? 3.639 -31.938 -3.82 1 86.06 109 LYS B C 1
ATOM 5741 O O . LYS B 1 109 ? 2.459 -31.578 -3.771 1 86.06 109 LYS B O 1
ATOM 5746 N N . MET B 1 110 ? 4.457 -31.688 -2.902 1 76.12 110 MET B N 1
ATOM 5747 C CA . MET B 1 110 ? 3.955 -31.359 -1.57 1 76.12 110 MET B CA 1
ATOM 5748 C C . MET B 1 110 ? 3.91 -29.859 -1.354 1 76.12 110 MET B C 1
ATOM 5750 O O . MET B 1 110 ? 3.008 -29.344 -0.686 1 76.12 110 MET B O 1
ATOM 5754 N N . VAL B 1 111 ? 4.969 -29.188 -1.9 1 78.81 111 VAL B N 1
ATOM 5755 C CA . VAL B 1 111 ? 5.066 -27.812 -1.451 1 78.81 111 VAL B CA 1
ATOM 5756 C C . VAL B 1 111 ? 5.891 -27 -2.449 1 78.81 111 VAL B C 1
ATOM 5758 O O . VAL B 1 111 ? 6.613 -27.562 -3.271 1 78.81 111 VAL B O 1
ATOM 5761 N N . THR B 1 112 ? 5.664 -25.734 -2.438 1 84 112 THR B N 1
ATOM 5762 C CA . THR B 1 112 ? 6.543 -24.781 -3.117 1 84 112 THR B CA 1
ATOM 5763 C C . THR B 1 112 ? 7.5 -24.125 -2.127 1 84 112 THR B C 1
ATOM 5765 O O . THR B 1 112 ? 7.062 -23.547 -1.136 1 84 112 THR B O 1
ATOM 5768 N N . VAL B 1 113 ? 8.781 -24.297 -2.342 1 85.38 113 VAL B N 1
ATOM 5769 C CA . VAL B 1 113 ? 9.82 -23.75 -1.471 1 85.38 113 VAL B CA 1
ATOM 5770 C C . VAL B 1 113 ? 10.461 -22.531 -2.133 1 85.38 113 VAL B C 1
ATOM 5772 O O . VAL B 1 113 ? 10.797 -22.562 -3.318 1 85.38 113 VAL B O 1
ATOM 5775 N N . PHE B 1 114 ? 10.547 -21.5 -1.36 1 86 114 PHE B N 1
ATOM 5776 C CA . PHE B 1 114 ? 11.297 -20.344 -1.825 1 86 114 PHE B CA 1
ATOM 5777 C C . PHE B 1 114 ? 12.797 -20.562 -1.656 1 86 114 PHE B C 1
ATOM 5779 O O . PHE B 1 114 ? 13.258 -20.938 -0.574 1 86 114 PHE B O 1
ATOM 5786 N N . LEU B 1 115 ? 13.516 -20.297 -2.693 1 86.38 115 LEU B N 1
ATOM 5787 C CA . LEU B 1 115 ? 14.953 -20.547 -2.625 1 86.38 115 LEU B CA 1
ATOM 5788 C C . LEU B 1 115 ? 15.734 -19.25 -2.494 1 86.38 115 LEU B C 1
ATOM 5790 O O . LEU B 1 115 ? 16.562 -19.109 -1.595 1 86.38 115 LEU B O 1
ATOM 5794 N N . SER B 1 116 ? 15.484 -18.328 -3.426 1 83.06 116 SER B N 1
ATOM 5795 C CA . SER B 1 116 ? 16.266 -17.094 -3.389 1 83.06 116 SER B CA 1
ATOM 5796 C C . SER B 1 116 ? 15.648 -16.016 -4.273 1 83.06 116 SER B C 1
ATOM 5798 O O . SER B 1 116 ? 14.766 -16.312 -5.086 1 83.06 116 SER B O 1
ATOM 5800 N N . SER B 1 117 ? 16.062 -14.805 -3.988 1 79.75 117 SER B N 1
ATOM 5801 C CA . SER B 1 117 ? 15.719 -13.664 -4.832 1 79.75 117 SER B CA 1
ATOM 5802 C C . SER B 1 117 ? 16.953 -12.859 -5.211 1 79.75 117 SER B C 1
ATOM 5804 O O . SER B 1 117 ? 17.906 -12.781 -4.438 1 79.75 117 SER B O 1
ATOM 5806 N N . LYS B 1 118 ? 16.953 -12.375 -6.402 1 77 118 LYS B N 1
ATOM 5807 C 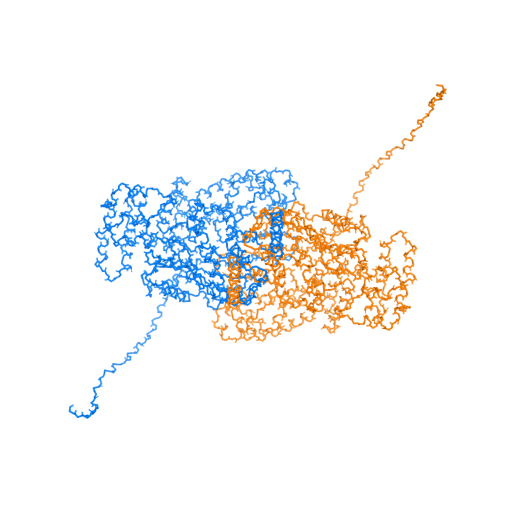CA . LYS B 1 118 ? 18.078 -11.57 -6.879 1 77 118 LYS B CA 1
ATOM 5808 C C . LYS B 1 118 ? 17.594 -10.258 -7.488 1 77 118 LYS B C 1
ATOM 5810 O O . LYS B 1 118 ? 16.594 -10.234 -8.211 1 77 118 LYS B O 1
ATOM 5815 N N . GLU B 1 119 ? 18.219 -9.188 -7 1 74.44 119 GLU B N 1
ATOM 5816 C CA . GLU B 1 119 ? 17.938 -7.906 -7.648 1 74.44 119 GLU B CA 1
ATOM 5817 C C . GLU B 1 119 ? 18.562 -7.848 -9.039 1 74.44 119 GLU B C 1
ATOM 5819 O O . GLU B 1 119 ? 19.734 -8.164 -9.211 1 74.44 119 GLU B O 1
ATOM 5824 N N . SER B 1 120 ? 17.781 -7.617 -10.016 1 72 120 SER B N 1
ATOM 5825 C CA . SER B 1 120 ? 18.25 -7.59 -11.398 1 72 120 SER B CA 1
ATOM 5826 C C . SER B 1 120 ? 18.031 -6.219 -12.031 1 72 120 SER B C 1
ATOM 5828 O O . SER B 1 120 ? 17.781 -6.121 -13.234 1 72 120 SER B O 1
ATOM 5830 N N . SER B 1 121 ? 18.109 -5.207 -11.195 1 64 121 SER B N 1
ATOM 5831 C CA . SER B 1 121 ? 17.828 -3.875 -11.719 1 64 121 SER B CA 1
ATOM 5832 C C . SER B 1 121 ? 18.844 -3.477 -12.797 1 64 121 SER B C 1
ATOM 5834 O O . SER B 1 121 ? 18.484 -2.791 -13.758 1 64 121 SER B O 1
ATOM 5836 N N . ASP B 1 122 ? 20.125 -3.879 -12.609 1 61.28 122 ASP B N 1
ATOM 5837 C CA . ASP B 1 122 ? 21.188 -3.48 -13.516 1 61.28 122 ASP B CA 1
ATOM 5838 C C . ASP B 1 122 ? 21.203 -4.352 -14.773 1 61.28 122 ASP B C 1
ATOM 5840 O O . ASP B 1 122 ? 21.641 -3.91 -15.836 1 61.28 122 ASP B O 1
ATOM 5844 N N . GLU B 1 123 ? 20.859 -5.609 -14.555 1 60.41 123 GLU B N 1
ATOM 5845 C CA . 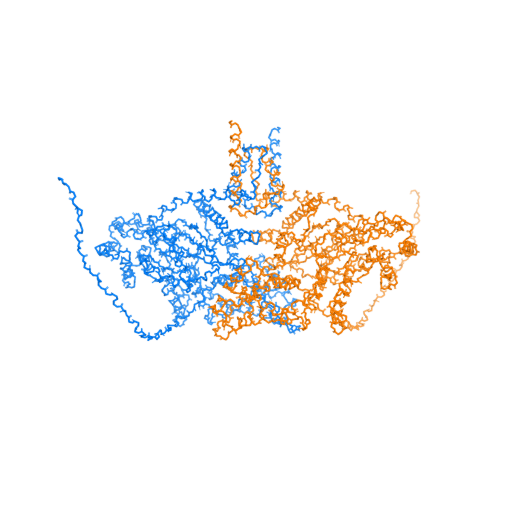GLU B 1 123 ? 20.953 -6.59 -15.633 1 60.41 123 GLU B CA 1
ATOM 5846 C C . GLU B 1 123 ? 19.594 -6.812 -16.281 1 60.41 123 GLU B C 1
ATOM 5848 O O . GLU B 1 123 ? 18.625 -7.137 -15.609 1 60.41 123 GLU B O 1
ATOM 5853 N N . ALA B 1 124 ? 19.297 -5.875 -17.219 1 58.16 124 ALA B N 1
ATOM 5854 C CA . ALA B 1 124 ? 18.016 -6.082 -17.906 1 58.16 124 ALA B CA 1
ATOM 5855 C C . ALA B 1 124 ? 17.578 -7.539 -17.812 1 58.16 124 ALA B C 1
ATOM 5857 O O . ALA B 1 124 ? 18.406 -8.438 -17.641 1 58.16 124 ALA B O 1
ATOM 5858 N N . HIS B 1 125 ? 16.391 -7.828 -17.375 1 66.75 125 HIS B N 1
ATOM 5859 C CA . HIS B 1 125 ? 15.867 -9.18 -17.469 1 66.75 125 HIS B CA 1
ATOM 5860 C C . HIS B 1 125 ? 16.172 -9.797 -18.828 1 66.75 125 HIS B C 1
ATOM 5862 O O . HIS B 1 125 ? 15.258 -10.102 -19.594 1 66.75 125 HIS B O 1
ATOM 5868 N N . THR B 1 126 ? 17.609 -9.945 -19.078 1 76.75 126 THR B N 1
ATOM 5869 C CA . THR B 1 126 ? 17.969 -10.539 -20.359 1 76.75 126 THR B CA 1
ATOM 5870 C C . THR B 1 126 ? 17.859 -12.055 -20.297 1 76.75 126 THR B C 1
ATOM 5872 O O . THR B 1 126 ? 17.891 -12.641 -19.219 1 76.75 126 THR B O 1
ATOM 5875 N N . SER B 1 127 ? 17.766 -12.656 -21.484 1 85.81 127 SER B N 1
ATOM 5876 C CA . SER B 1 127 ? 17.672 -14.109 -21.594 1 85.81 127 SER B CA 1
ATOM 5877 C C . SER B 1 127 ? 18.891 -14.789 -20.984 1 85.81 127 SER B C 1
ATOM 5879 O O . SER B 1 127 ? 18.781 -15.82 -20.328 1 85.81 127 SER B O 1
ATOM 5881 N N . GLU B 1 128 ? 20.031 -14.172 -21.141 1 86.94 128 GLU B N 1
ATOM 5882 C CA . GLU B 1 128 ? 21.266 -14.75 -20.656 1 86.94 128 GLU B CA 1
ATOM 5883 C C . GLU B 1 128 ? 21.312 -14.727 -19.125 1 86.94 128 GLU B C 1
ATOM 5885 O O . GLU B 1 128 ? 21.719 -15.711 -18.5 1 86.94 128 GLU B O 1
ATOM 5890 N N . HIS B 1 129 ? 20.906 -13.664 -18.656 1 84.06 129 HIS B N 1
ATOM 5891 C CA . HIS B 1 129 ? 20.953 -13.523 -17.203 1 84.06 129 HIS B CA 1
ATOM 5892 C C . HIS B 1 129 ? 19.938 -14.445 -16.531 1 84.06 129 HIS B C 1
ATOM 5894 O O . HIS B 1 129 ? 20.234 -15.023 -15.484 1 84.06 129 HIS B O 1
ATOM 5900 N N . ILE B 1 130 ? 18.828 -14.484 -17.141 1 87.75 130 ILE B N 1
ATOM 5901 C CA . ILE B 1 130 ? 17.812 -15.391 -16.609 1 87.75 130 ILE B CA 1
ATOM 5902 C C . ILE B 1 130 ? 18.328 -16.828 -16.641 1 87.75 130 ILE B C 1
ATOM 5904 O O . ILE B 1 130 ? 18.188 -17.562 -15.672 1 87.75 130 ILE B O 1
ATOM 5908 N N . HIS B 1 131 ? 18.922 -17.141 -17.766 1 91.88 131 HIS B N 1
ATOM 5909 C CA . HIS B 1 131 ? 19.484 -18.484 -17.922 1 91.88 131 HIS B CA 1
ATOM 5910 C C . HIS B 1 131 ? 20.531 -18.766 -16.844 1 91.88 131 HIS B C 1
ATOM 5912 O O . HIS B 1 131 ? 20.547 -19.859 -16.25 1 91.88 131 HIS B O 1
ATOM 5918 N N . GLU B 1 132 ? 21.375 -17.797 -16.609 1 90.38 132 GLU B N 1
ATOM 5919 C CA . GLU B 1 132 ? 22.422 -17.969 -15.617 1 90.38 132 GLU B CA 1
ATOM 5920 C C . GLU B 1 132 ? 21.844 -18.172 -14.227 1 90.38 132 GLU B C 1
ATOM 5922 O O . GLU B 1 132 ? 22.328 -19 -13.453 1 90.38 132 GLU B O 1
ATOM 5927 N N . TYR B 1 133 ? 20.938 -17.438 -13.953 1 89 133 TYR B N 1
ATOM 5928 C CA . TYR B 1 133 ? 20.312 -17.516 -12.641 1 89 133 TYR B CA 1
ATOM 5929 C C . TYR B 1 133 ? 19.609 -18.859 -12.453 1 89 133 TYR B C 1
ATOM 5931 O O . TYR B 1 133 ? 19.75 -19.5 -11.406 1 89 133 TYR B O 1
ATOM 5939 N N . VAL B 1 134 ? 18.938 -19.328 -13.453 1 92.88 134 VAL B N 1
ATOM 5940 C CA . VAL B 1 134 ? 18.234 -20.609 -13.422 1 92.88 134 VAL B CA 1
ATOM 5941 C C . VAL B 1 134 ? 19.25 -21.75 -13.336 1 92.88 134 VAL B C 1
ATOM 5943 O O . VAL B 1 134 ? 19.047 -22.719 -12.594 1 92.88 134 VAL B O 1
ATOM 5946 N N . GLU B 1 135 ? 20.312 -21.562 -14.062 1 94.38 135 GLU B N 1
ATOM 5947 C CA . GLU B 1 135 ? 21.359 -22.578 -14.055 1 94.38 135 GLU B CA 1
ATOM 5948 C C . GLU B 1 135 ? 21.953 -22.734 -12.664 1 94.38 135 GLU B C 1
ATOM 5950 O O . GLU B 1 135 ? 22.219 -23.859 -12.227 1 94.38 135 GLU B O 1
ATOM 5955 N N . SER B 1 136 ? 22.156 -21.641 -12.078 1 92.44 136 SER B N 1
ATOM 5956 C CA . SER B 1 136 ? 22.672 -21.703 -10.719 1 92.44 136 SER B CA 1
ATOM 5957 C C . SER B 1 136 ? 21.719 -22.438 -9.789 1 92.44 136 SER B C 1
ATOM 5959 O O . SER B 1 136 ? 22.141 -23.203 -8.922 1 92.44 136 SER B O 1
ATOM 5961 N N . CYS B 1 137 ? 20.5 -22.266 -9.977 1 92.56 137 CYS B N 1
ATOM 5962 C CA . CYS B 1 137 ? 19.484 -22.922 -9.172 1 92.56 137 CYS B CA 1
ATOM 5963 C C . CYS B 1 137 ? 19.453 -24.422 -9.445 1 92.56 137 CYS B C 1
ATOM 5965 O O . CYS B 1 137 ? 19.312 -25.219 -8.516 1 92.56 137 CYS B O 1
ATOM 5967 N N . ILE B 1 138 ? 19.547 -24.781 -10.711 1 96.06 138 ILE B N 1
ATOM 5968 C CA . ILE B 1 138 ? 19.547 -26.188 -11.094 1 96.06 138 ILE B CA 1
ATOM 5969 C C . ILE B 1 138 ? 20.703 -26.906 -10.391 1 96.06 138 ILE B C 1
ATOM 5971 O O . ILE B 1 138 ? 20.531 -28.016 -9.867 1 96.06 138 ILE B O 1
ATOM 5975 N N . ASN B 1 139 ? 21.797 -26.219 -10.336 1 94.94 139 ASN B N 1
ATOM 5976 C CA . ASN B 1 139 ? 22.969 -26.812 -9.688 1 94.94 139 ASN B CA 1
ATOM 5977 C C . ASN B 1 139 ? 22.766 -26.953 -8.18 1 94.94 139 ASN B C 1
ATOM 5979 O O . ASN B 1 139 ? 23.219 -27.938 -7.586 1 94.94 139 ASN B O 1
ATOM 5983 N N . GLU B 1 140 ? 22.125 -26.016 -7.664 1 91 140 GLU B N 1
ATOM 5984 C CA . GLU B 1 140 ? 21.875 -26.062 -6.227 1 91 140 GLU B CA 1
ATOM 5985 C C . GLU B 1 140 ? 20.891 -27.172 -5.879 1 91 140 GLU B C 1
ATOM 5987 O O . GLU B 1 140 ? 21.062 -27.875 -4.887 1 91 140 GLU B O 1
ATOM 5992 N N . VAL B 1 141 ? 19.828 -27.344 -6.617 1 93.44 141 VAL B N 1
ATOM 5993 C CA . VAL B 1 141 ? 18.766 -28.312 -6.379 1 93.44 141 VAL B CA 1
ATOM 5994 C C . VAL B 1 141 ? 19.25 -29.719 -6.766 1 93.44 141 VAL B C 1
ATOM 5996 O O . VAL B 1 141 ? 18.875 -30.703 -6.133 1 93.44 141 VAL B O 1
ATOM 5999 N N . GLY B 1 142 ? 20.172 -29.797 -7.719 1 94 142 GLY B N 1
ATOM 6000 C CA . GLY B 1 142 ? 20.578 -31.047 -8.344 1 94 142 GLY B CA 1
ATOM 6001 C C . GLY B 1 142 ? 19.922 -31.281 -9.695 1 94 142 GLY B C 1
ATOM 6002 O O . GLY B 1 142 ? 18.719 -31.516 -9.766 1 94 142 GLY B O 1
ATOM 6003 N N . PRO B 1 143 ? 20.656 -31.25 -10.727 1 94.56 143 PRO B N 1
ATOM 6004 C CA . PRO B 1 143 ? 20.094 -31.375 -12.07 1 94.56 143 PRO B CA 1
ATOM 6005 C C . PRO B 1 143 ? 19.25 -32.625 -12.25 1 94.56 143 PRO B C 1
ATOM 6007 O O . PRO B 1 143 ? 18.297 -32.625 -13.031 1 94.56 143 PRO B O 1
ATOM 6010 N N . GLU B 1 144 ? 19.594 -33.656 -11.539 1 92.31 144 GLU B N 1
ATOM 6011 C CA . GLU B 1 144 ? 18.875 -34.906 -11.672 1 92.31 144 GLU B CA 1
ATOM 6012 C C . GLU B 1 144 ? 17.469 -34.812 -11.086 1 92.31 144 GLU B C 1
ATOM 6014 O O . GLU B 1 144 ? 16.578 -35.594 -11.445 1 92.31 144 GLU B O 1
ATOM 6019 N N . ASN B 1 145 ? 17.312 -33.844 -10.211 1 94.62 145 ASN B N 1
ATOM 6020 C CA . ASN B 1 145 ? 16.031 -33.719 -9.531 1 94.62 145 ASN B CA 1
ATOM 6021 C C . ASN B 1 145 ? 15.086 -32.812 -10.32 1 94.62 145 ASN B C 1
ATOM 6023 O O . ASN B 1 145 ? 13.867 -32.844 -10.117 1 94.62 145 ASN B O 1
ATOM 6027 N N . VAL B 1 146 ? 15.641 -32 -11.211 1 96.44 146 VAL B N 1
ATOM 6028 C CA . VAL B 1 146 ? 14.852 -30.969 -11.898 1 96.44 146 VAL B CA 1
ATOM 6029 C C . VAL B 1 146 ? 14.258 -31.547 -13.18 1 96.44 146 VAL B C 1
ATOM 6031 O O . VAL B 1 146 ? 14.992 -32.062 -14.039 1 96.44 146 VAL B O 1
ATOM 6034 N N . VAL B 1 147 ? 12.961 -31.469 -13.281 1 96.31 147 VAL B N 1
ATOM 6035 C CA . VAL B 1 147 ? 12.289 -31.984 -14.469 1 96.31 147 VAL B CA 1
ATOM 6036 C C . VAL B 1 147 ? 11.984 -30.844 -15.422 1 96.31 147 VAL B C 1
ATOM 6038 O O . VAL B 1 147 ? 12.109 -30.984 -16.641 1 96.31 147 VAL B O 1
ATOM 6041 N N . GLN B 1 148 ? 11.602 -29.719 -14.781 1 96.62 148 GLN B N 1
ATOM 6042 C CA . GLN B 1 148 ? 11.203 -28.625 -15.664 1 96.62 148 GLN B CA 1
ATOM 6043 C C . GLN B 1 148 ? 11.453 -27.266 -15 1 96.62 148 GLN B C 1
ATOM 6045 O O . GLN B 1 148 ? 11.586 -27.188 -13.773 1 96.62 148 GLN B O 1
ATOM 6050 N N . ILE B 1 149 ? 11.484 -26.266 -15.867 1 96.06 149 ILE B N 1
ATOM 6051 C CA . ILE B 1 149 ? 11.453 -24.859 -15.492 1 96.06 149 ILE B CA 1
ATOM 6052 C C . ILE B 1 149 ? 10.148 -24.219 -15.961 1 96.06 149 ILE B C 1
ATOM 6054 O O . ILE B 1 149 ? 9.734 -24.406 -17.109 1 96.06 149 ILE B O 1
ATOM 6058 N N . VAL B 1 150 ? 9.5 -23.578 -15.023 1 94.06 150 VAL B N 1
ATOM 6059 C CA . VAL B 1 150 ? 8.234 -22.938 -15.375 1 94.06 150 VAL B CA 1
ATOM 6060 C C . VAL B 1 150 ? 8.383 -21.422 -15.266 1 94.06 150 VAL B C 1
ATOM 6062 O O . VAL B 1 150 ? 8.766 -20.906 -14.211 1 94.06 150 VAL B O 1
ATOM 6065 N N . THR B 1 151 ? 8.156 -20.703 -16.281 1 89.81 151 THR B N 1
ATOM 6066 C CA . THR B 1 151 ? 8.234 -19.25 -16.281 1 89.81 151 THR B CA 1
ATOM 6067 C C . THR B 1 151 ? 7.016 -18.641 -16.969 1 89.81 151 THR B C 1
ATOM 6069 O O . THR B 1 151 ? 6.191 -19.359 -17.531 1 89.81 151 THR B O 1
ATOM 6072 N N . ASP B 1 152 ? 6.902 -17.406 -16.844 1 82.5 152 ASP B N 1
ATOM 6073 C CA . ASP B 1 152 ? 5.84 -16.734 -17.578 1 82.5 152 ASP B CA 1
ATOM 6074 C C . ASP B 1 152 ? 6.164 -16.688 -19.078 1 82.5 152 ASP B C 1
ATOM 6076 O O . ASP B 1 152 ? 7.152 -17.266 -19.516 1 82.5 152 ASP B O 1
ATOM 6080 N N . ASN B 1 153 ? 5.293 -16.156 -19.859 1 77.56 153 ASN B N 1
ATOM 6081 C CA . ASN B 1 153 ? 5.398 -16.188 -21.328 1 77.56 153 ASN B CA 1
ATOM 6082 C C . ASN B 1 153 ? 6.195 -15 -21.859 1 77.56 153 ASN B C 1
ATOM 6084 O O . ASN B 1 153 ? 6.094 -14.664 -23.031 1 77.56 153 ASN B O 1
ATOM 6088 N N . ALA B 1 154 ? 7.059 -14.406 -21.047 1 77.75 154 ALA B N 1
ATOM 6089 C CA . ALA B 1 154 ? 7.828 -13.25 -21.5 1 77.75 154 ALA B CA 1
ATOM 6090 C C . ALA B 1 154 ? 8.914 -13.664 -22.484 1 77.75 154 ALA B C 1
ATOM 6092 O O . ALA B 1 154 ? 9.445 -14.773 -22.391 1 77.75 154 ALA B O 1
ATOM 6093 N N . SER B 1 155 ? 9.242 -12.828 -23.422 1 78.62 155 SER B N 1
ATOM 6094 C CA . SER B 1 155 ? 10.188 -13.125 -24.484 1 78.62 155 SER B CA 1
ATOM 6095 C C . SER B 1 155 ? 11.57 -13.453 -23.922 1 78.62 155 SER B C 1
ATOM 6097 O O . SER B 1 155 ? 12.273 -14.312 -24.453 1 78.62 155 SER B O 1
ATOM 6099 N N . ASN B 1 156 ? 11.906 -12.766 -22.906 1 82 156 ASN B N 1
ATOM 6100 C CA . ASN B 1 156 ? 13.203 -13.023 -22.297 1 82 156 ASN B CA 1
ATOM 6101 C C . ASN B 1 156 ? 13.305 -14.445 -21.75 1 82 156 ASN B C 1
ATOM 6103 O O . ASN B 1 156 ? 14.375 -15.047 -21.781 1 82 156 ASN B O 1
ATOM 6107 N N . ASN B 1 157 ? 12.242 -14.93 -21.297 1 85.12 157 ASN B N 1
ATOM 6108 C CA . ASN B 1 157 ? 12.219 -16.312 -20.812 1 85.12 157 ASN B CA 1
ATOM 6109 C C . ASN B 1 157 ? 12.352 -17.312 -21.953 1 85.12 157 ASN B C 1
ATOM 6111 O O . ASN B 1 157 ? 12.969 -18.359 -21.797 1 85.12 157 ASN B O 1
ATOM 6115 N N . MET B 1 158 ? 11.805 -16.953 -23.109 1 84.69 158 MET B N 1
ATOM 6116 C CA . MET B 1 158 ? 11.914 -17.828 -24.266 1 84.69 158 MET B CA 1
ATOM 6117 C C . MET B 1 158 ? 13.367 -17.953 -24.719 1 84.69 158 MET B C 1
ATOM 6119 O O . MET B 1 158 ? 13.805 -19.031 -25.125 1 84.69 158 MET B O 1
ATOM 6123 N N . GLY B 1 159 ? 13.984 -16.781 -24.719 1 87.5 159 GLY B N 1
ATOM 6124 C CA . GLY B 1 159 ? 15.406 -16.812 -25.016 1 87.5 159 GLY B CA 1
ATOM 6125 C C . GLY B 1 159 ? 16.203 -17.641 -24.031 1 87.5 159 GLY B C 1
ATOM 6126 O O . GLY B 1 159 ? 17.109 -18.391 -24.438 1 87.5 159 GLY B O 1
ATOM 6127 N N . ALA B 1 160 ? 15.867 -17.547 -22.812 1 91.56 160 ALA B N 1
ATOM 6128 C CA . ALA B 1 160 ? 16.531 -18.328 -21.781 1 91.56 160 ALA B CA 1
ATOM 6129 C C . ALA B 1 160 ? 16.281 -19.828 -21.969 1 91.56 160 ALA B C 1
ATOM 6131 O O . ALA B 1 160 ? 17.172 -20.641 -21.719 1 91.56 160 ALA B O 1
ATOM 6132 N N . ALA B 1 161 ? 15.148 -20.172 -22.406 1 92.19 161 ALA B N 1
ATOM 6133 C CA . ALA B 1 161 ? 14.766 -21.562 -22.656 1 92.19 161 ALA B CA 1
ATOM 6134 C C . ALA B 1 161 ? 15.664 -22.188 -23.703 1 92.19 161 ALA B C 1
ATOM 6136 O O . ALA B 1 161 ? 16.031 -23.359 -23.609 1 92.19 161 ALA B O 1
ATOM 6137 N N . LYS B 1 162 ? 15.977 -21.453 -24.688 1 92.94 162 LYS B N 1
ATOM 6138 C CA . LYS B 1 162 ? 16.844 -21.953 -25.75 1 92.94 162 LYS B CA 1
ATOM 6139 C C . LYS B 1 162 ? 18.234 -22.266 -25.219 1 92.94 162 LYS B C 1
ATOM 6141 O O . LYS B 1 162 ? 18.828 -23.281 -25.594 1 92.94 162 LYS B O 1
ATOM 6146 N N . PHE B 1 163 ? 18.734 -21.391 -24.422 1 94.25 163 PHE B N 1
ATOM 6147 C CA . PHE B 1 163 ? 20.031 -21.609 -23.812 1 94.25 163 PHE B CA 1
ATOM 6148 C C . PHE B 1 163 ? 20.031 -22.891 -22.969 1 94.25 163 PHE B C 1
ATOM 6150 O O . PHE B 1 163 ? 20.984 -23.672 -23.016 1 94.25 163 PHE B O 1
ATOM 6157 N N . LEU B 1 164 ? 18.984 -23.078 -22.266 1 94.81 164 LEU B N 1
ATOM 6158 C CA . LEU B 1 164 ? 18.906 -24.25 -21.406 1 94.81 164 LEU B CA 1
ATOM 6159 C C . LEU B 1 164 ? 18.859 -25.531 -22.234 1 94.81 164 LEU B C 1
ATOM 6161 O O . LEU B 1 164 ? 19.469 -26.531 -21.875 1 94.81 164 LEU B O 1
ATOM 6165 N N . LYS B 1 165 ? 18.031 -25.516 -23.281 1 92.94 165 LYS B N 1
ATOM 6166 C CA . LYS B 1 165 ? 17.891 -26.688 -24.156 1 92.94 165 LYS B CA 1
ATOM 6167 C C . LYS B 1 165 ? 19.234 -27.125 -24.703 1 92.94 165 LYS B C 1
ATOM 6169 O O . LYS B 1 165 ? 19.484 -28.328 -24.859 1 92.94 165 LYS B O 1
ATOM 6174 N N . GLU B 1 166 ? 20.062 -26.219 -24.953 1 93.12 166 GLU B N 1
ATOM 6175 C CA . GLU B 1 166 ? 21.391 -26.516 -25.484 1 93.12 166 GLU B CA 1
ATOM 6176 C C . GLU B 1 166 ? 22.281 -27.094 -24.391 1 93.12 166 GLU B C 1
ATOM 6178 O O . GLU B 1 166 ? 23.031 -28.047 -24.641 1 93.12 166 GLU B O 1
ATOM 6183 N N . LYS B 1 167 ? 22.172 -26.578 -23.266 1 94.25 167 LYS B N 1
ATOM 6184 C CA . LYS B 1 167 ? 23.078 -26.969 -22.188 1 94.25 167 LYS B CA 1
ATOM 6185 C C . LYS B 1 167 ? 22.578 -28.219 -21.484 1 94.25 167 LYS B C 1
ATOM 6187 O O . LYS B 1 167 ? 23.359 -29.078 -21.078 1 94.25 167 LYS B O 1
ATOM 6192 N N . ARG B 1 168 ? 21.25 -28.25 -21.266 1 95.31 168 ARG B N 1
ATOM 6193 C CA . ARG B 1 168 ? 20.609 -29.344 -20.562 1 95.31 168 ARG B CA 1
ATOM 6194 C C . ARG B 1 168 ? 19.359 -29.812 -21.297 1 95.31 168 ARG B C 1
ATOM 6196 O O . ARG B 1 168 ? 18.234 -29.578 -20.859 1 95.31 168 ARG B O 1
ATOM 6203 N N . PRO B 1 169 ? 19.547 -30.594 -22.25 1 93.31 169 PRO B N 1
ATOM 6204 C CA . PRO B 1 169 ? 18.422 -30.969 -23.109 1 93.31 169 PRO B CA 1
ATOM 6205 C C . PRO B 1 169 ? 17.422 -31.875 -22.391 1 93.31 169 PRO B C 1
ATOM 6207 O O . PRO B 1 169 ? 16.297 -32.062 -22.875 1 93.31 169 PRO B O 1
ATOM 6210 N N . THR B 1 170 ? 17.75 -32.406 -21.234 1 94.62 170 THR B N 1
ATOM 6211 C CA . THR B 1 170 ? 16.875 -33.344 -20.547 1 94.62 170 THR B CA 1
ATOM 6212 C C . THR B 1 170 ? 15.891 -32.594 -19.656 1 94.62 170 THR B C 1
ATOM 6214 O O . THR B 1 170 ? 14.938 -33.188 -19.125 1 94.62 170 THR B O 1
ATOM 6217 N N . ILE B 1 171 ? 16.172 -31.328 -19.406 1 96.31 171 ILE B N 1
ATOM 6218 C CA . ILE B 1 171 ? 15.281 -30.516 -18.578 1 96.31 171 ILE B CA 1
ATOM 6219 C C . ILE B 1 171 ? 14.32 -29.719 -19.453 1 96.31 171 ILE B C 1
ATOM 6221 O O . ILE B 1 171 ? 14.742 -29.062 -20.406 1 96.31 171 ILE B O 1
ATOM 6225 N N . PHE B 1 172 ? 13.094 -29.812 -19.172 1 96.38 172 PHE B N 1
ATOM 6226 C CA . PHE B 1 172 ? 12.086 -29.156 -19.984 1 96.38 172 PHE B CA 1
ATOM 6227 C C . PHE B 1 172 ? 11.867 -27.719 -19.531 1 96.38 172 PHE B C 1
ATOM 6229 O O . PHE B 1 172 ? 12.07 -27.391 -18.359 1 96.38 172 PHE B O 1
ATOM 6236 N N . TRP B 1 173 ? 11.578 -26.812 -20.453 1 95.31 173 TRP B N 1
ATOM 6237 C CA . TRP B 1 173 ? 11.141 -25.453 -20.156 1 95.31 173 TRP B CA 1
ATOM 6238 C C . TRP B 1 173 ? 9.695 -25.234 -20.594 1 95.31 173 TRP B C 1
ATOM 6240 O O . TRP B 1 173 ? 9.375 -25.328 -21.781 1 95.31 173 TRP B O 1
ATOM 6250 N N . THR B 1 174 ? 8.82 -25.047 -19.641 1 94.62 174 THR B N 1
ATOM 6251 C CA . THR B 1 174 ? 7.41 -24.859 -19.938 1 94.62 174 THR B CA 1
ATOM 6252 C C . THR B 1 174 ? 6.945 -23.469 -19.484 1 94.62 174 THR B C 1
ATOM 6254 O O . THR B 1 174 ? 7.637 -22.797 -18.734 1 94.62 174 THR B O 1
ATOM 6257 N N . TYR B 1 175 ? 5.816 -23.125 -20.031 1 93.38 175 TYR B N 1
ATOM 6258 C CA . TYR B 1 175 ? 5.285 -21.797 -19.734 1 93.38 175 TYR B CA 1
ATOM 6259 C C . TYR B 1 175 ? 4.074 -21.891 -18.812 1 93.38 175 TYR B C 1
ATOM 6261 O O . TYR B 1 175 ? 3.311 -22.859 -18.875 1 93.38 175 TYR B O 1
ATOM 6269 N N . CYS B 1 176 ? 3.93 -20.891 -18 1 92.19 176 CYS B N 1
ATOM 6270 C CA . CYS B 1 176 ? 2.941 -20.891 -16.922 1 92.19 176 CYS B CA 1
ATOM 6271 C C . CYS B 1 176 ? 1.53 -21.016 -17.484 1 92.19 176 CYS B C 1
ATOM 6273 O O . CYS B 1 176 ? 1.108 -20.219 -18.312 1 92.19 176 CYS B O 1
ATOM 6275 N N . ALA B 1 177 ? 0.789 -21.938 -16.953 1 94.19 177 ALA B N 1
ATOM 6276 C CA . ALA B 1 177 ? -0.572 -22.203 -17.406 1 94.19 177 ALA B CA 1
ATOM 6277 C C . ALA B 1 177 ? -1.519 -21.078 -17.031 1 94.19 177 ALA B C 1
ATOM 6279 O O . ALA B 1 177 ? -2.4 -20.703 -17.812 1 94.19 177 ALA B O 1
ATOM 6280 N N . THR B 1 178 ? -1.352 -20.547 -15.852 1 89.88 178 THR B N 1
ATOM 6281 C CA . THR B 1 178 ? -2.209 -19.453 -15.414 1 89.88 178 THR B CA 1
ATOM 6282 C C . THR B 1 178 ? -2.129 -18.281 -16.375 1 89.88 178 THR B C 1
ATOM 6284 O O . THR B 1 178 ? -3.156 -17.75 -16.812 1 89.88 178 THR B O 1
ATOM 6287 N N . HIS B 1 179 ? -0.952 -17.938 -16.781 1 87.69 179 HIS B N 1
ATOM 6288 C CA . HIS B 1 179 ? -0.758 -16.828 -17.703 1 87.69 179 HIS B CA 1
ATOM 6289 C C . HIS B 1 179 ? -1.323 -17.156 -19.078 1 87.69 179 HIS B C 1
ATOM 6291 O O . HIS B 1 179 ? -1.941 -16.297 -19.719 1 87.69 179 HIS B O 1
ATOM 6297 N N . THR B 1 180 ? -1.104 -18.328 -19.484 1 93.12 180 THR B N 1
ATOM 6298 C CA . THR B 1 180 ? -1.565 -18.75 -20.812 1 93.12 180 THR B CA 1
ATOM 6299 C C . THR B 1 180 ? -3.09 -18.734 -20.875 1 93.12 180 THR B C 1
ATOM 6301 O O . THR B 1 180 ? -3.666 -18.25 -21.859 1 93.12 180 THR B O 1
ATOM 6304 N N . LEU B 1 181 ? -3.711 -19.266 -19.828 1 93.56 181 LEU B N 1
ATOM 6305 C CA . LEU B 1 181 ? -5.168 -19.281 -19.781 1 93.56 181 LEU B CA 1
ATOM 6306 C C . LEU B 1 181 ? -5.727 -17.859 -19.734 1 93.56 181 LEU B C 1
ATOM 6308 O O . LEU B 1 181 ? -6.758 -17.578 -20.344 1 93.56 181 LEU B O 1
ATOM 6312 N N . ASN B 1 182 ? -5.043 -17.062 -19.031 1 89.75 182 ASN B N 1
ATOM 6313 C CA . ASN B 1 182 ? -5.441 -15.656 -19.016 1 89.75 182 ASN B CA 1
ATOM 6314 C C . ASN B 1 182 ? -5.375 -15.039 -20.406 1 89.75 182 ASN B C 1
ATOM 6316 O O . ASN B 1 182 ? -6.238 -14.242 -20.781 1 89.75 182 ASN B O 1
ATOM 6320 N N . LEU B 1 183 ? -4.398 -15.414 -21.156 1 90.94 183 LEU B N 1
ATOM 6321 C CA . LEU B 1 183 ? -4.262 -14.938 -22.531 1 90.94 183 LEU B CA 1
ATOM 6322 C C . LEU B 1 183 ? -5.406 -15.445 -23.406 1 90.94 183 LEU B C 1
ATOM 6324 O O . LEU B 1 183 ? -5.898 -14.727 -24.266 1 90.94 183 LEU B O 1
ATOM 6328 N N . MET B 1 184 ? -5.812 -16.641 -23.156 1 94.69 184 MET B N 1
ATOM 6329 C CA . MET B 1 184 ? -6.953 -17.188 -23.891 1 94.69 184 MET B CA 1
ATOM 6330 C C . MET B 1 184 ? -8.211 -16.375 -23.609 1 94.69 184 MET B C 1
ATOM 6332 O O . MET B 1 184 ? -8.922 -16 -24.547 1 94.69 184 MET B O 1
ATOM 6336 N N . LEU B 1 185 ? -8.375 -16.141 -22.344 1 93.38 185 LEU B N 1
ATOM 6337 C CA . LEU B 1 185 ? -9.562 -15.414 -21.938 1 93.38 185 LEU B CA 1
ATOM 6338 C C . LEU B 1 185 ? -9.539 -13.992 -22.484 1 93.38 185 LEU B C 1
ATOM 6340 O O . LEU B 1 185 ? -10.57 -13.469 -22.938 1 93.38 185 LEU B O 1
ATOM 6344 N N . GLU B 1 186 ? -8.398 -13.398 -22.453 1 91.12 186 GLU B N 1
ATOM 6345 C CA . GLU B 1 186 ? -8.242 -12.062 -23.016 1 91.12 186 GLU B CA 1
ATOM 6346 C C . GLU B 1 186 ? -8.539 -12.062 -24.516 1 91.12 186 GLU B C 1
ATOM 6348 O O . GLU B 1 186 ? -9.203 -11.148 -25.031 1 91.12 186 GLU B O 1
ATOM 6353 N N . GLY B 1 187 ? -8 -13.086 -25.234 1 94 187 GLY B N 1
ATOM 6354 C CA . GLY B 1 187 ? -8.273 -13.203 -26.656 1 94 187 GLY B CA 1
ATOM 6355 C C . GLY B 1 187 ? -9.75 -13.359 -26.969 1 94 187 GLY B C 1
ATOM 6356 O O . GLY B 1 187 ? -10.266 -12.719 -27.875 1 94 187 GLY B O 1
ATOM 6357 N N . ILE B 1 188 ? -10.43 -14.141 -26.219 1 94.81 188 ILE B N 1
ATOM 6358 C CA . ILE B 1 188 ? -11.859 -14.359 -26.406 1 94.81 188 ILE B CA 1
ATOM 6359 C C . ILE B 1 188 ? -12.625 -13.078 -26.094 1 94.81 188 ILE B C 1
ATOM 6361 O O . ILE B 1 188 ? -13.531 -12.688 -26.828 1 94.81 188 ILE B O 1
ATOM 63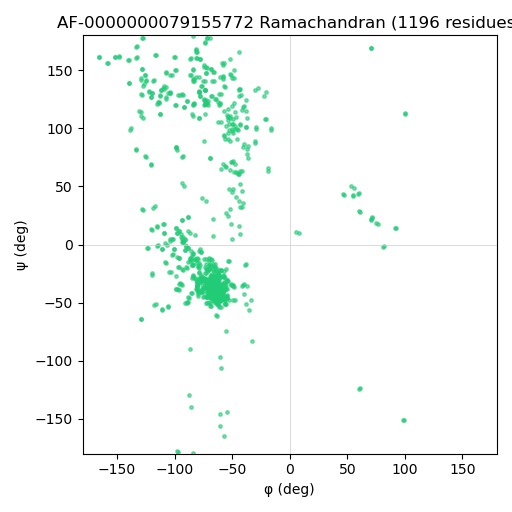65 N N . GLY B 1 189 ? -12.242 -12.477 -25 1 92.69 189 GLY B N 1
ATOM 6366 C CA . GLY B 1 189 ? -12.867 -11.219 -24.625 1 92.69 189 GLY B CA 1
ATOM 6367 C C . GLY B 1 189 ? -12.672 -10.125 -25.656 1 92.69 189 GLY B C 1
ATOM 6368 O O . GLY B 1 189 ? -13.414 -9.141 -25.672 1 92.69 189 GLY B O 1
ATOM 6369 N N . GLY B 1 190 ? -11.656 -10.281 -26.453 1 92.88 190 GLY B N 1
ATOM 6370 C CA . GLY B 1 190 ? -11.352 -9.297 -27.484 1 92.88 190 GLY B CA 1
ATOM 6371 C C . GLY B 1 190 ? -12.211 -9.445 -28.719 1 92.88 190 GLY B C 1
ATOM 6372 O O . GLY B 1 190 ? -12.234 -8.555 -29.578 1 92.88 190 GLY B O 1
ATOM 6373 N N . LEU B 1 191 ? -12.93 -10.547 -28.797 1 95.31 191 LEU B N 1
ATOM 6374 C CA . LEU B 1 191 ? -13.859 -10.711 -29.906 1 95.31 191 LEU B CA 1
ATOM 6375 C C . LEU B 1 191 ? -15.008 -9.711 -29.812 1 95.31 191 LEU B C 1
ATOM 6377 O O . LEU B 1 191 ? -15.492 -9.43 -28.703 1 95.31 191 LEU B O 1
ATOM 6381 N N . PRO B 1 192 ? -15.461 -9.156 -30.844 1 94.25 192 PRO B N 1
ATOM 6382 C CA . PRO B 1 192 ? -16.422 -8.055 -30.828 1 94.25 192 PRO B CA 1
ATOM 6383 C C . PRO B 1 192 ? -17.688 -8.375 -30.031 1 94.25 192 PRO B C 1
ATOM 6385 O O . PRO B 1 192 ? -18.188 -7.523 -29.297 1 94.25 192 PRO B O 1
ATOM 6388 N N . ARG B 1 193 ? -18.203 -9.57 -30.234 1 91.69 193 ARG B N 1
ATOM 6389 C CA . ARG B 1 193 ? -19.438 -9.984 -29.562 1 91.69 193 ARG B CA 1
ATOM 6390 C C . ARG B 1 193 ? -19.312 -9.867 -28.047 1 91.69 193 ARG B C 1
ATOM 6392 O O . ARG B 1 193 ? -20.266 -9.484 -27.375 1 91.69 193 ARG B O 1
ATOM 6399 N N . TYR B 1 194 ? -18.219 -10.156 -27.562 1 94.38 194 TYR B N 1
ATOM 6400 C CA . TYR B 1 194 ? -18 -10.172 -26.125 1 94.38 194 TYR B CA 1
ATOM 6401 C C . TYR B 1 194 ? -17.391 -8.859 -25.641 1 94.38 194 TYR B C 1
ATOM 6403 O O . TYR B 1 194 ? -17.672 -8.398 -24.531 1 94.38 194 TYR B O 1
ATOM 6411 N N . LYS B 1 195 ? -16.578 -8.25 -26.438 1 94 195 LYS B N 1
ATOM 6412 C CA . LYS B 1 195 ? -15.875 -7.012 -26.109 1 94 195 LYS B CA 1
ATOM 6413 C C . LYS B 1 195 ? -16.844 -5.898 -25.75 1 94 195 LYS B C 1
ATOM 6415 O O . LYS B 1 195 ? -16.609 -5.141 -24.812 1 94 195 LYS B O 1
ATOM 6420 N N . LYS B 1 196 ? -17.891 -5.824 -26.469 1 93.88 196 LYS B N 1
ATOM 6421 C CA . LYS B 1 196 ? -18.891 -4.789 -26.234 1 93.88 196 LYS B CA 1
ATOM 6422 C C . LYS B 1 196 ? -19.516 -4.93 -24.859 1 93.88 196 LYS B C 1
ATOM 6424 O O . LYS B 1 196 ? -19.672 -3.941 -24.141 1 93.88 196 LYS B O 1
ATOM 6429 N N . ILE B 1 197 ? -19.875 -6.098 -24.547 1 94.5 197 ILE B N 1
ATOM 6430 C CA . ILE B 1 197 ? -20.5 -6.371 -23.25 1 94.5 197 ILE B CA 1
ATOM 6431 C C . ILE B 1 197 ? -19.516 -6.082 -22.125 1 94.5 197 ILE B C 1
ATOM 6433 O O . ILE B 1 197 ? -19.891 -5.469 -21.109 1 94.5 197 ILE B O 1
ATOM 6437 N N . LEU B 1 198 ? -18.312 -6.523 -22.328 1 92.44 198 LEU B N 1
ATOM 6438 C CA . LEU B 1 198 ? -17.281 -6.32 -21.328 1 92.44 198 LEU B CA 1
ATOM 6439 C C . LEU B 1 198 ? -17 -4.832 -21.125 1 92.44 198 LEU B C 1
ATOM 6441 O O . LEU B 1 198 ? -16.828 -4.379 -19.984 1 92.44 198 LEU B O 1
ATOM 6445 N N . ASN B 1 199 ? -16.984 -4.121 -22.141 1 91.44 199 ASN B N 1
ATOM 6446 C CA . ASN B 1 199 ? -16.766 -2.682 -22.062 1 91.44 199 ASN B CA 1
ATOM 6447 C C . ASN B 1 199 ? -17.906 -1.983 -21.312 1 91.44 199 ASN B C 1
ATOM 6449 O O . ASN B 1 199 ? -17.672 -1.084 -20.5 1 91.44 199 ASN B O 1
ATOM 6453 N N . HIS B 1 200 ? -19.109 -2.377 -21.625 1 93.81 200 HIS B N 1
ATOM 6454 C CA . HIS B 1 200 ? -20.266 -1.805 -20.938 1 93.81 200 HIS B CA 1
ATOM 6455 C C . HIS B 1 200 ? -20.219 -2.115 -19.438 1 93.81 200 HIS B C 1
ATOM 6457 O O . HIS B 1 200 ? -20.531 -1.257 -18.609 1 93.81 200 HIS B O 1
ATOM 6463 N N . ALA B 1 201 ? -19.844 -3.346 -19.172 1 93.25 201 ALA B N 1
ATOM 6464 C CA . ALA B 1 201 ? -19.75 -3.76 -17.766 1 93.25 201 ALA B CA 1
ATOM 6465 C C . ALA B 1 201 ? -18.688 -2.953 -17.031 1 93.25 201 ALA B C 1
ATOM 6467 O O . ALA B 1 201 ? -18.906 -2.52 -15.898 1 93.25 201 ALA B O 1
ATOM 6468 N N . LYS B 1 202 ? -17.578 -2.807 -17.672 1 89.06 202 LYS B N 1
ATOM 6469 C CA . LYS B 1 202 ? -16.469 -2.039 -17.094 1 89.06 202 LYS B CA 1
ATOM 6470 C C . LYS B 1 202 ? -16.875 -0.582 -16.891 1 89.06 202 LYS B C 1
ATOM 6472 O O . LYS B 1 202 ? -16.625 -0.017 -15.82 1 89.06 202 LYS B O 1
ATOM 6477 N N . THR B 1 203 ? -17.5 0.035 -17.844 1 90.56 203 THR B N 1
ATOM 6478 C CA . THR B 1 203 ? -17.922 1.427 -17.781 1 90.56 203 THR B CA 1
ATOM 6479 C C . THR B 1 203 ? -18.938 1.622 -16.641 1 90.56 203 THR B C 1
ATOM 6481 O O . THR B 1 203 ? -18.859 2.602 -15.898 1 90.56 203 THR B O 1
ATOM 6484 N N . LEU B 1 204 ? -19.844 0.705 -16.594 1 93.31 204 LEU B N 1
ATOM 6485 C CA . LEU B 1 204 ? -20.859 0.757 -15.539 1 93.31 204 LEU B CA 1
ATOM 6486 C C . LEU B 1 204 ? -20.203 0.678 -14.156 1 93.31 204 LEU B C 1
ATOM 6488 O O . LEU B 1 204 ? -20.516 1.477 -13.273 1 93.31 204 LEU B O 1
ATOM 6492 N N . THR B 1 205 ? -19.328 -0.264 -14.031 1 89.75 205 THR B N 1
ATOM 6493 C CA . THR B 1 205 ? -18.672 -0.475 -12.742 1 89.75 205 THR B CA 1
ATOM 6494 C C . THR B 1 205 ? -17.812 0.733 -12.367 1 89.75 205 THR B C 1
ATOM 6496 O O . THR B 1 205 ? -17.844 1.177 -11.211 1 89.75 205 THR B O 1
ATOM 6499 N N . VAL B 1 206 ? -17.109 1.214 -13.312 1 86.69 206 VAL B N 1
ATOM 6500 C CA . VAL B 1 206 ? -16.266 2.379 -13.086 1 86.69 206 VAL B CA 1
ATOM 6501 C C . VAL B 1 206 ? -17.125 3.57 -12.672 1 86.69 206 VAL B C 1
ATOM 6503 O O . VAL B 1 206 ? -16.766 4.312 -11.75 1 86.69 206 VAL B O 1
ATOM 6506 N N . PHE B 1 207 ? -18.25 3.824 -13.289 1 89.88 207 PHE B N 1
ATOM 6507 C CA . PHE B 1 207 ? -19.156 4.922 -12.969 1 89.88 207 PHE B CA 1
ATOM 6508 C C . PHE B 1 207 ? -19.641 4.816 -11.523 1 89.88 207 PHE B C 1
ATOM 6510 O O . PHE B 1 207 ? -19.672 5.816 -10.805 1 89.88 207 PHE B O 1
ATOM 6517 N N . ILE B 1 208 ? -19.984 3.678 -11.172 1 89.81 208 ILE B N 1
ATOM 6518 C CA . ILE B 1 208 ? -20.516 3.453 -9.836 1 89.81 208 ILE B CA 1
ATOM 6519 C C . ILE B 1 208 ? -19.453 3.766 -8.789 1 89.81 208 ILE B C 1
ATOM 6521 O O . ILE B 1 208 ? -19.75 4.387 -7.766 1 89.81 208 ILE B O 1
ATOM 6525 N N . TYR B 1 209 ? -18.25 3.375 -9.062 1 84.56 209 TYR B N 1
ATOM 6526 C CA . TYR B 1 209 ? -17.188 3.521 -8.07 1 84.56 209 TYR B CA 1
ATOM 6527 C C . TYR B 1 209 ? -16.562 4.902 -8.156 1 84.56 209 TYR B C 1
ATOM 6529 O O . TYR B 1 209 ? -15.812 5.309 -7.258 1 84.56 209 TYR B O 1
ATOM 6537 N N . ASP B 1 210 ? -16.859 5.605 -9.164 1 80.62 210 ASP B N 1
ATOM 6538 C CA . ASP B 1 210 ? -16.219 6.898 -9.414 1 80.62 210 ASP B CA 1
ATOM 6539 C C . ASP B 1 210 ? -16.844 7.992 -8.555 1 80.62 210 ASP B C 1
ATOM 6541 O O . ASP B 1 210 ? -16.281 9.07 -8.391 1 80.62 210 ASP B O 1
ATOM 6545 N N . HIS B 1 211 ? -18.031 7.754 -8.047 1 80 211 HIS B N 1
ATOM 6546 C CA . HIS B 1 211 ? -18.75 8.758 -7.266 1 80 211 HIS B CA 1
ATOM 6547 C C . HIS B 1 211 ? -19.188 8.195 -5.914 1 80 211 HIS B C 1
ATOM 6549 O O . HIS B 1 211 ? -19.688 7.074 -5.84 1 80 211 HIS B O 1
ATOM 6555 N N . HIS B 1 212 ? -19.016 8.961 -4.934 1 75.88 212 HIS B N 1
ATOM 6556 C CA . HIS B 1 212 ? -19.359 8.539 -3.582 1 75.88 212 HIS B CA 1
ATOM 6557 C C . HIS B 1 212 ? -20.859 8.273 -3.461 1 75.88 212 HIS B C 1
ATOM 6559 O O . HIS B 1 212 ? -21.281 7.332 -2.781 1 75.88 212 HIS B O 1
ATOM 6565 N N . LYS B 1 213 ? -21.609 9.109 -4.074 1 81.94 213 LYS B N 1
ATOM 6566 C CA . LYS B 1 213 ? -23.062 8.977 -3.979 1 81.94 213 LYS B CA 1
ATOM 6567 C C . LYS B 1 213 ? -23.547 7.672 -4.609 1 81.94 213 LYS B C 1
ATOM 6569 O O . LYS B 1 213 ? -24.344 6.949 -4.012 1 81.94 213 LYS B O 1
ATOM 6574 N N . THR B 1 214 ? -23 7.434 -5.797 1 89 214 THR B N 1
ATOM 6575 C CA . THR B 1 214 ? -23.406 6.203 -6.465 1 89 214 THR B CA 1
ATOM 6576 C C . THR B 1 214 ? -22.922 4.98 -5.695 1 89 214 THR B C 1
ATOM 6578 O O . THR B 1 214 ? -23.625 3.971 -5.609 1 89 214 THR B O 1
ATOM 6581 N N . LEU B 1 215 ? -21.766 5.055 -5.211 1 87.25 215 LEU B N 1
ATOM 6582 C CA . LEU B 1 215 ? -21.203 3.963 -4.422 1 87.25 215 LEU B CA 1
ATOM 6583 C C . LEU B 1 215 ? -22.047 3.711 -3.172 1 87.25 215 LEU B C 1
ATOM 6585 O O . LEU B 1 215 ? -22.312 2.559 -2.826 1 87.25 215 LEU B O 1
ATOM 6589 N N . ALA B 1 216 ? -22.375 4.781 -2.514 1 82.56 216 ALA B N 1
ATOM 6590 C CA . ALA B 1 216 ? -23.203 4.656 -1.324 1 82.56 216 ALA B CA 1
ATOM 6591 C C . ALA B 1 216 ? -24.562 4.039 -1.671 1 82.56 216 ALA B C 1
ATOM 6593 O O . ALA B 1 216 ? -25.078 3.199 -0.929 1 82.56 216 ALA B O 1
ATOM 6594 N N . MET B 1 217 ? -25.172 4.469 -2.742 1 90.12 217 MET B N 1
ATOM 6595 C CA . MET B 1 217 ? -26.453 3.922 -3.191 1 90.12 217 MET B CA 1
ATOM 6596 C C . MET B 1 217 ? -26.328 2.43 -3.486 1 90.12 217 MET B C 1
ATOM 6598 O O . MET B 1 217 ? -27.203 1.646 -3.115 1 90.12 217 MET B O 1
ATOM 6602 N N . MET B 1 218 ? -25.25 2.111 -4.195 1 91.38 218 MET B N 1
ATOM 6603 C CA . MET B 1 218 ? -25.031 0.706 -4.527 1 91.38 218 MET B CA 1
ATOM 6604 C C . MET B 1 218 ? -24.938 -0.141 -3.262 1 91.38 218 MET B C 1
ATOM 6606 O O . MET B 1 218 ? -25.562 -1.197 -3.166 1 91.38 218 MET B O 1
ATOM 6610 N N . ARG B 1 219 ? -24.172 0.318 -2.285 1 86.94 219 ARG B N 1
ATOM 6611 C CA . ARG B 1 219 ? -24 -0.423 -1.041 1 86.94 219 ARG B CA 1
ATOM 6612 C C . ARG B 1 219 ? -25.312 -0.512 -0.27 1 86.94 219 ARG B C 1
ATOM 6614 O O . ARG B 1 219 ? -25.562 -1.503 0.419 1 86.94 219 ARG B O 1
ATOM 6621 N N . HIS B 1 220 ? -26.094 0.5 -0.368 1 87.38 220 HIS B N 1
ATOM 6622 C CA . HIS B 1 220 ? -27.406 0.493 0.269 1 87.38 220 HIS B CA 1
ATOM 6623 C C . HIS B 1 220 ? -28.312 -0.572 -0.343 1 87.38 220 HIS B C 1
ATOM 6625 O O . HIS B 1 220 ? -28.938 -1.347 0.38 1 87.38 220 HIS B O 1
ATOM 6631 N N . PHE B 1 221 ? -28.375 -0.646 -1.626 1 92.38 221 PHE B N 1
ATOM 6632 C CA . PHE B 1 221 ? -29.281 -1.549 -2.32 1 92.38 221 PHE B CA 1
ATOM 6633 C C . PHE B 1 221 ? -28.75 -2.977 -2.303 1 92.38 221 PHE B C 1
ATOM 6635 O O . PHE B 1 221 ? -29.516 -3.936 -2.316 1 92.38 221 PHE B O 1
ATOM 6642 N N . THR B 1 222 ? -27.453 -3.178 -2.309 1 90.88 222 THR B N 1
ATOM 6643 C CA . THR B 1 222 ? -26.859 -4.508 -2.33 1 90.88 222 THR B CA 1
ATOM 6644 C C . THR B 1 222 ? -26.578 -4.996 -0.913 1 90.88 222 THR B C 1
ATOM 6646 O O . THR B 1 222 ? -25.969 -6.051 -0.725 1 90.88 222 THR B O 1
ATOM 6649 N N . LYS B 1 223 ? -26.969 -4.184 0.104 1 84.62 223 LYS B N 1
ATOM 6650 C CA . LYS B 1 223 ? -26.75 -4.52 1.508 1 84.62 223 LYS B CA 1
ATOM 6651 C C . LYS B 1 223 ? -25.266 -4.703 1.807 1 84.62 223 LYS B C 1
ATOM 6653 O O . LYS B 1 223 ? -24.859 -5.719 2.377 1 84.62 223 LYS B O 1
ATOM 6658 N N . LYS B 1 224 ? -24.469 -3.791 1.269 1 72.31 224 LYS B N 1
ATOM 6659 C CA . LYS B 1 224 ? -23.062 -3.598 1.554 1 72.31 224 LYS B CA 1
ATOM 6660 C C . LYS B 1 224 ? -22.203 -4.66 0.861 1 72.31 224 LYS B C 1
ATOM 6662 O O . LYS B 1 224 ? -21.109 -4.984 1.321 1 72.31 224 LYS B O 1
ATOM 6667 N N . ARG B 1 225 ? -22.812 -5.305 -0.136 1 79.69 225 ARG B N 1
ATOM 6668 C CA . ARG B 1 225 ? -22 -6.18 -0.975 1 79.69 225 ARG B CA 1
ATOM 6669 C C . ARG B 1 225 ? -21.453 -5.426 -2.182 1 79.69 225 ARG B C 1
ATOM 6671 O O . ARG B 1 225 ? -22.219 -5.008 -3.057 1 79.69 225 ARG B O 1
ATOM 6678 N N . ASP B 1 226 ? -20.203 -5.332 -2.293 1 81 226 ASP B N 1
ATOM 6679 C CA . ASP B 1 226 ? -19.578 -4.543 -3.352 1 81 226 ASP B CA 1
ATOM 6680 C C . ASP B 1 226 ? -19.469 -5.348 -4.645 1 81 226 ASP B C 1
ATOM 6682 O O . ASP B 1 226 ? -19.469 -6.578 -4.621 1 81 226 ASP B O 1
ATOM 6686 N N . ILE B 1 227 ? -19.516 -4.699 -5.754 1 83.62 227 ILE B N 1
ATOM 6687 C CA . ILE B 1 227 ? -19.234 -5.297 -7.055 1 83.62 227 ILE B CA 1
ATOM 6688 C C . ILE B 1 227 ? -17.719 -5.531 -7.188 1 83.62 227 ILE B C 1
ATOM 6690 O O . ILE B 1 227 ? -16.922 -4.688 -6.789 1 83.62 227 ILE B O 1
ATOM 6694 N N . VAL B 1 228 ? -17.406 -6.734 -7.645 1 78.88 228 VAL B N 1
ATOM 6695 C CA . VAL B 1 228 ? -15.992 -7.016 -7.859 1 78.88 228 VAL B CA 1
ATOM 6696 C C . VAL B 1 228 ? -15.445 -6.105 -8.961 1 78.88 228 VAL B C 1
ATOM 6698 O O . VAL B 1 228 ? -16 -6.051 -10.062 1 78.88 228 VAL B O 1
ATOM 6701 N N . ARG B 1 229 ? -14.406 -5.391 -8.648 1 75.19 229 ARG B N 1
ATOM 6702 C CA . ARG B 1 229 ? -13.82 -4.465 -9.602 1 75.19 229 ARG B CA 1
ATOM 6703 C C . ARG B 1 229 ? -12.867 -5.188 -10.547 1 75.19 229 ARG B C 1
ATOM 6705 O O . ARG B 1 229 ? -12.164 -6.117 -10.141 1 75.19 229 ARG B O 1
ATOM 6712 N N . PRO B 1 230 ? -12.945 -4.766 -11.781 1 67.38 230 PRO B N 1
ATOM 6713 C CA . PRO B 1 230 ? -12.031 -5.406 -12.734 1 67.38 230 PRO B CA 1
ATOM 6714 C C . PRO B 1 230 ? -10.57 -5.07 -12.461 1 67.38 230 PRO B C 1
ATOM 6716 O O . PRO B 1 230 ? -10.25 -3.936 -12.102 1 67.38 230 PRO B O 1
ATOM 6719 N N . GLY B 1 231 ? -9.688 -6.137 -12.344 1 60.22 231 GLY B N 1
ATOM 6720 C CA . GLY B 1 231 ? -8.258 -5.922 -12.227 1 60.22 231 GLY B CA 1
ATOM 6721 C C . GLY B 1 231 ? -7.602 -5.52 -13.531 1 60.22 231 GLY B C 1
ATOM 6722 O O . GLY B 1 231 ? -8.133 -5.797 -14.609 1 60.22 231 GLY B O 1
ATOM 6723 N N . VAL B 1 232 ? -6.531 -4.82 -13.492 1 49.97 232 VAL B N 1
ATOM 6724 C CA . VAL B 1 232 ? -5.852 -4.297 -14.68 1 49.97 232 VAL B CA 1
ATOM 6725 C C . VAL B 1 232 ? -5.145 -5.434 -15.414 1 49.97 232 VAL B C 1
ATOM 6727 O O . VAL B 1 232 ? -5.102 -5.453 -16.641 1 49.97 232 VAL B O 1
ATOM 6730 N N . THR B 1 233 ? -4.605 -6.398 -14.719 1 47.66 233 THR B N 1
ATOM 6731 C CA . THR B 1 233 ? -3.645 -7.273 -15.375 1 47.66 233 THR B CA 1
ATOM 6732 C C . THR B 1 233 ? -4.219 -8.68 -15.547 1 47.66 233 THR B C 1
ATOM 6734 O O . THR B 1 233 ? -3.605 -9.531 -16.188 1 47.66 233 THR B O 1
ATOM 6737 N N . ARG B 1 234 ? -5.414 -8.828 -15.008 1 59.47 234 ARG B N 1
ATOM 6738 C CA . ARG B 1 234 ? -5.895 -10.203 -15.07 1 59.47 234 ARG B CA 1
ATOM 6739 C C . ARG B 1 234 ? -7.32 -10.266 -15.617 1 59.47 234 ARG B C 1
ATOM 6741 O O . ARG B 1 234 ? -8.242 -9.711 -15.008 1 59.47 234 ARG B O 1
ATOM 6748 N N . PHE B 1 235 ? -7.418 -10.867 -16.734 1 63.84 235 PHE B N 1
ATOM 6749 C CA . PHE B 1 235 ? -8.719 -10.969 -17.391 1 63.84 235 PHE B CA 1
ATOM 6750 C C . PHE B 1 235 ? -9.688 -11.789 -16.547 1 63.84 235 PHE B C 1
ATOM 6752 O O . PHE B 1 235 ? -10.906 -11.648 -16.688 1 63.84 235 PHE B O 1
ATOM 6759 N N . ALA B 1 236 ? -9.117 -12.609 -15.734 1 71.88 236 ALA B N 1
ATOM 6760 C CA . ALA B 1 236 ? -9.992 -13.391 -14.867 1 71.88 236 ALA B CA 1
ATOM 6761 C C . ALA B 1 236 ? -10.844 -12.477 -13.984 1 71.88 236 ALA B C 1
ATOM 6763 O O . ALA B 1 236 ? -11.961 -12.844 -13.602 1 71.88 236 ALA B O 1
ATOM 6764 N N . SER B 1 237 ? -10.344 -11.336 -13.859 1 75.88 237 SER B N 1
ATOM 6765 C CA . SER B 1 237 ? -11.086 -10.391 -13.031 1 75.88 237 SER B CA 1
ATOM 6766 C C . SER B 1 237 ? -12.328 -9.891 -13.766 1 75.88 237 SER B C 1
ATOM 6768 O O . SER B 1 237 ? -13.352 -9.609 -13.133 1 75.88 237 SER B O 1
ATOM 6770 N N . ALA B 1 238 ? -12.203 -9.859 -15.062 1 80.38 238 ALA B N 1
ATOM 6771 C CA . ALA B 1 238 ? -13.367 -9.43 -15.836 1 80.38 238 ALA B CA 1
ATOM 6772 C C . ALA B 1 238 ? -14.523 -10.414 -15.68 1 80.38 238 ALA B C 1
ATOM 6774 O O . ALA B 1 238 ? -15.68 -10.008 -15.578 1 80.38 238 ALA B O 1
ATOM 6775 N N . PHE B 1 239 ? -14.219 -11.68 -15.648 1 85.19 239 PHE B N 1
ATOM 6776 C CA . PHE B 1 239 ? -15.234 -12.703 -15.43 1 85.19 239 PHE B CA 1
ATOM 6777 C C . PHE B 1 239 ? -15.891 -12.531 -14.07 1 85.19 239 PHE B C 1
ATOM 6779 O O . PHE B 1 239 ? -17.125 -12.617 -13.953 1 85.19 239 PHE B O 1
ATOM 6786 N N . LEU B 1 240 ? -15.094 -12.227 -13.102 1 85.44 240 LEU B N 1
ATOM 6787 C CA . LEU B 1 240 ? -15.609 -12.062 -11.742 1 85.44 240 LEU B CA 1
ATOM 6788 C C . LEU B 1 240 ? -16.5 -10.82 -11.648 1 85.44 240 LEU B C 1
ATOM 6790 O O . LEU B 1 240 ? -17.5 -10.828 -10.938 1 85.44 240 LEU B O 1
ATOM 6794 N N . THR B 1 241 ? -16.062 -9.852 -12.297 1 87.25 241 THR B N 1
ATOM 6795 C CA . THR B 1 241 ? -16.875 -8.641 -12.344 1 87.25 241 THR B CA 1
ATOM 6796 C C . THR B 1 241 ? -18.234 -8.922 -12.969 1 87.25 241 THR B C 1
ATOM 6798 O O . THR B 1 241 ? -19.266 -8.516 -12.438 1 87.25 241 THR B O 1
ATOM 6801 N N . LEU B 1 242 ? -18.234 -9.664 -14.047 1 92.44 242 LEU B N 1
ATOM 6802 C CA . LEU B 1 242 ? -19.469 -10.008 -14.727 1 92.44 242 LEU B CA 1
ATOM 6803 C C . LEU B 1 242 ? -20.359 -10.859 -13.828 1 92.44 242 LEU B C 1
ATOM 6805 O O . LEU B 1 242 ? -21.578 -10.633 -13.75 1 92.44 242 LEU B O 1
ATOM 6809 N N . GLN B 1 243 ? -19.734 -11.773 -13.219 1 90.94 243 GLN B N 1
ATOM 6810 C CA . GLN B 1 243 ? -20.484 -12.641 -12.305 1 90.94 243 GLN B CA 1
ATOM 6811 C C . GLN B 1 243 ? -21.078 -11.836 -11.156 1 90.94 243 GLN B C 1
ATOM 6813 O O . GLN B 1 243 ? -22.234 -12.047 -10.781 1 90.94 243 GLN B O 1
ATOM 6818 N N . SER B 1 244 ? -20.266 -10.93 -10.641 1 91.06 244 SER B N 1
ATOM 6819 C CA . SER B 1 244 ? -20.734 -10.078 -9.547 1 91.06 244 SER B CA 1
ATOM 6820 C C . SER B 1 244 ? -21.891 -9.195 -9.992 1 91.06 244 SER B C 1
ATOM 6822 O O . SER B 1 244 ? -22.844 -8.992 -9.242 1 91.06 244 SER B O 1
ATOM 6824 N N . LEU B 1 245 ? -21.797 -8.695 -11.172 1 93.31 245 LEU B N 1
ATOM 6825 C CA . LEU B 1 245 ? -22.875 -7.875 -11.727 1 93.31 245 LEU B CA 1
ATOM 6826 C C . LEU B 1 245 ? -24.141 -8.695 -11.914 1 93.31 245 LEU B C 1
ATOM 6828 O O . LEU B 1 245 ? -25.234 -8.258 -11.555 1 93.31 245 LEU B O 1
ATOM 6832 N N . ALA B 1 246 ? -23.984 -9.859 -12.461 1 94.56 246 ALA B N 1
ATOM 6833 C CA . ALA B 1 246 ? -25.125 -10.734 -12.703 1 94.56 246 ALA B CA 1
ATOM 6834 C C . ALA B 1 246 ? -25.828 -11.094 -11.391 1 94.56 246 ALA B C 1
ATOM 6836 O O . ALA B 1 246 ? -27.047 -11.141 -11.336 1 94.56 246 ALA B O 1
ATOM 6837 N N . ASP B 1 247 ? -25.062 -11.336 -10.391 1 93.75 247 ASP B N 1
ATOM 6838 C CA . ASP B 1 247 ? -25.609 -11.695 -9.078 1 93.75 247 ASP B CA 1
ATOM 6839 C C . ASP B 1 247 ? -26.391 -10.531 -8.477 1 93.75 247 ASP B C 1
ATOM 6841 O O . ASP B 1 247 ? -27.312 -10.75 -7.684 1 93.75 247 ASP B O 1
ATOM 6845 N N . LYS B 1 248 ? -26.047 -9.328 -8.844 1 94.69 248 LYS B N 1
ATOM 6846 C CA . LYS B 1 248 ? -26.672 -8.141 -8.25 1 94.69 248 LYS B CA 1
ATOM 6847 C C . LYS B 1 248 ? -27.578 -7.438 -9.25 1 94.69 248 LYS B C 1
ATOM 6849 O O . LYS B 1 248 ? -27.859 -6.242 -9.109 1 94.69 248 LYS B O 1
ATOM 6854 N N . LYS B 1 249 ? -27.938 -8.156 -10.289 1 95.25 249 LYS B N 1
ATOM 6855 C CA . LYS B 1 249 ? -28.75 -7.598 -11.367 1 95.25 249 LYS B CA 1
ATOM 6856 C C . LYS B 1 249 ? -30.016 -6.957 -10.828 1 95.25 249 LYS B C 1
ATOM 6858 O O . LYS B 1 249 ? -30.328 -5.805 -11.141 1 95.25 249 LYS B O 1
ATOM 6863 N N . ALA B 1 250 ? -30.703 -7.625 -9.992 1 94.56 250 ALA B N 1
ATOM 6864 C CA . ALA B 1 250 ? -31.969 -7.148 -9.461 1 94.56 250 ALA B CA 1
ATOM 6865 C C . ALA B 1 250 ? -31.781 -5.898 -8.609 1 94.56 250 ALA B C 1
ATOM 6867 O O . ALA B 1 250 ? -32.531 -4.934 -8.727 1 94.56 250 ALA B O 1
ATOM 6868 N N . GLN B 1 251 ? -30.797 -5.926 -7.781 1 95.56 251 GLN B N 1
ATOM 6869 C CA . GLN B 1 251 ? -30.516 -4.801 -6.895 1 95.56 251 GLN B CA 1
ATOM 6870 C C . GLN B 1 251 ? -30.078 -3.574 -7.688 1 95.56 251 GLN B C 1
ATOM 6872 O O . GLN B 1 251 ? -30.453 -2.447 -7.355 1 95.56 251 GLN B O 1
ATOM 6877 N N . LEU B 1 252 ? -29.297 -3.803 -8.727 1 95.75 252 LEU B N 1
ATOM 6878 C CA . LEU B 1 252 ? -28.828 -2.693 -9.547 1 95.75 252 LEU B CA 1
ATOM 6879 C C . LEU B 1 252 ? -29.984 -2.078 -10.336 1 95.75 252 LEU B C 1
ATOM 6881 O O . LEU B 1 252 ? -30.047 -0.857 -10.492 1 95.75 252 LEU B O 1
ATOM 6885 N N . LYS B 1 253 ? -30.812 -2.93 -10.836 1 95.56 253 LYS B N 1
ATOM 6886 C CA . LYS B 1 253 ? -32 -2.424 -11.523 1 95.56 253 LYS B CA 1
ATOM 6887 C C . LYS B 1 253 ? -32.875 -1.575 -10.594 1 95.56 253 LYS B C 1
ATOM 6889 O O . LYS B 1 253 ? -33.344 -0.518 -10.984 1 95.56 253 LYS B O 1
ATOM 6894 N N . GLN B 1 254 ? -32.969 -2.002 -9.391 1 95.5 254 GLN B N 1
ATOM 6895 C CA . GLN B 1 254 ? -33.719 -1.246 -8.391 1 95.5 254 GLN B CA 1
ATOM 6896 C C . GLN B 1 254 ? -33.062 0.088 -8.086 1 95.5 254 GLN B C 1
ATOM 6898 O O . GLN B 1 254 ? -33.719 1.11 -7.938 1 95.5 254 GLN B O 1
ATOM 6903 N N . MET B 1 255 ? -31.797 0.035 -7.961 1 95.44 255 MET B N 1
ATOM 6904 C CA . MET B 1 255 ? -31.016 1.231 -7.645 1 95.44 255 MET B CA 1
ATOM 6905 C C . MET B 1 255 ? -31.219 2.309 -8.703 1 95.44 255 MET B C 1
ATOM 6907 O O . MET B 1 255 ? -31.562 3.447 -8.375 1 95.44 255 MET B O 1
ATOM 6911 N N . PHE B 1 256 ? -31.141 1.956 -9.984 1 95.56 256 PHE B N 1
ATOM 6912 C CA . PHE B 1 256 ? -31.141 2.943 -11.055 1 95.56 256 PHE B CA 1
ATOM 6913 C C . PHE B 1 256 ? -32.562 3.332 -11.422 1 95.56 256 PHE B C 1
ATOM 6915 O O . PHE B 1 256 ? -32.781 4.281 -12.18 1 95.56 256 PHE B O 1
ATOM 6922 N N . THR B 1 257 ? -33.531 2.615 -10.875 1 93.69 257 THR B N 1
ATOM 6923 C CA . THR B 1 257 ? -34.906 2.988 -11.094 1 93.69 257 THR B CA 1
ATOM 6924 C C . THR B 1 257 ? -35.531 3.555 -9.82 1 93.69 257 THR B C 1
ATOM 6926 O O . THR B 1 257 ? -36.75 3.734 -9.734 1 93.69 257 THR B O 1
ATOM 6929 N N . SER B 1 258 ? -34.781 3.803 -8.867 1 94 258 SER B N 1
ATOM 6930 C CA . SER B 1 258 ? -35.25 4.309 -7.582 1 94 258 SER B CA 1
ATOM 6931 C C . SER B 1 258 ? -35.469 5.82 -7.621 1 94 258 SER B C 1
ATOM 6933 O O . SER B 1 258 ? -34.938 6.496 -8.523 1 94 258 SER B O 1
ATOM 6935 N N . ASP B 1 259 ? -36.125 6.32 -6.559 1 93.06 259 ASP B N 1
ATOM 6936 C CA . ASP B 1 259 ? -36.312 7.754 -6.398 1 93.06 259 ASP B CA 1
ATOM 6937 C C . ASP B 1 259 ? -35.031 8.461 -6.031 1 93.06 259 ASP B C 1
ATOM 6939 O O . ASP B 1 259 ? -34.781 9.586 -6.453 1 93.06 259 ASP B O 1
ATOM 6943 N N . GLU B 1 260 ? -34.312 7.738 -5.32 1 90.5 260 GLU B N 1
ATOM 6944 C CA . GLU B 1 260 ? -33 8.281 -4.898 1 90.5 260 GLU B CA 1
ATOM 6945 C C . GLU B 1 260 ? -32.125 8.594 -6.102 1 90.5 260 GLU B C 1
ATOM 6947 O O . GLU B 1 260 ? -31.453 9.625 -6.133 1 90.5 260 GLU B O 1
ATOM 6952 N N . TRP B 1 261 ? -32.156 7.695 -7.07 1 93.81 261 TRP B N 1
ATOM 6953 C CA . TRP B 1 261 ? -31.375 7.895 -8.281 1 93.81 261 TRP B CA 1
ATOM 6954 C C . TRP B 1 261 ? -31.938 9.039 -9.117 1 93.81 261 TRP B C 1
ATOM 6956 O O . TRP B 1 261 ? -31.203 9.891 -9.602 1 93.81 261 TRP B O 1
ATOM 6966 N N . GLU B 1 262 ? -33.188 9.078 -9.188 1 92.12 262 GLU B N 1
ATOM 6967 C CA . GLU B 1 262 ? -33.844 10.102 -10 1 92.12 262 GLU B CA 1
ATOM 6968 C C . GLU B 1 262 ? -33.594 11.5 -9.445 1 92.12 262 GLU B C 1
ATOM 6970 O O . GLU B 1 262 ? -33.469 12.461 -10.203 1 92.12 262 GLU B O 1
ATOM 6975 N N . SER B 1 263 ? -33.438 11.562 -8.164 1 90.5 263 SER B N 1
ATOM 6976 C CA . SER B 1 263 ? -33.219 12.844 -7.512 1 90.5 263 SER B CA 1
ATOM 6977 C C . SER B 1 263 ? -31.75 13.211 -7.5 1 90.5 263 SER B C 1
ATOM 6979 O O . SER B 1 263 ? -31.391 14.359 -7.23 1 90.5 263 SER B O 1
ATOM 6981 N N . CYS B 1 264 ? -30.906 12.25 -7.828 1 88.12 264 CYS B N 1
ATOM 6982 C CA . CYS B 1 264 ? -29.469 12.453 -7.809 1 88.12 264 CYS B CA 1
ATOM 6983 C C . CYS B 1 264 ? -29.016 13.25 -9.023 1 88.12 264 CYS B C 1
ATOM 6985 O O . CYS B 1 264 ? -29.453 12.984 -10.148 1 88.12 264 CYS B O 1
ATOM 6987 N N . ARG B 1 265 ? -28.156 14.211 -8.875 1 87.75 265 ARG B N 1
ATOM 6988 C CA . ARG B 1 265 ? -27.656 15.07 -9.945 1 87.75 265 ARG B CA 1
ATOM 6989 C C . ARG B 1 265 ? -26.938 14.258 -11.016 1 87.75 265 ARG B C 1
ATOM 6991 O O . ARG B 1 265 ? -26.938 14.633 -12.188 1 87.75 265 ARG B O 1
ATOM 6998 N N . LEU B 1 266 ? -26.406 13.156 -10.633 1 91 266 LEU B N 1
ATOM 6999 C CA . LEU B 1 266 ? -25.625 12.328 -11.539 1 91 266 LEU B CA 1
ATOM 7000 C C . LEU B 1 266 ? -26.516 11.664 -12.586 1 91 266 LEU B C 1
ATOM 7002 O O . LEU B 1 266 ? -26.047 11.234 -13.633 1 91 266 LEU B O 1
ATOM 7006 N N . SER B 1 267 ? -27.812 11.531 -12.281 1 93 267 SER B N 1
ATOM 7007 C CA . SER B 1 267 ? -28.75 10.875 -13.188 1 93 267 SER B CA 1
ATOM 7008 C C . SER B 1 267 ? -28.906 11.656 -14.484 1 93 267 SER B C 1
ATOM 7010 O O . SER B 1 267 ? -29.281 11.094 -15.508 1 93 267 SER B O 1
ATOM 7012 N N . ASN B 1 268 ? -28.531 12.898 -14.414 1 91.81 268 ASN B N 1
ATOM 7013 C CA . ASN B 1 268 ? -28.734 13.758 -15.578 1 91.81 268 ASN B CA 1
ATOM 7014 C C . ASN B 1 268 ? -27.438 13.922 -16.375 1 91.81 268 ASN B C 1
ATOM 7016 O O . ASN B 1 268 ? -27.438 14.539 -17.438 1 91.81 268 ASN B O 1
ATOM 7020 N N . THR B 1 269 ? -26.391 13.375 -15.898 1 92.81 269 THR B N 1
ATOM 7021 C CA . THR B 1 269 ? -25.141 13.422 -16.641 1 92.81 269 THR B CA 1
ATOM 7022 C C . THR B 1 269 ? -25.141 12.398 -17.766 1 92.81 269 THR B C 1
ATOM 7024 O O . THR B 1 269 ? -25.938 11.461 -17.766 1 92.81 269 THR B O 1
ATOM 7027 N N . VAL B 1 270 ? -24.281 12.625 -18.734 1 93 270 VAL B N 1
ATOM 7028 C CA . VAL B 1 270 ? -24.172 11.711 -19.875 1 93 270 VAL B CA 1
ATOM 7029 C C . VAL B 1 270 ? -23.797 10.312 -19.375 1 93 270 VAL B C 1
ATOM 7031 O O . VAL B 1 270 ? -24.391 9.32 -19.797 1 93 270 VAL B O 1
ATOM 7034 N N . LYS B 1 271 ? -22.891 10.242 -18.469 1 92.44 271 LYS B N 1
ATOM 7035 C CA . LYS B 1 271 ? -22.453 8.961 -17.922 1 92.44 271 LYS B CA 1
ATOM 7036 C C . LYS B 1 271 ? -23.547 8.297 -17.094 1 92.44 271 LYS B C 1
ATOM 7038 O O . LYS B 1 271 ? -23.688 7.066 -17.109 1 92.44 271 LYS B O 1
ATOM 7043 N N . GLY B 1 272 ? -24.25 9.109 -16.406 1 93.88 272 GLY B N 1
ATOM 7044 C CA . GLY B 1 272 ? -25.344 8.57 -15.602 1 93.88 272 GLY B CA 1
ATOM 7045 C C . GLY B 1 272 ? -26.453 7.973 -16.438 1 93.88 272 GLY B C 1
ATOM 7046 O O . GLY B 1 272 ? -26.984 6.906 -16.109 1 93.88 272 GLY B O 1
ATOM 7047 N N . LYS B 1 273 ? -26.781 8.641 -17.5 1 94.19 273 LYS B N 1
ATOM 7048 C CA . LYS B 1 273 ? -27.797 8.133 -18.422 1 94.19 273 LYS B CA 1
ATOM 7049 C C . LYS B 1 273 ? -27.344 6.84 -19.094 1 94.19 273 LYS B C 1
ATOM 7051 O O . LYS B 1 273 ? -28.141 5.918 -19.266 1 94.19 273 LYS B O 1
ATOM 7056 N N . ALA B 1 274 ? -26.109 6.879 -19.422 1 94.06 274 ALA B N 1
ATOM 7057 C CA . ALA B 1 274 ? -25.547 5.672 -20.031 1 94.06 274 ALA B CA 1
ATOM 7058 C C . ALA B 1 274 ? -25.609 4.496 -19.062 1 94.06 274 ALA B C 1
ATOM 7060 O O . ALA B 1 274 ? -25.891 3.365 -19.469 1 94.06 274 ALA B O 1
ATOM 7061 N N . ALA B 1 275 ? -25.266 4.746 -17.812 1 95.31 275 ALA B N 1
ATOM 7062 C CA . ALA B 1 275 ? -25.328 3.711 -16.797 1 95.31 275 ALA B CA 1
ATOM 7063 C C . ALA B 1 275 ? -26.75 3.193 -16.625 1 95.31 275 ALA B C 1
ATOM 7065 O O . ALA B 1 275 ? -26.969 1.982 -16.531 1 95.31 275 ALA B O 1
ATOM 7066 N N . TYR B 1 276 ? -27.672 4.125 -16.609 1 95.56 276 TYR B N 1
ATOM 7067 C CA . TYR B 1 276 ? -29.094 3.756 -16.5 1 95.56 276 TYR B CA 1
ATOM 7068 C C . TYR B 1 276 ? -29.5 2.902 -17.703 1 95.56 276 TYR B C 1
ATOM 7070 O O . TYR B 1 276 ? -30.141 1.856 -17.531 1 95.56 276 TYR B O 1
ATOM 7078 N N . ASP B 1 277 ? -29.125 3.287 -18.828 1 95.31 277 ASP B N 1
ATOM 7079 C CA . ASP B 1 277 ? -29.5 2.574 -20.062 1 95.31 277 ASP B CA 1
ATOM 7080 C C . ASP B 1 277 ? -28.922 1.155 -20.047 1 95.31 277 ASP B C 1
ATOM 7082 O O . ASP B 1 277 ? -29.594 0.216 -20.5 1 95.31 277 ASP B O 1
ATOM 7086 N N . THR B 1 278 ? -27.766 1.01 -19.641 1 96.06 278 THR B N 1
ATOM 7087 C CA . THR B 1 278 ? -27.094 -0.29 -19.594 1 96.06 278 THR B CA 1
ATOM 7088 C C . THR B 1 278 ? -27.844 -1.236 -18.656 1 96.06 278 THR B C 1
ATOM 7090 O O . THR B 1 278 ? -28.109 -2.387 -19 1 96.06 278 THR B O 1
ATOM 7093 N N . VAL B 1 279 ? -28.188 -0.751 -17.5 1 96.06 279 VAL B N 1
ATOM 7094 C CA . VAL B 1 279 ? -28.75 -1.589 -16.453 1 96.06 279 VAL B CA 1
ATOM 7095 C C . VAL B 1 279 ? -30.172 -1.996 -16.828 1 96.06 279 VAL B C 1
ATOM 7097 O O . VAL B 1 279 ? -30.609 -3.111 -16.531 1 96.06 279 VAL B O 1
ATOM 7100 N N . VAL B 1 280 ? -30.891 -1.112 -17.5 1 94.62 280 VAL B N 1
ATOM 7101 C CA . VAL B 1 280 ? -32.281 -1.398 -17.812 1 94.62 280 VAL B CA 1
ATOM 7102 C C . VAL B 1 280 ? -32.375 -2.223 -19.094 1 94.62 280 VAL B C 1
ATOM 7104 O O . VAL B 1 280 ? -33.375 -2.889 -19.344 1 94.62 280 VAL B O 1
ATOM 7107 N N . ASN B 1 281 ? -31.344 -2.225 -19.844 1 94 281 ASN B N 1
ATOM 7108 C CA . ASN B 1 281 ? -31.312 -2.914 -21.141 1 94 281 ASN B CA 1
ATOM 7109 C C . ASN B 1 281 ? -31.25 -4.43 -20.953 1 94 281 ASN B C 1
ATOM 7111 O O . ASN B 1 281 ? -30.25 -4.961 -20.484 1 94 281 ASN B O 1
ATOM 7115 N N . ALA B 1 282 ? -32.156 -5.113 -21.453 1 93.94 282 ALA B N 1
ATOM 7116 C CA . ALA B 1 282 ? -32.219 -6.57 -21.344 1 93.94 282 ALA B CA 1
ATOM 7117 C C . ALA B 1 282 ? -31.141 -7.238 -22.172 1 93.94 282 ALA B C 1
ATOM 7119 O O . ALA B 1 282 ? -30.625 -8.297 -21.797 1 93.94 282 ALA B O 1
ATOM 7120 N N . THR B 1 283 ? -30.797 -6.645 -23.234 1 94.5 283 THR B N 1
ATOM 7121 C CA . THR B 1 283 ? -29.781 -7.195 -24.125 1 94.5 283 THR B CA 1
ATOM 7122 C C . THR B 1 283 ? -28.422 -7.25 -23.422 1 94.5 283 THR B C 1
ATOM 7124 O O . THR B 1 283 ? -27.625 -8.164 -23.656 1 94.5 283 THR B O 1
ATOM 7127 N N . PHE B 1 284 ? -28.234 -6.27 -22.625 1 96.12 284 PHE B N 1
ATOM 7128 C CA . PHE B 1 284 ? -26.984 -6.254 -21.875 1 96.12 284 PHE B CA 1
ATOM 7129 C C . PHE B 1 284 ? -26.891 -7.465 -20.953 1 96.12 284 PHE B C 1
ATOM 7131 O O . PHE B 1 284 ? -25.875 -8.156 -20.922 1 96.12 284 PHE B O 1
ATOM 7138 N N . TRP B 1 285 ? -27.922 -7.77 -20.281 1 96.75 285 TRP B N 1
ATOM 7139 C CA . TRP B 1 285 ? -27.906 -8.852 -19.297 1 96.75 285 TRP B CA 1
ATOM 7140 C C . TRP B 1 285 ? -27.875 -10.211 -19.984 1 96.75 285 TRP B C 1
ATOM 7142 O O . TRP B 1 285 ? -27.266 -11.156 -19.484 1 96.75 285 TRP B O 1
ATOM 7152 N N . THR B 1 286 ? -28.469 -10.32 -21.156 1 96 286 THR B N 1
ATOM 7153 C CA . THR B 1 286 ? -28.344 -11.531 -21.953 1 96 286 THR B CA 1
ATOM 7154 C C . THR B 1 286 ? -26.922 -11.742 -22.422 1 96 286 THR B C 1
ATOM 7156 O O . THR B 1 286 ? -26.422 -12.867 -22.484 1 96 286 THR B O 1
ATOM 7159 N N . GLY B 1 287 ? -26.359 -10.641 -22.781 1 95.69 287 GLY B N 1
ATOM 7160 C CA . GLY B 1 287 ? -24.953 -10.695 -23.141 1 95.69 287 GLY B CA 1
ATOM 7161 C C . GLY B 1 287 ? -24.047 -11.117 -22 1 95.69 287 GLY B C 1
ATOM 7162 O O . GLY B 1 287 ? -23.109 -11.891 -22.203 1 95.69 287 GLY B O 1
ATOM 7163 N N . VAL B 1 288 ? -24.344 -10.609 -20.828 1 96.5 288 VAL B N 1
ATOM 7164 C CA . VAL B 1 288 ? -23.578 -10.977 -19.641 1 96.5 288 VAL B CA 1
ATOM 7165 C C . VAL B 1 288 ? -23.703 -12.477 -19.391 1 96.5 288 VAL B C 1
ATOM 7167 O O . VAL B 1 288 ? -22.719 -13.156 -19.109 1 96.5 288 VAL B O 1
ATOM 7170 N N . ALA B 1 289 ? -24.875 -12.992 -19.484 1 95.69 289 ALA B N 1
ATOM 7171 C CA . ALA B 1 289 ? -25.125 -14.422 -19.266 1 95.69 289 ALA B CA 1
ATOM 7172 C C . ALA B 1 289 ? -24.375 -15.258 -20.297 1 95.69 289 ALA B C 1
ATOM 7174 O O . ALA B 1 289 ? -23.812 -16.312 -19.969 1 95.69 289 ALA B O 1
ATOM 7175 N N . LEU B 1 290 ? -24.359 -14.82 -21.484 1 94.81 290 LEU B N 1
ATOM 7176 C CA . LEU B 1 290 ? -23.641 -15.523 -22.547 1 94.81 290 LEU B CA 1
ATOM 7177 C C . LEU B 1 290 ? -22.141 -15.531 -22.281 1 94.81 290 LEU B C 1
ATOM 7179 O O . LEU B 1 290 ? -21.484 -16.562 -22.422 1 94.81 290 LEU B O 1
ATOM 7183 N N . CYS B 1 291 ? -21.641 -14.359 -21.953 1 95 291 CYS B N 1
ATOM 7184 C CA . CYS B 1 291 ? -20.219 -14.266 -21.625 1 95 291 CYS B CA 1
ATOM 7185 C C . CYS B 1 291 ? -19.859 -15.242 -20.516 1 95 291 CYS B C 1
ATOM 7187 O O . CYS B 1 291 ? -18.828 -15.938 -20.609 1 95 291 CYS B O 1
ATOM 7189 N N . LEU B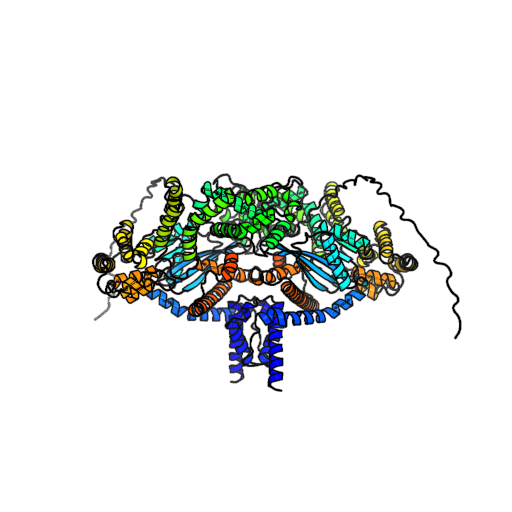 1 292 ? -20.672 -15.297 -19.5 1 95.25 292 LEU B N 1
ATOM 7190 C CA . LEU B 1 292 ? -20.391 -16.156 -18.359 1 95.25 292 LEU B CA 1
ATOM 7191 C C . LEU B 1 292 ? -20.406 -17.625 -18.781 1 95.25 292 LEU B C 1
ATOM 7193 O O . LEU B 1 292 ? -19.547 -18.406 -18.328 1 95.25 292 LEU B O 1
ATOM 7197 N N . LYS B 1 293 ? -21.234 -17.969 -19.609 1 94.75 293 LYS B N 1
ATOM 7198 C CA . LYS B 1 293 ? -21.344 -19.344 -20.078 1 94.75 293 LYS B CA 1
ATOM 7199 C C . LYS B 1 293 ? -20.125 -19.75 -20.906 1 94.75 293 LYS B C 1
ATOM 7201 O O . LYS B 1 293 ? -19.656 -20.875 -20.812 1 94.75 293 LYS B O 1
ATOM 7206 N N . VAL B 1 294 ? -19.672 -18.844 -21.656 1 95.12 294 VAL B N 1
ATOM 7207 C CA . VAL B 1 294 ? -18.578 -19.125 -22.578 1 95.12 294 VAL B CA 1
ATOM 7208 C C . VAL B 1 294 ? -17.25 -19.094 -21.812 1 95.12 294 VAL B C 1
ATOM 7210 O O . VAL B 1 294 ? -16.344 -19.891 -22.094 1 95.12 294 VAL B O 1
ATOM 7213 N N . PHE B 1 295 ? -17.141 -18.219 -20.844 1 94.62 295 PHE B N 1
ATOM 7214 C CA . PHE B 1 295 ? -15.883 -18.047 -20.125 1 94.62 295 PHE B CA 1
ATOM 7215 C C . PHE B 1 295 ? -15.742 -19.078 -19 1 94.62 295 PHE B C 1
ATOM 7217 O O . PHE B 1 295 ? -14.633 -19.438 -18.625 1 94.62 295 PHE B O 1
ATOM 7224 N N . ALA B 1 296 ? -16.766 -19.578 -18.438 1 94.31 296 ALA B N 1
ATOM 7225 C CA . ALA B 1 296 ? -16.812 -20.391 -17.219 1 94.31 296 ALA B CA 1
ATOM 7226 C C . ALA B 1 296 ? -15.914 -21.625 -17.344 1 94.31 296 ALA B C 1
ATOM 7228 O O . ALA B 1 296 ? -15.148 -21.938 -16.438 1 94.31 296 ALA B O 1
ATOM 7229 N N . PRO B 1 297 ? -16 -22.312 -18.484 1 96.06 297 PRO B N 1
ATOM 7230 C CA . PRO B 1 297 ? -15.188 -23.531 -18.578 1 96.06 297 PRO B CA 1
ATOM 7231 C C . PRO B 1 297 ? -13.695 -23.25 -18.453 1 96.06 297 PRO B C 1
ATOM 7233 O O . PRO B 1 297 ? -12.984 -23.969 -17.734 1 96.06 297 PRO B O 1
ATOM 7236 N N . LEU B 1 298 ? -13.211 -22.219 -19.109 1 95.56 298 LEU B N 1
ATOM 7237 C CA . LEU B 1 298 ? -11.789 -21.891 -19.062 1 95.56 298 LEU B CA 1
ATOM 7238 C C . LEU B 1 298 ? -11.414 -21.328 -17.688 1 95.56 298 LEU B C 1
ATOM 7240 O O . LEU B 1 298 ? -10.305 -21.562 -17.203 1 95.56 298 LEU B O 1
ATOM 7244 N N . VAL B 1 299 ? -12.305 -20.594 -17.109 1 92.38 299 VAL B N 1
ATOM 7245 C CA . VAL B 1 299 ? -12.055 -20.047 -15.781 1 92.38 299 VAL B CA 1
ATOM 7246 C C . VAL B 1 299 ? -11.93 -21.172 -14.766 1 92.38 299 VAL B C 1
ATOM 7248 O O . VAL B 1 299 ? -11.133 -21.094 -13.828 1 92.38 299 VAL B O 1
ATOM 7251 N N . LYS B 1 300 ? -12.695 -22.188 -14.969 1 92.19 300 LYS B N 1
ATOM 7252 C CA . LYS B 1 300 ? -12.594 -23.359 -14.109 1 92.19 300 LYS B CA 1
ATOM 7253 C C . LYS B 1 300 ? -11.203 -23.969 -14.18 1 92.19 300 LYS B C 1
ATOM 7255 O O . LYS B 1 300 ? -10.625 -24.344 -13.148 1 92.19 300 LYS B O 1
ATOM 7260 N N . VAL B 1 301 ? -10.672 -24.078 -15.359 1 94.56 301 VAL B N 1
ATOM 7261 C CA . VAL B 1 301 ? -9.328 -24.625 -15.539 1 94.56 301 VAL B CA 1
ATOM 7262 C C . VAL B 1 301 ? -8.305 -23.688 -14.906 1 94.56 301 VAL B C 1
ATOM 7264 O O . VAL B 1 301 ? -7.352 -24.125 -14.266 1 94.56 301 VAL B O 1
ATOM 7267 N N . LEU B 1 302 ? -8.531 -22.422 -15.141 1 92.12 302 LEU B N 1
ATOM 7268 C CA . LEU B 1 302 ? -7.645 -21.406 -14.578 1 92.12 302 LEU B CA 1
ATOM 7269 C C . LEU B 1 302 ? -7.594 -21.516 -13.055 1 92.12 302 LEU B C 1
ATOM 7271 O O . LEU B 1 302 ? -6.516 -21.469 -12.461 1 92.12 302 LEU B O 1
ATOM 7275 N N . ARG B 1 303 ? -8.711 -21.688 -12.453 1 87.31 303 ARG B N 1
ATOM 7276 C CA . ARG B 1 303 ? -8.781 -21.812 -11.008 1 87.31 303 ARG B CA 1
ATOM 7277 C C . ARG B 1 303 ? -8.047 -23.078 -10.539 1 87.31 303 ARG B C 1
ATOM 7279 O O . ARG B 1 303 ? -7.383 -23.062 -9.5 1 87.31 303 ARG B O 1
ATOM 7286 N N . MET B 1 304 ? -8.148 -24.062 -11.281 1 89.25 304 MET B N 1
ATOM 7287 C CA . MET B 1 304 ? -7.496 -25.328 -10.938 1 89.25 304 MET B CA 1
ATOM 7288 C C . MET B 1 304 ? -5.98 -25.172 -10.93 1 89.25 304 MET B C 1
ATOM 7290 O O . MET B 1 304 ? -5.312 -25.594 -9.984 1 89.25 304 MET B O 1
ATOM 7294 N N . VAL B 1 305 ? -5.457 -24.531 -11.93 1 90.88 305 VAL B N 1
ATOM 7295 C CA . VAL B 1 305 ? -4.008 -24.422 -12.062 1 90.88 305 VAL B CA 1
ATOM 7296 C C . VAL B 1 305 ? -3.473 -23.344 -11.125 1 90.88 305 VAL B C 1
ATOM 7298 O O . VAL B 1 305 ? -2.328 -23.422 -10.672 1 90.88 305 VAL B O 1
ATOM 7301 N N . ASP B 1 306 ? -4.258 -22.391 -10.875 1 82.56 306 ASP B N 1
ATOM 7302 C CA . ASP B 1 306 ? -3.844 -21.297 -10.008 1 82.56 306 ASP B CA 1
ATOM 7303 C C . ASP B 1 306 ? -3.857 -21.703 -8.539 1 82.56 306 ASP B C 1
ATOM 7305 O O . ASP B 1 306 ? -3.008 -21.266 -7.762 1 82.56 306 ASP B O 1
ATOM 7309 N N . ALA B 1 307 ? -4.852 -22.438 -8.141 1 74.94 307 ALA B N 1
ATOM 7310 C CA . ALA B 1 307 ? -4.988 -22.859 -6.75 1 74.94 307 ALA B CA 1
ATOM 7311 C C . ALA B 1 307 ? -3.852 -23.812 -6.359 1 74.94 307 ALA B C 1
ATOM 7313 O O . ALA B 1 307 ? -3.396 -23.797 -5.211 1 74.94 307 ALA B O 1
ATOM 7314 N N . ASP B 1 308 ? -3.332 -24.484 -7.227 1 71.69 308 ASP B N 1
ATOM 7315 C CA . ASP B 1 308 ? -2.232 -25.422 -7.039 1 71.69 308 ASP B CA 1
ATOM 7316 C C . ASP B 1 308 ? -2.484 -26.328 -5.832 1 71.69 308 ASP B C 1
ATOM 7318 O O . ASP B 1 308 ? -1.589 -26.531 -5.012 1 71.69 308 ASP B O 1
ATOM 7322 N N . ARG B 1 309 ? -3.723 -26.828 -5.676 1 75.94 309 ARG B N 1
ATOM 7323 C CA . ARG B 1 309 ? -4.07 -27.766 -4.609 1 75.94 309 ARG B CA 1
ATOM 7324 C C . ARG B 1 309 ? -3.408 -29.125 -4.824 1 75.94 309 ARG B C 1
ATOM 7326 O O . ARG B 1 309 ? -2.98 -29.766 -3.867 1 75.94 309 ARG B O 1
ATOM 7333 N N . LYS B 1 310 ? -3.422 -29.516 -5.984 1 86 310 LYS B N 1
ATOM 7334 C CA . LYS B 1 310 ? -2.684 -30.688 -6.434 1 86 310 LYS B CA 1
ATOM 7335 C C . LYS B 1 310 ? -1.926 -30.406 -7.727 1 86 310 LYS B C 1
ATOM 7337 O O . LYS B 1 310 ? -2.229 -29.438 -8.43 1 86 310 LYS B O 1
ATOM 7342 N N . PRO B 1 311 ? -0.958 -31.234 -7.98 1 92.56 311 PRO B N 1
ATOM 7343 C CA . PRO B 1 311 ? -0.206 -30.984 -9.211 1 92.56 311 PRO B CA 1
ATOM 7344 C C . PRO B 1 311 ? -1.1 -30.969 -10.453 1 92.56 311 PRO B C 1
ATOM 7346 O O . PRO B 1 311 ? -1.974 -31.812 -10.609 1 92.56 311 PRO B O 1
ATOM 7349 N N . SER B 1 312 ? -0.864 -30.031 -11.281 1 94.81 312 SER B N 1
ATOM 7350 C CA . SER B 1 312 ? -1.811 -29.781 -12.359 1 94.81 312 SER B CA 1
ATOM 7351 C C . SER B 1 312 ? -1.309 -30.359 -13.68 1 94.81 312 SER B C 1
ATOM 7353 O O . SER B 1 312 ? -2.057 -30.438 -14.656 1 94.81 312 SER B O 1
ATOM 7355 N N . MET B 1 313 ? -0.13 -30.828 -13.812 1 96.56 313 MET B N 1
ATOM 7356 C CA . MET B 1 313 ? 0.477 -31.25 -15.07 1 96.56 313 MET B CA 1
ATOM 7357 C C . MET B 1 313 ? -0.346 -32.344 -15.727 1 96.56 313 MET B C 1
ATOM 7359 O O . MET B 1 313 ? -0.585 -32.312 -16.938 1 96.56 313 MET B O 1
ATOM 7363 N N . GLY B 1 314 ? -0.846 -33.25 -14.961 1 96.75 314 GLY B N 1
ATOM 7364 C CA . GLY B 1 314 ? -1.6 -34.375 -15.508 1 96.75 314 GLY B CA 1
ATOM 7365 C C . GLY B 1 314 ? -3.012 -34 -15.914 1 96.75 314 GLY B C 1
ATOM 7366 O O . GLY B 1 314 ? -3.713 -34.781 -16.547 1 96.75 314 GLY B O 1
ATOM 7367 N N . PHE B 1 315 ? -3.441 -32.812 -15.633 1 96.94 315 PHE B N 1
ATOM 7368 C CA . PHE B 1 315 ? -4.855 -32.469 -15.805 1 96.94 315 PHE B CA 1
ATOM 7369 C C . PHE B 1 315 ? -5.035 -31.344 -16.797 1 96.94 315 PHE B C 1
ATOM 7371 O O . PHE B 1 315 ? -6.094 -31.203 -17.406 1 96.94 315 PHE B O 1
ATOM 7378 N N . VAL B 1 316 ? -4.051 -30.469 -16.984 1 97.19 316 VAL B N 1
ATOM 7379 C CA . VAL B 1 316 ? -4.227 -29.188 -17.672 1 97.19 316 VAL B CA 1
ATOM 7380 C C . VAL B 1 316 ? -4.676 -29.438 -19.109 1 97.19 316 VAL B C 1
ATOM 7382 O O . VAL B 1 316 ? -5.645 -28.828 -19.578 1 97.19 316 VAL B O 1
ATOM 7385 N N . TYR B 1 317 ? -4.031 -30.297 -19.812 1 97.62 317 TYR B N 1
ATOM 7386 C CA . TYR B 1 317 ? -4.375 -30.547 -21.203 1 97.62 317 TYR B CA 1
ATOM 7387 C C . TYR B 1 317 ? -5.773 -31.125 -21.328 1 97.62 317 TYR B C 1
ATOM 7389 O O . TYR B 1 317 ? -6.586 -30.656 -22.125 1 97.62 317 TYR B O 1
ATOM 7397 N N . GLY B 1 318 ? -6.062 -32.156 -20.562 1 97 318 GLY B N 1
ATOM 7398 C CA . GLY B 1 318 ? -7.371 -32.781 -20.594 1 97 318 GLY B CA 1
ATOM 7399 C C . GLY B 1 318 ? -8.5 -31.844 -20.219 1 97 318 GLY B C 1
ATOM 7400 O O . GLY B 1 318 ? -9.555 -31.844 -20.859 1 97 318 GLY B O 1
ATOM 7401 N N . GLU B 1 319 ? -8.266 -31.047 -19.234 1 97.06 319 GLU B N 1
ATOM 7402 C CA . GLU B 1 319 ? -9.297 -30.125 -18.781 1 97.06 319 GLU B CA 1
ATOM 7403 C C . GLU B 1 319 ? -9.531 -29.016 -19.812 1 97.06 319 GLU B C 1
ATOM 7405 O O . GLU B 1 319 ? -10.656 -28.531 -19.953 1 97.06 319 GLU B O 1
ATOM 7410 N N . ILE B 1 320 ? -8.477 -28.609 -20.516 1 97.88 320 ILE B N 1
ATOM 7411 C CA . ILE B 1 320 ? -8.664 -27.641 -21.578 1 97.88 320 ILE B CA 1
ATOM 7412 C C . ILE B 1 320 ? -9.508 -28.25 -22.688 1 97.88 320 ILE B C 1
ATOM 7414 O O . ILE B 1 320 ? -10.383 -27.594 -23.25 1 97.88 320 ILE B O 1
ATOM 7418 N N . GLN B 1 321 ? -9.266 -29.547 -23.016 1 96.5 321 GLN B N 1
ATOM 7419 C CA . GLN B 1 321 ? -10.086 -30.234 -24.016 1 96.5 321 GLN B CA 1
ATOM 7420 C C . GLN B 1 321 ? -11.547 -30.281 -23.578 1 96.5 321 GLN B C 1
ATOM 7422 O O . GLN B 1 321 ? -12.453 -30.047 -24.375 1 96.5 321 GLN B O 1
ATOM 7427 N N . ASN B 1 322 ? -11.734 -30.578 -22.344 1 96.5 322 ASN B N 1
ATOM 7428 C CA . ASN B 1 322 ? -13.086 -30.578 -21.797 1 96.5 322 ASN B CA 1
ATOM 7429 C C . ASN B 1 322 ? -13.727 -29.188 -21.891 1 96.5 322 ASN B C 1
ATOM 7431 O O . ASN B 1 322 ? -14.914 -29.078 -22.203 1 96.5 322 ASN B O 1
ATOM 7435 N N . ALA B 1 323 ? -12.922 -28.203 -21.562 1 97.94 323 ALA B N 1
ATOM 7436 C CA . ALA B 1 323 ? -13.422 -26.828 -21.625 1 97.94 323 ALA B CA 1
ATOM 7437 C C . ALA B 1 323 ? -13.844 -26.469 -23.047 1 97.94 323 ALA B C 1
ATOM 7439 O O . ALA B 1 323 ? -14.875 -25.812 -23.234 1 97.94 323 ALA B O 1
ATOM 7440 N N . LYS B 1 324 ? -13.062 -26.859 -24.047 1 97.44 324 LYS B N 1
ATOM 7441 C CA . LYS B 1 324 ? -13.414 -26.641 -25.453 1 97.44 324 LYS B CA 1
ATOM 7442 C C . LYS B 1 324 ? -14.781 -27.234 -25.766 1 97.44 324 LYS B C 1
ATOM 7444 O O . LYS B 1 324 ? -15.641 -26.578 -26.359 1 97.44 324 LYS B O 1
ATOM 7449 N N . GLN B 1 325 ? -14.977 -28.422 -25.312 1 96.75 325 GLN B N 1
ATOM 7450 C CA . GLN B 1 325 ? -16.234 -29.109 -25.594 1 96.75 325 GLN B CA 1
ATOM 7451 C C . GLN B 1 325 ? -17.406 -28.422 -24.891 1 96.75 325 GLN B C 1
ATOM 7453 O O . GLN B 1 325 ? -18.484 -28.297 -25.469 1 96.75 325 GLN B O 1
ATOM 7458 N N . GLU B 1 326 ? -17.188 -28.016 -23.703 1 97.19 326 GLU B N 1
ATOM 7459 C CA . GLU B 1 326 ? -18.234 -27.312 -22.969 1 97.19 326 GLU B CA 1
ATOM 7460 C C . GLU B 1 326 ? -18.625 -26.016 -23.656 1 97.19 326 GLU B C 1
ATOM 7462 O O . GLU B 1 326 ? -19.797 -25.641 -23.688 1 97.19 326 GLU B O 1
ATOM 7467 N N . ILE B 1 327 ? -17.641 -25.328 -24.172 1 97.31 327 ILE B N 1
ATOM 7468 C CA . ILE B 1 327 ? -17.906 -24.062 -24.859 1 97.31 327 ILE B CA 1
ATOM 7469 C C . ILE B 1 327 ? -18.703 -24.328 -26.141 1 97.31 327 ILE B C 1
ATOM 7471 O O . ILE B 1 327 ? -19.656 -23.609 -26.438 1 97.31 327 ILE B O 1
ATOM 7475 N N . ILE B 1 328 ? -18.359 -25.375 -26.875 1 97.25 328 ILE B N 1
ATOM 7476 C CA . ILE B 1 328 ? -19.062 -25.75 -28.094 1 97.25 328 ILE B CA 1
ATOM 7477 C C . ILE B 1 328 ? -20.516 -26.062 -27.766 1 97.25 328 ILE B C 1
ATOM 7479 O O . ILE B 1 328 ? -21.422 -25.594 -28.469 1 97.25 328 ILE B O 1
ATOM 7483 N N . ASN B 1 329 ? -20.734 -26.703 -26.656 1 96 329 ASN B N 1
ATOM 7484 C CA . ASN B 1 329 ? -22.094 -27.047 -26.234 1 96 329 ASN B CA 1
ATOM 7485 C C . ASN B 1 329 ? -22.875 -25.797 -25.812 1 96 329 ASN B C 1
ATOM 7487 O O . ASN B 1 329 ? -24.062 -25.672 -26.125 1 96 329 ASN B O 1
ATOM 7491 N N . ALA B 1 330 ? -22.188 -24.969 -25.125 1 94 330 ALA B N 1
ATOM 7492 C CA . ALA B 1 330 ? -22.828 -23.734 -24.641 1 94 330 ALA B CA 1
ATOM 7493 C C . ALA B 1 330 ? -23.297 -22.859 -25.797 1 94 330 ALA B C 1
ATOM 7495 O O . ALA B 1 330 ? -24.281 -22.141 -25.688 1 94 330 ALA B O 1
ATOM 7496 N N . LEU B 1 331 ? -22.625 -22.984 -26.922 1 95.56 331 LEU B N 1
ATOM 7497 C CA . LEU B 1 331 ? -22.938 -22.156 -28.078 1 95.56 331 LEU B CA 1
ATOM 7498 C C . LEU B 1 331 ? -23.828 -22.922 -29.062 1 95.56 331 LEU B C 1
ATOM 7500 O O . LEU B 1 331 ? -23.953 -22.531 -30.219 1 95.56 331 LEU B O 1
ATOM 7504 N N . GLY B 1 332 ? -24.391 -23.984 -28.688 1 94.19 332 GLY B N 1
ATOM 7505 C CA . GLY B 1 332 ? -25.344 -24.734 -29.469 1 94.19 332 GLY B CA 1
ATOM 7506 C C . GLY B 1 332 ? -24.719 -25.453 -30.656 1 94.19 332 GLY B C 1
ATOM 7507 O O . GLY B 1 332 ? -25.359 -25.625 -31.688 1 94.19 332 GLY B O 1
ATOM 7508 N N . ASN B 1 333 ? -23.422 -25.734 -30.609 1 93.94 333 ASN B N 1
ATOM 7509 C CA . ASN B 1 333 ? -22.688 -26.438 -31.641 1 93.94 333 ASN B CA 1
ATOM 7510 C C . ASN B 1 333 ? -22.734 -25.688 -32.969 1 93.94 333 ASN B C 1
ATOM 7512 O O . ASN B 1 333 ? -22.797 -26.312 -34.031 1 93.94 333 ASN B O 1
ATOM 7516 N N . ASN B 1 334 ? -22.875 -24.375 -32.844 1 94.44 334 ASN B N 1
ATOM 7517 C CA . ASN B 1 334 ? -22.844 -23.531 -34 1 94.44 334 ASN B CA 1
ATOM 7518 C C . ASN B 1 334 ? -21.406 -23.188 -34.406 1 94.44 334 ASN B C 1
ATOM 7520 O O . ASN B 1 334 ? -20.75 -22.391 -33.75 1 94.44 334 ASN B O 1
ATOM 7524 N N . LYS B 1 335 ? -20.891 -23.672 -35.5 1 94.44 335 LYS B N 1
ATOM 7525 C CA . LYS B 1 335 ? -19.5 -23.578 -35.938 1 94.44 335 LYS B CA 1
ATOM 7526 C C . LYS B 1 335 ? -19.078 -22.125 -36.125 1 94.44 335 LYS B C 1
ATOM 7528 O O . LYS B 1 335 ? -17.953 -21.75 -35.812 1 94.44 335 LYS B O 1
ATOM 7533 N N . LYS B 1 336 ? -19.969 -21.312 -36.594 1 93.44 336 LYS B N 1
ATOM 7534 C CA . LYS B 1 336 ? -19.656 -19.906 -36.844 1 93.44 336 LYS B CA 1
ATOM 7535 C C . LYS B 1 336 ? -19.328 -19.172 -35.562 1 93.44 336 LYS B C 1
ATOM 7537 O O . LYS B 1 336 ? -18.484 -18.266 -35.531 1 93.44 336 LYS B O 1
ATOM 7542 N N . THR B 1 337 ? -19.922 -19.656 -34.562 1 93.69 337 THR B N 1
ATOM 7543 C CA . THR B 1 337 ? -19.781 -18.922 -33.312 1 93.69 337 THR B CA 1
ATOM 7544 C C . THR B 1 337 ? -18.625 -19.484 -32.469 1 93.69 337 THR B C 1
ATOM 7546 O O . THR B 1 337 ? -17.922 -18.719 -31.797 1 93.69 337 THR B O 1
ATOM 7549 N N . TYR B 1 338 ? -18.422 -20.797 -32.562 1 96.19 338 TYR B N 1
ATOM 7550 C CA . TYR B 1 338 ? -17.422 -21.344 -31.672 1 96.19 338 TYR B CA 1
ATOM 7551 C C . TYR B 1 338 ? -16.062 -21.406 -32.344 1 96.19 338 TYR B C 1
ATOM 7553 O O . TYR B 1 338 ? -15.031 -21.516 -31.656 1 96.19 338 TYR B O 1
ATOM 7561 N N . GLU B 1 339 ? -15.914 -21.406 -33.625 1 96.81 339 GLU B N 1
ATOM 7562 C CA . GLU B 1 339 ? -14.656 -21.594 -34.344 1 96.81 339 GLU B CA 1
ATOM 7563 C C . GLU B 1 339 ? -13.648 -20.5 -34 1 96.81 339 GLU B C 1
ATOM 7565 O O . GLU B 1 339 ? -12.484 -20.797 -33.719 1 96.81 339 GLU B O 1
ATOM 7570 N N . PRO B 1 340 ? -14.125 -19.234 -34 1 96.88 340 PRO B N 1
ATOM 7571 C CA . PRO B 1 340 ? -13.148 -18.219 -33.625 1 96.88 340 PRO B CA 1
ATOM 7572 C C . PRO B 1 340 ? -12.578 -18.438 -32.219 1 96.88 340 PRO B C 1
ATOM 7574 O O . PRO B 1 340 ? -11.414 -18.125 -31.984 1 96.88 340 PRO B O 1
ATOM 7577 N N . ILE B 1 341 ? -13.352 -18.922 -31.344 1 97.5 341 ILE B N 1
ATOM 7578 C CA . ILE B 1 341 ? -12.93 -19.172 -29.969 1 97.5 341 ILE B CA 1
ATOM 7579 C C . ILE B 1 341 ? -11.938 -20.328 -29.953 1 97.5 341 ILE B C 1
ATOM 7581 O O . ILE B 1 341 ? -10.891 -20.25 -29.297 1 97.5 341 ILE B O 1
ATOM 7585 N N . MET B 1 342 ? -12.234 -21.375 -30.719 1 97.69 342 MET B N 1
ATOM 7586 C CA . MET B 1 342 ? -11.344 -22.531 -30.797 1 97.69 342 MET B CA 1
ATOM 7587 C C . MET B 1 342 ? -9.992 -22.141 -31.391 1 97.69 342 MET B C 1
ATOM 7589 O O . MET B 1 342 ? -8.953 -22.625 -30.953 1 97.69 342 MET B O 1
ATOM 7593 N N . ASP B 1 343 ? -10.039 -21.219 -32.281 1 97.25 343 ASP B N 1
ATOM 7594 C CA . ASP B 1 343 ? -8.812 -20.75 -32.906 1 97.25 343 ASP B CA 1
ATOM 7595 C C . ASP B 1 343 ? -7.938 -20 -31.906 1 97.25 343 ASP B C 1
ATOM 7597 O O . ASP B 1 343 ? -6.719 -20.188 -31.875 1 97.25 343 ASP B O 1
ATOM 7601 N N . ILE B 1 344 ? -8.555 -19.234 -31.125 1 97.44 344 ILE B N 1
ATOM 7602 C CA . ILE B 1 344 ? -7.832 -18.469 -30.109 1 97.44 344 ILE B CA 1
ATOM 7603 C C . ILE B 1 344 ? -7.203 -19.422 -29.094 1 97.44 344 ILE B C 1
ATOM 7605 O O . ILE B 1 344 ? -6.02 -19.297 -28.781 1 97.44 344 ILE B O 1
ATOM 7609 N N . ILE B 1 345 ? -7.957 -20.391 -28.625 1 97.75 345 ILE B N 1
ATOM 7610 C CA . ILE B 1 345 ? -7.473 -21.328 -27.625 1 97.75 345 ILE B CA 1
ATOM 7611 C C . ILE B 1 345 ? -6.305 -22.125 -28.188 1 97.75 345 ILE B C 1
ATOM 7613 O O . ILE B 1 345 ? -5.266 -22.266 -27.547 1 97.75 345 ILE B O 1
ATOM 7617 N N . SER B 1 346 ? -6.469 -22.594 -29.406 1 96.62 346 SER B N 1
ATOM 7618 C CA . SER B 1 346 ? -5.434 -23.406 -30.031 1 96.62 346 SER B CA 1
ATOM 7619 C C . SER B 1 346 ? -4.164 -22.594 -30.281 1 96.62 346 SER B C 1
ATOM 7621 O O . SER B 1 346 ? -3.055 -23.078 -30.062 1 96.62 346 SER B O 1
ATOM 7623 N N . LYS B 1 347 ? -4.324 -21.375 -30.656 1 96.44 347 LYS B N 1
ATOM 7624 C CA . LYS B 1 347 ? -3.186 -20.5 -30.938 1 96.44 347 LYS B CA 1
ATOM 7625 C C . LYS B 1 347 ? -2.406 -20.203 -29.656 1 96.44 347 LYS B C 1
ATOM 7627 O O . LYS B 1 347 ? -1.175 -20.25 -29.641 1 96.44 347 LYS B O 1
ATOM 7632 N N . LYS B 1 348 ? -3.111 -19.938 -28.641 1 95.5 348 LYS B N 1
ATOM 7633 C CA . LYS B 1 348 ? -2.451 -19.578 -27.391 1 95.5 348 LYS B CA 1
ATOM 7634 C C . LYS B 1 348 ? -1.856 -20.812 -26.719 1 95.5 348 LYS B C 1
ATOM 7636 O O . LYS B 1 348 ? -0.871 -20.719 -25.984 1 95.5 348 LYS B O 1
ATOM 7641 N N . MET B 1 349 ? -2.428 -21.953 -26.922 1 95.56 349 MET B N 1
ATOM 7642 C CA . MET B 1 349 ? -1.988 -23.203 -26.312 1 95.56 349 MET B CA 1
ATOM 7643 C C . MET B 1 349 ? -0.749 -23.75 -27.016 1 95.56 349 MET B C 1
ATOM 7645 O O . MET B 1 349 ? 0.093 -24.391 -26.391 1 95.56 349 MET B O 1
ATOM 7649 N N . LYS B 1 350 ? -0.615 -23.438 -28.234 1 94.5 350 LYS B N 1
ATOM 7650 C CA . LYS B 1 350 ? 0.441 -24.016 -29.047 1 94.5 350 LYS B CA 1
ATOM 7651 C C . LYS B 1 350 ? 1.821 -23.688 -28.5 1 94.5 350 LYS B C 1
ATOM 7653 O O . LYS B 1 350 ? 2.162 -22.5 -28.344 1 94.5 350 LYS B O 1
ATOM 7658 N N . GLY B 1 351 ? 2.543 -24.703 -28.188 1 91.75 351 GLY B N 1
ATOM 7659 C CA . GLY B 1 351 ? 3.9 -24.531 -27.688 1 91.75 351 GLY B CA 1
ATOM 7660 C C . GLY B 1 351 ? 3.959 -24.188 -26.219 1 91.75 351 GLY B C 1
ATOM 7661 O O . GLY B 1 351 ? 5.047 -24.078 -25.641 1 91.75 351 GLY B O 1
ATOM 7662 N N . ARG B 1 352 ? 2.807 -24.047 -25.625 1 93.94 352 ARG B N 1
ATOM 7663 C CA . ARG B 1 352 ? 2.797 -23.641 -24.234 1 93.94 352 ARG B CA 1
ATOM 7664 C C . ARG B 1 352 ? 2.197 -24.719 -23.344 1 93.94 352 ARG B C 1
ATOM 7666 O O . ARG B 1 352 ? 2.805 -25.125 -22.344 1 93.94 352 ARG B O 1
ATOM 7673 N N . LEU B 1 353 ? 1.045 -25.203 -23.672 1 96.69 353 LEU B N 1
ATOM 7674 C CA . LEU B 1 353 ? 0.356 -26.172 -22.828 1 96.69 353 LEU B CA 1
ATOM 7675 C C . LEU B 1 353 ? 0.1 -27.469 -23.594 1 96.69 353 LEU B C 1
ATOM 7677 O O . LEU B 1 353 ? -0.733 -28.281 -23.188 1 96.69 353 LEU B O 1
ATOM 7681 N N . ASP B 1 354 ? 0.738 -27.609 -24.719 1 96.12 354 ASP B N 1
ATOM 7682 C CA . ASP B 1 354 ? 0.646 -28.828 -25.516 1 96.12 354 ASP B CA 1
ATOM 7683 C C . ASP B 1 354 ? 2.033 -29.359 -25.859 1 96.12 354 ASP B C 1
ATOM 7685 O O . ASP B 1 354 ? 2.232 -29.953 -26.938 1 96.12 354 ASP B O 1
ATOM 7689 N N . THR B 1 355 ? 2.939 -29.109 -24.984 1 95.5 355 THR B N 1
ATOM 7690 C CA . THR B 1 355 ? 4.293 -29.609 -25.203 1 95.5 355 THR B CA 1
ATOM 7691 C C . THR B 1 355 ? 4.367 -31.109 -24.969 1 95.5 355 THR B C 1
ATOM 7693 O O . THR B 1 355 ? 3.391 -31.719 -24.516 1 95.5 355 THR B O 1
ATOM 7696 N N . THR B 1 356 ? 5.551 -31.609 -25.281 1 96.38 356 THR B N 1
ATOM 7697 C CA . THR B 1 356 ? 5.801 -33.031 -25.109 1 96.38 356 THR B CA 1
ATOM 7698 C C . THR B 1 356 ? 5.523 -33.438 -23.656 1 96.38 356 THR B C 1
ATOM 7700 O O . THR B 1 356 ? 4.945 -34.5 -23.422 1 96.38 356 THR B O 1
ATOM 7703 N N . LEU B 1 357 ? 5.863 -32.656 -22.781 1 97.06 357 LEU B N 1
ATOM 7704 C CA . LEU B 1 357 ? 5.668 -32.938 -21.375 1 97.06 357 LEU B CA 1
ATOM 7705 C C . LEU B 1 357 ? 4.184 -32.969 -21.016 1 97.06 357 LEU B C 1
ATOM 7707 O O . LEU B 1 357 ? 3.727 -33.906 -20.328 1 97.06 357 LEU B O 1
ATOM 7711 N N . HIS B 1 358 ? 3.389 -32.062 -21.5 1 97.88 358 HIS B N 1
ATOM 7712 C CA . HIS B 1 358 ? 1.96 -31.969 -21.219 1 97.88 358 HIS B CA 1
ATOM 7713 C C . HIS B 1 358 ? 1.212 -33.156 -21.797 1 97.88 358 HIS B C 1
ATOM 7715 O O . HIS B 1 358 ? 0.385 -33.781 -21.109 1 97.88 358 HIS B O 1
ATOM 7721 N N . LEU B 1 359 ? 1.514 -33.469 -23.016 1 98.06 359 LEU B N 1
ATOM 7722 C CA . LEU B 1 359 ? 0.813 -34.531 -23.703 1 98.06 359 LEU B CA 1
ATOM 7723 C C . LEU B 1 359 ? 1.158 -35.906 -23.094 1 98.06 359 LEU B C 1
ATOM 7725 O O . LEU B 1 359 ? 0.292 -36.781 -22.969 1 98.06 359 LEU B O 1
ATOM 7729 N N . THR B 1 360 ? 2.428 -36.062 -22.75 1 98.19 360 THR B N 1
ATOM 7730 C CA . THR B 1 360 ? 2.832 -37.281 -22.094 1 98.19 360 THR B CA 1
ATOM 7731 C C . THR B 1 360 ? 2.115 -37.438 -20.75 1 98.19 360 THR B C 1
ATOM 7733 O O . THR B 1 360 ? 1.637 -38.531 -20.422 1 98.19 360 THR B O 1
ATOM 7736 N N . ALA B 1 361 ? 2.027 -36.375 -20 1 98.19 361 ALA B N 1
ATOM 7737 C CA . ALA B 1 361 ? 1.329 -36.406 -18.719 1 98.19 361 ALA B CA 1
ATOM 7738 C C . ALA B 1 361 ? -0.145 -36.75 -18.906 1 98.19 361 ALA B C 1
ATOM 7740 O O . ALA B 1 361 ? -0.724 -37.469 -18.109 1 98.19 361 ALA B O 1
ATOM 7741 N N . TYR B 1 362 ? -0.729 -36.188 -19.938 1 98 362 TYR B N 1
ATOM 7742 C CA . TYR B 1 362 ? -2.123 -36.469 -20.266 1 98 362 TYR B CA 1
ATOM 7743 C C . TYR B 1 362 ? -2.34 -37.969 -20.531 1 98 362 TYR B C 1
ATOM 7745 O O . TYR B 1 362 ? -3.279 -38.562 -20 1 98 362 TYR B O 1
ATOM 7753 N N . LEU B 1 363 ? -1.439 -38.531 -21.266 1 98.12 363 LEU B N 1
ATOM 7754 C CA . LEU B 1 363 ? -1.532 -39.938 -21.625 1 98.12 363 LEU B CA 1
ATOM 7755 C C . LEU B 1 363 ? -1.354 -40.812 -20.391 1 98.12 363 LEU B C 1
ATOM 7757 O O . LEU B 1 363 ? -2.035 -41.844 -20.25 1 98.12 363 LEU B O 1
ATOM 7761 N N . LEU B 1 364 ? -0.459 -40.438 -19.547 1 97.94 364 LEU B N 1
ATOM 7762 C CA . LEU B 1 364 ? -0.098 -41.25 -18.406 1 97.94 364 LEU B CA 1
ATOM 7763 C C . LEU B 1 364 ? -1.053 -41.031 -17.234 1 97.94 364 LEU B C 1
ATOM 7765 O O . LEU B 1 364 ? -0.923 -41.656 -16.188 1 97.94 364 LEU B O 1
ATOM 7769 N N . ASN B 1 365 ? -1.965 -40.062 -17.344 1 98.06 365 ASN B N 1
ATOM 7770 C CA . ASN B 1 365 ? -3.018 -39.906 -16.359 1 98.06 365 ASN B CA 1
ATOM 7771 C C . ASN B 1 365 ? -4.148 -40.906 -16.562 1 98.06 365 ASN B C 1
ATOM 7773 O O . ASN B 1 365 ? -4.926 -40.781 -17.516 1 98.06 365 ASN B O 1
ATOM 7777 N N . PRO B 1 366 ? -4.27 -41.844 -15.711 1 97.5 366 PRO B N 1
ATOM 7778 C CA . PRO B 1 366 ? -5.25 -42.906 -15.914 1 97.5 366 PRO B CA 1
ATOM 7779 C C . PRO B 1 366 ? -6.691 -42.406 -15.891 1 97.5 366 PRO B C 1
ATOM 7781 O O . PRO B 1 366 ? -7.586 -43.062 -16.422 1 97.5 366 PRO B O 1
ATOM 7784 N N . TYR B 1 367 ? -6.906 -41.281 -15.32 1 97.25 367 TYR B N 1
ATOM 7785 C CA . TYR B 1 367 ? -8.25 -40.719 -15.297 1 97.25 367 TYR B CA 1
ATOM 7786 C C . TYR B 1 367 ? -8.766 -40.5 -16.719 1 97.25 367 TYR B C 1
ATOM 7788 O O . TYR B 1 367 ? -9.945 -40.719 -16.984 1 97.25 367 TYR B O 1
ATOM 7796 N N . TYR B 1 368 ? -7.902 -40.094 -17.578 1 97.44 368 TYR B N 1
ATOM 7797 C CA . TYR B 1 368 ? -8.32 -39.781 -18.938 1 97.44 368 TYR B CA 1
ATOM 7798 C C . TYR B 1 368 ? -8.242 -41.031 -19.828 1 97.44 368 TYR B C 1
ATOM 7800 O O . TYR B 1 368 ? -9.195 -41.344 -20.531 1 97.44 368 TYR B O 1
ATOM 7808 N N . LEU B 1 369 ? -7.121 -41.688 -19.781 1 96.94 369 LEU B N 1
ATOM 7809 C CA . LEU B 1 369 ? -6.902 -42.812 -20.688 1 96.94 369 LEU B CA 1
ATOM 7810 C C . LEU B 1 369 ? -7.922 -43.938 -20.453 1 96.94 369 LEU B C 1
ATOM 7812 O O . LEU B 1 369 ? -8.461 -44.5 -21.391 1 96.94 369 LEU B O 1
ATOM 7816 N N . TYR B 1 370 ? -8.188 -44.25 -19.234 1 95.62 370 TYR B N 1
ATOM 7817 C CA . TYR B 1 370 ? -9.055 -45.375 -18.906 1 95.62 370 TYR B CA 1
ATOM 7818 C C . TYR B 1 370 ? -10.523 -45 -19.094 1 95.62 370 TYR B C 1
ATOM 7820 O O . TYR B 1 370 ? -11.383 -45.875 -19.172 1 95.62 370 TYR B O 1
ATOM 7828 N N . LYS B 1 371 ? -10.82 -43.719 -19.156 1 93.56 371 LYS B N 1
ATOM 7829 C CA . LYS B 1 371 ? -12.156 -43.281 -19.516 1 93.56 371 LYS B CA 1
ATOM 7830 C C . LYS B 1 371 ? -12.375 -43.312 -21.016 1 93.56 371 LYS B C 1
ATOM 7832 O O . LYS B 1 371 ? -13.492 -43.562 -21.484 1 93.56 371 LYS B O 1
ATOM 7837 N N . ASN B 1 372 ? -11.312 -43 -21.703 1 94.62 372 ASN B N 1
ATOM 7838 C CA . ASN B 1 372 ? -11.359 -43 -23.156 1 94.62 372 ASN B CA 1
ATOM 7839 C C . ASN B 1 372 ? -10.102 -43.625 -23.766 1 94.62 372 ASN B C 1
ATOM 7841 O O . ASN B 1 372 ? -9.125 -42.906 -24.031 1 94.62 372 ASN B O 1
ATOM 7845 N N . LEU B 1 373 ? -10.125 -44.781 -24.172 1 93.19 373 LEU B N 1
ATOM 7846 C CA . LEU B 1 373 ? -8.961 -45.531 -24.656 1 93.19 373 LEU B CA 1
ATOM 7847 C C . LEU B 1 373 ? -8.562 -45.031 -26.047 1 93.19 373 LEU B C 1
ATOM 7849 O O . LEU B 1 373 ? -7.453 -45.312 -26.516 1 93.19 373 LEU B O 1
ATOM 7853 N N . GLU B 1 374 ? -9.445 -44.25 -26.641 1 93.88 374 GLU B N 1
ATOM 7854 C CA . GLU B 1 374 ? -9.156 -43.719 -27.984 1 93.88 374 GLU B CA 1
ATOM 7855 C C . GLU B 1 374 ? -8 -42.719 -27.953 1 93.88 374 GLU B C 1
ATOM 7857 O O . GLU B 1 374 ? -7.438 -42.375 -29 1 93.88 374 GLU B O 1
ATOM 7862 N N . ILE B 1 375 ? -7.617 -42.281 -26.781 1 94.75 375 ILE B N 1
ATOM 7863 C CA . ILE B 1 375 ? -6.508 -41.344 -26.609 1 94.75 375 ILE B CA 1
ATOM 7864 C C . ILE B 1 375 ? -5.219 -42 -27.125 1 94.75 375 ILE B C 1
ATOM 7866 O O . ILE B 1 375 ? -4.348 -41.312 -27.656 1 94.75 375 ILE B O 1
ATOM 7870 N N . GLN B 1 376 ? -5.125 -43.344 -27.031 1 92.31 376 GLN B N 1
ATOM 7871 C CA . GLN B 1 376 ? -3.934 -44.062 -27.453 1 92.31 376 GLN B CA 1
ATOM 7872 C C . GLN B 1 376 ? -3.752 -44 -28.969 1 92.31 376 GLN B C 1
ATOM 7874 O O . GLN B 1 376 ? -2.654 -44.219 -29.484 1 92.31 376 GLN B O 1
ATOM 7879 N N . ASN B 1 377 ? -4.883 -43.688 -29.656 1 93.19 377 ASN B N 1
ATOM 7880 C CA . ASN B 1 377 ? -4.84 -43.625 -31.109 1 93.19 377 ASN B CA 1
ATOM 7881 C C . ASN B 1 377 ? -4.52 -42.219 -31.609 1 93.19 377 ASN B C 1
ATOM 7883 O O . ASN B 1 377 ? -4.367 -41.969 -32.812 1 93.19 377 ASN B O 1
ATOM 7887 N N . ASP B 1 378 ? -4.438 -41.312 -30.75 1 94.56 378 ASP B N 1
ATOM 7888 C CA . ASP B 1 378 ? -4.043 -39.969 -31.109 1 94.56 378 ASP B CA 1
ATOM 7889 C C . ASP B 1 378 ? -2.545 -39.875 -31.406 1 94.56 378 ASP B C 1
ATOM 7891 O O . ASP B 1 378 ? -1.72 -40.062 -30.5 1 94.56 378 ASP B O 1
ATOM 7895 N N . ILE B 1 379 ? -2.168 -39.5 -32.5 1 94.69 379 ILE B N 1
ATOM 7896 C CA . ILE B 1 379 ? -0.793 -39.531 -33 1 94.69 379 ILE B CA 1
ATOM 7897 C C . ILE B 1 379 ? 0.05 -38.5 -32.219 1 94.69 379 ILE B C 1
ATOM 7899 O O . ILE B 1 379 ? 1.2 -38.781 -31.875 1 94.69 379 ILE B O 1
ATOM 7903 N N . ASP B 1 380 ? -0.512 -37.344 -32.031 1 94.56 380 ASP B N 1
ATOM 7904 C CA . ASP B 1 380 ? 0.224 -36.312 -31.312 1 94.56 380 ASP B CA 1
ATOM 7905 C C . ASP B 1 380 ? 0.588 -36.781 -29.906 1 94.56 380 ASP B C 1
ATOM 7907 O O . ASP B 1 380 ? 1.696 -36.5 -29.422 1 94.56 380 ASP B O 1
ATOM 7911 N N . VAL B 1 381 ? -0.299 -37.469 -29.234 1 96.38 381 VAL B N 1
ATOM 7912 C CA . VAL B 1 381 ? -0.11 -37.906 -27.844 1 96.38 381 VAL B CA 1
ATOM 7913 C C . VAL B 1 381 ? 0.915 -39.031 -27.797 1 96.38 381 VAL B C 1
ATOM 7915 O O . VAL B 1 381 ? 1.817 -39.031 -26.953 1 96.38 381 VAL B O 1
ATOM 7918 N N . THR B 1 382 ? 0.828 -40 -28.672 1 94.25 382 THR B N 1
ATOM 7919 C CA . THR B 1 382 ? 1.755 -41.125 -28.688 1 94.25 382 THR B CA 1
ATOM 7920 C C . THR B 1 382 ? 3.15 -40.688 -29.109 1 94.25 382 THR B C 1
ATOM 7922 O O . THR B 1 382 ? 4.152 -41.156 -28.562 1 94.25 382 THR B O 1
ATOM 7925 N N . ASP B 1 383 ? 3.182 -39.781 -30.078 1 95.94 383 ASP B N 1
ATOM 7926 C CA . ASP B 1 383 ? 4.469 -39.25 -30.5 1 95.94 383 ASP B CA 1
ATOM 7927 C C . ASP B 1 383 ? 5.137 -38.469 -29.359 1 95.94 383 ASP B C 1
ATOM 7929 O O . ASP B 1 383 ? 6.359 -38.531 -29.219 1 95.94 383 ASP B O 1
ATOM 7933 N N . ALA B 1 384 ? 4.32 -37.812 -28.641 1 96.69 384 ALA B N 1
ATOM 7934 C CA . ALA B 1 384 ? 4.84 -37.031 -27.531 1 96.69 384 ALA B CA 1
ATOM 7935 C C . ALA B 1 384 ? 5.543 -37.906 -26.516 1 96.69 384 ALA B C 1
ATOM 7937 O O . ALA B 1 384 ? 6.578 -37.531 -25.953 1 96.69 384 ALA B O 1
ATOM 7938 N N . LEU B 1 385 ? 4.984 -39.062 -26.172 1 96 385 LEU B N 1
ATOM 7939 C CA . LEU B 1 385 ? 5.605 -39.969 -25.219 1 96 385 LEU B CA 1
ATOM 7940 C C . LEU B 1 385 ? 6.945 -40.5 -25.75 1 96 385 LEU B C 1
ATOM 7942 O O . LEU B 1 385 ? 7.914 -40.594 -25 1 96 385 LEU B O 1
ATOM 7946 N N . VAL B 1 386 ? 6.938 -40.844 -27.016 1 95.88 386 VAL B N 1
ATOM 7947 C CA . VAL B 1 386 ? 8.18 -41.312 -27.625 1 95.88 386 VAL B CA 1
ATOM 7948 C C . VAL B 1 386 ? 9.234 -40.219 -27.578 1 95.88 386 VAL B C 1
ATOM 7950 O O . VAL B 1 386 ? 10.383 -40.469 -27.188 1 95.88 386 VAL B O 1
ATOM 7953 N N . ASP B 1 387 ? 8.82 -39.031 -27.969 1 96.31 387 ASP B N 1
ATOM 7954 C CA . ASP B 1 387 ? 9.727 -37.906 -27.922 1 96.31 387 ASP B CA 1
ATOM 7955 C C . ASP B 1 387 ? 10.211 -37.656 -26.5 1 96.31 387 ASP B C 1
ATOM 7957 O O . ASP B 1 387 ? 11.367 -37.281 -26.281 1 96.31 387 ASP B O 1
ATOM 7961 N N . PHE B 1 388 ? 9.352 -37.812 -25.562 1 97.12 388 PHE B N 1
ATOM 7962 C CA . PHE B 1 388 ? 9.68 -37.594 -24.156 1 97.12 388 PHE B CA 1
ATOM 7963 C C . PHE B 1 388 ? 10.758 -38.562 -23.703 1 97.12 388 PHE B C 1
ATOM 7965 O O . PHE B 1 388 ? 11.75 -38.156 -23.094 1 97.12 388 PHE B O 1
ATOM 7972 N N . VAL B 1 389 ? 10.57 -39.844 -23.953 1 96.5 389 VAL B N 1
ATOM 7973 C CA . VAL B 1 389 ? 11.516 -40.875 -23.562 1 96.5 389 VAL B CA 1
ATOM 7974 C C . VAL B 1 389 ? 12.867 -40.625 -24.234 1 96.5 389 VAL B C 1
ATOM 7976 O O . VAL B 1 389 ? 13.914 -40.812 -23.625 1 96.5 389 VAL B O 1
ATOM 7979 N N . ASP B 1 390 ? 12.766 -40.219 -25.453 1 95.62 390 ASP B N 1
ATOM 7980 C CA . ASP B 1 390 ? 13.977 -39.875 -26.188 1 95.62 390 ASP B CA 1
ATOM 7981 C C . ASP B 1 390 ? 14.719 -38.719 -25.531 1 95.62 390 ASP B C 1
ATOM 7983 O O . ASP B 1 390 ? 15.953 -38.688 -25.531 1 95.62 390 ASP B O 1
ATOM 7987 N N . THR B 1 391 ? 14.016 -37.844 -24.984 1 95.12 391 THR B N 1
ATOM 7988 C CA . THR B 1 391 ? 14.594 -36.625 -24.375 1 95.12 391 THR B CA 1
ATOM 7989 C C . THR B 1 391 ? 15.25 -37 -23.031 1 95.12 391 THR B C 1
ATOM 7991 O O . THR B 1 391 ? 16.359 -36.531 -22.75 1 95.12 391 THR B O 1
ATOM 7994 N N . ILE B 1 392 ? 14.594 -37.781 -22.234 1 94.31 392 ILE B N 1
ATOM 7995 C CA . ILE B 1 392 ? 15.086 -38.031 -20.891 1 94.31 392 ILE B CA 1
ATOM 7996 C C . ILE B 1 392 ? 16.172 -39.125 -20.922 1 94.31 392 ILE B C 1
ATOM 7998 O O . ILE B 1 392 ? 17.031 -39.156 -20.047 1 94.31 392 ILE B O 1
ATOM 8002 N N . TYR B 1 393 ? 16.062 -40.031 -21.922 1 94 393 TYR B N 1
ATOM 8003 C CA . TYR B 1 393 ? 17.062 -41.062 -22.094 1 94 393 TYR B CA 1
ATOM 8004 C C . TYR B 1 393 ? 17.703 -40.969 -23.469 1 94 393 TYR B C 1
ATOM 8006 O O . TYR B 1 393 ? 17.625 -41.938 -24.25 1 94 393 TYR B O 1
ATOM 8014 N N . PRO B 1 394 ? 18.438 -40 -23.734 1 90.12 394 PRO B N 1
ATOM 8015 C CA . PRO B 1 394 ? 18.906 -39.75 -25.109 1 90.12 394 PRO B CA 1
ATOM 8016 C C . PRO B 1 394 ? 19.891 -40.812 -25.594 1 90.12 394 PRO B C 1
ATOM 8018 O O . PRO B 1 394 ? 19.953 -41.094 -26.781 1 90.12 394 PRO B O 1
ATOM 8021 N N . VAL B 1 395 ? 20.641 -41.469 -24.797 1 90.81 395 VAL B N 1
ATOM 8022 C CA . VAL B 1 395 ? 21.703 -42.344 -25.234 1 90.81 395 VAL B CA 1
ATOM 8023 C C . VAL B 1 395 ? 21.312 -43.812 -25 1 90.81 395 VAL B C 1
ATOM 8025 O O . VAL B 1 395 ? 21.875 -44.719 -25.609 1 90.81 395 VAL B O 1
ATOM 8028 N N . ASP B 1 396 ? 20.312 -44.031 -24.219 1 94.06 396 ASP B N 1
ATOM 8029 C CA . ASP B 1 396 ? 19.938 -45.406 -23.828 1 94.06 396 ASP B CA 1
ATOM 8030 C C . ASP B 1 396 ? 18.781 -45.906 -24.688 1 94.06 396 ASP B C 1
ATOM 8032 O O . ASP B 1 396 ? 17.656 -46.031 -24.203 1 94.06 396 ASP B O 1
ATOM 8036 N N . HIS B 1 397 ? 19.062 -46.406 -25.812 1 94.12 397 HIS B N 1
ATOM 8037 C CA . HIS B 1 397 ? 18.047 -46.844 -26.766 1 94.12 397 HIS B CA 1
ATOM 8038 C C . HIS B 1 397 ? 17.359 -48.125 -26.281 1 94.12 397 HIS B C 1
ATOM 8040 O O . HIS B 1 397 ? 16.188 -48.344 -26.578 1 94.12 397 HIS B O 1
ATOM 8046 N N . SER B 1 398 ? 18.094 -48.906 -25.609 1 95.94 398 SER B N 1
ATOM 8047 C CA . SER B 1 398 ? 17.516 -50.125 -25.062 1 95.94 398 SER B CA 1
ATOM 8048 C C . SER B 1 398 ? 16.422 -49.812 -24.062 1 95.94 398 SER B C 1
ATOM 8050 O O . SER B 1 398 ? 15.344 -50.406 -24.094 1 95.94 398 SER B O 1
ATOM 8052 N N . LEU B 1 399 ? 16.734 -48.875 -23.281 1 95.69 399 LEU B N 1
ATOM 8053 C CA . LEU B 1 399 ? 15.75 -48.5 -22.281 1 95.69 399 LEU B CA 1
ATOM 8054 C C . LEU B 1 399 ? 14.547 -47.812 -22.938 1 95.69 399 LEU B C 1
ATOM 8056 O O . LEU B 1 399 ? 13.406 -48.062 -22.516 1 95.69 399 LEU B O 1
ATOM 8060 N N . GLN B 1 400 ? 14.797 -47.031 -23.922 1 95.94 400 GLN B N 1
ATOM 8061 C CA . GLN B 1 400 ? 13.719 -46.406 -24.672 1 95.94 400 GLN B CA 1
ATOM 8062 C C . GLN B 1 400 ? 12.75 -47.438 -25.234 1 95.94 400 GLN B C 1
ATOM 8064 O O . GLN B 1 400 ? 11.539 -47.312 -25.047 1 95.94 400 GLN B O 1
ATOM 8069 N N . ASN B 1 401 ? 13.336 -48.375 -25.875 1 95.94 401 ASN B N 1
ATOM 8070 C CA . ASN B 1 401 ? 12.539 -49.438 -26.5 1 95.94 401 ASN B CA 1
ATOM 8071 C C . ASN B 1 401 ? 11.758 -50.25 -25.453 1 95.94 401 ASN B C 1
ATOM 8073 O O . ASN B 1 401 ? 10.609 -50.625 -25.703 1 95.94 401 ASN B O 1
ATOM 8077 N N . HIS B 1 402 ? 12.453 -50.5 -24.406 1 97.12 402 HIS B N 1
ATOM 8078 C CA . HIS B 1 402 ? 11.805 -51.25 -23.359 1 97.12 402 HIS B CA 1
ATOM 8079 C C . HIS B 1 402 ? 10.57 -50.531 -22.828 1 97.12 402 HIS B C 1
ATOM 8081 O O . HIS B 1 402 ? 9.516 -51.125 -22.641 1 97.12 402 HIS B O 1
ATOM 8087 N N . ILE B 1 403 ? 10.688 -49.25 -22.625 1 97 403 ILE B N 1
ATOM 8088 C CA . ILE B 1 403 ? 9.594 -48.438 -22.078 1 97 403 ILE B CA 1
ATOM 8089 C C . ILE B 1 403 ? 8.453 -48.375 -23.078 1 97 403 ILE B C 1
ATOM 8091 O O . ILE B 1 403 ? 7.289 -48.594 -22.734 1 97 403 ILE B O 1
ATOM 8095 N N . VAL B 1 404 ? 8.734 -48.125 -24.359 1 96.31 404 VAL B N 1
ATOM 8096 C CA . VAL B 1 404 ? 7.738 -47.844 -25.375 1 96.31 404 VAL B CA 1
ATOM 8097 C C . VAL B 1 404 ? 7.125 -49.156 -25.875 1 96.31 404 VAL B C 1
ATOM 8099 O O . VAL B 1 404 ? 5.914 -49.25 -26.109 1 96.31 404 VAL B O 1
ATOM 8102 N N . MET B 1 405 ? 7.848 -50.25 -25.922 1 96.19 405 MET B N 1
ATOM 8103 C CA . MET B 1 405 ? 7.387 -51.469 -26.594 1 96.19 405 MET B CA 1
ATOM 8104 C C . MET B 1 405 ? 6.918 -52.5 -25.578 1 96.19 405 MET B C 1
ATOM 8106 O O . MET B 1 405 ? 6.16 -53.406 -25.938 1 96.19 405 MET B O 1
ATOM 8110 N N . VAL B 1 406 ? 7.41 -52.375 -24.438 1 96.44 406 VAL B N 1
ATOM 8111 C CA . VAL B 1 406 ? 7.113 -53.406 -23.469 1 96.44 406 VAL B CA 1
ATOM 8112 C C . VAL B 1 406 ? 6.207 -52.875 -22.375 1 96.44 406 VAL B C 1
ATOM 8114 O O . VAL B 1 406 ? 5.09 -53.344 -22.172 1 96.44 406 VAL B O 1
ATOM 8117 N N . GLU B 1 407 ? 6.66 -51.844 -21.766 1 97.38 407 GLU B N 1
ATOM 8118 C CA . GLU B 1 407 ? 5.945 -51.375 -20.578 1 97.38 407 GLU B CA 1
ATOM 8119 C C . GLU B 1 407 ? 4.707 -50.562 -20.969 1 97.38 407 GLU B C 1
ATOM 8121 O O . GLU B 1 407 ? 3.645 -50.719 -20.359 1 97.38 407 GLU B O 1
ATOM 8126 N N . LEU B 1 408 ? 4.793 -49.688 -21.953 1 96.62 408 LEU B N 1
ATOM 8127 C CA . LEU B 1 408 ? 3.691 -48.812 -22.328 1 96.62 408 LEU B CA 1
ATOM 8128 C C . LEU B 1 408 ? 2.475 -49.625 -22.766 1 96.62 408 LEU B C 1
ATOM 8130 O O . LEU B 1 408 ? 1.35 -49.312 -22.359 1 96.62 408 LEU B O 1
ATOM 8134 N N . PRO B 1 409 ? 2.602 -50.656 -23.516 1 96 409 PRO B N 1
ATOM 8135 C CA . PRO B 1 409 ? 1.441 -51.469 -23.922 1 96 409 PRO B CA 1
ATOM 8136 C C . PRO B 1 409 ? 0.746 -52.125 -22.734 1 96 409 PRO B C 1
ATOM 8138 O O . PRO B 1 409 ? -0.474 -52.312 -22.75 1 96 409 PRO B O 1
ATOM 8141 N N . VAL B 1 410 ? 1.527 -52.469 -21.734 1 97 410 VAL B N 1
ATOM 8142 C CA . VAL B 1 410 ? 0.957 -53.062 -20.531 1 97 410 VAL B CA 1
ATOM 8143 C C . VAL B 1 410 ? 0 -52.094 -19.859 1 97 410 VAL B C 1
ATOM 8145 O O . VAL B 1 410 ? -1.104 -52.469 -19.469 1 97 410 VAL B O 1
ATOM 8148 N N . TYR B 1 411 ? 0.404 -50.906 -19.781 1 97.12 411 TYR B N 1
ATOM 8149 C CA . TYR B 1 411 ? -0.407 -49.844 -19.188 1 97.12 411 TYR B CA 1
ATOM 8150 C C . TYR B 1 411 ? -1.604 -49.5 -20.078 1 97.12 411 TYR B C 1
ATOM 8152 O O . TYR B 1 411 ? -2.742 -49.469 -19.609 1 97.12 411 TYR B O 1
ATOM 8160 N N . MET B 1 412 ? -1.341 -49.281 -21.375 1 96.12 412 MET B N 1
ATOM 8161 C CA . MET B 1 412 ? -2.389 -48.875 -22.297 1 96.12 412 MET B CA 1
ATOM 8162 C C . MET B 1 412 ? -3.447 -49.969 -22.438 1 96.12 412 MET B C 1
ATOM 8164 O O . MET B 1 412 ? -4.625 -49.688 -22.641 1 96.12 412 MET B O 1
ATOM 8168 N N . GLY B 1 413 ? -2.986 -51.188 -22.25 1 94.38 413 GLY B N 1
ATOM 8169 C CA . GLY B 1 413 ? -3.879 -52.312 -22.422 1 94.38 413 GLY B CA 1
ATOM 8170 C C . GLY B 1 413 ? -4.52 -52.781 -21.109 1 94.38 413 GLY B C 1
ATOM 8171 O O . GLY B 1 413 ? -5.227 -53.781 -21.078 1 94.38 413 GLY B O 1
ATOM 8172 N N . LYS B 1 414 ? -4.328 -52.094 -20.031 1 94.94 414 LYS B N 1
ATOM 8173 C CA . LYS B 1 414 ? -4.852 -52.438 -18.703 1 94.94 414 LYS B CA 1
ATOM 8174 C C . LYS B 1 414 ? -4.473 -53.844 -18.312 1 94.94 414 LYS B C 1
ATOM 8176 O O . LYS B 1 414 ? -5.336 -54.656 -17.938 1 94.94 414 LYS B O 1
ATOM 8181 N N . GLN B 1 415 ? -3.211 -54.094 -18.453 1 95 415 GLN B N 1
ATOM 8182 C CA . GLN B 1 415 ? -2.754 -55.438 -18.156 1 95 415 GLN B CA 1
ATOM 8183 C C . GLN B 1 415 ? -2.113 -55.531 -16.781 1 95 415 GLN B C 1
ATOM 8185 O O . GLN B 1 415 ? -1.795 -54.5 -16.188 1 95 415 GLN B O 1
ATOM 8190 N N . GLU B 1 416 ? -2.018 -56.781 -16.25 1 94.25 416 GLU B N 1
ATOM 8191 C CA . GLU B 1 416 ? -1.38 -57.062 -14.961 1 94.25 416 GLU B CA 1
ATOM 8192 C C . GLU B 1 416 ? -2.08 -56.312 -13.828 1 94.25 416 GLU B C 1
ATOM 8194 O O . GLU B 1 416 ? -3.305 -56.375 -13.695 1 94.25 416 GLU B O 1
ATOM 8199 N N . LYS B 1 417 ? -1.366 -55.531 -13.078 1 94.06 417 LYS B N 1
ATOM 8200 C CA . LYS B 1 417 ? -1.945 -54.875 -11.906 1 94.06 417 LYS B CA 1
ATOM 8201 C C . LYS B 1 417 ? -2.914 -53.781 -12.32 1 94.06 417 LYS B C 1
ATOM 8203 O O . LYS B 1 417 ? -3.787 -53.375 -11.539 1 94.06 417 LYS B O 1
ATOM 8208 N N . PHE B 1 418 ? -2.861 -53.25 -13.492 1 96 418 PHE B N 1
ATOM 8209 C CA . PHE B 1 418 ? -3.715 -52.188 -13.984 1 96 418 PHE B CA 1
ATOM 8210 C C . PHE B 1 418 ? -5.125 -52.719 -14.266 1 96 418 PHE B C 1
ATOM 8212 O O . PHE B 1 418 ? -6.062 -51.906 -14.406 1 96 418 PHE B O 1
ATOM 8219 N N . SER B 1 419 ? -5.281 -54.031 -14.422 1 94 419 SER B N 1
ATOM 8220 C CA . SER B 1 419 ? -6.562 -54.625 -14.766 1 94 419 SER B CA 1
ATOM 8221 C C . SER B 1 419 ? -7.441 -54.812 -13.531 1 94 419 SER B C 1
ATOM 8223 O O . SER B 1 419 ? -8.641 -55.031 -13.648 1 94 419 SER B O 1
ATOM 8225 N N . ARG B 1 420 ? -6.797 -54.656 -12.398 1 95.12 420 ARG B N 1
ATOM 8226 C CA . ARG B 1 420 ? -7.543 -54.844 -11.156 1 95.12 420 ARG B CA 1
ATOM 8227 C C . ARG B 1 420 ? -8.688 -53.844 -11.062 1 95.12 420 ARG B C 1
ATOM 8229 O O . ARG B 1 420 ? -8.547 -52.688 -11.469 1 95.12 420 ARG B O 1
ATOM 8236 N N . GLU B 1 421 ? -9.75 -54.281 -10.508 1 94.5 421 GLU B N 1
ATOM 8237 C CA . GLU B 1 421 ? -10.945 -53.469 -10.383 1 94.5 421 GLU B CA 1
ATOM 8238 C C . GLU B 1 421 ? -10.672 -52.219 -9.516 1 94.5 421 GLU B C 1
ATOM 8240 O O . GLU B 1 421 ? -11.172 -51.156 -9.797 1 94.5 421 GLU B O 1
ATOM 8245 N N . ILE B 1 422 ? -9.914 -52.406 -8.531 1 94.69 422 ILE B N 1
ATOM 8246 C CA . ILE B 1 422 ? -9.602 -51.312 -7.609 1 94.69 422 ILE B CA 1
ATOM 8247 C C . ILE B 1 422 ? -8.797 -50.25 -8.336 1 94.69 422 ILE B C 1
ATOM 8249 O O . ILE B 1 422 ? -8.953 -49.062 -8.055 1 94.69 422 ILE B O 1
ATOM 8253 N N . ALA B 1 423 ? -7.969 -50.594 -9.18 1 95.69 423 ALA B N 1
ATOM 8254 C CA . ALA B 1 423 ? -7.168 -49.656 -9.961 1 95.69 423 ALA B CA 1
ATOM 8255 C C . ALA B 1 423 ? -8.039 -48.875 -10.93 1 95.69 423 ALA B C 1
ATOM 8257 O O . ALA B 1 423 ? -7.898 -47.656 -11.039 1 95.69 423 ALA B O 1
ATOM 8258 N N . ILE B 1 424 ? -8.922 -49.562 -11.539 1 94.94 424 ILE B N 1
ATOM 8259 C CA . ILE B 1 424 ? -9.797 -48.969 -12.531 1 94.94 424 ILE B CA 1
ATOM 8260 C C . ILE B 1 424 ? -10.773 -48 -11.828 1 94.94 424 ILE B C 1
ATOM 8262 O O . ILE B 1 424 ? -10.977 -46.875 -12.281 1 94.94 424 ILE B O 1
ATOM 8266 N N . LYS B 1 425 ? -11.344 -48.406 -10.734 1 94.06 425 LYS B N 1
ATOM 8267 C CA . LYS B 1 425 ? -12.289 -47.562 -9.984 1 94.06 425 LYS B CA 1
ATOM 8268 C C . LYS B 1 425 ? -11.586 -46.375 -9.328 1 94.06 425 LYS B C 1
ATOM 8270 O O . LYS B 1 425 ? -12.18 -45.312 -9.156 1 94.06 425 LYS B O 1
ATOM 8275 N N . GLY B 1 426 ? -10.328 -46.625 -9.039 1 93.19 426 GLY B N 1
ATOM 8276 C CA . GLY B 1 426 ? -9.562 -45.594 -8.336 1 93.19 426 GLY B CA 1
ATOM 8277 C C . GLY B 1 426 ? -9.289 -44.375 -9.18 1 93.19 426 GLY B C 1
ATOM 8278 O O . GLY B 1 426 ? -9 -43.312 -8.641 1 93.19 426 GLY B O 1
ATOM 8279 N N . CYS B 1 427 ? -9.406 -44.469 -10.445 1 94.75 427 CYS B N 1
ATOM 8280 C CA . CYS B 1 427 ? -9.094 -43.344 -11.305 1 94.75 427 CYS B CA 1
ATOM 8281 C C . CYS B 1 427 ? -10.336 -42.844 -12.047 1 94.75 427 CYS B C 1
ATOM 8283 O O . CYS B 1 427 ? -10.234 -42.094 -13.016 1 94.75 427 CYS B O 1
ATOM 8285 N N . GLU B 1 428 ? -11.492 -43.219 -11.648 1 93.06 428 GLU B N 1
ATOM 8286 C CA . GLU B 1 428 ? -12.734 -42.938 -12.352 1 93.06 428 GLU B CA 1
ATOM 8287 C C . GLU B 1 428 ? -13.211 -41.531 -12.07 1 93.06 428 GLU B C 1
ATOM 8289 O O . GLU B 1 428 ? -13.852 -40.906 -12.922 1 93.06 428 GLU B O 1
ATOM 8294 N N . VAL B 1 429 ? -12.898 -41.125 -10.898 1 92.06 429 VAL B N 1
ATOM 8295 C CA . VAL B 1 429 ? -13.398 -39.812 -10.508 1 92.06 429 VAL B CA 1
ATOM 8296 C C . VAL B 1 429 ? -12.227 -38.906 -10.125 1 92.06 429 VAL B C 1
ATOM 8298 O O . VAL B 1 429 ? -11.297 -39.312 -9.438 1 92.06 429 VAL B O 1
ATOM 8301 N N . ASN B 1 430 ? -12.289 -37.75 -10.703 1 89.56 430 ASN B N 1
ATOM 8302 C CA . ASN B 1 430 ? -11.273 -36.75 -10.375 1 89.56 430 ASN B CA 1
ATOM 8303 C C . ASN B 1 430 ? -11.727 -35.844 -9.242 1 89.56 430 ASN B C 1
ATOM 8305 O O . ASN B 1 430 ? -12.078 -34.688 -9.469 1 89.56 430 ASN B O 1
ATOM 8309 N N . ASN B 1 431 ? -11.703 -36.312 -8.039 1 84.19 431 ASN B N 1
ATOM 8310 C CA . ASN B 1 431 ? -12.023 -35.5 -6.871 1 84.19 431 ASN B CA 1
ATOM 8311 C C . ASN B 1 431 ? -10.758 -34.969 -6.199 1 84.19 431 ASN B C 1
ATOM 8313 O O . ASN B 1 431 ? -9.648 -35.156 -6.707 1 84.19 431 ASN B O 1
ATOM 8317 N N . ASP B 1 432 ? -10.828 -34.312 -5.18 1 79.38 432 ASP B N 1
ATOM 8318 C CA . ASP B 1 432 ? -9.711 -33.656 -4.508 1 79.38 432 ASP B CA 1
ATOM 8319 C C . ASP B 1 432 ? -8.734 -34.688 -3.947 1 79.38 432 ASP B C 1
ATOM 8321 O O . ASP B 1 432 ? -7.555 -34.375 -3.744 1 79.38 432 ASP B O 1
ATOM 8325 N N . LYS B 1 433 ? -9.156 -35.875 -3.842 1 82.31 433 LYS B N 1
ATOM 8326 C CA . LYS B 1 433 ? -8.336 -36.906 -3.225 1 82.31 433 LYS B CA 1
ATOM 8327 C C . LYS B 1 433 ? -7.586 -37.719 -4.281 1 82.31 433 LYS B C 1
ATOM 8329 O O . LYS B 1 433 ? -6.602 -38.375 -3.971 1 82.31 433 LYS B O 1
ATOM 8334 N N . PHE B 1 434 ? -8.039 -37.656 -5.457 1 91.81 434 PHE B N 1
ATOM 8335 C CA . PHE B 1 434 ? -7.398 -38.438 -6.504 1 91.81 434 PHE B CA 1
ATOM 8336 C C . PHE B 1 434 ? -6.055 -37.844 -6.891 1 91.81 434 PHE B C 1
ATOM 8338 O O . PHE B 1 434 ? -5.977 -36.656 -7.266 1 91.81 434 PHE B O 1
ATOM 8345 N N . ASP B 1 435 ? -5.055 -38.656 -6.805 1 92.94 435 ASP B N 1
ATOM 8346 C CA . ASP B 1 435 ? -3.688 -38.281 -7.184 1 92.94 435 ASP B CA 1
ATOM 8347 C C . ASP B 1 435 ? -3.105 -39.344 -8.141 1 92.94 435 ASP B C 1
ATOM 8349 O O . ASP B 1 435 ? -2.789 -40.469 -7.734 1 92.94 435 ASP B O 1
ATOM 8353 N N . PRO B 1 436 ? -2.975 -38.844 -9.375 1 96.19 436 PRO B N 1
ATOM 8354 C CA . PRO B 1 436 ? -2.5 -39.812 -10.367 1 96.19 436 PRO B CA 1
ATOM 8355 C C . PRO B 1 436 ? -1.099 -40.344 -10.055 1 96.19 436 PRO B C 1
ATOM 8357 O O . PRO B 1 436 ? -0.774 -41.5 -10.391 1 96.19 436 PRO B O 1
ATOM 8360 N N . ALA B 1 437 ? -0.233 -39.562 -9.461 1 94.88 437 ALA B N 1
ATOM 8361 C CA . ALA B 1 437 ? 1.096 -40.031 -9.086 1 94.88 437 ALA B CA 1
ATOM 8362 C C . ALA B 1 437 ? 1.006 -41.156 -8.047 1 94.88 437 ALA B C 1
ATOM 8364 O O . ALA B 1 437 ? 1.692 -42.156 -8.164 1 94.88 437 ALA B O 1
ATOM 8365 N N . ASN B 1 438 ? 0.171 -40.969 -7.094 1 93.94 438 ASN B N 1
ATOM 8366 C CA . ASN B 1 438 ? -0.039 -42 -6.082 1 93.94 438 ASN B CA 1
ATOM 8367 C C . ASN B 1 438 ? -0.645 -43.25 -6.688 1 93.94 438 ASN B C 1
ATOM 8369 O O . ASN B 1 438 ? -0.337 -44.375 -6.254 1 93.94 438 ASN B O 1
ATOM 8373 N N . TRP B 1 439 ? -1.557 -43.062 -7.605 1 96.62 439 TRP B N 1
ATOM 8374 C CA . TRP B 1 439 ? -2.145 -44.188 -8.32 1 96.62 439 TRP B CA 1
ATOM 8375 C C . TRP B 1 439 ? -1.064 -45.031 -8.984 1 96.62 439 TRP B C 1
ATOM 8377 O O . TRP B 1 439 ? -1.082 -46.25 -8.883 1 96.62 439 TRP B O 1
ATOM 8387 N N . TRP B 1 440 ? -0.117 -44.438 -9.633 1 96.94 440 TRP B N 1
ATOM 8388 C CA . TRP B 1 440 ? 0.977 -45.125 -10.297 1 96.94 440 TRP B CA 1
ATOM 8389 C C . TRP B 1 440 ? 1.866 -45.844 -9.289 1 96.94 440 TRP B C 1
ATOM 8391 O O . TRP B 1 440 ? 2.354 -46.938 -9.555 1 96.94 440 TRP B O 1
ATOM 8401 N N . VAL B 1 441 ? 2.105 -45.219 -8.172 1 94.81 441 VAL B N 1
ATOM 8402 C CA . VAL B 1 441 ? 2.912 -45.844 -7.129 1 94.81 441 VAL B CA 1
ATOM 8403 C C . VAL B 1 441 ? 2.225 -47.094 -6.625 1 94.81 441 VAL B C 1
ATOM 8405 O O . VAL B 1 441 ? 2.883 -48.125 -6.363 1 94.81 441 VAL B O 1
ATOM 8408 N N . ALA B 1 442 ? 0.971 -47.094 -6.578 1 95.88 442 ALA B N 1
ATOM 8409 C CA . ALA B 1 442 ? 0.193 -48.188 -6.023 1 95.88 442 ALA B CA 1
ATOM 8410 C C . ALA B 1 442 ? 0.065 -49.312 -7.031 1 95.88 442 ALA B C 1
ATOM 8412 O O . ALA B 1 442 ? 0.145 -50.5 -6.66 1 95.88 442 ALA B O 1
ATOM 8413 N N . TYR B 1 443 ? -0.09 -49 -8.305 1 96.25 443 TYR B N 1
ATOM 8414 C CA . TYR B 1 443 ? -0.523 -50.031 -9.227 1 96.25 443 TYR B CA 1
ATOM 8415 C C . TYR B 1 443 ? 0.468 -50.188 -10.375 1 96.25 443 TYR B C 1
ATOM 8417 O O . TYR B 1 443 ? 0.336 -51.094 -11.195 1 96.25 443 TYR B O 1
ATOM 8425 N N . GLY B 1 444 ? 1.549 -49.375 -10.461 1 95.56 444 GLY B N 1
ATOM 8426 C CA . GLY B 1 444 ? 2.451 -49.375 -11.602 1 95.56 444 GLY B CA 1
ATOM 8427 C C . GLY B 1 444 ? 3.656 -50.281 -11.406 1 95.56 444 GLY B C 1
ATOM 8428 O O . GLY B 1 444 ? 4.652 -50.156 -12.125 1 95.56 444 GLY B O 1
ATOM 8429 N N . ALA B 1 445 ? 3.639 -51.25 -10.531 1 94.38 445 ALA B N 1
ATOM 8430 C CA . ALA B 1 445 ? 4.797 -52.062 -10.18 1 94.38 445 ALA B CA 1
ATOM 8431 C C . ALA B 1 445 ? 5.238 -52.938 -11.352 1 94.38 445 ALA B C 1
ATOM 8433 O O . ALA B 1 445 ? 6.422 -53.25 -11.484 1 94.38 445 ALA B O 1
ATOM 8434 N N . SER B 1 446 ? 4.34 -53.344 -12.211 1 94.44 446 SER B N 1
ATOM 8435 C CA . SER B 1 446 ? 4.641 -54.219 -13.352 1 94.44 446 SER B CA 1
ATOM 8436 C C . SER B 1 446 ? 5.398 -53.438 -14.43 1 94.44 446 SER B C 1
ATOM 8438 O O . SER B 1 446 ? 5.957 -54.031 -15.352 1 94.44 446 SER B O 1
ATOM 8440 N N . THR B 1 447 ? 5.367 -52.156 -14.383 1 97.38 447 THR B N 1
ATOM 8441 C CA . THR B 1 447 ? 6.059 -51.281 -15.32 1 97.38 447 THR B CA 1
ATOM 8442 C C . THR B 1 447 ? 6.965 -50.281 -14.578 1 97.38 447 THR B C 1
ATOM 8444 O O . THR B 1 447 ? 6.688 -49.094 -14.547 1 97.38 447 THR B O 1
ATOM 8447 N N . PRO B 1 448 ? 8.102 -50.75 -14.094 1 96.25 448 PRO B N 1
ATOM 8448 C CA . PRO B 1 448 ? 8.914 -49.969 -13.156 1 96.25 448 PRO B CA 1
ATOM 8449 C C . PRO B 1 448 ? 9.453 -48.688 -13.773 1 96.25 448 PRO B C 1
ATOM 8451 O O . PRO B 1 448 ? 9.477 -47.625 -13.117 1 96.25 448 PRO B O 1
ATOM 8454 N N . GLN B 1 449 ? 9.914 -48.75 -15.008 1 96 449 GLN B N 1
ATOM 8455 C CA . GLN B 1 449 ? 10.469 -47.562 -15.625 1 96 449 GLN B CA 1
ATOM 8456 C C . GLN B 1 449 ? 9.383 -46.531 -15.945 1 96 449 GLN B C 1
ATOM 8458 O O . GLN B 1 449 ? 9.555 -45.344 -15.734 1 96 449 GLN B O 1
ATOM 8463 N N . LEU B 1 450 ? 8.305 -47.031 -16.469 1 96.88 450 LEU B N 1
ATOM 8464 C CA . LEU B 1 450 ? 7.164 -46.156 -16.781 1 96.88 450 LEU B CA 1
ATOM 8465 C C . LEU B 1 450 ? 6.582 -45.562 -15.508 1 96.88 450 LEU B C 1
ATOM 8467 O O . LEU B 1 450 ? 6.145 -44.406 -15.5 1 96.88 450 LEU B O 1
ATOM 8471 N N . ARG B 1 451 ? 6.562 -46.344 -14.461 1 96.88 451 ARG B N 1
ATOM 8472 C CA . ARG B 1 451 ? 6.09 -45.875 -13.164 1 96.88 451 ARG B CA 1
ATOM 8473 C C . ARG B 1 451 ? 6.922 -44.719 -12.656 1 96.88 451 ARG B C 1
ATOM 8475 O O . ARG B 1 451 ? 6.375 -43.719 -12.172 1 96.88 451 ARG B O 1
ATOM 8482 N N . LYS B 1 452 ? 8.211 -44.844 -12.789 1 94.94 452 LYS B N 1
ATOM 8483 C CA . LYS B 1 452 ? 9.117 -43.781 -12.367 1 94.94 452 LYS B CA 1
ATOM 8484 C C . LYS B 1 452 ? 8.859 -42.5 -13.148 1 94.94 452 LYS B C 1
ATOM 8486 O O . LYS B 1 452 ? 8.773 -41.406 -12.562 1 94.94 452 LYS B O 1
ATOM 8491 N N . ILE B 1 453 ? 8.664 -42.625 -14.414 1 95.81 453 ILE B N 1
ATOM 8492 C CA . ILE B 1 453 ? 8.422 -41.5 -15.297 1 95.81 453 ILE B CA 1
ATOM 8493 C C . ILE B 1 453 ? 7.086 -40.844 -14.945 1 95.81 453 ILE B C 1
ATOM 8495 O O . ILE B 1 453 ? 7.008 -39.625 -14.758 1 95.81 453 ILE B O 1
ATOM 8499 N N . ALA B 1 454 ? 6.043 -41.656 -14.828 1 97.56 454 ALA B N 1
ATOM 8500 C CA . ALA B 1 454 ? 4.688 -41.156 -14.578 1 97.56 454 ALA B CA 1
ATOM 8501 C C . ALA B 1 454 ? 4.609 -40.438 -13.234 1 97.56 454 ALA B C 1
ATOM 8503 O O . ALA B 1 454 ? 4.012 -39.375 -13.141 1 97.56 454 ALA B O 1
ATOM 8504 N N . THR B 1 455 ? 5.234 -41.031 -12.227 1 96.06 455 THR B N 1
ATOM 8505 C CA . THR B 1 455 ? 5.203 -40.438 -10.898 1 96.06 455 THR B CA 1
ATOM 8506 C C . THR B 1 455 ? 5.875 -39.062 -10.898 1 96.06 455 THR B C 1
ATOM 8508 O O . THR B 1 455 ? 5.363 -38.094 -10.305 1 96.06 455 THR B O 1
ATOM 8511 N N . ARG B 1 456 ? 6.906 -38.906 -11.609 1 95.56 456 ARG B N 1
ATOM 8512 C CA . ARG B 1 456 ? 7.656 -37.656 -11.664 1 95.56 456 ARG B CA 1
ATOM 8513 C C . ARG B 1 456 ? 6.887 -36.594 -12.43 1 95.56 456 ARG B C 1
ATOM 8515 O O . ARG B 1 456 ? 6.754 -35.469 -11.969 1 95.56 456 ARG B O 1
ATOM 8522 N N . ILE B 1 457 ? 6.355 -36.969 -13.539 1 96.31 457 ILE B N 1
ATOM 8523 C CA . ILE B 1 457 ? 5.734 -35.969 -14.414 1 96.31 457 ILE B CA 1
ATOM 8524 C C . ILE B 1 457 ? 4.379 -35.562 -13.852 1 96.31 457 ILE B C 1
ATOM 8526 O O . ILE B 1 457 ? 3.986 -34.406 -13.961 1 96.31 457 ILE B O 1
ATOM 8530 N N . LEU B 1 458 ? 3.648 -36.5 -13.234 1 97.19 458 LEU B N 1
ATOM 8531 C CA . LEU B 1 458 ? 2.307 -36.25 -12.734 1 97.19 458 LEU B CA 1
ATOM 8532 C C . LEU B 1 458 ? 2.365 -35.5 -11.398 1 97.19 458 LEU B C 1
ATOM 8534 O O . LEU B 1 458 ? 1.337 -35.062 -10.883 1 97.19 458 LEU B O 1
ATOM 8538 N N . SER B 1 459 ? 3.578 -35.312 -10.875 1 95.12 459 SER B N 1
ATOM 8539 C CA . SER B 1 459 ? 3.773 -34.594 -9.625 1 95.12 459 SER B CA 1
ATOM 8540 C C . SER B 1 459 ? 4.16 -33.125 -9.883 1 95.12 459 SER B C 1
ATOM 8542 O O . SER B 1 459 ? 4.449 -32.375 -8.945 1 95.12 459 SER B O 1
ATOM 8544 N N . LEU B 1 460 ? 4.07 -32.688 -11.102 1 95.44 460 LEU B N 1
ATOM 8545 C CA . LEU B 1 460 ? 4.566 -31.375 -11.469 1 95.44 460 LEU B CA 1
ATOM 8546 C C . LEU B 1 460 ? 3.424 -30.359 -11.523 1 95.44 460 LEU B C 1
ATOM 8548 O O . LEU B 1 460 ? 2.283 -30.734 -11.828 1 95.44 460 LEU B O 1
ATOM 8552 N N . THR B 1 461 ? 3.748 -29.125 -11.242 1 93.25 461 THR B N 1
ATOM 8553 C CA . THR B 1 461 ? 2.834 -28 -11.445 1 93.25 461 THR B CA 1
ATOM 8554 C C . THR B 1 461 ? 2.934 -27.469 -12.875 1 93.25 461 THR B C 1
ATOM 8556 O O . THR B 1 461 ? 3.881 -27.797 -13.594 1 93.25 461 THR B O 1
ATOM 8559 N N . THR B 1 462 ? 1.945 -26.797 -13.273 1 94.88 462 THR B N 1
ATOM 8560 C CA . THR B 1 462 ? 1.999 -26.156 -14.586 1 94.88 462 THR B CA 1
ATOM 8561 C C . THR B 1 462 ? 1.989 -24.641 -14.445 1 94.88 462 THR B C 1
ATOM 8563 O O . THR B 1 462 ? 2.006 -23.906 -15.445 1 94.88 462 THR B O 1
ATOM 8566 N N . SER B 1 463 ? 1.925 -24.188 -13.25 1 89.75 463 SER B N 1
ATOM 8567 C CA . SER B 1 463 ? 1.779 -22.75 -13.039 1 89.75 463 SER B CA 1
ATOM 8568 C C . SER B 1 463 ? 2.869 -22.219 -12.117 1 89.75 463 SER B C 1
ATOM 8570 O O . SER B 1 463 ? 3.299 -22.906 -11.188 1 89.75 463 SER B O 1
ATOM 8572 N N . SER B 1 464 ? 3.307 -21 -12.367 1 83 464 SER B N 1
ATOM 8573 C CA . SER B 1 464 ? 4.27 -20.312 -11.508 1 83 464 SER B CA 1
ATOM 8574 C C . SER B 1 464 ? 3.568 -19.391 -10.508 1 83 464 SER B C 1
ATOM 8576 O O . SER B 1 464 ? 4.211 -18.562 -9.867 1 83 464 SER B O 1
ATOM 8578 N N . SER B 1 465 ? 2.252 -19.5 -10.367 1 74.88 465 SER B N 1
ATOM 8579 C CA . SER B 1 465 ? 1.45 -18.625 -9.523 1 74.88 465 SER B CA 1
ATOM 8580 C C . SER B 1 465 ? 1.859 -18.734 -8.055 1 74.88 465 SER B C 1
ATOM 8582 O O . SER B 1 465 ? 1.704 -17.781 -7.289 1 74.88 465 SER B O 1
ATOM 8584 N N . GLY B 1 466 ? 2.342 -19.891 -7.691 1 70.75 466 GLY B N 1
ATOM 8585 C CA . GLY B 1 466 ? 2.797 -20.062 -6.32 1 70.75 466 GLY B CA 1
ATOM 8586 C C . GLY B 1 466 ? 3.879 -19.078 -5.922 1 70.75 466 GLY B C 1
ATOM 8587 O O . GLY B 1 466 ? 3.994 -18.719 -4.75 1 70.75 466 GLY B O 1
ATOM 8588 N N . CYS B 1 467 ? 4.625 -18.641 -6.91 1 70.69 467 CYS B N 1
ATOM 8589 C CA . CYS B 1 467 ? 5.664 -17.641 -6.656 1 70.69 467 CYS B CA 1
ATOM 8590 C C . CYS B 1 467 ? 5.055 -16.266 -6.434 1 70.69 467 CYS B C 1
ATOM 8592 O O . CYS B 1 467 ? 5.578 -15.469 -5.648 1 70.69 467 CYS B O 1
ATOM 8594 N N . GLU B 1 468 ? 3.906 -15.953 -7.062 1 63.59 468 GLU B N 1
ATOM 8595 C CA . GLU B 1 468 ? 3.285 -14.633 -7.047 1 63.59 468 GLU B CA 1
ATOM 8596 C C . GLU B 1 468 ? 2.508 -14.406 -5.754 1 63.59 468 GLU B C 1
ATOM 8598 O O . GLU B 1 468 ? 2.41 -13.273 -5.273 1 63.59 468 GLU B O 1
ATOM 8603 N N . ARG B 1 469 ? 1.826 -15.406 -5.258 1 58.38 469 ARG B N 1
ATOM 8604 C CA . ARG B 1 469 ? 0.97 -15.297 -4.082 1 58.38 469 ARG B CA 1
ATOM 8605 C C . ARG B 1 469 ? 1.757 -14.789 -2.879 1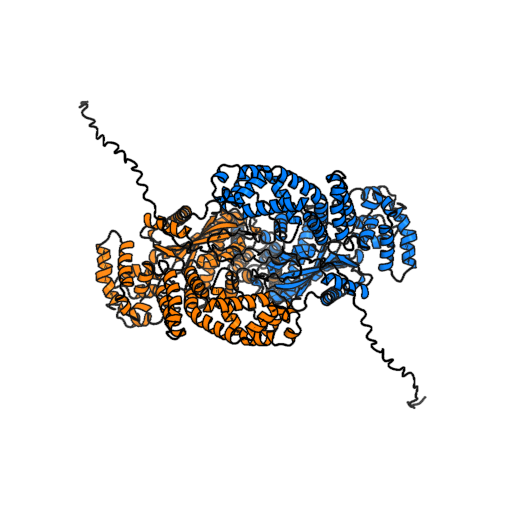 58.38 469 ARG B C 1
ATOM 8607 O O . ARG B 1 469 ? 1.193 -14.156 -1.983 1 58.38 469 ARG B O 1
ATOM 8614 N N . ASN B 1 470 ? 2.98 -15 -3 1 54.22 470 ASN B N 1
ATOM 8615 C CA . ASN B 1 470 ? 3.768 -14.656 -1.82 1 54.22 470 ASN B CA 1
ATOM 8616 C C . ASN B 1 470 ? 4.301 -13.234 -1.898 1 54.22 470 ASN B C 1
ATOM 8618 O O . ASN B 1 470 ? 4.988 -12.773 -0.986 1 54.22 470 ASN B O 1
ATOM 8622 N N . TRP B 1 471 ? 3.83 -12.609 -2.906 1 57.16 471 TRP B N 1
ATOM 8623 C CA . TRP B 1 471 ? 4.383 -11.281 -3.141 1 57.16 471 TRP B CA 1
ATOM 8624 C C . TRP B 1 471 ? 3.797 -10.266 -2.162 1 57.16 471 TRP B C 1
ATOM 8626 O O . TRP B 1 471 ? 4.48 -9.336 -1.741 1 57.16 471 TRP B O 1
ATOM 8636 N N . SER B 1 472 ? 2.537 -10.555 -1.772 1 53.19 472 SER B N 1
ATOM 8637 C CA . SER B 1 472 ? 2.01 -9.602 -0.801 1 53.19 472 SER B CA 1
ATOM 8638 C C . SER B 1 472 ? 2.898 -9.523 0.437 1 53.19 472 SER B C 1
ATOM 8640 O O . SER B 1 472 ? 3.082 -8.445 1.011 1 53.19 472 SER B O 1
ATOM 8642 N N . THR B 1 473 ? 3.449 -10.711 0.651 1 53.66 473 THR B N 1
ATOM 8643 C CA . THR B 1 473 ? 4.375 -10.758 1.777 1 53.66 473 THR B CA 1
ATOM 8644 C C . THR B 1 473 ? 5.621 -9.93 1.485 1 53.66 473 THR B C 1
ATOM 8646 O O . THR B 1 473 ? 6.121 -9.211 2.361 1 53.66 473 THR B O 1
ATOM 8649 N N . PHE B 1 474 ? 6.02 -9.992 0.199 1 54.94 474 PHE B N 1
ATOM 8650 C CA . PHE B 1 474 ? 7.203 -9.25 -0.223 1 54.94 474 PHE B CA 1
ATOM 8651 C C . PHE B 1 474 ? 6.965 -7.75 -0.122 1 54.94 474 PHE B C 1
ATOM 8653 O O . PHE B 1 474 ? 7.848 -7.008 0.311 1 54.94 474 PHE B O 1
ATOM 8660 N N . GLU B 1 475 ? 5.781 -7.457 -0.521 1 56.84 475 GLU B N 1
ATOM 8661 C CA . GLU B 1 475 ? 5.445 -6.035 -0.519 1 56.84 475 GLU B CA 1
ATOM 8662 C C . GLU B 1 475 ? 5.457 -5.469 0.897 1 56.84 475 GLU B C 1
ATOM 8664 O O . GLU B 1 475 ? 5.863 -4.324 1.111 1 56.84 475 GLU B O 1
ATOM 8669 N N . GLY B 1 476 ? 5.02 -6.344 1.75 1 55.88 476 GLY B N 1
ATOM 8670 C CA . GLY B 1 476 ? 5.012 -5.898 3.135 1 55.88 476 GLY B CA 1
ATOM 8671 C C . GLY B 1 476 ? 6.402 -5.695 3.703 1 55.88 476 GLY B C 1
ATOM 8672 O O . GLY B 1 476 ? 6.625 -4.777 4.5 1 55.88 476 GLY B O 1
ATOM 8673 N N . VAL B 1 477 ? 7.312 -6.629 3.254 1 52.19 477 VAL B N 1
ATOM 8674 C CA . VAL B 1 477 ? 8.68 -6.547 3.752 1 52.19 477 VAL B CA 1
ATOM 8675 C C . VAL B 1 477 ? 9.43 -5.426 3.031 1 52.19 477 VAL B C 1
ATOM 8677 O O . VAL B 1 477 ? 10.273 -4.754 3.627 1 52.19 477 VAL B O 1
ATOM 8680 N N . HIS B 1 478 ? 9 -5.262 1.755 1 47.41 478 HIS B N 1
ATOM 8681 C CA . HIS B 1 478 ? 9.68 -4.27 0.938 1 47.41 478 HIS B CA 1
ATOM 8682 C C . HIS B 1 478 ? 9.078 -2.885 1.129 1 47.41 478 HIS B C 1
ATOM 8684 O O . HIS B 1 478 ? 9.352 -1.967 0.354 1 47.41 478 HIS B O 1
ATOM 8690 N N . THR B 1 479 ? 8.203 -2.768 2.127 1 45.44 479 THR B N 1
ATOM 8691 C CA . THR B 1 479 ? 7.566 -1.468 2.299 1 45.44 479 THR B CA 1
ATOM 8692 C C . THR B 1 479 ? 8.609 -0.375 2.5 1 45.44 479 THR B C 1
ATOM 8694 O O . THR B 1 479 ? 9.773 -0.666 2.791 1 45.44 479 THR B O 1
ATOM 8697 N N . LYS B 1 480 ? 8.242 0.784 2.203 1 41.88 480 LYS B N 1
ATOM 8698 C CA . LYS B 1 480 ? 9.031 1.999 2.375 1 41.88 480 LYS B CA 1
ATOM 8699 C C . LYS B 1 480 ? 9.805 1.971 3.693 1 41.88 480 LYS B C 1
ATOM 8701 O O . LYS B 1 480 ? 10.938 2.445 3.766 1 41.88 480 LYS B O 1
ATOM 8706 N N . LYS B 1 481 ? 9.234 1.393 4.668 1 41.56 481 LYS B N 1
ATOM 8707 C CA . LYS B 1 481 ? 9.859 1.441 5.988 1 41.56 481 LYS B CA 1
ATOM 8708 C C . LYS B 1 481 ? 11.078 0.527 6.055 1 41.56 481 LYS B C 1
ATOM 8710 O O . LYS B 1 481 ? 12.016 0.781 6.82 1 41.56 481 LYS B O 1
ATOM 8715 N N . ARG B 1 482 ? 11.117 -0.5 5.211 1 43.44 482 ARG B N 1
ATOM 8716 C CA . ARG B 1 482 ? 12.227 -1.439 5.289 1 43.44 482 ARG B CA 1
ATOM 8717 C C . ARG B 1 482 ? 13.227 -1.204 4.16 1 43.44 482 ARG B C 1
ATOM 8719 O O . ARG B 1 482 ? 14.133 -2.01 3.949 1 43.44 482 ARG B O 1
ATOM 8726 N N . ASN B 1 483 ? 13.016 -0.163 3.367 1 44.69 483 ASN B N 1
ATOM 8727 C CA . ASN B 1 483 ? 13.734 0.199 2.152 1 44.69 483 ASN B CA 1
ATOM 8728 C C . ASN B 1 483 ? 15.242 0.26 2.393 1 44.69 483 ASN B C 1
ATOM 8730 O O . ASN B 1 483 ? 16.031 0.145 1.451 1 44.69 483 ASN B O 1
ATOM 8734 N N . ARG B 1 484 ? 15.602 0.273 3.727 1 49.28 484 ARG B N 1
ATOM 8735 C CA . ARG B 1 484 ? 17.031 0.5 3.893 1 49.28 484 ARG B CA 1
ATOM 8736 C C . ARG B 1 484 ? 17.797 -0.82 3.994 1 49.28 484 ARG B C 1
ATOM 8738 O O . ARG B 1 484 ? 19.016 -0.832 4.172 1 49.28 484 ARG B O 1
ATOM 8745 N N . LEU B 1 485 ? 16.969 -1.851 3.867 1 54.75 485 LEU B N 1
ATOM 8746 C CA . LEU B 1 485 ? 17.703 -3.086 4.121 1 54.75 485 LEU B CA 1
ATOM 8747 C C . LEU B 1 485 ? 18.516 -3.492 2.898 1 54.75 485 LEU B C 1
ATOM 8749 O O . LEU B 1 485 ? 18.062 -3.328 1.763 1 54.75 485 LEU B O 1
ATOM 8753 N N . GLU B 1 486 ? 19.734 -3.791 3.127 1 62.91 486 GLU B N 1
ATOM 8754 C CA . GLU B 1 486 ? 20.578 -4.395 2.102 1 62.91 486 GLU B CA 1
ATOM 8755 C C . GLU B 1 486 ? 19.891 -5.57 1.43 1 62.91 486 GLU B C 1
ATOM 8757 O O . GLU B 1 486 ? 19.078 -6.266 2.059 1 62.91 486 GLU B O 1
ATOM 8762 N N . ALA B 1 487 ? 20.078 -5.742 0.199 1 64.94 487 ALA B N 1
ATOM 8763 C CA . ALA B 1 487 ? 19.438 -6.758 -0.642 1 64.94 487 ALA B CA 1
ATOM 8764 C C . ALA B 1 487 ? 19.547 -8.141 -0.006 1 64.94 487 ALA B C 1
ATOM 8766 O O . ALA B 1 487 ? 18.594 -8.922 -0.034 1 64.94 487 ALA B O 1
ATOM 8767 N N . SER B 1 488 ? 20.703 -8.359 0.683 1 72.75 488 SER B N 1
ATOM 8768 C CA . SER B 1 488 ? 20.906 -9.68 1.271 1 72.75 488 SER B CA 1
ATOM 8769 C C . SER B 1 488 ? 19.984 -9.906 2.465 1 72.75 488 SER B C 1
ATOM 8771 O O . SER B 1 488 ? 19.438 -11 2.629 1 72.75 488 SER B O 1
ATOM 8773 N N . LYS B 1 489 ? 19.875 -8.891 3.26 1 79.06 489 LYS B N 1
ATOM 8774 C CA . LYS B 1 489 ? 19 -8.992 4.43 1 79.06 489 LYS B CA 1
ATOM 8775 C C . LYS B 1 489 ? 17.547 -9.148 4.02 1 79.06 489 LYS B C 1
ATOM 8777 O O . LYS B 1 489 ? 16.812 -9.938 4.617 1 79.06 489 LYS B O 1
ATOM 8782 N N . LEU B 1 490 ? 17.266 -8.508 3.012 1 76.44 490 LEU B N 1
ATOM 8783 C CA . LEU B 1 490 ? 15.906 -8.594 2.502 1 76.44 490 LEU B CA 1
ATOM 8784 C C . LEU B 1 490 ? 15.609 -10 1.976 1 76.44 490 LEU B C 1
ATOM 8786 O O . LEU B 1 490 ? 14.539 -10.547 2.227 1 76.44 490 LEU B O 1
ATOM 8790 N N . ASN B 1 491 ? 16.562 -10.562 1.309 1 78.5 491 ASN B N 1
ATOM 8791 C CA . ASN B 1 491 ? 16.422 -11.922 0.806 1 78.5 491 ASN B CA 1
ATOM 8792 C C . ASN B 1 491 ? 16.234 -12.922 1.943 1 78.5 491 ASN B C 1
ATOM 8794 O O . ASN B 1 491 ? 15.391 -13.82 1.851 1 78.5 491 ASN B O 1
ATOM 8798 N N . ASN B 1 492 ? 17.031 -12.711 2.949 1 85.69 492 ASN B N 1
ATOM 8799 C CA . ASN B 1 492 ? 16.922 -13.609 4.094 1 85.69 492 ASN B CA 1
ATOM 8800 C C . ASN B 1 492 ? 15.57 -13.5 4.781 1 85.69 492 ASN B C 1
ATOM 8802 O O . ASN B 1 492 ? 14.984 -14.508 5.188 1 85.69 492 ASN B O 1
ATOM 8806 N N . LEU B 1 493 ? 15.133 -12.328 4.895 1 85.25 493 LEU B N 1
ATOM 8807 C CA . LEU B 1 493 ? 13.844 -12.102 5.539 1 85.25 493 LEU B CA 1
ATOM 8808 C C . LEU B 1 493 ? 12.711 -12.727 4.73 1 85.25 493 LEU B C 1
ATOM 8810 O O . LEU B 1 493 ? 11.828 -13.383 5.293 1 85.25 493 LEU B O 1
ATOM 8814 N N . VAL B 1 494 ? 12.789 -12.57 3.455 1 80.5 494 VAL B N 1
ATOM 8815 C CA . VAL B 1 494 ? 11.766 -13.117 2.574 1 80.5 494 VAL B CA 1
ATOM 8816 C C . VAL B 1 494 ? 11.828 -14.648 2.602 1 80.5 494 VAL B C 1
ATOM 8818 O O . VAL B 1 494 ? 10.797 -15.312 2.654 1 80.5 494 VAL B O 1
ATOM 8821 N N . PHE B 1 495 ? 13.062 -15.18 2.6 1 85.31 495 PHE B N 1
ATOM 8822 C CA . PHE B 1 495 ? 13.273 -16.625 2.652 1 85.31 495 PHE B CA 1
ATOM 8823 C C . PHE B 1 495 ? 12.617 -17.219 3.891 1 85.31 495 PHE B C 1
ATOM 8825 O O . PHE B 1 495 ? 11.898 -18.203 3.795 1 85.31 495 PHE B O 1
ATOM 8832 N N . VAL B 1 496 ? 12.828 -16.547 4.992 1 88.25 496 VAL B N 1
ATOM 8833 C CA . VAL B 1 496 ? 12.312 -17.062 6.258 1 88.25 496 VAL B CA 1
ATOM 8834 C C . VAL B 1 496 ? 10.797 -16.906 6.301 1 88.25 496 VAL B C 1
ATOM 8836 O O . VAL B 1 496 ? 10.078 -17.844 6.629 1 88.25 496 VAL B O 1
ATOM 8839 N N . GLN B 1 497 ? 10.336 -15.766 6.023 1 84.88 497 GLN B N 1
ATOM 8840 C CA . GLN B 1 497 ? 8.906 -15.484 6.117 1 84.88 497 GLN B CA 1
ATOM 8841 C C . GLN B 1 497 ? 8.102 -16.375 5.168 1 84.88 497 GLN B C 1
ATOM 8843 O O . GLN B 1 497 ? 7.102 -16.969 5.562 1 84.88 497 GLN B O 1
ATOM 8848 N N . PHE B 1 498 ? 8.547 -16.484 3.998 1 80.44 498 PHE B N 1
ATOM 8849 C CA . PHE B 1 498 ? 7.848 -17.266 2.982 1 80.44 498 PHE B CA 1
ATOM 8850 C C . PHE B 1 498 ? 7.762 -18.734 3.385 1 80.44 498 PHE B C 1
ATOM 8852 O O . PHE B 1 498 ? 6.68 -19.328 3.354 1 80.44 498 PHE B O 1
ATOM 8859 N N . ASN B 1 499 ? 8.844 -19.203 3.693 1 84.31 499 ASN B N 1
ATOM 8860 C CA . ASN B 1 499 ? 8.891 -20.641 3.957 1 84.31 499 ASN B CA 1
ATOM 8861 C C . ASN B 1 499 ? 8.227 -21 5.281 1 84.31 499 ASN B C 1
ATOM 8863 O O . ASN B 1 499 ? 7.664 -22.078 5.434 1 84.31 499 ASN B O 1
ATOM 8867 N N . ALA B 1 500 ? 8.297 -20.047 6.188 1 82.44 500 ALA B N 1
ATOM 8868 C CA . ALA B 1 500 ? 7.574 -20.266 7.438 1 82.44 500 ALA B CA 1
ATOM 8869 C C . ALA B 1 500 ? 6.066 -20.328 7.203 1 82.44 500 ALA B C 1
ATOM 8871 O O . ALA B 1 500 ? 5.383 -21.188 7.742 1 82.44 500 ALA B O 1
ATOM 8872 N N . ASN B 1 501 ? 5.582 -19.438 6.465 1 76.62 501 ASN B N 1
ATOM 8873 C CA . ASN B 1 501 ? 4.152 -19.391 6.172 1 76.62 501 ASN B CA 1
ATOM 8874 C C . ASN B 1 501 ? 3.713 -20.594 5.34 1 76.62 501 ASN B C 1
ATOM 8876 O O . ASN B 1 501 ? 2.619 -21.125 5.539 1 76.62 501 ASN B O 1
ATOM 8880 N N . LEU B 1 502 ? 4.562 -20.953 4.496 1 74.31 502 LEU B N 1
ATOM 8881 C CA . LEU B 1 502 ? 4.301 -22.141 3.691 1 74.31 502 LEU B CA 1
ATOM 8882 C C . LEU B 1 502 ? 4.152 -23.375 4.574 1 74.31 502 LEU B C 1
ATOM 8884 O O . LEU B 1 502 ? 3.217 -24.156 4.402 1 74.31 502 LEU B O 1
ATOM 8888 N N . MET B 1 503 ? 5.051 -23.5 5.434 1 76.38 503 MET B N 1
ATOM 8889 C CA . MET B 1 503 ? 5.035 -24.672 6.312 1 76.38 503 MET B CA 1
ATOM 8890 C C . MET B 1 503 ? 3.811 -24.656 7.219 1 76.38 503 MET B C 1
ATOM 8892 O O . MET B 1 503 ? 3.211 -25.703 7.473 1 76.38 503 MET B O 1
ATOM 8896 N N . GLU B 1 504 ? 3.459 -23.453 7.594 1 75.38 504 GLU B N 1
ATOM 8897 C CA . GLU B 1 504 ? 2.279 -23.328 8.438 1 75.38 504 GLU B CA 1
ATOM 8898 C C . GLU B 1 504 ? 1.007 -23.672 7.672 1 75.38 504 GLU B C 1
ATOM 8900 O O . GLU B 1 504 ? 0.121 -24.344 8.203 1 75.38 504 GLU B O 1
ATOM 8905 N N . ASN B 1 505 ? 0.936 -23.188 6.516 1 70.69 505 ASN B N 1
ATOM 8906 C CA . ASN B 1 505 ? -0.236 -23.453 5.688 1 70.69 505 ASN B CA 1
ATOM 8907 C C . ASN B 1 505 ? -0.357 -24.938 5.336 1 70.69 505 ASN B C 1
ATOM 8909 O O . ASN B 1 505 ? -1.462 -25.469 5.285 1 70.69 505 ASN B O 1
ATOM 8913 N N . ASN B 1 506 ? 0.785 -25.516 5.098 1 68.31 506 ASN B N 1
ATOM 8914 C CA . ASN B 1 506 ? 0.799 -26.938 4.793 1 68.31 506 ASN B CA 1
ATOM 8915 C C . ASN B 1 506 ? 0.334 -27.766 5.984 1 68.31 506 ASN B C 1
ATOM 8917 O O . ASN B 1 506 ? -0.383 -28.75 5.816 1 68.31 506 ASN B O 1
ATOM 8921 N N . LYS B 1 507 ? 0.697 -27.234 7.125 1 71.12 507 LYS B N 1
ATOM 8922 C CA . LYS B 1 507 ? 0.253 -27.922 8.336 1 71.12 507 LYS B CA 1
ATOM 8923 C C . LYS B 1 507 ? -1.257 -27.797 8.516 1 71.12 507 LYS B C 1
ATOM 8925 O O . LYS B 1 507 ? -1.927 -28.766 8.875 1 71.12 507 LYS B O 1
ATOM 8930 N N . LYS B 1 508 ? -1.764 -26.656 8.211 1 68.12 508 LYS B N 1
ATOM 8931 C CA . LYS B 1 508 ? -3.195 -26.406 8.352 1 68.12 508 LYS B CA 1
ATOM 8932 C C . LYS B 1 508 ? -3.99 -27.203 7.316 1 68.12 508 LYS B C 1
ATOM 8934 O O . LYS B 1 508 ? -5.074 -27.703 7.613 1 68.12 508 LYS B O 1
ATOM 8939 N N . ARG B 1 509 ? -3.525 -27.219 6.074 1 62.06 509 ARG B N 1
ATOM 8940 C CA . ARG B 1 509 ? -4.184 -27.969 5.008 1 62.06 509 ARG B CA 1
ATOM 8941 C C . ARG B 1 509 ? -4.266 -29.453 5.355 1 62.06 509 ARG B C 1
ATOM 8943 O O . ARG B 1 509 ? -5.273 -30.109 5.082 1 62.06 509 ARG B O 1
ATOM 8950 N N . LYS B 1 510 ? -3.242 -29.938 5.898 1 59.91 510 LYS B N 1
ATOM 8951 C CA . LYS B 1 510 ? -3.236 -31.344 6.285 1 59.91 510 LYS B CA 1
ATOM 8952 C C . LYS B 1 510 ? -4.242 -31.609 7.398 1 59.91 510 LYS B C 1
ATOM 8954 O O . LYS B 1 510 ? -4.852 -32.688 7.449 1 59.91 510 LYS B O 1
ATOM 8959 N N . THR B 1 511 ? -4.395 -30.516 8.195 1 56.84 511 THR B N 1
ATOM 8960 C CA . THR B 1 511 ? -5.305 -30.703 9.312 1 56.84 511 THR B CA 1
ATOM 8961 C C . THR B 1 511 ? -6.738 -30.359 8.922 1 56.84 511 THR B C 1
ATOM 8963 O O . THR B 1 511 ? -7.688 -30.969 9.406 1 56.84 511 THR B O 1
ATOM 8966 N N . LYS B 1 512 ? -6.906 -29.094 8.273 1 52.38 512 LYS B N 1
ATOM 8967 C CA . LYS B 1 512 ? -8.273 -28.594 8.125 1 52.38 512 LYS B CA 1
ATOM 8968 C C . LYS B 1 512 ? -8.852 -29 6.77 1 52.38 512 LYS B C 1
ATOM 8970 O O . LYS B 1 512 ? -10.055 -28.844 6.531 1 52.38 512 LYS B O 1
ATOM 8975 N N . ASP B 1 513 ? -8.922 -30.109 6.246 1 42.72 513 ASP B N 1
ATOM 8976 C CA . ASP B 1 513 ? -9.602 -30.438 4.996 1 42.72 513 ASP B CA 1
ATOM 8977 C C . ASP B 1 513 ? -10.125 -29.188 4.309 1 42.72 513 ASP B C 1
ATOM 8979 O O . ASP B 1 513 ? -11.172 -29.203 3.662 1 42.72 513 ASP B O 1
ATOM 8983 N N . MET B 1 514 ? -9.906 -27.953 4.562 1 37.88 514 MET B N 1
ATOM 8984 C CA . MET B 1 514 ? -10.617 -26.734 4.199 1 37.88 514 MET B CA 1
ATOM 8985 C C . MET B 1 514 ? -10.219 -26.266 2.805 1 37.88 514 MET B C 1
ATOM 8987 O O . MET B 1 514 ? -9.062 -26.406 2.408 1 37.88 514 MET B O 1
ATOM 8991 N N . GLU B 1 515 ? -11.156 -26.141 1.865 1 34.16 515 GLU B N 1
ATOM 8992 C CA . GLU B 1 515 ? -11.156 -25.641 0.496 1 34.16 515 GLU B CA 1
ATOM 8993 C C . GLU B 1 515 ? -10.398 -24.328 0.393 1 34.16 515 GLU B C 1
ATOM 8995 O O . GLU B 1 515 ? -10.711 -23.359 1.096 1 34.16 515 GLU B O 1
ATOM 9000 N N . VAL B 1 516 ? -9.297 -24.281 0.024 1 34.53 516 VAL B N 1
ATOM 9001 C CA . VAL B 1 516 ? -8.297 -23.234 -0.121 1 34.53 516 VAL B CA 1
ATOM 9002 C C . VAL B 1 516 ? -8.922 -22.031 -0.83 1 34.53 516 VAL B C 1
ATOM 9004 O O . VAL B 1 516 ? -8.562 -20.875 -0.549 1 34.53 516 VAL B O 1
ATOM 9007 N N . LEU B 1 517 ? -9.625 -22.359 -1.957 1 32.59 517 LEU B N 1
ATOM 9008 C CA . LEU B 1 517 ? -9.984 -21.266 -2.852 1 32.59 517 LEU B CA 1
ATOM 9009 C C . LEU B 1 517 ? -10.883 -20.266 -2.145 1 32.59 517 LEU B C 1
ATOM 9011 O O . LEU B 1 517 ? -10.945 -19.094 -2.535 1 32.59 517 LEU B O 1
ATOM 9015 N N . LEU B 1 518 ? -12.086 -20.922 -1.525 1 31.05 518 LEU B N 1
ATOM 9016 C CA . LEU B 1 518 ? -13.148 -20.078 -1.015 1 31.05 518 LEU B CA 1
ATOM 9017 C C . LEU B 1 518 ? -12.695 -19.312 0.232 1 31.05 518 LEU B C 1
ATOM 9019 O O . LEU B 1 518 ? -13.516 -18.766 0.964 1 31.05 518 LEU B O 1
ATOM 9023 N N . ALA B 1 519 ? -11.664 -19.812 0.751 1 29.06 519 ALA B N 1
ATOM 9024 C CA . ALA B 1 519 ? -11.328 -19.219 2.043 1 29.06 519 ALA B CA 1
ATOM 9025 C C . ALA B 1 519 ? -11.266 -17.703 1.951 1 29.06 519 ALA B C 1
ATOM 9027 O O . ALA B 1 519 ? -10.992 -17.156 0.883 1 29.06 519 ALA B O 1
ATOM 9028 N N . LYS B 1 520 ? -11.648 -17.078 3.037 1 33.78 520 LYS B N 1
ATOM 9029 C CA . LYS B 1 520 ? -11.719 -15.648 3.334 1 33.78 520 LYS B CA 1
ATOM 9030 C C . LYS B 1 520 ? -10.539 -14.906 2.725 1 33.78 520 LYS B C 1
ATOM 9032 O O . LYS B 1 520 ? -10.562 -13.68 2.609 1 33.78 520 LYS B O 1
ATOM 9037 N N . ASP B 1 521 ? -9.5 -15.664 2.359 1 31.42 521 ASP B N 1
ATOM 9038 C CA . ASP B 1 521 ? -8.227 -15.18 1.85 1 31.42 521 ASP B CA 1
ATOM 9039 C C . ASP B 1 521 ? -8.289 -14.93 0.346 1 31.42 521 ASP B C 1
ATOM 9041 O O . ASP B 1 521 ? -7.371 -14.352 -0.234 1 31.42 521 ASP B O 1
ATOM 9045 N N . ALA B 1 522 ? -9.117 -15.633 -0.407 1 31.45 522 ALA B N 1
ATOM 9046 C CA . ALA B 1 522 ? -9.375 -15.273 -1.799 1 31.45 522 ALA B CA 1
ATOM 9047 C C . ALA B 1 522 ? -9.859 -13.828 -1.914 1 31.45 522 ALA B C 1
ATOM 9049 O O . ALA B 1 522 ? -9.539 -13.141 -2.883 1 31.45 522 ALA B O 1
ATOM 9050 N N . SER B 1 523 ? -10.883 -13.469 -1.122 1 32.56 523 SER B N 1
ATOM 9051 C CA . SER B 1 523 ? -11.211 -12.047 -1.013 1 32.56 523 SER B CA 1
ATOM 9052 C C . SER B 1 523 ? -9.977 -11.219 -0.679 1 32.56 523 SER B C 1
ATOM 9054 O O . SER B 1 523 ? -9.852 -10.078 -1.118 1 32.56 523 SER B O 1
ATOM 9056 N N . GLU B 1 524 ? -9.109 -11.875 0.108 1 33.41 524 GLU B N 1
ATOM 9057 C CA . GLU B 1 524 ? -7.805 -11.305 0.422 1 33.41 524 GLU B CA 1
ATOM 9058 C C . GLU B 1 524 ? -6.82 -11.516 -0.725 1 33.41 524 GLU B C 1
ATOM 9060 O O . GLU B 1 524 ? -5.941 -10.68 -0.958 1 33.41 524 GLU B O 1
ATOM 9065 N N . ALA B 1 525 ? -6.91 -12.703 -1.332 1 32.84 525 ALA B N 1
ATOM 9066 C CA . ALA B 1 525 ? -6.164 -12.953 -2.562 1 32.84 525 ALA B CA 1
ATOM 9067 C C . ALA B 1 525 ? -6.648 -12.047 -3.689 1 32.84 525 ALA B C 1
ATOM 9069 O O . ALA B 1 525 ? -5.879 -11.695 -4.586 1 32.84 525 ALA B O 1
ATOM 9070 N N . GLN B 1 526 ? -8.008 -11.953 -3.809 1 32.5 526 GLN B N 1
ATOM 9071 C CA . GLN B 1 526 ? -8.562 -10.953 -4.723 1 32.5 526 GLN B CA 1
ATOM 9072 C C . GLN B 1 526 ? -7.914 -9.594 -4.512 1 32.5 526 GLN B C 1
ATOM 9074 O O . GLN B 1 526 ? -7.938 -8.742 -5.406 1 32.5 526 GLN B O 1
ATOM 9079 N N . GLU B 1 527 ? -7.676 -9.375 -3.324 1 32.69 527 GLU B N 1
ATOM 9080 C CA . GLU B 1 527 ? -6.918 -8.156 -3.031 1 32.69 527 GLU B CA 1
ATOM 9081 C C . GLU B 1 527 ? -5.598 -8.133 -3.795 1 32.69 527 GLU B C 1
ATOM 9083 O O . GLU B 1 527 ? -5.094 -7.066 -4.141 1 32.69 527 GLU B O 1
ATOM 9088 N N . TRP B 1 528 ? -5.07 -9.32 -3.863 1 30.75 528 TRP B N 1
ATOM 9089 C CA . TRP B 1 528 ? -3.859 -9.438 -4.672 1 30.75 528 TRP B CA 1
ATOM 9090 C C . TRP B 1 528 ? -4.176 -9.25 -6.152 1 30.75 528 TRP B C 1
ATOM 9092 O O . TRP B 1 528 ? -3.316 -8.828 -6.93 1 30.75 528 TRP B O 1
ATOM 9102 N N . ILE B 1 529 ? -5.219 -10.141 -6.508 1 32.16 529 ILE B N 1
ATOM 9103 C CA . ILE B 1 529 ? -5.594 -9.961 -7.906 1 32.16 529 ILE B CA 1
ATOM 9104 C C . ILE B 1 529 ? -5.996 -8.508 -8.156 1 32.16 529 ILE B C 1
ATOM 9106 O O . ILE B 1 529 ? -5.844 -7.996 -9.266 1 32.16 529 ILE B O 1
ATOM 9110 N N . VAL B 1 530 ? -6.855 -8.078 -7.191 1 30.5 530 VAL B N 1
ATOM 9111 C CA . VAL B 1 530 ? -7.258 -6.688 -7.395 1 30.5 530 VAL B CA 1
ATOM 9112 C C . VAL B 1 530 ? -6.07 -5.766 -7.145 1 30.5 530 VAL B C 1
ATOM 9114 O O . VAL B 1 530 ? -5.551 -5.699 -6.023 1 30.5 530 VAL B O 1
ATOM 9117 N N . GLU B 1 531 ? -5.246 -5.766 -8 1 31.05 531 GLU B N 1
ATOM 9118 C CA . GLU B 1 531 ? -4.383 -4.594 -7.996 1 31.05 531 GLU B CA 1
ATOM 9119 C C . GLU B 1 531 ? -5.039 -3.422 -7.273 1 31.05 531 GLU B C 1
ATOM 9121 O O . GLU B 1 531 ? -6.254 -3.23 -7.367 1 31.05 531 GLU B O 1
ATOM 9126 N N . ASN B 1 532 ? -4.566 -3.104 -6.133 1 30.97 532 ASN B N 1
ATOM 9127 C CA . ASN B 1 532 ? -5.117 -1.892 -5.535 1 30.97 532 ASN B CA 1
ATOM 9128 C C . ASN B 1 532 ? -5.852 -1.041 -6.57 1 30.97 532 ASN B C 1
ATOM 9130 O O . ASN B 1 532 ? -5.367 -0.856 -7.688 1 30.97 532 ASN B O 1
ATOM 9134 N N . ASP B 1 533 ? -7.238 -1.194 -6.512 1 29.97 533 ASP B N 1
ATOM 9135 C CA . ASP B 1 533 ? -8.234 -0.444 -7.273 1 29.97 533 ASP B CA 1
ATOM 9136 C C . ASP B 1 533 ? -7.645 0.861 -7.809 1 29.97 533 ASP B C 1
ATOM 9138 O O . ASP B 1 533 ? -7.445 1.813 -7.051 1 29.97 533 ASP B O 1
ATOM 9142 N N . VAL B 1 534 ? -6.727 0.731 -8.609 1 30.42 534 VAL B N 1
ATOM 9143 C CA . VAL B 1 534 ? -6.539 1.921 -9.438 1 30.42 534 VAL B CA 1
ATOM 9144 C C . VAL B 1 534 ? -7.879 2.352 -10.031 1 30.42 534 VAL B C 1
ATOM 9146 O O . VAL B 1 534 ? -8.492 1.606 -10.805 1 30.42 534 VAL B O 1
ATOM 9149 N N . LEU B 1 535 ? -8.828 2.896 -9.281 1 29.45 535 LEU B N 1
ATOM 9150 C CA . LEU B 1 535 ? -9.969 3.512 -9.945 1 29.45 535 LEU B CA 1
ATOM 9151 C C . LEU B 1 535 ? -9.586 4.051 -11.312 1 29.45 535 LEU B C 1
ATOM 9153 O O . LEU B 1 535 ? -8.625 4.816 -11.438 1 29.45 535 LEU B O 1
ATOM 9157 N N . LEU B 1 536 ? -9.883 3.371 -12.375 1 28.89 536 LEU B N 1
ATOM 9158 C CA . LEU B 1 536 ? -9.977 3.748 -13.781 1 28.89 536 LEU B CA 1
ATOM 9159 C C . LEU B 1 536 ? -10.703 5.078 -13.938 1 28.89 536 LEU B C 1
ATOM 9161 O O . LEU B 1 536 ? -11.93 5.141 -13.805 1 28.89 536 LEU B O 1
ATOM 9165 N N . ASP B 1 537 ? -10.438 6.148 -13.352 1 27.19 537 ASP B N 1
ATOM 9166 C CA . ASP B 1 537 ? -11.227 7.289 -13.797 1 27.19 537 ASP B CA 1
ATOM 9167 C C . ASP B 1 537 ? -11.023 7.559 -15.289 1 27.19 537 ASP B C 1
ATOM 9169 O O . ASP B 1 537 ? -10.008 8.133 -15.68 1 27.19 537 ASP B O 1
ATOM 9173 N N . GLU B 1 538 ? -11.414 6.656 -16.266 1 27.86 538 GLU B N 1
ATOM 9174 C CA . GLU B 1 538 ? -11.609 7.07 -17.656 1 27.86 538 GLU B CA 1
ATOM 9175 C C . GLU B 1 538 ? -12.578 8.242 -17.75 1 27.86 538 GLU B C 1
ATOM 9177 O O . GLU B 1 538 ? -13.758 8.055 -18.062 1 27.86 538 GLU B O 1
ATOM 9182 N N . GLY B 1 539 ? -12.852 9.102 -16.875 1 26.58 539 GLY B N 1
ATOM 9183 C CA . GLY B 1 539 ? -13.836 10.094 -17.266 1 26.58 539 GLY B CA 1
ATOM 9184 C C . GLY B 1 539 ? -13.484 10.789 -18.578 1 26.58 539 GLY B C 1
ATOM 9185 O O . GLY B 1 539 ? -12.312 11.062 -18.844 1 26.58 539 GLY B O 1
ATOM 9186 N N . GLU B 1 540 ? -14.172 10.414 -19.719 1 25.06 540 GLU B N 1
ATOM 9187 C CA . GLU B 1 540 ? -14.312 11.297 -20.875 1 25.06 540 GLU B CA 1
ATOM 9188 C C . GLU B 1 540 ? -14.258 12.766 -20.453 1 25.06 540 GLU B C 1
ATOM 9190 O O . GLU B 1 540 ? -14.758 13.133 -19.391 1 25.06 540 GLU B O 1
ATOM 9195 N N . PRO B 1 541 ? -13.43 13.562 -21.266 1 26.09 541 PRO B N 1
ATOM 9196 C CA . PRO B 1 541 ? -13.375 15.016 -21.109 1 26.09 541 PRO B CA 1
ATOM 9197 C C . PRO B 1 541 ? -14.758 15.664 -21.141 1 26.09 541 PRO B C 1
ATOM 9199 O O . PRO B 1 541 ? -15.469 15.562 -22.156 1 26.09 541 PRO B O 1
ATOM 9202 N N . ASP B 1 542 ? -15.586 15.43 -20.281 1 23.8 542 ASP B N 1
ATOM 9203 C CA . ASP B 1 542 ? -16.672 16.391 -20.453 1 23.8 542 ASP B CA 1
ATOM 9204 C C . ASP B 1 542 ? -16.141 17.781 -20.75 1 23.8 542 ASP B C 1
ATOM 9206 O O . ASP B 1 542 ? -15.07 18.156 -20.266 1 23.8 542 ASP B O 1
ATOM 9210 N N . GLU B 1 543 ? -16.594 18.516 -21.828 1 24.47 543 GLU B N 1
ATOM 9211 C CA . GLU B 1 543 ? -16.422 19.859 -22.391 1 24.47 543 GLU B CA 1
ATOM 9212 C C . GLU B 1 543 ? -16.234 20.891 -21.297 1 24.47 543 GLU B C 1
ATOM 9214 O O . GLU B 1 543 ? -15.891 22.047 -21.578 1 24.47 543 GLU B O 1
ATOM 9219 N N . ALA B 1 544 ? -17.016 20.938 -20.25 1 25.03 544 ALA B N 1
ATOM 9220 C CA . ALA B 1 544 ? -16.938 22.25 -19.625 1 25.03 544 ALA B CA 1
ATOM 9221 C C . ALA B 1 544 ? -15.508 22.562 -19.188 1 25.03 544 ALA B C 1
ATOM 9223 O O . ALA B 1 544 ? -14.984 23.641 -19.516 1 25.03 544 ALA B O 1
ATOM 9224 N N . ILE B 1 545 ? -15.242 22.5 -17.844 1 25.7 545 ILE B N 1
ATOM 9225 C CA . ILE B 1 545 ? -14.195 23.375 -17.328 1 25.7 545 ILE B CA 1
ATOM 9226 C C . ILE B 1 545 ? -12.828 22.828 -17.734 1 25.7 545 ILE B C 1
ATOM 9228 O O . ILE B 1 545 ? -12.602 21.625 -17.703 1 25.7 545 ILE B O 1
ATOM 9232 N N . GLY B 1 546 ? -11.953 23.578 -18.406 1 22.73 546 GLY B N 1
ATOM 9233 C CA . GLY B 1 546 ? -10.648 23.547 -19.047 1 22.73 546 GLY B CA 1
ATOM 9234 C C . GLY B 1 546 ? -9.633 22.688 -18.312 1 22.73 546 GLY B C 1
ATOM 9235 O O . GLY B 1 546 ? -8.477 22.594 -18.734 1 22.73 546 GLY B O 1
ATOM 9236 N N . ASP B 1 547 ? -9.68 22.672 -16.922 1 23.39 547 ASP B N 1
ATOM 9237 C CA . ASP B 1 547 ? -8.336 22.375 -16.406 1 23.39 547 ASP B CA 1
ATOM 9238 C C . ASP B 1 547 ? -7.98 20.906 -16.594 1 23.39 547 ASP B C 1
ATOM 9240 O O . ASP B 1 547 ? -8.672 20.031 -16.094 1 23.39 547 ASP B O 1
ATOM 9244 N N . GLU B 1 548 ? -7.383 20.5 -17.719 1 24.67 548 GLU B N 1
ATOM 9245 C CA . GLU B 1 548 ? -6.844 19.328 -18.406 1 24.67 548 GLU B CA 1
ATOM 9246 C C . GLU B 1 548 ? -6.105 18.406 -17.422 1 24.67 548 GLU B C 1
ATOM 9248 O O . GLU B 1 548 ? -5.977 17.203 -17.672 1 24.67 548 GLU B O 1
ATOM 9253 N N . GLU B 1 549 ? -5.297 18.969 -16.5 1 23.62 549 GLU B N 1
ATOM 9254 C CA . GLU B 1 549 ? -4.039 18.281 -16.203 1 23.62 549 GLU B CA 1
ATOM 9255 C C . GLU B 1 549 ? -4.25 17.141 -15.227 1 23.62 549 GLU B C 1
ATOM 9257 O O . GLU B 1 549 ? -3.299 16.438 -14.867 1 23.62 549 GLU B O 1
ATOM 9262 N N . PHE B 1 550 ? -5.383 17.094 -14.609 1 24.25 550 PHE B N 1
ATOM 9263 C CA . PHE B 1 550 ? -5.316 16.453 -13.297 1 24.25 550 PHE B CA 1
ATOM 9264 C C . PHE B 1 550 ? -5.25 14.938 -13.43 1 24.25 550 PHE B C 1
ATOM 9266 O O . PHE B 1 550 ? -5.156 14.227 -12.43 1 24.25 550 PHE B O 1
ATOM 9273 N N . LEU B 1 551 ? -5.758 14.414 -14.477 1 26.17 551 LEU B N 1
ATOM 9274 C CA . LEU B 1 551 ? -6.129 13.008 -14.414 1 26.17 551 LEU B CA 1
ATOM 9275 C C . LEU B 1 551 ? -4.898 12.117 -14.516 1 26.17 551 LEU B C 1
ATOM 9277 O O . LEU B 1 551 ? -4.52 11.695 -15.609 1 26.17 551 LEU B O 1
ATOM 9281 N N . GLN B 1 552 ? -3.773 12.516 -13.844 1 24.31 552 GLN B N 1
ATOM 9282 C CA . GLN B 1 552 ? -2.697 11.617 -14.234 1 24.31 552 GLN B CA 1
ATOM 9283 C C . GLN B 1 552 ? -2.883 10.234 -13.609 1 24.31 552 GLN B C 1
ATOM 9285 O O . GLN B 1 552 ? -3.26 10.125 -12.445 1 24.31 552 GLN B O 1
ATOM 9290 N N . ASN B 1 553 ? -2.994 9.172 -14.367 1 24.62 553 ASN B N 1
ATOM 9291 C CA . ASN B 1 553 ? -3.242 7.742 -14.211 1 24.62 553 ASN B CA 1
ATOM 9292 C C . ASN B 1 553 ? -2.219 7.094 -13.281 1 24.62 553 ASN B C 1
ATOM 9294 O O . ASN B 1 553 ? -1.013 7.207 -13.508 1 24.62 553 ASN B O 1
ATOM 9298 N N . ARG B 1 554 ? -2.451 6.965 -12.055 1 27.77 554 ARG B N 1
ATOM 9299 C CA . ARG B 1 554 ? -1.583 6.293 -11.094 1 27.77 554 ARG B CA 1
ATOM 9300 C C . ARG B 1 554 ? -1.15 4.922 -11.609 1 27.77 554 ARG B C 1
ATOM 9302 O O . ARG B 1 554 ? -1.989 4.105 -11.992 1 27.77 554 ARG B O 1
ATOM 9309 N N . ARG B 1 555 ? 0.162 4.758 -12.109 1 25.45 555 ARG B N 1
ATOM 9310 C CA . ARG B 1 555 ? 0.825 3.598 -12.695 1 25.45 555 ARG B CA 1
ATOM 9311 C C . ARG B 1 555 ? 0.803 2.412 -11.734 1 25.45 555 ARG B C 1
ATOM 9313 O O . ARG B 1 555 ? 1.231 2.527 -10.586 1 25.45 555 ARG B O 1
ATOM 9320 N N . SER B 1 556 ? -0.112 1.517 -11.789 1 25.34 556 SER B N 1
ATOM 9321 C CA . SER B 1 556 ? -0.18 0.187 -11.195 1 25.34 556 SER B CA 1
ATOM 9322 C C . SER B 1 556 ? 1.173 -0.516 -11.258 1 25.34 556 SER B C 1
ATOM 9324 O O . SER B 1 556 ? 1.969 -0.264 -12.164 1 25.34 556 SER B O 1
ATOM 9326 N N . SER B 1 557 ? 1.794 -0.893 -10.148 1 24.44 557 SER B N 1
ATOM 9327 C CA . SER B 1 557 ? 2.914 -1.826 -10.188 1 24.44 557 SER B CA 1
ATOM 9328 C C . SER B 1 557 ? 2.785 -2.801 -11.352 1 24.44 557 SER B C 1
ATOM 9330 O O . SER B 1 557 ? 1.779 -3.504 -11.469 1 24.44 557 SER B O 1
ATOM 9332 N N . ARG B 1 558 ? 3.299 -2.479 -12.562 1 27.75 558 ARG B N 1
ATOM 9333 C CA . ARG B 1 558 ? 3.25 -3.275 -13.781 1 27.75 558 ARG B CA 1
ATOM 9334 C C . ARG B 1 558 ? 3.754 -4.691 -13.539 1 27.75 558 ARG B C 1
ATOM 9336 O O . ARG B 1 558 ? 4.91 -4.891 -13.156 1 27.75 558 ARG B O 1
ATOM 9343 N N . LEU B 1 559 ? 2.98 -5.621 -13.164 1 26.22 559 LEU B N 1
ATOM 9344 C CA . LEU B 1 559 ? 3.389 -6.953 -13.594 1 26.22 559 LEU B CA 1
ATOM 9345 C C . LEU B 1 559 ? 3.828 -6.945 -15.055 1 26.22 559 LEU B C 1
ATOM 9347 O O . LEU B 1 559 ? 3.32 -6.156 -15.852 1 26.22 559 LEU B O 1
ATOM 9351 N N . ARG B 1 560 ? 4.945 -7.539 -15.438 1 28.25 560 ARG B N 1
ATOM 9352 C CA . ARG B 1 560 ? 5.418 -7.758 -16.797 1 28.25 560 ARG B CA 1
ATOM 9353 C C . ARG B 1 560 ? 4.262 -8.062 -17.734 1 28.25 560 ARG B C 1
ATOM 9355 O O . ARG B 1 560 ? 3.553 -9.055 -17.562 1 28.25 560 ARG B O 1
ATOM 9362 N N . GLU B 1 561 ? 3.611 -7.031 -18.25 1 28.59 561 GLU B N 1
ATOM 9363 C CA . GLU B 1 561 ? 2.732 -7.426 -19.344 1 28.59 561 GLU B CA 1
ATOM 9364 C C . GLU B 1 561 ? 3.482 -8.242 -20.391 1 28.59 561 GLU B C 1
ATOM 9366 O O . GLU B 1 561 ? 4.555 -7.844 -20.844 1 28.59 561 GLU B O 1
ATOM 9371 N N . LEU B 1 562 ? 3.268 -9.492 -20.531 1 27.88 562 LEU B N 1
ATOM 9372 C CA . LEU B 1 562 ? 3.729 -10.422 -21.562 1 27.88 562 LEU B CA 1
ATOM 9373 C C . LEU B 1 562 ? 3.48 -9.859 -22.953 1 27.88 562 LEU B C 1
ATOM 9375 O O . LEU B 1 562 ? 2.33 -9.742 -23.391 1 27.88 562 LEU B O 1
ATOM 9379 N N . ASP B 1 563 ? 4.168 -8.852 -23.453 1 27.52 563 ASP B N 1
ATOM 9380 C CA . ASP B 1 563 ? 4.074 -8.461 -24.859 1 27.52 563 ASP B CA 1
ATOM 9381 C C . ASP B 1 563 ? 4.258 -9.664 -25.781 1 27.52 563 ASP B C 1
ATOM 9383 O O . ASP B 1 563 ? 5.277 -10.352 -25.703 1 27.52 563 ASP B O 1
ATOM 9387 N N . GLU B 1 564 ? 3.262 -10.281 -26.281 1 25.88 564 GLU B N 1
ATOM 9388 C CA . GLU B 1 564 ? 3.359 -11.195 -27.406 1 25.88 564 GLU B CA 1
ATOM 9389 C C . GLU B 1 564 ? 3.988 -10.508 -28.625 1 25.88 564 GLU B C 1
ATOM 9391 O O . GLU B 1 564 ? 3.346 -9.688 -29.281 1 25.88 564 GLU B O 1
ATOM 9396 N N . GLU B 1 565 ? 5.219 -10.086 -28.75 1 27.3 565 GLU B N 1
ATOM 9397 C CA . GLU B 1 565 ? 5.797 -9.867 -30.062 1 27.3 565 GLU B CA 1
ATOM 9398 C C . GLU B 1 565 ? 5.445 -11.016 -31.016 1 27.3 565 GLU B C 1
ATOM 9400 O O . GLU B 1 565 ? 5.598 -12.188 -30.672 1 27.3 565 GLU B O 1
ATOM 9405 N N . GLU B 1 566 ? 4.508 -10.875 -31.938 1 24.12 566 GLU B N 1
ATOM 9406 C CA . GLU B 1 566 ? 4.52 -11.781 -33.094 1 24.12 566 GLU B CA 1
ATOM 9407 C C . GLU B 1 566 ? 5.938 -12 -33.594 1 24.12 566 GLU B C 1
ATOM 9409 O O . GLU B 1 566 ? 6.695 -11.047 -33.781 1 24.12 566 GLU B O 1
ATOM 9414 N N . PHE B 1 567 ? 6.441 -13.125 -33.531 1 23.19 567 PHE B N 1
ATOM 9415 C CA . PHE B 1 567 ? 7.656 -13.688 -34.094 1 23.19 567 PHE B CA 1
ATOM 9416 C C . PHE B 1 567 ? 7.754 -13.359 -35.594 1 23.19 567 PHE B C 1
ATOM 9418 O O . PHE B 1 567 ? 7.09 -13.992 -36.406 1 23.19 567 PHE B O 1
ATOM 9425 N N . VAL B 1 568 ? 7.547 -12.133 -36.094 1 22.25 568 VAL B N 1
ATOM 9426 C CA . VAL B 1 568 ? 8.008 -12.148 -37.5 1 22.25 568 VAL B CA 1
ATOM 9427 C C . VAL B 1 568 ? 9.445 -12.656 -37.562 1 22.25 568 VAL B C 1
ATOM 9429 O O . VAL B 1 568 ? 10.312 -12.164 -36.844 1 22.25 568 VAL B O 1
ATOM 9432 N N . SER B 1 569 ? 9.625 -13.898 -38.062 1 20.52 569 SER B N 1
ATOM 9433 C CA . SER B 1 569 ? 10.852 -14.578 -38.469 1 20.52 569 SER B CA 1
ATOM 9434 C C . SER B 1 569 ? 11.758 -13.656 -39.281 1 20.52 569 SER B C 1
ATOM 9436 O O . SER B 1 569 ? 11.383 -13.203 -40.344 1 20.52 569 SER B O 1
ATOM 9438 N N . ASP B 1 570 ? 12.219 -12.57 -38.781 1 20.72 570 ASP B N 1
ATOM 9439 C CA . ASP B 1 570 ? 13.289 -11.961 -39.594 1 20.72 570 ASP B CA 1
ATOM 9440 C C . ASP B 1 570 ? 14.203 -13.031 -40.188 1 20.72 570 ASP B C 1
ATOM 9442 O O . ASP B 1 570 ? 14.68 -13.914 -39.469 1 20.72 570 ASP B O 1
ATOM 9446 N N . ASP B 1 571 ? 14.07 -13.398 -41.469 1 19.05 571 ASP B N 1
ATOM 9447 C CA . ASP B 1 571 ? 15.031 -14.062 -42.344 1 19.05 571 ASP B CA 1
ATOM 9448 C C . ASP B 1 571 ? 16.438 -13.523 -42.125 1 19.05 571 ASP B C 1
ATOM 9450 O O . ASP B 1 571 ? 16.672 -12.32 -42.219 1 19.05 571 ASP B O 1
ATOM 9454 N N . GLU B 1 572 ? 17.172 -14.094 -41.156 1 19.48 572 GLU B N 1
ATOM 9455 C CA . GLU B 1 572 ? 18.625 -13.984 -41.125 1 19.48 572 GLU B CA 1
ATOM 9456 C C . GLU B 1 572 ? 19.219 -14.016 -42.531 1 19.48 572 GLU B C 1
ATOM 9458 O O . GLU B 1 572 ? 19.047 -14.992 -43.25 1 19.48 572 GLU B O 1
ATOM 9463 N N . GLU B 1 573 ? 19.125 -12.953 -43.344 1 18.53 573 GLU B N 1
ATOM 9464 C CA . GLU B 1 573 ? 20.078 -12.961 -44.438 1 18.53 573 GLU B CA 1
ATOM 9465 C C . GLU B 1 573 ? 21.422 -13.523 -44 1 18.53 573 GLU B C 1
ATOM 9467 O O . GLU B 1 573 ? 21.953 -13.148 -42.969 1 18.53 573 GLU B O 1
ATOM 9472 N N . GLU B 1 574 ? 21.719 -14.734 -44.5 1 18.91 574 GLU B N 1
ATOM 9473 C CA . GLU B 1 574 ? 22.906 -15.578 -44.562 1 18.91 574 GLU B CA 1
ATOM 9474 C C . GLU B 1 574 ? 24.156 -14.75 -44.875 1 18.91 574 GLU B C 1
ATOM 9476 O O . GLU B 1 574 ? 24.406 -14.438 -46.062 1 18.91 574 GLU B O 1
ATOM 9481 N N . LEU B 1 575 ? 24.297 -13.484 -44.469 1 18.45 575 LEU B N 1
ATOM 9482 C CA . LEU B 1 575 ? 25.594 -13.055 -45 1 18.45 575 LEU B CA 1
ATOM 9483 C C . LEU B 1 575 ? 26.672 -14.094 -44.719 1 18.45 575 LEU B C 1
ATOM 9485 O O . LEU B 1 575 ? 26.828 -14.547 -43.594 1 18.45 575 LEU B O 1
ATOM 9489 N N . ASN B 1 576 ? 27.078 -14.953 -45.75 1 17.91 576 ASN B N 1
ATOM 9490 C CA . ASN B 1 576 ? 28.141 -15.922 -46.031 1 17.91 576 ASN B CA 1
ATOM 9491 C C . ASN B 1 576 ? 29.5 -15.398 -45.594 1 17.91 576 ASN B C 1
ATOM 9493 O O . ASN B 1 576 ? 30.531 -15.914 -46 1 17.91 576 ASN B O 1
ATOM 9497 N N . GLU B 1 577 ? 29.625 -14.336 -44.75 1 17.86 577 GLU B N 1
ATOM 9498 C CA . GLU B 1 577 ? 31.062 -14.047 -44.75 1 17.86 577 GLU B CA 1
ATOM 9499 C C . GLU B 1 577 ? 31.875 -15.289 -44.406 1 17.86 577 GLU B C 1
ATOM 9501 O O . GLU B 1 577 ? 31.531 -16.031 -43.5 1 17.86 577 GLU B O 1
ATOM 9506 N N . ASP B 1 578 ? 32.594 -15.828 -45.406 1 18.16 578 ASP B N 1
ATOM 9507 C CA . ASP B 1 578 ? 33.625 -16.844 -45.594 1 18.16 578 ASP B CA 1
ATOM 9508 C C . ASP B 1 578 ? 34.656 -16.797 -44.5 1 18.16 578 ASP B C 1
ATOM 9510 O O . ASP B 1 578 ? 35.594 -15.977 -44.562 1 18.16 578 ASP B O 1
ATOM 9514 N N . VAL B 1 579 ? 34.281 -16.5 -43.25 1 18.03 579 VAL B N 1
ATOM 9515 C CA . VAL B 1 579 ? 35.438 -16.453 -42.406 1 18.03 579 VAL B CA 1
ATOM 9516 C C . VAL B 1 579 ? 36.25 -17.75 -42.562 1 18.03 579 VAL B C 1
ATOM 9518 O O . VAL B 1 579 ? 35.688 -18.844 -42.375 1 18.03 579 VAL B O 1
ATOM 9521 N N . GLU B 1 580 ? 37.281 -17.703 -43.375 1 17 580 GLU B N 1
ATOM 9522 C CA . GLU B 1 580 ? 38.312 -18.688 -43.688 1 17 580 GLU B CA 1
ATOM 9523 C C . GLU B 1 580 ? 38.875 -19.344 -42.438 1 17 580 GLU B C 1
ATOM 9525 O O . GLU B 1 580 ? 39.25 -18.656 -41.469 1 17 580 GLU B O 1
ATOM 9530 N N . TYR B 1 581 ? 38.25 -20.5 -42 1 17.61 581 TYR B N 1
ATOM 9531 C CA . TYR B 1 581 ? 38.75 -21.422 -41 1 17.61 581 TYR B CA 1
ATOM 9532 C C . TYR B 1 581 ? 40.25 -21.656 -41.188 1 17.61 581 TYR B C 1
ATOM 9534 O O . TYR B 1 581 ? 40.656 -22.312 -42.156 1 17.61 581 TYR B O 1
ATOM 9542 N N . GLU B 1 582 ? 41.094 -20.562 -41.031 1 17.05 582 GLU B N 1
ATOM 9543 C CA . GLU B 1 582 ? 42.469 -20.938 -41.25 1 17.05 582 GLU B CA 1
ATOM 9544 C C . GLU B 1 582 ? 42.812 -22.219 -40.5 1 17.05 582 GLU B C 1
ATOM 9546 O O . GLU B 1 582 ? 42.406 -22.391 -39.344 1 17.05 582 GLU B O 1
ATOM 9551 N N . SER B 1 583 ? 43.031 -23.344 -41.219 1 16.3 583 SER B N 1
ATOM 9552 C CA . SER B 1 583 ? 43.469 -24.719 -41.031 1 16.3 583 SER B CA 1
ATOM 9553 C C . SER B 1 583 ? 44.719 -24.781 -40.156 1 16.3 583 SER B C 1
ATOM 9555 O O . SER B 1 583 ? 45.406 -25.812 -40.094 1 16.3 583 SER B O 1
ATOM 9557 N N . ASP B 1 584 ? 44.781 -23.922 -39.031 1 16.98 584 ASP B N 1
ATOM 9558 C CA . ASP B 1 584 ? 46.125 -23.984 -38.531 1 16.98 584 ASP B CA 1
ATOM 9559 C C . ASP B 1 584 ? 46.594 -25.438 -38.344 1 16.98 584 ASP B C 1
ATOM 9561 O O . ASP B 1 584 ? 45.812 -26.297 -37.906 1 16.98 584 ASP B O 1
ATOM 9565 N N . GLY B 1 585 ? 47.688 -25.891 -39.062 1 16.64 585 GLY B N 1
ATOM 9566 C CA . GLY B 1 585 ? 48.594 -26.984 -39.375 1 16.64 585 GLY B CA 1
ATOM 9567 C C . GLY B 1 585 ? 49.062 -27.75 -38.125 1 16.64 585 GLY B C 1
ATOM 9568 O O . GLY B 1 585 ? 49.094 -27.188 -37.031 1 16.64 585 GLY B O 1
ATOM 9569 N N . VAL B 1 586 ? 48.938 -29.172 -38.062 1 17.28 586 VAL B N 1
ATOM 9570 C CA . VAL B 1 586 ? 49.156 -30.375 -37.281 1 17.28 586 VAL B CA 1
ATOM 9571 C C . VAL B 1 586 ? 50.625 -30.422 -36.781 1 17.28 586 VAL B C 1
ATOM 9573 O O . VAL B 1 586 ? 50.938 -31.203 -35.906 1 17.28 586 VAL B O 1
ATOM 9576 N N . ASN B 1 587 ? 51.562 -29.453 -36.688 1 15.98 587 ASN B N 1
ATOM 9577 C CA . ASN B 1 587 ? 52.875 -30.094 -36.812 1 15.98 587 ASN B CA 1
ATOM 9578 C C . ASN B 1 587 ? 53.125 -31.078 -35.688 1 15.98 587 ASN B C 1
ATOM 9580 O O . ASN B 1 587 ? 53.031 -30.734 -34.5 1 15.98 587 ASN B O 1
ATOM 9584 N N . ILE B 1 588 ? 53.062 -32.5 -35.906 1 17.03 588 ILE B N 1
ATOM 9585 C CA . ILE B 1 588 ? 53.438 -33.75 -35.219 1 17.03 588 ILE B CA 1
ATOM 9586 C C . ILE B 1 588 ? 54.938 -33.719 -34.875 1 17.03 588 ILE B C 1
ATOM 9588 O O . ILE B 1 588 ? 55.469 -34.688 -34.344 1 17.03 588 ILE B O 1
ATOM 9592 N N . ASN B 1 589 ? 55.719 -32.625 -34.656 1 16 589 ASN B N 1
ATOM 9593 C CA . ASN B 1 589 ? 57.125 -33 -34.812 1 16 589 ASN B CA 1
ATOM 9594 C C . ASN B 1 589 ? 57.5 -34.125 -33.844 1 16 589 ASN B C 1
ATOM 9596 O O . ASN B 1 589 ? 56.906 -34.281 -32.781 1 16 589 ASN B O 1
ATOM 9600 N N . GLU B 1 590 ? 58.656 -35 -34.25 1 16.17 590 GLU B N 1
ATOM 9601 C CA . GLU B 1 590 ? 59.594 -36.094 -34.188 1 16.17 590 GLU B CA 1
ATOM 9602 C C . GLU B 1 590 ? 60.531 -35.969 -32.969 1 16.17 590 GLU B C 1
ATOM 9604 O O . GLU B 1 590 ? 61.438 -36.75 -32.781 1 16.17 590 GLU B O 1
ATOM 9609 N N . GLN B 1 591 ? 60.312 -35.281 -31.859 1 16.66 591 GLN B N 1
ATOM 9610 C CA . GLN B 1 591 ? 61.625 -35.312 -31.203 1 16.66 591 GLN B CA 1
ATOM 9611 C C . GLN B 1 591 ? 62.094 -36.75 -30.969 1 16.66 591 GLN B C 1
ATOM 9613 O O . GLN B 1 591 ? 61.344 -37.562 -30.406 1 16.66 591 GLN B O 1
ATOM 9618 N N . ILE B 1 592 ? 63.281 -37.25 -31.656 1 16.7 592 ILE B N 1
ATOM 9619 C CA . ILE B 1 592 ? 64.25 -38.344 -31.859 1 16.7 592 ILE B CA 1
ATOM 9620 C C . ILE B 1 592 ? 64.875 -38.75 -30.516 1 16.7 592 ILE B C 1
ATOM 9622 O O . ILE B 1 592 ? 64.75 -38 -29.531 1 16.7 592 ILE B O 1
ATOM 9626 N N . GLY B 1 593 ? 66.25 -39.125 -30.531 1 15.59 593 GLY B N 1
ATOM 9627 C CA . GLY B 1 593 ? 67.25 -40.094 -30.25 1 15.59 593 GLY B CA 1
ATOM 9628 C C . GLY B 1 593 ? 68 -39.844 -28.938 1 15.59 593 GLY B C 1
ATOM 9629 O O . GLY B 1 593 ? 68.938 -40.562 -28.594 1 15.59 593 GLY B O 1
ATOM 9630 N N . ALA B 1 594 ? 68.25 -38.781 -28.266 1 17.59 594 ALA B N 1
ATOM 9631 C CA . ALA B 1 594 ? 69.562 -38.969 -27.688 1 17.59 594 ALA B CA 1
ATOM 9632 C C . ALA B 1 594 ? 69.625 -40.156 -26.766 1 17.59 594 ALA B C 1
ATOM 9634 O O . ALA B 1 594 ? 68.562 -40.656 -26.312 1 17.59 594 ALA B O 1
ATOM 9635 N N . THR B 1 595 ? 70.625 -40.094 -25.828 1 18.11 595 THR B N 1
ATOM 9636 C CA . THR B 1 595 ? 71.688 -40.969 -25.312 1 18.11 595 THR B CA 1
ATOM 9637 C C . THR B 1 595 ? 71.062 -41.969 -24.328 1 18.11 595 THR B C 1
ATOM 9639 O O . THR B 1 595 ? 70 -41.719 -23.734 1 18.11 595 THR B O 1
ATOM 9642 N N . LEU B 1 596 ? 71.688 -43.156 -24.453 1 18.5 596 LEU B N 1
ATOM 9643 C CA . LEU B 1 596 ? 72.125 -44.406 -23.828 1 18.5 596 LEU B CA 1
ATOM 9644 C C . LEU B 1 596 ? 72.875 -44.156 -22.5 1 18.5 596 LEU B C 1
ATOM 9646 O O . LEU B 1 596 ? 73.438 -45.062 -21.922 1 18.5 596 LEU B O 1
ATOM 9650 N N . GLU B 1 597 ? 73.062 -42.938 -21.859 1 18.44 597 GLU B N 1
ATOM 9651 C CA . GLU B 1 597 ? 74.062 -43.25 -20.891 1 18.44 597 GLU B CA 1
ATOM 9652 C C . GLU B 1 597 ? 73.812 -44.562 -20.172 1 18.44 597 GLU B C 1
ATOM 9654 O O . GLU B 1 597 ? 72.625 -45 -20.125 1 18.44 597 GLU B O 1
ATOM 9659 N N . GLU B 1 598 ? 74.938 -45.094 -19.422 1 18.92 598 GLU B N 1
ATOM 9660 C CA . GLU B 1 598 ? 75.75 -46.062 -18.703 1 18.92 598 GLU B CA 1
ATOM 9661 C C . GLU B 1 598 ? 75 -46.594 -17.469 1 18.92 598 GLU B C 1
ATOM 9663 O O . GLU B 1 598 ? 74 -46.031 -17.062 1 18.92 598 GLU B O 1
ATOM 9668 N N . GLU B 1 599 ? 76 -46.844 -16.391 1 20.19 599 GLU B N 1
ATOM 9669 C CA . GLU B 1 599 ? 76.562 -47.812 -15.445 1 20.19 599 GLU B CA 1
ATOM 9670 C C . GLU B 1 599 ? 75.75 -47.781 -14.141 1 20.19 599 GLU B C 1
ATOM 9672 O O . GLU B 1 599 ? 75.25 -48.812 -13.695 1 20.19 599 GLU B O 1
ATOM 9677 N N . ASP B 1 600 ? 76.75 -47.656 -13.43 1 17.97 600 ASP B N 1
ATOM 9678 C CA . ASP B 1 600 ? 77.688 -47.219 -12.414 1 17.97 600 ASP B CA 1
ATOM 9679 C C . ASP B 1 600 ? 77.438 -45.75 -12.055 1 17.97 600 ASP B C 1
ATOM 9681 O O . ASP B 1 600 ? 77.375 -44.875 -12.938 1 17.97 600 ASP B O 1
#